Protein 6FOK (pdb70)

Foldseek 3Di:
DAADAQAAFDDPANQKGKDFLLGHHFLDRAFWQLSSCVRYFQWDWAAFFQHQTFIAGLLHGAPLEAEEEQLHDACAWDLQRSHGRRNQGPLSQFGMKMKGAAQADDARDANNGGIYIYTHHDFDDAAAWDKKKKKKWKAKPQGWIKIKIWIKTDHQFKIKIKIKMKIWGHFFAALVRHTFQHTKIKMKIKMKIWGRRDPFKIKMKMWMKMWMWTTTGQDQKTWRIWIKIKIKIKIWGACPDPFFGIKIKMKMKMKTKTKIWNPPSHHADCQFPGNATKMKIKMKIKIKMKIWIWTDDDQKIKIKIKMKMKMWMWMFIWDADPVPRDTGGRVVDDIQTFKMKMKIKIKMKMWGNPPDFKIKIKMKMKMKIKMFGCDQWDPVIGGQPRHGPMDIDIWMWMKMKMWGADDPFRKIKMKMKIKHKADDDCNQQPSAPAEPPPDSHRVVDQGIKMKIKMKIKMWGDDDFKTKIKIKMKIKIWQPWKWFWDESFIGIYIGGFIKIKIWMKIKMKGDPDPFKIKMKMKTAIFMAGVRVGAGGASRFFIKMKIKMKGDDDQKIKMKMKIWGAKAPRHDDRMDGSNAHAHDTFHIDMFMKMKMKGRDDPFKIKMKMKTRVVFDWGATRSHHARTPGDDDDGGDGRIDGGIMMMMMMMGID/DQKDKDFLLVPAPWQLSSCCPPFQWDWADFFQHQTFIAGLLHGDPLEAEDEQLDDADAWDLLRSHGRRNPGDLSQFGMKMKRAAQADDARDANNGGIYIYTHHDDDDAAAWDKWKWWKWKAKPQGWIKIWIWIKIDHQFKIKIKTKMKIWGHFFAALVGHTFQHTKIKMKIKMKIWGDRDPFKIKMKMKMKMWMWITTGQDQKTWPIWIKIKIKIKIKGACPDPFFGIKIKMKMKMKIKTKIWNPPSHHAPCQFPGRATKMKIKMKIKIKMKIWIWTHDDQKIKIWIKMKMKMWMWMFMWDADPVPRDIGGRVVDDIQTFKMKIKMKIKMKMWGCPDVFKIKIKMKMKMKMKMFGQDQWDWVTDTDGDPRHGPMDIDIWMWMKMKMKGADDVARKIKMKMKIKHKADDDCSLFPVFCAEPDDHRTNNPPQHIKIKIKMKIKMWHDDPFKTKIKIKMKIKIWQDWKWFWDDDPVDIGIYIGGFIKIKIWIKMKMKGDPDPFKIKMKMKTAIFMAGPRVGAGDALRFFIKMKIKMWGDDPQKIKMKMKIWGQKAPRHDDRMGHSNAHAHDIFHIDIFMKMKMKGCPDPFKIKMKMKTRVVSDWGAGRSHGFRDPGDDDDDGDGRIDGGIMMMMMMMGID

Radius of gyration: 35.95 Å; Cα contacts (8 Å, |Δi|>4): 3990; chains: 2; bounding box: 84×95×93 Å

Structure (mmCIF, N/CA/C/O backbone):
data_6FOK
#
_entry.id   6FOK
#
_cell.length_a   156.370
_cell.length_b   196.720
_cell.length_c   166.350
_cell.angle_alpha   90.00
_cell.angle_beta   90.00
_cell.angle_gamma   90.00
#
_symmetry.space_group_name_H-M   'C 2 2 21'
#
loop_
_entity.id
_entity.type
_entity.pdbx_description
1 polymer 'Putative copper transport outer membrane porin OprC'
2 non-polymer 'COPPER (II) ION'
3 non-polymer (HYDROXYETHYLOXY)TRI(ETHYLOXY)OCTANE
4 water water
#
loop_
_atom_site.group_PDB
_atom_site.id
_atom_site.type_symbol
_atom_site.label_atom_id
_atom_site.label_alt_id
_atom_site.label_comp_id
_atom_site.label_asym_id
_atom_site.label_entity_id
_atom_site.label_seq_id
_atom_site.pdbx_PDB_ins_code
_atom_site.Cartn_x
_atom_site.Cartn_y
_atom_site.Cartn_z
_atom_site.occupancy
_atom_site.B_iso_or_equiv
_atom_site.auth_seq_id
_atom_site.auth_comp_id
_atom_site.auth_asym_id
_atom_site.auth_atom_id
_atom_site.pdbx_PDB_model_num
ATOM 1 N N . LEU A 1 66 ? 17.926 99.859 64.085 1.00 110.82 12 LEU A N 1
ATOM 2 C CA . LEU A 1 66 ? 18.331 98.540 63.620 1.00 111.03 12 LEU A CA 1
ATOM 3 C C . LEU A 1 66 ? 19.460 97.989 64.497 1.00 107.02 12 LEU A C 1
ATOM 4 O O . LEU A 1 66 ? 19.906 98.666 65.430 1.00 104.92 12 LEU A O 1
ATOM 9 N N . ALA A 1 67 ? 19.911 96.775 64.195 1.00 103.03 13 ALA A N 1
ATOM 10 C CA . ALA A 1 67 ? 20.887 96.101 65.038 1.00 92.56 13 ALA A CA 1
ATOM 11 C C . ALA A 1 67 ? 22.191 96.895 65.101 1.00 93.21 13 ALA A C 1
ATOM 12 O O . ALA A 1 67 ? 22.631 97.457 64.092 1.00 88.57 13 ALA A O 1
ATOM 14 N N . PRO A 1 68 ? 22.844 96.945 66.259 1.00 88.14 14 PRO A N 1
ATOM 15 C CA . PRO A 1 68 ? 24.128 97.647 66.343 1.00 84.83 14 PRO A CA 1
ATOM 16 C C . PRO A 1 68 ? 25.204 96.866 65.610 1.00 78.73 14 PRO A C 1
ATOM 17 O O . PRO A 1 68 ? 25.180 95.634 65.564 1.00 73.91 14 PRO A O 1
ATOM 21 N N . SER A 1 69 ? 26.144 97.594 65.013 1.00 75.41 15 SER A N 1
ATOM 22 C CA . SER A 1 69 ? 27.220 96.972 64.259 1.00 72.10 15 SER A CA 1
ATOM 23 C C . SER A 1 69 ? 28.503 97.748 64.514 1.00 71.20 15 SER A C 1
ATOM 24 O O . SER A 1 69 ? 28.489 98.851 65.067 1.00 73.24 15 SER A O 1
ATOM 27 N N . VAL A 1 70 ? 29.628 97.161 64.103 1.00 67.65 16 VAL A N 1
ATOM 28 C CA . VAL A 1 70 ? 30.934 97.797 64.259 1.00 67.26 16 VAL A CA 1
ATOM 29 C C . VAL A 1 70 ? 31.397 98.327 62.905 1.00 63.66 16 VAL A C 1
ATOM 30 O O . VAL A 1 70 ? 31.174 97.699 61.860 1.00 58.22 16 VAL A O 1
ATOM 34 N N . VAL A 1 71 ? 32.012 99.505 62.918 1.00 64.00 17 VAL A N 1
ATOM 35 C CA . VAL A 1 71 ? 32.413 100.184 61.690 1.00 65.47 17 VAL A CA 1
ATOM 36 C C . VAL A 1 71 ? 33.786 99.679 61.266 1.00 58.94 17 VAL A C 1
ATOM 37 O O . VAL A 1 71 ? 34.767 99.813 62.005 1.00 58.81 17 VAL A O 1
ATOM 41 N N . THR A 1 72 ? 33.849 99.084 60.077 1.00 59.04 18 THR A N 1
ATOM 42 C CA . THR A 1 72 ? 35.102 98.642 59.487 1.00 60.16 18 THR A CA 1
ATOM 43 C C . THR A 1 72 ? 35.455 99.410 58.226 1.00 65.89 18 THR A C 1
ATOM 44 O O . THR A 1 72 ? 36.605 99.337 57.762 1.00 62.04 18 THR A O 1
ATOM 48 N N . GLY A 1 73 ? 34.503 100.145 57.672 1.00 61.10 19 GLY A N 1
ATOM 49 C CA . GLY A 1 73 ? 34.759 100.991 56.528 1.00 59.89 19 GLY A CA 1
ATOM 50 C C . GLY A 1 73 ? 33.694 102.053 56.464 1.00 64.11 19 GLY A C 1
ATOM 51 O O . GLY A 1 73 ? 32.584 101.870 56.969 1.00 61.71 19 GLY A O 1
ATOM 52 N N . VAL A 1 74 ? 34.035 103.177 55.855 1.00 62.26 20 VAL A N 1
ATOM 53 C CA . VAL A 1 74 ? 33.101 104.280 55.722 1.00 64.18 20 VAL A CA 1
ATOM 54 C C . VAL A 1 74 ? 32.853 104.550 54.248 1.00 68.11 20 VAL A C 1
ATOM 55 O O . VAL A 1 74 ? 33.803 104.699 53.470 1.00 64.59 20 VAL A O 1
ATOM 59 N N . ALA A 1 75 ? 31.581 104.627 53.873 1.00 70.05 21 ALA A N 1
ATOM 60 C CA . ALA A 1 75 ? 31.202 104.936 52.506 1.00 70.96 21 ALA A CA 1
ATOM 61 C C . ALA A 1 75 ? 31.087 106.447 52.323 1.00 75.21 21 ALA A C 1
ATOM 62 O O . ALA A 1 75 ? 30.991 107.222 53.282 1.00 73.62 21 ALA A O 1
ATOM 64 N N . GLN A 1 76 ? 31.098 106.851 51.063 1.00 75.42 22 GLN A N 1
ATOM 65 C CA . GLN A 1 76 ? 31.197 108.247 50.678 1.00 77.43 22 GLN A CA 1
ATOM 66 C C . GLN A 1 76 ? 29.792 108.793 50.417 1.00 80.21 22 GLN A C 1
ATOM 67 O O . GLN A 1 76 ? 29.056 108.242 49.590 1.00 79.48 22 GLN A O 1
ATOM 73 N N . SER A 1 77 ? 29.416 109.856 51.147 1.00 80.07 23 SER A N 1
ATOM 74 C CA . SER A 1 77 ? 28.057 110.396 51.083 1.00 83.99 23 SER A CA 1
ATOM 75 C C . SER A 1 77 ? 27.789 111.013 49.711 1.00 84.85 23 SER A C 1
ATOM 76 O O . SER A 1 77 ? 26.888 110.579 48.985 1.00 89.10 23 SER A O 1
ATOM 79 N N . SER A 1 78 ? 28.556 112.041 49.348 1.00 82.21 24 SER A N 1
ATOM 80 C CA . SER A 1 78 ? 28.942 112.283 47.956 1.00 84.40 24 SER A CA 1
ATOM 81 C C . SER A 1 78 ? 30.421 111.937 47.847 1.00 87.02 24 SER A C 1
ATOM 82 O O . SER A 1 78 ? 31.215 112.465 48.642 1.00 94.92 24 SER A O 1
ATOM 85 N N . PRO A 1 79 ? 30.866 111.109 46.840 1.00 81.39 25 PRO A N 1
ATOM 86 C CA . PRO A 1 79 ? 32.176 110.440 46.942 1.00 71.09 25 PRO A CA 1
ATOM 87 C C . PRO A 1 79 ? 33.305 111.419 47.203 1.00 71.40 25 PRO A C 1
ATOM 88 O O . PRO A 1 79 ? 34.370 111.047 47.713 1.00 66.08 25 PRO A O 1
ATOM 92 N N . LEU A 1 80 ? 33.034 112.695 46.909 1.00 59.67 26 LEU A N 1
ATOM 93 C CA . LEU A 1 80 ? 33.947 113.775 47.244 1.00 56.50 26 LEU A CA 1
ATOM 94 C C . LEU A 1 80 ? 33.887 114.155 48.723 1.00 58.32 26 LEU A C 1
ATOM 95 O O . LEU A 1 80 ? 34.900 114.579 49.291 1.00 48.53 26 LEU A O 1
ATOM 100 N N . THR A 1 81 ? 32.720 114.030 49.354 1.00 54.93 27 THR A N 1
ATOM 101 C CA . THR A 1 81 ? 32.507 114.421 50.742 1.00 57.12 27 THR A CA 1
ATOM 102 C C . THR A 1 81 ? 32.064 113.211 51.557 1.00 65.82 27 THR A C 1
ATOM 103 O O . THR A 1 81 ? 31.088 112.538 51.210 1.00 69.06 27 THR A O 1
ATOM 107 N N . ILE A 1 82 ? 32.767 112.942 52.648 1.00 49.53 28 ILE A N 1
ATOM 108 C CA . ILE A 1 82 ? 32.424 111.853 53.552 1.00 54.02 28 ILE A CA 1
ATOM 109 C C . ILE A 1 82 ? 31.969 112.474 54.861 1.00 53.85 28 ILE A C 1
ATOM 110 O O . ILE A 1 82 ? 32.585 113.429 55.347 1.00 47.15 28 ILE A O 1
ATOM 115 N N . VAL A 1 83 ? 30.867 111.966 55.407 1.00 53.57 29 VAL A N 1
ATOM 116 C CA . VAL A 1 83 ? 30.348 112.404 56.700 1.00 51.86 29 VAL A CA 1
ATOM 117 C C . VAL A 1 83 ? 30.119 111.166 57.547 1.00 55.21 29 VAL A C 1
ATOM 118 O O . VAL A 1 83 ? 29.389 110.260 57.130 1.00 54.95 29 VAL A O 1
ATOM 122 N N . THR A 1 84 ? 30.760 111.111 58.717 1.00 51.76 30 THR A N 1
ATOM 123 C CA . THR A 1 84 ? 30.640 109.973 59.619 1.00 52.23 30 THR A CA 1
ATOM 124 C C . THR A 1 84 ? 30.284 110.454 61.014 1.00 56.30 30 THR A C 1
ATOM 125 O O . THR A 1 84 ? 30.398 111.639 61.343 1.00 55.03 30 THR A O 1
ATOM 129 N N . ASN A 1 85 ? 29.851 109.493 61.830 1.00 54.31 31 ASN A N 1
ATOM 130 C CA . ASN A 1 85 ? 29.640 109.660 63.259 1.00 55.60 31 ASN A CA 1
ATOM 131 C C . ASN A 1 85 ? 30.816 109.025 63.981 1.00 58.49 31 ASN A C 1
ATOM 132 O O . ASN A 1 85 ? 30.872 107.788 64.088 1.00 59.27 31 ASN A O 1
ATOM 137 N N . PRO A 1 86 ? 31.745 109.808 64.529 1.00 55.19 32 PRO A N 1
ATOM 138 C CA . PRO A 1 86 ? 32.942 109.214 65.140 1.00 57.13 32 PRO A CA 1
ATOM 139 C C . PRO A 1 86 ? 32.676 108.490 66.448 1.00 57.78 32 PRO A C 1
ATOM 140 O O . PRO A 1 86 ? 33.595 107.856 66.976 1.00 57.78 32 PRO A O 1
ATOM 144 N N . LYS A 1 87 ? 31.463 108.554 66.991 1.00 59.48 33 LYS A N 1
ATOM 145 C CA . LYS A 1 87 ? 31.165 107.799 68.200 1.00 61.80 33 LYS A CA 1
ATOM 146 C C . LYS A 1 87 ? 30.929 106.310 67.943 1.00 66.03 33 LYS A C 1
ATOM 147 O O . LYS A 1 87 ? 30.711 105.558 68.900 1.00 70.23 33 LYS A O 1
ATOM 153 N N . GLU A 1 88 ? 31.000 105.864 66.692 1.00 70.24 34 GLU A N 1
ATOM 154 C CA . GLU A 1 88 ? 30.699 104.478 66.365 1.00 76.46 34 GLU A CA 1
ATOM 155 C C . GLU A 1 88 ? 31.871 103.557 66.712 1.00 74.64 34 GLU A C 1
ATOM 156 O O . GLU A 1 88 ? 33.036 103.937 66.559 1.00 69.00 34 GLU A O 1
ATOM 162 N N . PRO A 1 89 ? 31.594 102.326 67.155 1.00 81.17 35 PRO A N 1
ATOM 163 C CA . PRO A 1 89 ? 32.691 101.379 67.396 1.00 79.86 35 PRO A CA 1
ATOM 164 C C . PRO A 1 89 ? 33.364 101.064 66.071 1.00 72.58 35 PRO A C 1
ATOM 165 O O . PRO A 1 89 ? 32.694 100.916 65.046 1.00 71.69 35 PRO A O 1
ATOM 169 N N . ARG A 1 90 ? 34.693 101.010 66.080 1.00 67.59 36 ARG A N 1
ATOM 170 C CA . ARG A 1 90 ? 35.467 100.826 64.857 1.00 70.63 36 ARG A CA 1
ATOM 171 C C . ARG A 1 90 ? 36.285 99.539 64.939 1.00 69.59 36 ARG A C 1
ATOM 172 O O . ARG A 1 90 ? 36.836 99.210 65.995 1.00 55.56 36 ARG A O 1
ATOM 180 N N . GLN A 1 91 ? 36.311 98.770 63.830 1.00 72.92 37 GLN A N 1
ATOM 181 C CA . GLN A 1 91 ? 36.760 97.391 64.002 1.00 71.03 37 GLN A CA 1
ATOM 182 C C . GLN A 1 91 ? 38.024 97.016 63.238 1.00 82.51 37 GLN A C 1
ATOM 183 O O . GLN A 1 91 ? 38.662 96.018 63.594 1.00 73.76 37 GLN A O 1
ATOM 189 N N . PRO A 1 92 ? 38.499 97.784 62.250 1.00 67.03 38 PRO A N 1
ATOM 190 C CA . PRO A 1 92 ? 39.955 97.905 62.122 1.00 74.54 38 PRO A CA 1
ATOM 191 C C . PRO A 1 92 ? 40.439 98.660 63.377 1.00 85.79 38 PRO A C 1
ATOM 192 O O . PRO A 1 92 ? 40.849 99.814 63.304 1.00 92.68 38 PRO A O 1
ATOM 196 N N . VAL A 1 93 ? 40.346 98.012 64.552 1.00 78.01 39 VAL A N 1
ATOM 197 C CA . VAL A 1 93 ? 40.826 98.414 65.886 1.00 75.25 39 VAL A CA 1
ATOM 198 C C . VAL A 1 93 ? 40.065 99.620 66.484 1.00 77.09 39 VAL A C 1
ATOM 199 O O . VAL A 1 93 ? 39.526 100.490 65.776 1.00 77.01 39 VAL A O 1
ATOM 203 N N . PRO A 1 94 ? 39.805 99.610 67.828 1.00 67.17 40 PRO A N 1
ATOM 204 C CA . PRO A 1 94 ? 39.258 100.826 68.459 1.00 72.68 40 PRO A CA 1
ATOM 205 C C . PRO A 1 94 ? 40.239 101.993 68.438 1.00 73.89 40 PRO A C 1
ATOM 206 O O . PRO A 1 94 ? 40.986 102.179 69.408 1.00 70.22 40 PRO A O 1
ATOM 210 N N . ALA A 1 95 ? 40.238 102.773 67.356 1.00 69.53 41 ALA A N 1
ATOM 211 C CA . ALA A 1 95 ? 41.032 103.988 67.166 1.00 66.30 41 ALA A CA 1
ATOM 212 C C . ALA A 1 95 ? 42.056 104.314 68.255 1.00 73.23 41 ALA A C 1
ATOM 213 O O . ALA A 1 95 ? 42.994 103.534 68.461 1.00 75.75 41 ALA A O 1
ATOM 215 N N . SER A 1 96 ? 41.887 105.483 68.913 1.00 64.44 42 SER A N 1
ATOM 216 C CA . SER A 1 96 ? 42.680 106.077 70.006 1.00 54.99 42 SER A CA 1
ATOM 217 C C . SER A 1 96 ? 43.004 107.557 69.737 1.00 62.11 42 SER A C 1
ATOM 218 O O . SER A 1 96 ? 42.950 108.381 70.657 1.00 60.89 42 SER A O 1
ATOM 221 N N . ASP A 1 97 ? 43.341 107.918 68.493 1.00 50.84 43 ASP A N 1
ATOM 222 C CA . ASP A 1 97 ? 43.571 109.318 68.122 1.00 49.59 43 ASP A CA 1
ATOM 223 C C . ASP A 1 97 ? 42.902 109.604 66.782 1.00 39.06 43 ASP A C 1
ATOM 224 O O . ASP A 1 97 ? 42.322 108.718 66.156 1.00 42.38 43 ASP A O 1
ATOM 229 N N . GLY A 1 98 ? 43.041 110.841 66.307 1.00 42.71 44 GLY A N 1
ATOM 230 C CA . GLY A 1 98 ? 42.394 111.220 65.059 1.00 40.10 44 GLY A CA 1
ATOM 231 C C . GLY A 1 98 ? 42.830 110.395 63.861 1.00 40.86 44 GLY A C 1
ATOM 232 O O . GLY A 1 98 ? 41.998 109.994 63.042 1.00 38.08 44 GLY A O 1
ATOM 233 N N . ALA A 1 99 ? 44.140 110.139 63.728 1.00 34.79 45 ALA A N 1
ATOM 234 C CA . ALA A 1 99 ? 44.622 109.458 62.526 1.00 36.41 45 ALA A CA 1
ATOM 235 C C . ALA A 1 99 ? 44.056 108.037 62.421 1.00 38.18 45 ALA A C 1
ATOM 236 O O . ALA A 1 99 ? 43.737 107.565 61.321 1.00 39.20 45 ALA A O 1
ATOM 238 N N . ASP A 1 100 ? 43.954 107.331 63.549 1.00 39.03 46 ASP A N 1
ATOM 239 C CA . ASP A 1 100 ? 43.366 105.993 63.540 1.00 44.47 46 ASP A CA 1
ATOM 240 C C . ASP A 1 100 ? 41.913 105.987 63.073 1.00 41.47 46 ASP A C 1
ATOM 241 O O . ASP A 1 100 ? 41.485 105.012 62.451 1.00 41.35 46 ASP A O 1
ATOM 246 N N . TYR A 1 101 ? 41.119 107.027 63.389 1.00 39.63 47 TYR A N 1
ATOM 247 C CA . TYR A 1 101 ? 39.744 107.038 62.887 1.00 45.03 47 TYR A CA 1
ATOM 248 C C . TYR A 1 101 ? 39.728 107.267 61.386 1.00 39.28 47 TYR A C 1
ATOM 249 O O . TYR A 1 101 ? 38.861 106.742 60.691 1.00 44.02 47 TYR A O 1
ATOM 258 N N . LEU A 1 102 ? 40.687 108.034 60.860 1.00 34.30 48 LEU A N 1
ATOM 259 C CA . LEU A 1 102 ? 40.734 108.268 59.421 1.00 36.23 48 LEU A CA 1
ATOM 260 C C . LEU A 1 102 ? 41.059 106.993 58.653 1.00 40.77 48 LEU A C 1
ATOM 261 O O . LEU A 1 102 ? 40.785 106.909 57.449 1.00 35.97 48 LEU A O 1
ATOM 266 N N . LYS A 1 103 ? 41.615 105.986 59.324 1.00 43.89 49 LYS A N 1
ATOM 267 C CA . LYS A 1 103 ? 42.089 104.805 58.609 1.00 47.92 49 LYS A CA 1
ATOM 268 C C . LYS A 1 103 ? 40.947 103.978 58.039 1.00 49.88 49 LYS A C 1
ATOM 269 O O . LYS A 1 103 ? 41.172 103.176 57.123 1.00 48.95 49 LYS A O 1
ATOM 275 N N . THR A 1 104 ? 39.732 104.158 58.546 1.00 42.19 50 THR A N 1
ATOM 276 C CA . THR A 1 104 ? 38.574 103.451 58.018 1.00 50.31 50 THR A CA 1
ATOM 277 C C . THR A 1 104 ? 37.939 104.149 56.818 1.00 51.18 50 THR A C 1
ATOM 278 O O . THR A 1 104 ? 36.965 103.625 56.268 1.00 47.08 50 THR A O 1
ATOM 282 N N . ILE A 1 105 ? 38.461 105.290 56.380 1.00 41.12 51 ILE A N 1
ATOM 283 C CA . ILE A 1 105 ? 37.973 105.975 55.186 1.00 40.37 51 ILE A CA 1
ATOM 284 C C . ILE A 1 105 ? 38.925 105.672 54.036 1.00 39.68 51 ILE A C 1
ATOM 285 O O . ILE A 1 105 ? 40.122 105.974 54.142 1.00 39.67 51 ILE A O 1
ATOM 290 N N . PRO A 1 106 ? 38.452 105.078 52.935 1.00 43.07 52 PRO A N 1
ATOM 291 C CA . PRO A 1 106 ? 39.346 104.750 51.817 1.00 41.81 52 PRO A CA 1
ATOM 292 C C . PRO A 1 106 ? 40.044 105.993 51.286 1.00 42.14 52 PRO A C 1
ATOM 293 O O . PRO A 1 106 ? 39.425 107.055 51.122 1.00 38.85 52 PRO A O 1
ATOM 297 N N . GLY A 1 107 ? 41.351 105.855 51.011 1.00 34.58 53 GLY A N 1
ATOM 298 C CA . GLY A 1 107 ? 42.190 106.968 50.607 1.00 37.89 53 GLY A CA 1
ATOM 299 C C . GLY A 1 107 ? 43.163 107.416 51.684 1.00 36.02 53 GLY A C 1
ATOM 300 O O . GLY A 1 107 ? 44.172 108.044 51.356 1.00 36.93 53 GLY A O 1
ATOM 301 N N . PHE A 1 108 ? 42.890 107.099 52.954 1.00 35.52 54 PHE A N 1
ATOM 302 C CA . PHE A 1 108 ? 43.760 107.448 54.066 1.00 37.16 54 PHE A CA 1
ATOM 303 C C . PHE A 1 108 ? 44.698 106.297 54.393 1.00 41.80 54 PHE A C 1
ATOM 304 O O . PHE A 1 108 ? 44.304 105.127 54.362 1.00 34.39 54 PHE A O 1
ATOM 312 N N . ALA A 1 109 ? 45.940 106.646 54.710 1.00 34.77 55 ALA A N 1
ATOM 313 C CA . ALA A 1 109 ? 46.905 105.728 55.296 1.00 32.33 55 ALA A CA 1
ATOM 314 C C . ALA A 1 109 ? 47.550 106.467 56.463 1.00 40.09 55 ALA A C 1
ATOM 315 O O . ALA A 1 109 ? 47.405 107.688 56.593 1.00 36.84 55 ALA A O 1
ATOM 317 N N . VAL A 1 110 ? 48.264 105.744 57.324 1.00 34.77 56 VAL A N 1
ATOM 318 C CA . VAL A 1 110 ? 48.841 106.344 58.521 1.00 39.67 56 VAL A CA 1
ATOM 319 C C . VAL A 1 110 ? 50.296 105.936 58.636 1.00 44.81 56 VAL A C 1
ATOM 320 O O . VAL A 1 110 ? 50.613 104.749 58.536 1.00 34.34 56 VAL A O 1
ATOM 324 N N . ILE A 1 111 ? 51.176 106.915 58.843 1.00 33.49 57 ILE A N 1
ATOM 325 C CA . ILE A 1 111 ? 52.564 106.656 59.222 1.00 30.21 57 ILE A CA 1
ATOM 326 C C . ILE A 1 111 ? 52.573 106.237 60.684 1.00 34.97 57 ILE A C 1
ATOM 327 O O . ILE A 1 111 ? 52.304 107.054 61.573 1.00 32.94 57 ILE A O 1
ATOM 332 N N . ARG A 1 112 ?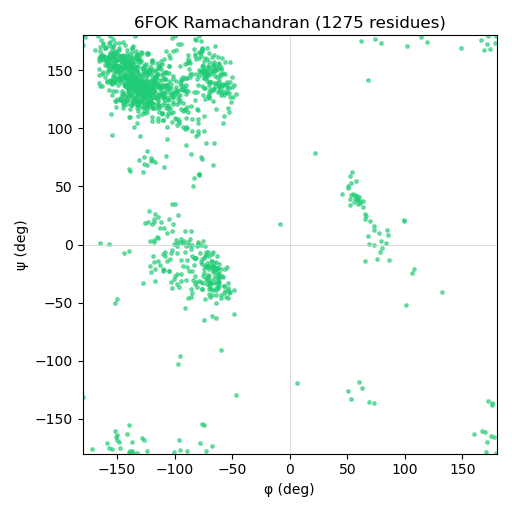 52.879 104.965 60.958 1.00 32.98 58 ARG A N 1
ATOM 333 C CA . ARG A 1 112 ? 52.892 104.553 62.348 1.00 30.56 58 ARG A CA 1
ATOM 334 C C . ARG A 1 112 ? 54.204 104.984 62.991 1.00 36.03 58 ARG A C 1
ATOM 335 O O . ARG A 1 112 ? 55.292 104.736 62.450 1.00 35.02 58 ARG A O 1
ATOM 343 N N . ASN A 1 113 ? 54.087 105.625 64.162 1.00 32.47 59 ASN A N 1
ATOM 344 C CA . ASN A 1 113 ? 55.209 106.102 64.957 1.00 34.58 59 ASN A CA 1
ATOM 345 C C . ASN A 1 113 ? 55.481 105.254 66.181 1.00 35.74 59 ASN A C 1
ATOM 346 O O . ASN A 1 113 ? 56.602 105.286 66.698 1.00 35.26 59 ASN A O 1
ATOM 351 N N . GLY A 1 114 ? 54.477 104.518 66.655 1.00 35.63 60 GLY A N 1
ATOM 352 C CA . GLY A 1 114 ? 54.487 103.855 67.939 1.00 32.52 60 GLY A CA 1
ATOM 353 C C . GLY A 1 114 ? 53.125 103.216 68.146 1.00 30.34 60 GLY A C 1
ATOM 354 O O . GLY A 1 114 ? 52.554 102.653 67.208 1.00 38.03 60 GLY A O 1
ATOM 355 N N . GLY A 1 115 ? 52.578 103.305 69.346 1.00 31.30 61 GLY A N 1
ATOM 356 C CA . GLY A 1 115 ? 51.238 102.792 69.556 1.00 31.74 61 GLY A CA 1
ATOM 357 C C . GLY A 1 115 ? 50.140 103.802 69.288 1.00 34.70 61 GLY A C 1
ATOM 358 O O . GLY A 1 115 ? 48.984 103.411 69.096 1.00 35.71 61 GLY A O 1
ATOM 359 N N . SER A 1 116 ? 50.467 105.095 69.286 1.00 31.21 62 SER A N 1
ATOM 360 C CA . SER A 1 116 ? 49.488 106.120 68.890 1.00 31.52 62 SER A CA 1
ATOM 361 C C . SER A 1 116 ? 50.231 107.292 68.223 1.00 37.74 62 SER A C 1
ATOM 362 O O . SER A 1 116 ? 51.414 107.189 67.876 1.00 32.36 62 SER A O 1
ATOM 365 N N . ASN A 1 117 ? 49.523 108.402 67.996 1.00 32.30 63 ASN A N 1
ATOM 366 C CA . ASN A 1 117 ? 50.123 109.597 67.371 1.00 31.25 63 ASN A CA 1
ATOM 367 C C . ASN A 1 117 ? 50.709 109.304 65.990 1.00 33.72 63 ASN A C 1
ATOM 368 O O . ASN A 1 117 ? 51.791 109.781 65.644 1.00 33.86 63 ASN A O 1
ATOM 373 N N . GLY A 1 118 ? 50.001 108.509 65.183 1.00 34.07 64 GLY A N 1
ATOM 374 C CA . GLY A 1 118 ? 50.426 108.307 63.813 1.00 33.13 64 GLY A CA 1
ATOM 375 C C . GLY A 1 118 ? 50.156 109.545 62.967 1.00 41.90 64 GLY A C 1
ATOM 376 O O . GLY A 1 118 ? 49.358 110.411 63.328 1.00 38.98 64 GLY A O 1
ATOM 377 N N . ASP A 1 119 ? 50.844 109.646 61.827 1.00 36.03 65 ASP A N 1
ATOM 378 C CA . ASP A 1 119 ? 50.720 110.839 60.972 1.00 39.53 65 ASP A CA 1
ATOM 379 C C . ASP A 1 119 ? 49.847 110.521 59.762 1.00 37.61 65 ASP A C 1
ATOM 380 O O . ASP A 1 119 ? 50.236 109.670 58.945 1.00 36.15 65 ASP A O 1
ATOM 385 N N . PRO A 1 120 ? 48.696 111.182 59.582 1.00 37.11 66 PRO A N 1
ATOM 386 C CA . PRO A 1 120 ? 47.766 110.791 58.504 1.00 37.13 66 PRO A CA 1
ATOM 387 C C . PRO A 1 120 ? 48.235 111.211 57.115 1.00 37.57 66 PRO A C 1
ATOM 388 O O . PRO A 1 120 ? 48.887 112.242 56.921 1.00 35.48 66 PRO A O 1
ATOM 392 N N . VAL A 1 121 ? 47.872 110.398 56.129 1.00 31.32 67 VAL A N 1
ATOM 393 C CA . VAL A 1 121 ? 48.268 110.603 54.743 1.00 31.26 67 VAL A CA 1
ATOM 394 C C . VAL A 1 121 ? 47.042 110.383 53.866 1.00 34.42 67 VAL A C 1
ATOM 395 O O . VAL A 1 121 ? 46.397 109.338 53.957 1.00 35.62 67 VAL A O 1
ATOM 399 N N . LEU A 1 122 ? 46.722 111.345 53.007 1.00 32.07 68 LEU A N 1
ATOM 400 C CA . LEU A 1 122 ? 45.539 111.247 52.151 1.00 32.86 68 LEU A CA 1
ATOM 401 C C . LEU A 1 122 ? 45.977 111.243 50.696 1.00 37.03 68 LEU A C 1
ATOM 402 O O . LEU A 1 122 ? 46.644 112.183 50.240 1.00 35.23 68 LEU A O 1
ATOM 407 N N . ARG A 1 123 ? 45.628 110.177 49.975 1.00 35.72 69 ARG A N 1
ATOM 408 C CA . ARG A 1 123 ? 45.984 110.065 48.560 1.00 33.20 69 ARG A CA 1
ATOM 409 C C . ARG A 1 123 ? 47.482 110.266 48.380 1.00 30.79 69 ARG A C 1
ATOM 410 O O . ARG A 1 123 ? 47.934 110.990 47.490 1.00 34.65 69 ARG A O 1
ATOM 418 N N . GLY A 1 124 ? 48.261 109.657 49.273 1.00 35.04 70 GLY A N 1
ATOM 419 C CA . GLY A 1 124 ? 49.697 109.826 49.222 1.00 36.10 70 GLY A CA 1
ATOM 420 C C . GLY A 1 124 ? 50.230 111.176 49.678 1.00 37.86 70 GLY A C 1
ATOM 421 O O . GLY A 1 124 ? 51.457 111.348 49.698 1.00 39.62 70 GLY A O 1
ATOM 422 N N . MET A 1 125 ? 49.373 112.124 50.093 1.00 34.46 71 MET A N 1
ATOM 423 C CA . MET A 1 125 ? 49.830 113.466 50.490 1.00 36.83 71 MET A CA 1
ATOM 424 C C . MET A 1 125 ? 49.943 113.601 52.009 1.00 36.73 71 MET A C 1
ATOM 425 O O . MET A 1 125 ? 49.064 113.156 52.752 1.00 34.90 71 MET A O 1
ATOM 430 N N . PHE A 1 126 ? 50.984 114.299 52.458 1.00 33.33 72 PHE A N 1
ATOM 431 C CA . PHE A 1 126 ? 51.376 114.364 53.861 1.00 35.52 72 PHE A CA 1
ATOM 432 C C . PHE A 1 126 ? 51.201 115.764 54.455 1.00 39.23 72 PHE A C 1
ATOM 433 O O . PHE A 1 126 ? 51.311 116.781 53.751 1.00 36.82 72 PHE A O 1
ATOM 441 N N . GLY A 1 127 ? 50.959 115.812 55.770 1.00 38.42 73 GLY A N 1
ATOM 442 C CA . GLY A 1 127 ? 51.192 117.051 56.540 1.00 38.58 73 GLY A CA 1
ATOM 443 C C . GLY A 1 127 ? 50.222 118.181 56.202 1.00 36.31 73 GLY A C 1
ATOM 444 O O . GLY A 1 127 ? 49.009 117.971 56.059 1.00 36.01 73 GLY A O 1
ATOM 445 N N . SER A 1 128 ? 50.764 119.400 56.044 1.00 33.99 74 SER A N 1
ATOM 446 C CA . SER A 1 128 ? 49.936 120.596 55.867 1.00 36.68 74 SER A CA 1
ATOM 447 C C . SER A 1 128 ? 49.154 120.599 54.559 1.00 38.23 74 SER A C 1
ATOM 448 O O . SER A 1 128 ? 48.330 121.499 54.342 1.00 38.15 74 SER A O 1
ATOM 451 N N . ARG A 1 129 ? 49.383 119.624 53.679 1.00 35.67 75 ARG A N 1
ATOM 452 C CA . ARG A 1 129 ? 48.504 119.461 52.535 1.00 33.70 75 ARG A CA 1
ATOM 453 C C . ARG A 1 129 ? 47.105 119.044 52.972 1.00 31.82 75 ARG A C 1
ATOM 454 O O . ARG A 1 129 ? 46.153 119.177 52.193 1.00 35.36 75 ARG A O 1
ATOM 462 N N . LEU A 1 130 ? 46.975 118.583 54.213 1.00 29.28 76 LEU A N 1
ATOM 463 C CA . LEU A 1 130 ? 45.707 118.250 54.849 1.00 35.78 76 LEU A CA 1
ATOM 464 C C . LEU A 1 130 ? 45.372 119.379 55.802 1.00 37.65 76 LEU A C 1
ATOM 465 O O . LEU A 1 130 ? 46.213 119.778 56.609 1.00 36.22 76 LEU A O 1
ATOM 470 N N . ASN A 1 131 ? 44.165 119.909 55.683 1.00 32.98 77 ASN A N 1
ATOM 471 C CA . ASN A 1 131 ? 43.655 120.940 56.577 1.00 35.84 77 ASN A CA 1
ATOM 472 C C . ASN A 1 131 ? 42.753 120.266 57.606 1.00 38.58 77 ASN A C 1
ATOM 473 O O . ASN A 1 131 ? 41.658 119.808 57.267 1.00 39.35 77 ASN A O 1
ATOM 478 N N . ILE A 1 132 ? 43.212 120.186 58.851 1.00 36.12 78 ILE A N 1
ATOM 479 C CA . ILE A 1 132 ? 42.544 119.407 59.885 1.00 32.73 78 ILE A CA 1
ATOM 480 C C . ILE A 1 132 ? 42.036 120.367 60.955 1.00 37.97 78 ILE A C 1
ATOM 481 O O . ILE A 1 132 ? 42.831 120.935 61.718 1.00 37.75 78 ILE A O 1
ATOM 486 N N . LEU A 1 133 ? 40.722 120.543 61.018 1.00 33.57 79 LEU A N 1
ATOM 487 C CA . LEU A 1 133 ? 40.089 121.495 61.924 1.00 32.93 79 LEU A CA 1
ATOM 488 C C . LEU A 1 133 ? 39.318 120.778 63.025 1.00 35.61 79 LEU A C 1
ATOM 489 O O . LEU A 1 133 ? 38.723 119.723 62.799 1.00 35.57 79 LEU A O 1
ATOM 494 N N . THR A 1 134 ? 39.301 121.382 64.213 1.00 36.76 80 THR A N 1
ATOM 495 C CA . THR A 1 134 ? 38.438 120.960 65.315 1.00 36.32 80 THR A CA 1
ATOM 496 C C . THR A 1 134 ? 37.543 122.130 65.699 1.00 42.33 80 THR A C 1
ATOM 497 O O . THR A 1 134 ? 38.042 123.196 66.083 1.00 39.32 80 THR A O 1
ATOM 501 N N . ASN A 1 135 ? 36.229 121.919 65.609 1.00 41.31 81 ASN A N 1
ATOM 502 C CA . ASN A 1 135 ? 35.234 122.979 65.800 1.00 45.24 81 ASN A CA 1
ATOM 503 C C . ASN A 1 135 ? 35.610 124.246 65.049 1.00 47.33 81 ASN A C 1
ATOM 504 O O . ASN A 1 135 ? 35.491 125.355 65.567 1.00 53.35 81 ASN A O 1
ATOM 509 N N . GLY A 1 136 ? 36.067 124.080 63.810 1.00 40.45 82 GLY A N 1
ATOM 510 C CA . GLY A 1 136 ? 36.436 125.200 62.987 1.00 43.82 82 GLY A CA 1
ATOM 511 C C . GLY A 1 136 ? 37.781 125.820 63.290 1.00 42.06 82 GLY A C 1
ATOM 512 O O . GLY A 1 136 ? 38.221 126.696 62.536 1.00 45.39 82 GLY A O 1
ATOM 513 N N . GLY A 1 137 ? 38.460 125.397 64.341 1.00 39.09 83 GLY A N 1
ATOM 514 C CA . GLY A 1 137 ? 39.749 125.957 64.678 1.00 44.62 83 GLY A CA 1
ATOM 515 C C . GLY A 1 137 ? 40.902 125.030 64.328 1.00 44.31 83 GLY A C 1
ATOM 516 O O . GLY A 1 137 ? 40.724 123.829 64.139 1.00 38.56 83 GLY A O 1
ATOM 517 N N . MET A 1 138 ? 42.097 125.615 64.280 1.00 40.49 84 MET A N 1
ATOM 518 C CA . MET A 1 138 ? 43.323 124.933 63.881 1.00 44.24 84 MET A CA 1
ATOM 519 C C . MET A 1 138 ? 44.194 124.687 65.107 1.00 40.66 84 MET A C 1
ATOM 520 O O . MET A 1 138 ? 44.611 125.634 65.771 1.00 44.62 84 MET A O 1
ATOM 525 N N . MET A 1 139 ? 44.475 123.426 65.395 1.00 43.10 85 MET A N 1
ATOM 526 C CA . MET A 1 139 ? 45.437 123.048 66.424 1.00 40.64 85 MET A CA 1
ATOM 527 C C . MET A 1 139 ? 46.731 122.661 65.717 1.00 42.33 85 MET A C 1
ATOM 528 O O . MET A 1 139 ? 46.758 121.681 64.967 1.00 45.36 85 MET A O 1
ATOM 533 N N . LEU A 1 140 ? 47.785 123.446 65.918 1.00 36.01 86 LEU A N 1
ATOM 534 C CA . LEU A 1 140 ? 49.087 123.184 65.317 1.00 37.80 86 LEU A CA 1
ATOM 535 C C . LEU A 1 140 ? 50.037 122.595 66.356 1.00 39.50 86 LEU A C 1
ATOM 536 O O . LEU A 1 140 ? 50.076 123.050 67.506 1.00 34.55 86 LEU A O 1
ATOM 541 N N . GLY A 1 141 ? 50.809 121.577 65.941 1.00 39.20 87 GLY A N 1
ATOM 542 C CA . GLY A 1 141 ? 51.733 120.919 66.849 1.00 32.28 87 GLY A CA 1
ATOM 543 C C . GLY A 1 141 ? 53.046 121.687 66.965 1.00 36.45 87 GLY A C 1
ATOM 544 O O . GLY A 1 141 ? 53.341 122.601 66.199 1.00 32.79 87 GLY A O 1
ATOM 545 N N . ALA A 1 142 ? 53.852 121.294 67.942 1.00 33.06 88 ALA A N 1
ATOM 546 C CA . ALA A 1 142 ? 55.102 121.980 68.215 1.00 32.11 88 ALA A CA 1
ATOM 547 C C . ALA A 1 142 ? 56.352 121.158 67.920 1.00 38.07 88 ALA A C 1
ATOM 548 O O . ALA A 1 142 ? 57.436 121.740 67.810 1.00 33.66 88 ALA A O 1
ATOM 550 N N . CYS A 1 143 ? 56.250 119.829 67.794 1.00 31.75 89 CYS A N 1
ATOM 551 C CA . CYS A 1 143 ? 57.481 119.033 67.667 1.00 29.57 89 CYS A CA 1
ATOM 552 C C . CYS A 1 143 ? 58.126 119.284 66.305 1.00 28.80 89 CYS A C 1
ATOM 553 O O . CYS A 1 143 ? 57.445 119.208 65.276 1.00 29.42 89 CYS A O 1
ATOM 556 N N . PRO A 1 144 ? 59.433 119.565 66.247 1.00 33.21 90 PRO A N 1
ATOM 557 C CA . PRO A 1 144 ? 60.085 119.772 64.939 1.00 33.58 90 PRO A CA 1
ATOM 558 C C . PRO A 1 144 ? 60.175 118.512 64.090 1.00 38.08 90 PRO A C 1
ATOM 559 O O . PRO A 1 144 ? 60.417 118.620 62.873 1.00 33.82 90 PRO A O 1
ATOM 563 N N . ASN A 1 145 ? 59.942 117.334 64.679 1.00 34.22 91 ASN A N 1
ATOM 564 C CA . ASN A 1 145 ? 59.886 116.072 63.952 1.00 37.06 91 ASN A CA 1
ATOM 565 C C . ASN A 1 145 ? 58.475 115.486 63.927 1.00 40.83 91 ASN A C 1
ATOM 566 O O . ASN A 1 145 ? 58.312 114.280 63.717 1.00 37.90 91 ASN A O 1
ATOM 571 N N . ARG A 1 146 ? 57.459 116.312 64.185 1.00 32.33 92 ARG A N 1
ATOM 572 C CA . ARG A 1 146 ? 56.055 115.919 64.064 1.00 31.15 92 ARG A CA 1
ATOM 573 C C . ARG A 1 146 ? 55.692 114.731 64.943 1.00 37.25 92 ARG A C 1
ATOM 574 O O . ARG A 1 146 ? 54.914 113.866 64.529 1.00 39.49 92 ARG A O 1
ATOM 582 N N . MET A 1 147 ? 56.238 114.673 66.163 1.00 30.64 93 MET A N 1
ATOM 583 C CA . MET A 1 147 ? 55.699 113.714 67.118 1.00 34.53 93 MET A CA 1
ATOM 584 C C . MET A 1 147 ? 54.229 113.996 67.416 1.00 38.89 93 MET A C 1
ATOM 585 O O . MET A 1 147 ? 53.487 113.073 67.769 1.00 37.07 93 MET A O 1
ATOM 590 N N . ASP A 1 148 ? 53.796 115.255 67.318 1.00 32.57 94 ASP A N 1
ATOM 591 C CA . ASP A 1 148 ? 52.425 115.649 67.665 1.00 33.72 94 ASP A CA 1
ATOM 592 C C . ASP A 1 148 ? 51.725 116.273 66.456 1.00 39.30 94 ASP A C 1
ATOM 593 O O . ASP A 1 148 ? 51.446 117.479 66.452 1.00 38.65 94 ASP A O 1
ATOM 598 N N . ALA A 1 149 ? 51.382 115.448 65.452 1.00 34.70 95 ALA A N 1
ATOM 599 C CA . ALA A 1 149 ? 50.561 115.952 64.354 1.00 38.14 95 ALA A CA 1
ATOM 600 C C . ALA A 1 149 ? 49.198 116.409 64.884 1.00 38.56 95 ALA A C 1
ATOM 601 O O . ALA A 1 149 ? 48.797 116.038 65.991 1.00 36.93 95 ALA A O 1
ATOM 603 N N . PRO A 1 150 ? 48.470 117.234 64.118 1.00 42.74 96 PRO A N 1
ATOM 604 C CA . PRO A 1 150 ? 47.173 117.744 64.631 1.00 38.94 96 PRO A CA 1
ATOM 605 C C . PRO A 1 150 ? 46.212 116.648 65.100 1.00 40.11 96 PRO A C 1
ATOM 606 O O . PRO A 1 150 ? 45.525 116.819 66.115 1.00 32.59 96 PRO A O 1
ATOM 610 N N . THR A 1 151 ? 46.161 115.509 64.414 1.00 38.76 97 THR A N 1
ATOM 611 C CA . THR A 1 151 ? 45.260 114.446 64.866 1.00 37.95 97 THR A CA 1
ATOM 612 C C . THR A 1 151 ? 45.663 113.866 66.218 1.00 32.28 97 THR A C 1
ATOM 613 O O . THR A 1 151 ? 44.818 113.265 66.895 1.00 36.83 97 THR A O 1
ATOM 617 N N . SER A 1 152 ? 46.925 114.021 66.631 1.00 35.17 98 SER A N 1
ATOM 618 C CA . SER A 1 152 ? 47.346 113.461 67.915 1.00 34.85 98 SER A CA 1
ATOM 619 C C . SER A 1 152 ? 46.653 114.135 69.090 1.00 43.02 98 SER A C 1
ATOM 620 O O . SER A 1 152 ? 46.560 113.528 70.161 1.00 37.88 98 SER A O 1
ATOM 623 N N . TYR A 1 153 ? 46.157 115.371 68.911 1.00 39.24 99 TYR A N 1
ATOM 624 C CA . TYR A 1 153 ? 45.421 116.091 69.946 1.00 39.95 99 TYR A CA 1
ATOM 625 C C . TYR A 1 153 ? 43.919 115.850 69.905 1.00 44.74 99 TYR A C 1
ATOM 626 O O . TYR A 1 153 ? 43.190 116.410 70.739 1.00 53.07 99 TYR A O 1
ATOM 635 N N . ILE A 1 154 ? 43.430 115.068 68.958 1.00 44.67 100 ILE A N 1
ATOM 636 C CA . ILE A 1 154 ? 42.003 114.841 68.805 1.00 43.59 100 ILE A CA 1
ATOM 637 C C . ILE A 1 154 ? 41.664 113.478 69.399 1.00 51.72 100 ILE A C 1
ATOM 638 O O . ILE A 1 154 ? 42.314 112.468 69.079 1.00 48.20 100 ILE A O 1
ATOM 643 N N . SER A 1 155 ? 40.673 113.460 70.310 1.00 49.73 101 SER A N 1
ATOM 644 C CA . SER A 1 155 ? 40.008 112.245 70.776 1.00 55.60 101 SER A CA 1
ATOM 645 C C . SER A 1 155 ? 38.624 112.233 70.131 1.00 55.45 101 SER A C 1
ATOM 646 O O . SER A 1 155 ? 37.677 112.811 70.686 1.00 57.30 101 SER A O 1
ATOM 649 N N . PRO A 1 156 ? 38.468 111.623 68.950 1.00 58.69 102 PRO A N 1
ATOM 650 C CA . PRO A 1 156 ? 37.245 111.835 68.149 1.00 56.88 102 PRO A CA 1
ATOM 651 C C . PRO A 1 156 ? 36.010 111.135 68.636 1.00 55.47 102 PRO A C 1
ATOM 652 O O . PRO A 1 156 ? 34.949 111.468 68.111 1.00 52.24 102 PRO A O 1
ATOM 656 N N . GLU A 1 157 ? 36.083 110.188 69.585 1.00 55.22 103 GLU A N 1
ATOM 657 C CA . GLU A 1 157 ? 34.866 109.779 70.296 1.00 60.88 103 GLU A CA 1
ATOM 658 C C . GLU A 1 157 ? 34.211 110.963 71.002 1.00 55.79 103 GLU A C 1
ATOM 659 O O . GLU A 1 157 ? 32.998 110.958 71.230 1.00 54.74 103 GLU A O 1
ATOM 665 N N . THR A 1 158 ? 34.993 111.972 71.370 1.00 51.75 104 THR A N 1
ATOM 666 C CA . THR A 1 158 ? 34.429 113.148 72.013 1.00 50.65 104 THR A CA 1
ATOM 667 C C . THR A 1 158 ? 33.801 114.127 71.028 1.00 49.70 104 THR A C 1
ATOM 668 O O . THR A 1 158 ? 33.273 115.152 71.470 1.00 55.28 104 THR A O 1
ATOM 672 N N . TYR A 1 159 ? 33.840 113.849 69.724 1.00 47.76 105 TYR A N 1
ATOM 673 C CA . TYR A 1 159 ? 33.232 114.702 68.710 1.00 47.48 105 TYR A CA 1
ATOM 674 C C . TYR A 1 159 ? 31.937 114.083 68.203 1.00 50.64 105 TYR A C 1
ATOM 675 O O . TYR A 1 159 ? 31.688 112.891 68.369 1.00 53.29 105 TYR A O 1
ATOM 684 N N . ASP A 1 160 ? 31.096 114.922 67.604 1.00 50.58 106 ASP A N 1
ATOM 685 C CA . ASP A 1 160 ? 29.790 114.486 67.123 1.00 51.38 106 ASP A CA 1
ATOM 686 C C . ASP A 1 160 ? 29.770 114.166 65.636 1.00 51.27 106 ASP A C 1
ATOM 687 O O . ASP A 1 160 ? 28.941 113.366 65.191 1.00 45.28 106 ASP A O 1
ATOM 692 N N . LYS A 1 161 ? 30.664 114.762 64.857 1.00 43.81 107 LYS A N 1
ATOM 693 C CA . LYS A 1 161 ? 30.589 114.639 63.413 1.00 46.50 107 LYS A CA 1
ATOM 694 C C . LYS A 1 161 ? 31.985 114.797 62.828 1.00 49.31 107 LYS A C 1
ATOM 695 O O . LYS A 1 161 ? 32.828 115.527 63.367 1.00 44.12 107 LYS A O 1
ATOM 701 N N . LEU A 1 162 ? 32.225 114.076 61.739 1.00 42.98 108 LEU A N 1
ATOM 702 C CA . LEU A 1 162 ? 33.487 114.112 61.015 1.00 44.26 108 LEU A CA 1
ATOM 703 C C . LEU A 1 162 ? 33.152 114.253 59.544 1.00 48.53 108 LEU A C 1
ATOM 704 O O . LEU A 1 162 ? 32.395 113.441 59.002 1.00 50.54 108 LEU A O 1
ATOM 709 N N . THR A 1 163 ? 33.692 115.291 58.910 1.00 40.20 109 THR A N 1
ATOM 710 C CA . THR A 1 163 ? 33.487 115.549 57.493 1.00 42.75 109 THR A CA 1
ATOM 711 C C . THR A 1 163 ? 34.839 115.624 56.809 1.00 46.39 109 THR A C 1
ATOM 712 O O . THR A 1 163 ? 35.753 116.298 57.303 1.00 40.85 109 THR A O 1
ATOM 716 N N . VAL A 1 164 ? 34.967 114.915 55.694 1.00 37.76 110 VAL A N 1
ATOM 717 C CA . VAL A 1 164 ? 36.167 114.928 54.871 1.00 39.40 110 VAL A CA 1
ATOM 718 C C . VAL A 1 164 ? 35.761 115.395 53.484 1.00 42.22 110 VAL A C 1
ATOM 719 O O . VAL A 1 164 ? 34.859 114.812 52.872 1.00 40.67 110 VAL A O 1
ATOM 723 N N . ILE A 1 165 ? 36.418 116.441 52.994 1.00 35.36 111 ILE A N 1
ATOM 724 C CA . ILE A 1 165 ? 36.295 116.892 51.613 1.00 33.55 111 ILE A CA 1
ATOM 725 C C . ILE A 1 165 ? 37.614 116.601 50.917 1.00 36.96 111 ILE A C 1
ATOM 726 O O . ILE A 1 165 ? 38.653 117.135 51.318 1.00 35.26 111 ILE A O 1
ATOM 731 N N . LYS A 1 166 ? 37.580 115.788 49.863 1.00 35.72 112 LYS A N 1
ATOM 732 C CA . LYS A 1 166 ? 38.800 115.378 49.178 1.00 34.43 112 LYS A CA 1
ATOM 733 C C . LYS A 1 166 ? 39.161 116.359 48.072 1.00 39.05 112 LYS A C 1
ATOM 734 O O . LYS A 1 166 ? 38.283 116.889 47.384 1.00 41.25 112 LYS A O 1
ATOM 740 N N . GLY A 1 167 ? 40.461 116.591 47.894 1.00 35.97 113 GLY A N 1
ATOM 741 C CA . GLY A 1 167 ? 40.935 117.428 46.816 1.00 34.16 113 GLY A CA 1
ATOM 742 C C . GLY A 1 167 ? 40.795 118.911 47.103 1.00 37.91 113 GLY A C 1
ATOM 743 O O . GLY A 1 167 ? 40.215 119.326 48.111 1.00 37.30 113 GLY A O 1
ATOM 744 N N . PRO A 1 168 ? 41.339 119.742 46.212 1.00 37.05 114 PRO A N 1
ATOM 745 C CA . PRO A 1 168 ? 41.298 121.204 46.400 1.00 38.86 114 PRO A CA 1
ATOM 746 C C . PRO A 1 168 ? 39.937 121.782 46.011 1.00 42.16 114 PRO A C 1
ATOM 747 O O . PRO A 1 168 ? 39.812 122.610 45.111 1.00 38.09 114 PRO A O 1
ATOM 751 N N . GLN A 1 169 ? 38.892 121.333 46.708 1.00 35.91 115 GLN A N 1
ATOM 752 C CA . GLN A 1 169 ? 37.518 121.505 46.246 1.00 35.90 115 GLN A CA 1
ATOM 753 C C . GLN A 1 169 ? 36.679 122.313 47.223 1.00 36.10 115 GLN A C 1
ATOM 754 O O . GLN A 1 169 ? 35.449 122.246 47.169 1.00 43.30 115 GLN A O 1
ATOM 760 N N . THR A 1 170 ? 37.315 123.040 48.139 1.00 37.82 116 THR A N 1
ATOM 761 C CA . THR A 1 170 ? 36.619 123.991 48.989 1.00 39.97 116 THR A CA 1
ATOM 762 C C . THR A 1 170 ? 37.568 125.135 49.326 1.00 39.97 116 THR A C 1
ATOM 763 O O . THR A 1 170 ? 38.790 124.959 49.397 1.00 40.45 116 THR A O 1
ATOM 767 N N . VAL A 1 171 ? 36.991 126.318 49.511 1.00 36.84 117 VAL A N 1
ATOM 768 C CA . VAL A 1 171 ? 37.738 127.499 49.916 1.00 37.03 117 VAL A CA 1
ATOM 769 C C . VAL A 1 171 ? 37.277 128.032 51.267 1.00 40.36 117 VAL A C 1
ATOM 770 O O . VAL A 1 171 ? 37.795 129.043 51.726 1.00 39.21 117 VAL A O 1
ATOM 774 N N . LEU A 1 172 ? 36.317 127.361 51.925 1.00 36.32 118 LEU A N 1
ATOM 775 C CA . LEU A 1 172 ? 35.646 127.928 53.100 1.00 40.32 118 LEU A CA 1
ATOM 776 C C . LEU A 1 172 ? 36.415 127.767 54.408 1.00 41.89 118 LEU A C 1
ATOM 777 O O . LEU A 1 172 ? 36.049 128.407 55.406 1.00 38.71 118 LEU A O 1
ATOM 782 N N . TRP A 1 173 ? 37.471 126.952 54.439 1.00 38.57 119 TRP A N 1
ATOM 783 C CA . TRP A 1 173 ? 38.052 126.517 55.704 1.00 46.58 119 TRP A CA 1
ATOM 784 C C . TRP A 1 173 ? 39.533 126.854 55.834 1.00 42.61 119 TRP A C 1
ATOM 785 O O . TRP A 1 173 ? 40.223 126.275 56.672 1.00 44.46 119 TRP A O 1
ATOM 796 N N . GLY A 1 174 ? 40.038 127.796 55.053 1.00 45.76 120 GLY A N 1
ATOM 797 C CA . GLY A 1 174 ? 41.403 128.239 55.224 1.00 43.34 120 GLY A CA 1
ATOM 798 C C . GLY A 1 174 ? 42.260 127.878 54.033 1.00 44.60 120 GLY A C 1
ATOM 799 O O . GLY A 1 174 ? 41.797 127.257 53.072 1.00 42.76 120 GLY A O 1
ATOM 800 N N . PRO A 1 175 ? 43.531 128.262 54.073 1.00 45.25 121 PRO A N 1
ATOM 801 C CA . PRO A 1 175 ? 44.371 128.185 52.875 1.00 44.44 121 PRO A CA 1
ATOM 802 C C . PRO A 1 175 ? 45.071 126.846 52.724 1.00 39.69 121 PRO A C 1
ATOM 803 O O . PRO A 1 175 ? 45.311 126.133 53.695 1.00 47.37 121 PRO A O 1
ATOM 807 N N . GLY A 1 176 ? 45.419 126.532 51.475 1.00 43.41 122 GLY A N 1
ATOM 808 C CA . GLY A 1 176 ? 46.437 125.534 51.165 1.00 46.08 122 GLY A CA 1
ATOM 809 C C . GLY A 1 176 ? 46.036 124.079 51.291 1.00 47.68 122 GLY A C 1
ATOM 810 O O . GLY A 1 176 ? 46.909 123.198 51.203 1.00 48.16 122 GLY A O 1
ATOM 811 N N . ALA A 1 177 ? 44.755 123.782 51.481 1.00 42.90 123 ALA A N 1
ATOM 812 C CA . ALA A 1 177 ? 44.313 122.393 51.643 1.00 42.43 123 ALA A CA 1
ATOM 813 C C . ALA A 1 177 ? 44.280 121.715 50.276 1.00 42.34 123 ALA A C 1
ATOM 814 O O . ALA A 1 177 ? 43.227 121.484 49.674 1.00 46.76 123 ALA A O 1
ATOM 816 N N . SER A 1 178 ? 45.475 121.395 49.779 1.00 35.27 124 SER A N 1
ATOM 817 C CA . SER A 1 178 ? 45.568 120.843 48.434 1.00 36.33 124 SER A CA 1
ATOM 818 C C . SER A 1 178 ? 45.130 119.387 48.387 1.00 42.41 124 SER A C 1
ATOM 819 O O . SER A 1 178 ? 44.592 118.938 47.364 1.00 43.03 124 SER A O 1
ATOM 822 N N . ALA A 1 179 ? 45.370 118.627 49.464 1.00 36.81 125 ALA A N 1
ATOM 823 C CA . ALA A 1 179 ? 44.991 117.215 49.474 1.00 33.91 125 ALA A CA 1
ATOM 824 C C . ALA A 1 179 ? 43.543 117.028 49.909 1.00 36.49 125 ALA A C 1
ATOM 825 O O . ALA A 1 179 ? 42.840 116.158 49.381 1.00 35.30 125 ALA A O 1
ATOM 827 N N . GLY A 1 180 ? 43.095 117.815 50.878 1.00 35.15 126 GLY A N 1
ATOM 828 C CA . GLY A 1 180 ? 41.746 117.679 51.379 1.00 37.54 126 GLY A CA 1
ATOM 829 C C . GLY A 1 180 ? 41.593 118.427 52.681 1.00 36.57 126 GLY A C 1
ATOM 830 O O . GLY A 1 180 ? 42.558 118.964 53.244 1.00 33.30 126 GLY A O 1
ATOM 831 N N . THR A 1 181 ? 40.355 118.425 53.167 1.00 29.75 127 THR A N 1
ATOM 832 C CA . THR A 1 181 ? 39.981 119.163 54.365 1.00 34.16 127 THR A CA 1
ATOM 833 C C . THR A 1 181 ? 39.242 118.213 55.294 1.00 32.45 127 THR A C 1
ATOM 834 O O . THR A 1 181 ? 38.389 117.447 54.840 1.00 37.07 127 THR A O 1
ATOM 838 N N . ILE A 1 182 ? 39.603 118.226 56.576 1.00 31.43 128 ILE A N 1
ATOM 839 C CA . ILE A 1 182 ? 39.063 117.295 57.574 1.00 33.84 128 ILE A CA 1
ATOM 840 C C . ILE A 1 182 ? 38.475 118.128 58.696 1.00 32.89 128 ILE A C 1
ATOM 841 O O . ILE A 1 182 ? 39.198 118.903 59.328 1.00 33.97 128 ILE A O 1
ATOM 846 N N . LEU A 1 183 ? 37.171 117.988 58.942 1.00 31.94 129 LEU A N 1
ATOM 847 C CA . LEU A 1 183 ? 36.484 118.800 59.949 1.00 36.37 129 LEU A CA 1
ATOM 848 C C . LEU A 1 183 ? 35.880 117.906 61.028 1.00 37.87 129 LEU A C 1
ATOM 849 O O . LEU A 1 183 ? 34.907 117.192 60.767 1.00 39.19 129 LEU A O 1
ATOM 854 N N . PHE A 1 184 ? 36.451 117.952 62.238 1.00 34.62 130 PHE A N 1
ATOM 855 C CA . PHE A 1 184 ? 35.856 117.334 63.423 1.00 36.37 130 PHE A CA 1
ATOM 856 C C . PHE A 1 184 ? 34.997 118.374 64.121 1.00 41.19 130 PHE A C 1
ATOM 857 O O . PHE A 1 184 ? 35.448 119.501 64.328 1.00 40.54 130 PHE A O 1
ATOM 865 N N . GLU A 1 185 ? 33.779 118.005 64.501 1.00 39.37 131 GLU A N 1
ATOM 866 C CA . GLU A 1 185 ? 32.817 119.006 64.952 1.00 45.63 131 GLU A CA 1
ATOM 867 C C . GLU A 1 185 ? 31.964 118.489 66.107 1.00 46.77 131 GLU A C 1
ATOM 868 O O . GLU A 1 185 ? 31.580 117.318 66.145 1.00 44.00 131 GLU A O 1
ATOM 874 N N . ARG A 1 186 ? 31.654 119.385 67.040 1.00 50.34 132 ARG A N 1
ATOM 875 C CA . ARG A 1 186 ? 30.659 119.135 68.077 1.00 56.47 132 ARG A CA 1
ATOM 876 C C . ARG A 1 186 ? 29.426 119.983 67.797 1.00 57.73 132 ARG A C 1
ATOM 877 O O . ARG A 1 186 ? 29.533 121.203 67.631 1.00 60.58 132 ARG A O 1
ATOM 885 N N . GLU A 1 187 ? 28.270 119.341 67.745 1.00 59.37 133 GLU A N 1
ATOM 886 C CA . GLU A 1 187 ? 27.020 120.033 67.477 1.00 64.79 133 GLU A CA 1
ATOM 887 C C . GLU A 1 187 ? 26.485 120.695 68.745 1.00 61.41 133 GLU A C 1
ATOM 888 O O . GLU A 1 187 ? 26.657 120.172 69.849 1.00 55.70 133 GLU A O 1
ATOM 894 N N . PRO A 1 188 ? 25.826 121.843 68.613 1.00 65.91 134 PRO A N 1
ATOM 895 C CA . PRO A 1 188 ? 25.210 122.474 69.785 1.00 61.86 134 PRO A CA 1
ATOM 896 C C . PRO A 1 188 ? 24.068 121.630 70.323 1.00 57.07 134 PRO A C 1
ATOM 897 O O . PRO A 1 188 ? 23.380 120.924 69.582 1.00 62.02 134 PRO A O 1
ATOM 901 N N . GLU A 1 189 ? 23.884 121.699 71.637 1.00 57.91 135 GLU A N 1
ATOM 902 C CA . GLU A 1 189 ? 22.821 120.961 72.299 1.00 57.42 135 GLU A CA 1
ATOM 903 C C . GLU A 1 189 ? 21.450 121.479 71.869 1.00 60.33 135 GLU A C 1
ATOM 904 O O . GLU A 1 189 ? 21.296 122.612 71.409 1.00 59.65 135 GLU A O 1
ATOM 910 N N . ARG A 1 190 ? 20.443 120.621 72.022 1.00 66.07 136 ARG A N 1
ATOM 911 C CA . ARG A 1 190 ? 19.077 120.915 71.598 1.00 69.90 136 ARG A CA 1
ATOM 912 C C . ARG A 1 190 ? 18.137 120.586 72.758 1.00 64.64 136 ARG A C 1
ATOM 913 O O . ARG A 1 190 ? 17.408 119.596 72.741 1.00 65.11 136 ARG A O 1
ATOM 921 N N . PHE A 1 191 ? 18.169 121.423 73.785 1.00 66.93 137 PHE A N 1
ATOM 922 C CA . PHE A 1 191 ? 17.312 121.236 74.944 1.00 69.75 137 PHE A CA 1
ATOM 923 C C . PHE A 1 191 ? 16.040 122.059 74.788 1.00 72.30 137 PHE A C 1
ATOM 924 O O . PHE A 1 191 ? 16.080 123.208 74.338 1.00 70.14 137 PHE A O 1
ATOM 932 N N . GLY A 1 192 ? 14.908 121.453 75.147 1.00 77.11 138 GLY A N 1
ATOM 933 C CA . GLY A 1 192 ? 13.644 122.162 75.216 1.00 78.65 138 GLY A CA 1
ATOM 934 C C . GLY A 1 192 ? 13.380 122.631 76.631 1.00 80.25 138 GLY A C 1
ATOM 935 O O . GLY A 1 192 ? 13.873 123.687 77.040 1.00 84.39 138 GLY A O 1
ATOM 936 N N . GLU A 1 193 ? 12.614 121.855 77.395 1.00 81.75 139 GLU A N 1
ATOM 937 C CA . GLU A 1 193 ? 12.518 122.112 78.821 1.00 81.58 139 GLU A CA 1
ATOM 938 C C . GLU A 1 193 ? 13.828 121.718 79.500 1.00 76.53 139 GLU A C 1
ATOM 939 O O . GLU A 1 193 ? 14.707 121.098 78.895 1.00 75.12 139 GLU A O 1
ATOM 945 N N . LEU A 1 194 ? 13.960 122.102 80.772 1.00 71.22 140 LEU A N 1
ATOM 946 C CA . LEU A 1 194 ? 15.153 121.785 81.548 1.00 64.58 140 LEU A CA 1
ATOM 947 C C . LEU A 1 194 ? 15.447 120.293 81.487 1.00 66.68 140 LEU A C 1
ATOM 948 O O . LEU A 1 194 ? 14.663 119.482 81.985 1.00 67.53 140 LEU A O 1
ATOM 953 N N . GLY A 1 195 ? 16.565 119.921 80.864 1.00 63.90 141 GLY A N 1
ATOM 954 C CA . GLY A 1 195 ? 16.912 118.521 80.714 1.00 62.13 141 GLY A CA 1
ATOM 955 C C . GLY A 1 195 ? 18.408 118.308 80.801 1.00 58.02 141 GLY A C 1
ATOM 956 O O . GLY A 1 195 ? 19.200 119.254 80.882 1.00 51.44 141 GLY A O 1
ATOM 957 N N . SER A 1 196 ? 18.786 117.035 80.799 1.00 57.04 142 SER A N 1
ATOM 958 C CA . SER A 1 196 ? 20.185 116.642 80.796 1.00 58.68 142 SER A CA 1
ATOM 959 C C . SER A 1 196 ? 20.336 115.395 79.939 1.00 58.12 142 SER A C 1
ATOM 960 O O . SER A 1 196 ? 19.373 114.663 79.700 1.00 54.71 142 SER A O 1
ATOM 963 N N . ARG A 1 197 ? 21.552 115.171 79.452 1.00 52.72 143 ARG A N 1
ATOM 964 C CA . ARG A 1 197 ? 21.861 113.937 78.746 1.00 55.59 143 ARG A CA 1
ATOM 965 C C . ARG A 1 197 ? 23.272 113.510 79.111 1.00 55.75 143 ARG A C 1
ATOM 966 O O . ARG A 1 197 ? 24.092 114.320 79.555 1.00 50.37 143 ARG A O 1
ATOM 974 N N . VAL A 1 198 ? 23.542 112.219 78.937 1.00 49.65 144 VAL A N 1
ATOM 975 C CA . VAL A 1 198 ? 24.847 111.638 79.234 1.00 53.46 144 VAL A CA 1
ATOM 976 C C . VAL A 1 198 ? 25.125 110.531 78.225 1.00 62.40 144 VAL A C 1
ATOM 977 O O . VAL A 1 198 ? 24.277 109.657 78.003 1.00 52.64 144 VAL A O 1
ATOM 981 N N . ASN A 1 199 ? 26.305 110.576 77.604 1.00 52.18 145 ASN A N 1
ATOM 982 C CA . ASN A 1 199 ? 26.881 109.436 76.901 1.00 53.34 145 ASN A CA 1
ATOM 983 C C . ASN A 1 199 ? 28.224 109.119 77.533 1.00 54.59 145 ASN A C 1
ATOM 984 O O . ASN A 1 199 ? 28.973 110.035 77.893 1.00 51.88 145 ASN A O 1
ATOM 989 N N . ALA A 1 200 ? 28.526 107.830 77.676 1.00 46.45 146 ALA A N 1
ATOM 990 C CA . ALA A 1 200 ? 29.805 107.411 78.238 1.00 42.19 146 ALA A CA 1
ATOM 991 C C . ALA A 1 200 ? 30.202 106.072 77.633 1.00 48.06 146 ALA A C 1
ATOM 992 O O . ALA A 1 200 ? 29.383 105.374 77.032 1.00 45.04 146 ALA A O 1
ATOM 994 N N . SER A 1 201 ? 31.475 105.718 77.800 1.00 41.02 147 SER A N 1
ATOM 995 C CA . SER A 1 201 ? 31.940 104.441 77.275 1.00 43.69 147 SER A CA 1
ATOM 996 C C . SER A 1 201 ? 33.163 104.005 78.060 1.00 43.60 147 SER A C 1
ATOM 997 O O . SER A 1 201 ? 33.901 104.833 78.611 1.00 41.10 147 SER A O 1
ATOM 1000 N N . LEU A 1 202 ? 33.333 102.691 78.131 1.00 38.43 148 LEU A N 1
ATOM 1001 C CA . LEU A 1 202 ? 34.489 102.033 78.719 1.00 38.76 148 LEU A CA 1
ATOM 1002 C C . LEU A 1 202 ? 34.962 100.986 77.729 1.00 42.08 148 LEU A C 1
ATOM 1003 O O . LEU A 1 202 ? 34.152 100.209 77.213 1.00 38.74 148 LEU A O 1
ATOM 1008 N N . LEU A 1 203 ? 36.263 100.963 77.470 1.00 40.20 149 LEU A N 1
ATOM 1009 C CA . LEU A 1 203 ? 36.876 99.978 76.594 1.00 35.05 149 LEU A CA 1
ATOM 1010 C C . LEU A 1 203 ? 38.045 99.331 77.319 1.00 39.90 149 LEU A C 1
ATOM 1011 O O . LEU A 1 203 ? 38.792 100.013 78.027 1.00 38.03 149 LEU A O 1
ATOM 1016 N N . ALA A 1 204 ? 38.210 98.019 77.132 1.00 36.64 150 ALA A N 1
ATOM 1017 C CA . ALA A 1 204 ? 39.363 97.293 77.646 1.00 38.51 150 ALA A CA 1
ATOM 1018 C C . ALA A 1 204 ? 39.848 96.319 76.585 1.00 38.77 150 ALA A C 1
ATOM 1019 O O . ALA A 1 204 ? 39.048 95.741 75.849 1.00 39.30 150 ALA A O 1
ATOM 1021 N N . GLY A 1 205 ? 41.160 96.126 76.513 1.00 41.67 151 GLY A N 1
ATOM 1022 C CA . GLY A 1 205 ? 41.685 95.247 75.491 1.00 38.27 151 GLY A CA 1
ATOM 1023 C C . GLY A 1 205 ? 43.066 94.733 75.827 1.00 36.80 151 GLY A C 1
ATOM 1024 O O . GLY A 1 205 ? 43.570 94.934 76.930 1.00 40.18 151 GLY A O 1
ATOM 1025 N N . SER A 1 206 ? 43.679 94.074 74.840 1.00 37.42 152 SER A N 1
ATOM 1026 C CA . SER A 1 206 ? 44.998 93.473 75.022 1.00 41.18 152 SER A CA 1
ATOM 1027 C C . SER A 1 206 ? 46.052 94.522 75.366 1.00 44.84 152 SER A C 1
ATOM 1028 O O . SER A 1 206 ? 45.911 95.710 75.060 1.00 40.82 152 SER A O 1
ATOM 1031 N N . ASN A 1 207 ? 47.122 94.055 76.028 1.00 41.07 153 ASN A N 1
ATOM 1032 C CA . ASN A 1 207 ? 48.298 94.874 76.334 1.00 39.71 153 ASN A CA 1
ATOM 1033 C C . ASN A 1 207 ? 47.945 96.082 77.200 1.00 45.43 153 ASN A C 1
ATOM 1034 O O . ASN A 1 207 ? 48.451 97.194 76.989 1.00 39.96 153 ASN A O 1
ATOM 1039 N N . GLY A 1 208 ? 47.067 95.871 78.174 1.00 36.29 154 GLY A N 1
ATOM 1040 C CA . GLY A 1 208 ? 46.722 96.929 79.104 1.00 37.21 154 GLY A CA 1
ATOM 1041 C C . GLY A 1 208 ? 46.015 98.107 78.474 1.00 38.34 154 GLY A C 1
ATOM 1042 O O . GLY A 1 208 ? 46.106 99.228 78.986 1.00 37.75 154 GLY A O 1
ATOM 1043 N N . ARG A 1 209 ? 45.322 97.889 77.369 1.00 36.35 155 ARG A N 1
ATOM 1044 C CA . ARG A 1 209 ? 44.522 98.948 76.772 1.00 31.84 155 ARG A CA 1
ATOM 1045 C C . ARG A 1 209 ? 43.307 99.227 77.647 1.00 36.94 155 ARG A C 1
ATOM 1046 O O . ARG A 1 209 ? 42.569 98.305 78.016 1.00 35.86 155 ARG A O 1
ATOM 1054 N N . PHE A 1 210 ? 43.103 100.496 78.000 1.00 31.84 156 PHE A N 1
ATOM 1055 C CA . PHE A 1 210 ? 41.940 100.889 78.788 1.00 34.69 156 PHE A CA 1
ATOM 1056 C C . PHE A 1 210 ? 41.577 102.322 78.423 1.00 43.73 156 PHE A C 1
ATOM 1057 O O . PHE A 1 210 ? 42.442 103.200 78.502 1.00 43.37 156 PHE A O 1
ATOM 1065 N N . ASP A 1 211 ? 40.324 102.554 77.983 1.00 39.06 157 ASP A N 1
ATOM 1066 C CA . ASP A 1 211 ? 39.813 103.880 77.636 1.00 39.18 157 ASP A CA 1
ATOM 1067 C C . ASP A 1 211 ? 38.490 104.136 78.352 1.00 46.71 157 ASP A C 1
ATOM 1068 O O . ASP A 1 211 ? 37.643 103.235 78.451 1.00 39.93 157 ASP A O 1
ATOM 1073 N N . LYS A 1 212 ? 38.306 105.365 78.840 1.00 39.21 158 LYS A N 1
ATOM 1074 C CA . LYS A 1 212 ? 37.010 105.818 79.343 1.00 37.18 158 LYS A CA 1
ATOM 1075 C C . LYS A 1 212 ? 36.680 107.174 78.739 1.00 44.40 158 LYS A C 1
ATOM 1076 O O . LYS A 1 212 ? 37.559 108.029 78.587 1.00 41.07 158 LYS A O 1
ATOM 1082 N N . VAL A 1 213 ? 35.412 107.357 78.389 1.00 34.43 159 VAL A N 1
ATOM 1083 C CA . VAL A 1 213 ? 34.922 108.556 77.729 1.00 42.17 159 VAL A CA 1
ATOM 1084 C C . VAL A 1 213 ? 33.657 108.971 78.450 1.00 47.97 159 VAL A C 1
ATOM 1085 O O . VAL A 1 213 ? 32.845 108.120 78.837 1.00 41.38 159 VAL A O 1
ATOM 1089 N N . LEU A 1 214 ? 33.517 110.276 78.673 1.00 44.79 160 LEU A N 1
ATOM 1090 C CA . LEU A 1 214 ? 32.316 110.851 79.261 1.00 44.66 160 LEU A CA 1
ATOM 1091 C C . LEU A 1 214 ? 31.942 112.094 78.462 1.00 47.80 160 LEU A C 1
ATOM 1092 O O . LEU A 1 214 ? 32.804 112.904 78.094 1.00 49.01 160 LEU A O 1
ATOM 1097 N N . ASP A 1 215 ? 30.656 112.201 78.138 1.00 47.67 161 ASP A N 1
ATOM 1098 C CA . ASP A 1 215 ? 30.096 113.359 77.440 1.00 49.20 161 ASP A CA 1
ATOM 1099 C C . ASP A 1 215 ? 28.748 113.638 78.091 1.00 52.70 161 ASP A C 1
ATOM 1100 O O . ASP A 1 215 ? 27.816 112.849 77.925 1.00 49.87 161 ASP A O 1
ATOM 1105 N N . ALA A 1 216 ? 28.647 114.741 78.837 1.00 46.25 162 ALA A N 1
ATOM 1106 C CA . ALA A 1 216 ? 27.445 115.079 79.589 1.00 48.36 162 ALA A CA 1
ATOM 1107 C C . ALA A 1 216 ? 27.077 116.533 79.333 1.00 48.56 162 ALA A C 1
ATOM 1108 O O . ALA A 1 216 ? 27.956 117.394 79.225 1.00 47.56 162 ALA A O 1
ATOM 1110 N N . ALA A 1 217 ? 25.776 116.799 79.234 1.00 45.53 163 ALA A N 1
ATOM 1111 C CA . ALA A 1 217 ? 25.281 118.144 78.992 1.00 45.59 163 ALA A CA 1
ATOM 1112 C C . ALA A 1 217 ? 23.977 118.341 79.755 1.00 47.66 163 ALA A C 1
ATOM 1113 O O . ALA A 1 217 ? 23.251 117.382 80.029 1.00 45.00 163 ALA A O 1
ATOM 1115 N N . ALA A 1 218 ? 23.697 119.594 80.105 1.00 46.30 164 ALA A N 1
ATOM 1116 C CA . ALA A 1 218 ? 22.430 119.954 80.728 1.00 46.35 164 ALA A CA 1
ATOM 1117 C C . ALA A 1 218 ? 22.072 121.362 80.291 1.00 48.05 164 ALA A C 1
ATOM 1118 O O . ALA A 1 218 ? 22.955 122.192 80.052 1.00 47.22 164 ALA A O 1
ATOM 1120 N N . GLY A 1 219 ? 20.777 121.624 80.158 1.00 50.29 165 GLY A N 1
ATOM 1121 C CA . GLY A 1 219 ? 20.347 122.955 79.786 1.00 51.91 165 GLY A CA 1
ATOM 1122 C C . GLY A 1 219 ? 18.864 122.994 79.484 1.00 52.30 165 GLY A C 1
ATOM 1123 O O . GLY A 1 219 ? 18.130 122.046 79.756 1.00 53.40 165 GLY A O 1
ATOM 1124 N N . ASN A 1 220 ? 18.447 124.126 78.928 1.00 54.43 166 ASN A N 1
ATOM 1125 C CA . ASN A 1 220 ? 17.058 124.362 78.542 1.00 59.38 166 ASN A CA 1
ATOM 1126 C C . ASN A 1 220 ? 17.073 125.132 77.221 1.00 62.35 166 ASN A C 1
ATOM 1127 O O . ASN A 1 220 ? 18.102 125.223 76.541 1.00 58.31 166 ASN A O 1
ATOM 1132 N N . ARG A 1 221 ? 15.935 125.742 76.870 1.00 62.87 167 ARG A N 1
ATOM 1133 C CA . ARG A 1 221 ? 15.848 126.489 75.617 1.00 61.40 167 ARG A CA 1
ATOM 1134 C C . ARG A 1 221 ? 16.817 127.661 75.568 1.00 57.14 167 ARG A C 1
ATOM 1135 O O . ARG A 1 221 ? 17.174 128.118 74.479 1.00 56.03 167 ARG A O 1
ATOM 1143 N N . LEU A 1 222 ? 17.223 128.190 76.717 1.00 52.73 168 LEU A N 1
ATOM 1144 C CA . LEU A 1 222 ? 17.995 129.424 76.724 1.00 53.97 168 LEU A CA 1
ATOM 1145 C C . LEU A 1 222 ? 19.507 129.217 76.764 1.00 52.52 168 LEU A C 1
ATOM 1146 O O . LEU A 1 222 ? 20.245 130.182 76.525 1.00 49.02 168 LEU A O 1
ATOM 1151 N N . GLY A 1 223 ? 19.988 128.017 77.063 1.00 46.83 169 GLY A N 1
ATOM 1152 C CA . GLY A 1 223 ? 21.420 127.782 77.073 1.00 49.58 169 GLY A CA 1
ATOM 1153 C C . GLY A 1 223 ? 21.754 126.410 77.622 1.00 51.42 169 GLY A C 1
ATOM 1154 O O . GLY A 1 223 ? 20.874 125.637 78.004 1.00 48.54 169 GLY A O 1
ATOM 1155 N N . TYR A 1 224 ? 23.055 126.116 77.661 1.00 47.61 170 TYR A N 1
ATOM 1156 C CA . TYR A 1 224 ? 23.456 124.785 78.102 1.00 45.23 170 TYR A CA 1
ATOM 1157 C C . TYR A 1 224 ? 24.905 124.792 78.559 1.00 45.68 170 TYR A C 1
ATOM 1158 O O . TYR A 1 224 ? 25.695 125.676 78.209 1.00 44.73 170 TYR A O 1
ATOM 1167 N N . LEU A 1 225 ? 25.230 123.789 79.365 1.00 44.63 171 LEU A N 1
ATOM 1168 C CA . LEU A 1 225 ? 26.590 123.493 79.772 1.00 42.08 171 LEU A CA 1
ATOM 1169 C C . LEU A 1 225 ? 26.898 122.084 79.296 1.00 45.46 171 LEU A C 1
ATOM 1170 O O . LEU A 1 225 ? 26.096 121.169 79.509 1.00 42.02 171 LEU A O 1
ATOM 1175 N N . ARG A 1 226 ? 28.037 121.913 78.634 1.00 38.02 172 ARG A N 1
ATOM 1176 C CA . ARG A 1 226 ? 28.475 120.603 78.167 1.00 38.29 172 ARG A CA 1
ATOM 1177 C C . ARG A 1 226 ? 29.885 120.333 78.671 1.00 43.56 172 ARG A C 1
ATOM 1178 O O . ARG A 1 226 ? 30.749 121.217 78.616 1.00 41.49 172 ARG A O 1
ATOM 1186 N N . PHE A 1 227 ? 30.107 119.130 79.183 1.00 40.47 173 PHE A N 1
ATOM 1187 C CA . PHE A 1 227 ? 31.435 118.675 79.553 1.00 43.11 173 PHE A CA 1
ATOM 1188 C C . PHE A 1 227 ? 31.763 117.397 78.793 1.00 45.75 173 PHE A C 1
ATOM 1189 O O . PHE A 1 227 ? 30.946 116.472 78.742 1.00 46.12 173 PHE A O 1
ATOM 1197 N N . THR A 1 228 ? 32.961 117.346 78.211 1.00 44.04 174 THR A N 1
ATOM 1198 C CA . THR A 1 228 ? 33.469 116.138 77.573 1.00 44.45 174 THR A CA 1
ATOM 1199 C C . THR A 1 228 ? 34.874 115.862 78.085 1.00 45.51 174 THR A C 1
ATOM 1200 O O . THR A 1 228 ? 35.694 116.781 78.207 1.00 42.81 174 THR A O 1
ATOM 1204 N N . GLY A 1 229 ? 35.141 114.595 78.383 1.00 47.44 175 GLY A N 1
ATOM 1205 C CA . GLY A 1 229 ? 36.465 114.175 78.805 1.00 44.74 175 GLY A CA 1
ATOM 1206 C C . GLY A 1 229 ? 36.736 112.741 78.394 1.00 48.27 175 GLY A C 1
ATOM 1207 O O . GLY A 1 229 ? 35.814 111.958 78.143 1.00 42.46 175 GLY A O 1
ATOM 1208 N N . ASN A 1 230 ? 38.020 112.405 78.319 1.00 41.60 176 ASN A N 1
ATOM 1209 C CA . ASN A 1 230 ? 38.413 111.017 78.135 1.00 43.05 176 ASN A CA 1
ATOM 1210 C C . ASN A 1 230 ? 39.757 110.770 78.805 1.00 39.85 176 ASN A C 1
ATOM 1211 O O . ASN A 1 230 ? 40.525 111.694 79.112 1.00 36.56 176 ASN A O 1
ATOM 1216 N N . HIS A 1 231 ? 40.006 109.501 79.070 1.00 36.02 177 HIS A N 1
ATOM 1217 C CA . HIS A 1 231 ? 41.306 109.052 79.518 1.00 35.40 177 HIS A CA 1
ATOM 1218 C C . HIS A 1 231 ? 41.521 107.691 78.877 1.00 42.63 177 HIS A C 1
ATOM 1219 O O . HIS A 1 231 ? 40.616 106.850 78.909 1.00 37.62 177 HIS A O 1
ATOM 1226 N N . ALA A 1 232 ? 42.688 107.505 78.256 1.00 35.72 178 ALA A N 1
ATOM 1227 C CA . ALA A 1 232 ? 43.009 106.307 77.487 1.00 36.98 178 ALA A CA 1
ATOM 1228 C C . ALA A 1 232 ? 44.484 105.987 77.658 1.00 38.98 178 ALA A C 1
ATOM 1229 O O . ALA A 1 232 ? 45.307 106.893 77.851 1.00 34.26 178 ALA A O 1
ATOM 1231 N N . GLN A 1 233 ? 44.823 104.700 77.555 1.00 35.54 179 GLN A N 1
ATOM 1232 C CA . GLN A 1 233 ? 46.216 104.284 77.679 1.00 33.94 179 GLN A CA 1
ATOM 1233 C C . GLN A 1 233 ? 46.393 102.852 77.189 1.00 39.43 179 GLN A C 1
ATOM 1234 O O . GLN A 1 233 ? 45.453 102.050 77.186 1.00 33.52 179 GLN A O 1
ATOM 1240 N N . SER A 1 234 ? 47.629 102.533 76.818 1.00 32.46 180 SER A N 1
ATOM 1241 C CA . SER A 1 234 ? 48.014 101.172 76.484 1.00 37.38 180 SER A CA 1
ATOM 1242 C C . SER A 1 234 ? 49.471 100.967 76.861 1.00 43.08 180 SER A C 1
ATOM 1243 O O . SER A 1 234 ? 50.267 101.914 76.833 1.00 33.17 180 SER A O 1
ATOM 1246 N N . ASP A 1 235 ? 49.815 99.725 77.227 1.00 34.66 181 ASP A N 1
ATOM 1247 C CA . ASP A 1 235 ? 51.215 99.331 77.303 1.00 35.27 181 ASP A CA 1
ATOM 1248 C C . ASP A 1 235 ? 51.754 99.082 75.899 1.00 33.94 181 ASP A C 1
ATOM 1249 O O . ASP A 1 235 ? 51.012 99.095 74.910 1.00 33.91 181 ASP A O 1
ATOM 1254 N N . ASP A 1 236 ? 53.061 98.820 75.821 1.00 32.72 182 ASP A N 1
ATOM 1255 C CA . ASP A 1 236 ? 53.680 98.317 74.597 1.00 38.35 182 ASP A CA 1
ATOM 1256 C C . ASP A 1 236 ? 52.881 97.148 74.034 1.00 35.57 182 ASP A C 1
ATOM 1257 O O . ASP A 1 236 ? 52.456 96.264 74.776 1.00 33.57 182 ASP A O 1
ATOM 1262 N N . TYR A 1 237 ? 52.690 97.130 72.722 1.00 36.66 183 TYR A N 1
ATOM 1263 C CA . TYR A 1 237 ? 52.082 95.976 72.072 1.00 40.49 183 TYR A CA 1
ATOM 1264 C C . TYR A 1 237 ? 53.175 95.034 71.569 1.00 40.18 183 TYR A C 1
ATOM 1265 O O . TYR A 1 237 ? 54.366 95.353 71.587 1.00 38.86 183 TYR A O 1
ATOM 1274 N N . GLU A 1 238 ? 52.753 93.864 71.100 1.00 39.07 184 GLU A N 1
ATOM 1275 C CA . GLU A 1 238 ? 53.654 92.906 70.482 1.00 40.21 184 GLU A CA 1
ATOM 1276 C C . GLU A 1 238 ? 53.320 92.763 69.005 1.00 36.60 184 GLU A C 1
ATOM 1277 O O . GLU A 1 238 ? 52.147 92.804 68.619 1.00 42.00 184 GLU A O 1
ATOM 1283 N N . ASP A 1 239 ? 54.350 92.626 68.172 1.00 32.46 185 ASP A N 1
ATOM 1284 C CA . ASP A 1 239 ? 54.106 92.325 66.774 1.00 37.38 185 ASP A CA 1
ATOM 1285 C C . ASP A 1 239 ? 53.793 90.829 66.622 1.00 36.94 185 ASP A C 1
ATOM 1286 O O . ASP A 1 239 ? 53.783 90.078 67.599 1.00 34.33 185 ASP A O 1
ATOM 1291 N N . GLY A 1 240 ? 53.529 90.404 65.387 1.00 39.69 186 GLY A N 1
ATOM 1292 C CA . GLY A 1 240 ? 53.150 89.023 65.065 1.00 37.22 186 GLY A CA 1
ATOM 1293 C C . GLY A 1 240 ? 54.260 88.000 65.217 1.00 43.47 186 GLY A C 1
ATOM 1294 O O . GLY A 1 240 ? 53.989 86.797 65.136 1.00 46.51 186 GLY A O 1
ATOM 1295 N N . ALA A 1 241 ? 55.496 88.437 65.420 1.00 41.67 187 ALA A N 1
ATOM 1296 C CA . ALA A 1 241 ? 56.578 87.524 65.759 1.00 45.29 187 ALA A CA 1
ATOM 1297 C C . ALA A 1 241 ? 56.797 87.413 67.262 1.00 47.84 187 ALA A C 1
ATOM 1298 O O . ALA A 1 241 ? 57.736 86.735 67.685 1.00 54.90 187 ALA A O 1
ATOM 1300 N N . GLY A 1 242 ? 55.960 88.056 68.079 1.00 44.49 188 GLY A N 1
ATOM 1301 C CA . GLY A 1 242 ? 56.129 88.015 69.521 1.00 44.79 188 GLY A CA 1
ATOM 1302 C C . GLY A 1 242 ? 57.088 89.036 70.112 1.00 49.55 188 GLY A C 1
ATOM 1303 O O . GLY A 1 242 ? 57.381 88.964 71.311 1.00 52.46 188 GLY A O 1
ATOM 1304 N N . ASN A 1 243 ? 57.582 89.989 69.322 1.00 44.23 189 ASN A N 1
ATOM 1305 C CA . ASN A 1 243 ? 58.534 90.980 69.814 1.00 46.93 189 ASN A CA 1
ATOM 1306 C C . ASN A 1 243 ? 57.806 92.210 70.333 1.00 46.03 189 ASN A C 1
ATOM 1307 O O . ASN A 1 243 ? 56.879 92.714 69.693 1.00 41.87 189 ASN A O 1
ATOM 1312 N N . THR A 1 244 ? 58.228 92.689 71.495 1.00 44.80 190 THR A N 1
ATOM 1313 C CA . THR A 1 244 ? 57.673 93.925 72.030 1.00 46.82 190 THR A CA 1
ATOM 1314 C C . THR A 1 244 ? 58.136 95.120 71.201 1.00 46.31 190 THR A C 1
ATOM 1315 O O . THR A 1 244 ? 59.301 95.200 70.801 1.00 44.53 190 THR A O 1
ATOM 1319 N N . VAL A 1 245 ? 57.215 96.033 70.922 1.00 39.50 191 VAL A N 1
ATOM 1320 C CA . VAL A 1 245 ? 57.495 97.264 70.181 1.00 42.37 191 VAL A CA 1
ATOM 1321 C C . VAL A 1 245 ? 57.403 98.433 71.159 1.00 40.40 191 VAL A C 1
ATOM 1322 O O . VAL A 1 245 ? 56.422 98.520 71.905 1.00 36.48 191 VAL A O 1
ATOM 1326 N N . PRO A 1 246 ? 58.403 99.353 71.204 1.00 42.56 192 PRO A N 1
ATOM 1327 C CA . PRO A 1 246 ? 58.246 100.578 72.021 1.00 41.72 192 PRO A CA 1
ATOM 1328 C C . PRO A 1 246 ? 57.016 101.373 71.603 1.00 34.75 192 PRO A C 1
ATOM 1329 O O . PRO A 1 246 ? 57.002 101.933 70.505 1.00 37.98 192 PRO A O 1
ATOM 1333 N N . SER A 1 247 ? 55.978 101.427 72.440 1.00 35.58 193 SER A N 1
ATOM 1334 C CA . SER A 1 247 ? 54.692 101.874 71.915 1.00 31.88 193 SER A CA 1
ATOM 1335 C C . SER A 1 247 ? 53.688 102.254 72.994 1.00 31.14 193 SER A C 1
ATOM 1336 O O . SER A 1 247 ? 52.545 102.602 72.675 1.00 35.56 193 SER A O 1
ATOM 1339 N N . ARG A 1 248 ? 54.086 102.173 74.261 1.00 30.05 194 ARG A N 1
ATOM 1340 C CA . ARG A 1 248 ? 53.218 102.600 75.349 1.00 36.53 194 ARG A CA 1
ATOM 1341 C C . ARG A 1 248 ? 52.790 104.062 75.152 1.00 35.79 194 ARG A C 1
ATOM 1342 O O . ARG A 1 248 ? 53.533 104.877 74.598 1.00 31.61 194 ARG A O 1
ATOM 1350 N N . TRP A 1 249 ? 51.573 104.384 75.589 1.00 30.73 195 TRP A N 1
ATOM 1351 C CA . TRP A 1 249 ? 51.068 105.748 75.460 1.00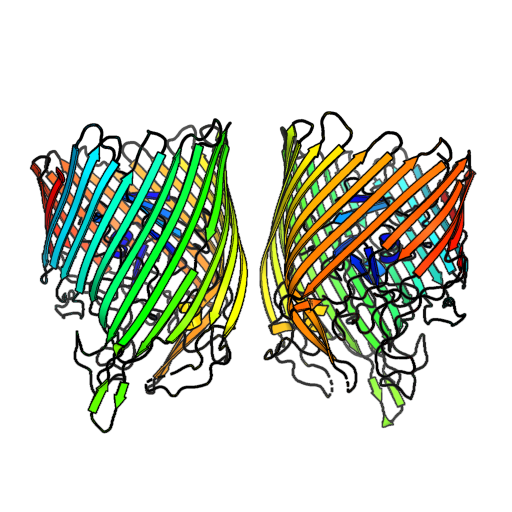 31.14 195 TRP A CA 1
ATOM 1352 C C . TRP A 1 249 ? 49.959 105.948 76.479 1.00 35.67 195 TRP A C 1
ATOM 1353 O O . TRP A 1 249 ? 49.382 104.985 76.995 1.00 31.99 195 TRP A O 1
ATOM 1364 N N . LYS A 1 250 ? 49.665 107.222 76.751 1.00 29.88 196 LYS A N 1
ATOM 1365 C CA . LYS A 1 250 ? 48.626 107.621 77.686 1.00 31.53 196 LYS A CA 1
ATOM 1366 C C . LYS A 1 250 ? 48.175 109.022 77.278 1.00 38.53 196 LYS A C 1
ATOM 1367 O O . LYS A 1 250 ? 49.007 109.837 76.878 1.00 36.41 196 LYS A O 1
ATOM 1373 N N . LYS A 1 251 ? 46.867 109.281 77.335 1.00 33.55 197 LYS A N 1
ATOM 1374 C CA . LYS A 1 251 ? 46.269 110.536 76.876 1.00 31.18 197 LYS A CA 1
ATOM 1375 C C . LYS A 1 251 ? 45.066 110.839 77.756 1.00 36.32 197 LYS A C 1
ATOM 1376 O O . LYS A 1 251 ? 44.339 109.916 78.144 1.00 32.99 197 LYS A O 1
ATOM 1382 N N . TRP A 1 252 ? 44.831 112.127 78.035 1.00 30.70 198 TRP A N 1
ATOM 1383 C CA . TRP A 1 252 ? 43.566 112.574 78.615 1.00 32.62 198 TRP A CA 1
ATOM 1384 C C . TRP A 1 252 ? 43.211 113.954 78.064 1.00 37.16 198 TRP A C 1
ATOM 1385 O O . TRP A 1 252 ? 44.083 114.706 77.604 1.00 28.01 198 TRP A O 1
ATOM 1396 N N . ASN A 1 253 ? 41.905 114.258 78.091 1.00 31.68 199 ASN A N 1
ATOM 1397 C CA . ASN A 1 253 ? 41.334 115.538 77.679 1.00 35.70 199 ASN A CA 1
ATOM 1398 C C . ASN A 1 253 ? 40.170 115.883 78.592 1.00 41.39 199 ASN A C 1
ATOM 1399 O O . ASN A 1 253 ? 39.441 114.992 79.037 1.00 37.14 199 ASN A O 1
ATOM 1404 N N . GLY A 1 254 ? 40.000 117.179 78.866 1.00 35.85 200 GLY A N 1
ATOM 1405 C CA . GLY A 1 254 ? 38.813 117.657 79.549 1.00 34.33 200 GLY A CA 1
ATOM 1406 C C . GLY A 1 254 ? 38.428 119.008 78.980 1.00 40.33 200 GLY A C 1
ATOM 1407 O O . GLY A 1 254 ? 39.234 119.941 79.038 1.00 36.67 200 GLY A O 1
ATOM 1408 N N . ASP A 1 255 ? 37.220 119.124 78.425 1.00 36.86 201 ASP A N 1
ATOM 1409 C CA . ASP A 1 255 ? 36.785 120.326 77.730 1.00 41.10 201 ASP A CA 1
ATOM 1410 C C . ASP A 1 255 ? 35.349 120.643 78.134 1.00 44.67 201 ASP A C 1
ATOM 1411 O O . ASP A 1 255 ? 34.540 119.733 78.345 1.00 42.15 201 ASP A O 1
ATOM 1416 N N . VAL A 1 256 ? 35.049 121.940 78.260 1.00 39.93 202 VAL A N 1
ATOM 1417 C CA A VAL A 1 256 ? 33.712 122.418 78.590 0.70 48.01 202 VAL A CA 1
ATOM 1418 C CA B VAL A 1 256 ? 33.725 122.436 78.606 0.30 50.40 202 VAL A CA 1
ATOM 1419 C C . VAL A 1 256 ? 33.259 123.373 77.500 1.00 45.11 202 VAL A C 1
ATOM 1420 O O . VAL A 1 256 ? 34.069 124.045 76.849 1.00 38.36 202 VAL A O 1
ATOM 1427 N N . ALA A 1 257 ? 31.946 123.413 77.287 1.00 42.35 203 ALA A N 1
ATOM 1428 C CA . ALA A 1 257 ? 31.321 124.369 76.388 1.00 41.70 203 ALA A CA 1
ATOM 1429 C C . ALA A 1 257 ? 30.103 124.951 77.092 1.00 42.99 203 ALA A C 1
ATOM 1430 O O . ALA A 1 257 ? 29.334 124.226 77.740 1.00 39.61 203 ALA A O 1
ATOM 1432 N N . VAL A 1 258 ? 29.952 126.262 76.989 1.00 43.29 204 VAL A N 1
ATOM 1433 C CA A VAL A 1 258 ? 28.799 126.975 77.527 0.70 43.85 204 VAL A CA 1
ATOM 1434 C CA B VAL A 1 258 ? 28.794 126.966 77.522 0.30 43.86 204 VAL A CA 1
ATOM 1435 C C . VAL A 1 258 ? 28.120 127.666 76.354 1.00 43.43 204 VAL A C 1
ATOM 1436 O O . VAL A 1 258 ? 28.736 128.499 75.679 1.00 42.45 204 VAL A O 1
ATOM 1443 N N . GLY A 1 259 ? 26.871 127.302 76.095 1.00 43.21 205 GLY A N 1
ATOM 1444 C CA . GLY A 1 259 ? 26.105 127.861 74.996 1.00 41.82 205 GLY A CA 1
ATOM 1445 C C . GLY A 1 259 ? 24.999 128.763 75.516 1.00 48.34 205 GLY A C 1
ATOM 1446 O O . GLY A 1 259 ? 24.336 128.438 76.501 1.00 44.28 205 GLY A O 1
ATOM 1447 N N . TRP A 1 260 ? 24.823 129.904 74.856 1.00 43.89 206 TRP A N 1
ATOM 1448 C CA . TRP A 1 260 ? 23.728 130.824 75.136 1.00 51.26 206 TRP A CA 1
ATOM 1449 C C . TRP A 1 260 ? 22.887 130.945 73.872 1.00 53.16 206 TRP A C 1
ATOM 1450 O O . TRP A 1 260 ? 23.382 131.391 72.829 1.00 49.30 206 TRP A O 1
ATOM 1461 N N . THR A 1 261 ? 21.625 130.527 73.959 1.00 53.16 207 THR A N 1
ATOM 1462 C CA . THR A 1 261 ? 20.696 130.544 72.832 1.00 54.94 207 THR A CA 1
ATOM 1463 C C . THR A 1 261 ? 19.496 131.418 73.199 1.00 59.81 207 THR A C 1
ATOM 1464 O O . THR A 1 261 ? 18.400 130.913 73.480 1.00 54.13 207 THR A O 1
ATOM 1468 N N . PRO A 1 262 ? 19.678 132.739 73.208 1.00 59.19 208 PRO A N 1
ATOM 1469 C CA . PRO A 1 262 ? 18.615 133.629 73.707 1.00 63.73 208 PRO A CA 1
ATOM 1470 C C . PRO A 1 262 ? 17.350 133.616 72.867 1.00 66.09 208 PRO A C 1
ATOM 1471 O O . PRO A 1 262 ? 16.292 134.016 73.366 1.00 71.56 208 PRO A O 1
ATOM 1475 N N . ASP A 1 263 ? 17.424 133.185 71.613 1.00 67.73 209 ASP A N 1
ATOM 1476 C CA . ASP A 1 263 ? 16.242 132.912 70.810 1.00 70.92 209 ASP A CA 1
ATOM 1477 C C . ASP A 1 263 ? 16.623 131.869 69.770 1.00 74.29 209 ASP A C 1
ATOM 1478 O O . ASP A 1 263 ? 17.784 131.463 69.672 1.00 70.25 209 ASP A O 1
ATOM 1483 N N . GLU A 1 264 ? 15.633 131.443 68.981 1.00 78.40 210 GLU A N 1
ATOM 1484 C CA . GLU A 1 264 ? 15.845 130.352 68.036 1.00 78.72 210 GLU A CA 1
ATOM 1485 C C . GLU A 1 264 ? 16.855 130.703 66.950 1.00 74.61 210 GLU A C 1
ATOM 1486 O O . GLU A 1 264 ? 17.427 129.795 66.337 1.00 74.16 210 GLU A O 1
ATOM 1492 N N . ASP A 1 265 ? 17.089 131.989 66.701 1.00 68.69 211 ASP A N 1
ATOM 1493 C CA . ASP A 1 265 ? 17.948 132.434 65.615 1.00 69.15 211 ASP A CA 1
ATOM 1494 C C . ASP A 1 265 ? 19.333 132.874 66.079 1.00 70.87 211 ASP A C 1
ATOM 1495 O O . ASP A 1 265 ? 20.069 133.480 65.292 1.00 68.67 211 ASP A O 1
ATOM 1500 N N . THR A 1 266 ? 19.708 132.602 67.329 1.00 66.60 212 THR A N 1
ATOM 1501 C CA . THR A 1 266 ? 20.985 133.070 67.844 1.00 61.52 212 THR A CA 1
ATOM 1502 C C . THR A 1 266 ? 21.659 131.969 68.650 1.00 62.68 212 THR A C 1
ATOM 1503 O O . THR A 1 266 ? 20.998 131.214 69.368 1.00 56.14 212 THR A O 1
ATOM 1507 N N . LEU A 1 267 ? 22.981 131.881 68.514 1.00 57.83 213 LEU A N 1
ATOM 1508 C CA . LEU A 1 267 ? 23.799 130.986 69.319 1.00 53.99 213 LEU A CA 1
ATOM 1509 C C . LEU A 1 267 ? 25.122 131.674 69.614 1.00 53.04 213 LEU A C 1
ATOM 1510 O O . LEU A 1 267 ? 25.775 132.198 68.705 1.00 51.26 213 LEU A O 1
ATOM 1515 N N . ILE A 1 268 ? 25.487 131.721 70.888 1.00 46.67 214 ILE A N 1
ATOM 1516 C CA . ILE A 1 268 ? 26.817 132.135 71.310 1.00 48.41 214 ILE A CA 1
ATOM 1517 C C . ILE A 1 268 ? 27.379 131.004 72.156 1.00 50.85 214 ILE A C 1
ATOM 1518 O O . ILE A 1 268 ? 26.667 130.455 73.007 1.00 48.06 214 ILE A O 1
ATOM 1523 N N . GLU A 1 269 ? 28.627 130.614 71.888 1.00 46.09 215 GLU A N 1
ATOM 1524 C CA . GLU A 1 269 ? 29.212 129.476 72.585 1.00 42.66 215 GLU A CA 1
ATOM 1525 C C . GLU A 1 269 ? 30.673 129.731 72.919 1.00 43.47 215 GLU A C 1
ATOM 1526 O O . GLU A 1 269 ? 31.467 130.075 72.041 1.00 44.00 215 GLU A O 1
ATOM 1532 N N . LEU A 1 270 ? 31.021 129.542 74.186 1.00 43.57 216 LEU A N 1
ATOM 1533 C CA . LEU A 1 270 ? 32.392 129.621 74.658 1.00 44.85 216 LEU A CA 1
ATOM 1534 C C . LEU A 1 270 ? 32.869 128.201 74.912 1.00 43.44 216 LEU A C 1
ATOM 1535 O O . LEU A 1 270 ? 32.135 127.405 75.499 1.00 40.05 216 LEU A O 1
ATOM 1540 N N . THR A 1 271 ? 34.077 127.879 74.457 1.00 40.06 217 THR A N 1
ATOM 1541 C CA . THR A 1 271 ? 34.672 126.569 74.708 1.00 40.54 217 THR A CA 1
ATOM 1542 C C . THR A 1 271 ? 36.026 126.742 75.381 1.00 35.39 217 THR A C 1
ATOM 1543 O O . THR A 1 271 ? 36.728 127.726 75.147 1.00 36.78 217 THR A O 1
ATOM 1547 N N . ALA A 1 272 ? 36.390 125.775 76.222 1.00 33.21 218 ALA A N 1
ATOM 1548 C CA . ALA A 1 272 ? 37.667 125.819 76.916 1.00 34.64 218 ALA A CA 1
ATOM 1549 C C . ALA A 1 272 ? 38.073 124.394 77.251 1.00 37.00 218 ALA A C 1
ATOM 1550 O O . ALA A 1 272 ? 37.224 123.596 77.656 1.00 32.47 218 ALA A O 1
ATOM 1552 N N . GLY A 1 273 ? 39.358 124.071 77.075 1.00 34.77 219 GLY A N 1
ATOM 1553 C CA . GLY A 1 273 ? 39.770 122.718 77.424 1.00 35.75 219 GLY A CA 1
ATOM 1554 C C . GLY A 1 273 ? 41.267 122.557 77.540 1.00 33.73 219 GLY A C 1
ATOM 1555 O O . GLY A 1 273 ? 42.037 123.413 77.108 1.00 32.14 219 GLY A O 1
ATOM 1556 N N . LYS A 1 274 ? 41.669 121.420 78.119 1.00 31.09 220 LYS A N 1
ATOM 1557 C CA . LYS A 1 274 ? 43.063 121.030 78.272 1.00 34.20 220 LYS A CA 1
ATOM 1558 C C . LYS A 1 274 ? 43.208 119.535 78.006 1.00 33.65 220 LYS A C 1
ATOM 1559 O O . LYS A 1 274 ? 42.262 118.761 78.146 1.00 32.95 220 LYS A O 1
ATOM 1565 N N . GLY A 1 275 ? 44.425 119.138 77.641 1.00 31.56 221 GLY A N 1
ATOM 1566 C CA . GLY A 1 275 ? 44.769 117.739 77.510 1.00 31.33 221 GLY A CA 1
ATOM 1567 C C . GLY A 1 275 ? 46.242 117.556 77.791 1.00 33.82 221 GLY A C 1
ATOM 1568 O O . GLY A 1 275 ? 47.012 118.517 77.832 1.00 32.26 221 GLY A O 1
ATOM 1569 N N . ASP A 1 276 ? 46.632 116.298 77.976 1.00 32.82 222 ASP A N 1
ATOM 1570 C CA . ASP A 1 276 ? 48.043 115.965 78.123 1.00 31.29 222 ASP A CA 1
ATOM 1571 C C . ASP A 1 276 ? 48.212 114.505 77.733 1.00 33.79 222 ASP A C 1
ATOM 1572 O O . ASP A 1 276 ? 47.236 113.769 77.548 1.00 33.51 222 ASP A O 1
ATOM 1577 N N . GLY A 1 277 ? 49.457 114.087 77.622 1.00 29.30 223 GLY A N 1
ATOM 1578 C CA . GLY A 1 277 ? 49.705 112.745 77.122 1.00 32.94 223 GLY A CA 1
ATOM 1579 C C . GLY A 1 277 ? 51.185 112.485 77.090 1.00 36.33 223 GLY A C 1
ATOM 1580 O O . GLY A 1 277 ? 52.007 113.381 77.325 1.00 31.46 223 GLY A O 1
ATOM 1581 N N . GLU A 1 278 ? 51.509 111.228 76.815 1.00 31.04 224 GLU A N 1
ATOM 1582 C CA . GLU A 1 278 ? 52.877 110.774 76.672 1.00 33.29 224 GLU A CA 1
ATOM 1583 C C . GLU A 1 278 ? 52.842 109.575 75.740 1.00 31.93 224 GLU A C 1
ATOM 1584 O O . GLU A 1 278 ? 51.806 108.917 75.596 1.00 30.90 224 GLU A O 1
ATOM 1590 N N . ALA A 1 279 ? 53.976 109.289 75.103 1.00 31.75 225 ALA A N 1
ATOM 1591 C CA . ALA A 1 279 ? 54.024 108.213 74.120 1.00 31.29 225 ALA A CA 1
ATOM 1592 C C . ALA A 1 279 ? 55.473 107.865 73.833 1.00 37.40 225 ALA A C 1
ATOM 1593 O O . ALA A 1 279 ? 56.301 108.766 73.640 1.00 31.40 225 ALA A O 1
ATOM 1595 N N . ARG A 1 280 ? 55.766 106.570 73.777 1.00 31.39 226 ARG A N 1
ATOM 1596 C CA . ARG A 1 280 ? 57.026 106.083 73.235 1.00 33.13 226 ARG A CA 1
ATOM 1597 C C . ARG A 1 280 ? 57.000 106.099 71.722 1.00 36.89 226 ARG A C 1
ATOM 1598 O O . ARG A 1 280 ? 55.961 105.876 71.091 1.00 38.50 226 ARG A O 1
ATOM 1606 N N . TYR A 1 281 ? 58.168 106.329 71.130 1.00 31.69 227 TYR A N 1
ATOM 1607 C CA . TYR A 1 281 ? 58.299 106.377 69.686 1.00 34.33 227 TYR A CA 1
ATOM 1608 C C . TYR A 1 281 ? 59.304 105.315 69.263 1.00 38.01 227 TYR A C 1
ATOM 1609 O O . TYR A 1 281 ? 60.469 105.365 69.663 1.00 38.13 227 TYR A O 1
ATOM 1618 N N . ALA A 1 282 ? 58.855 104.373 68.440 1.00 37.64 228 ALA A N 1
ATOM 1619 C CA . ALA A 1 282 ? 59.735 103.331 67.943 1.00 40.96 228 ALA A CA 1
ATOM 1620 C C . ALA A 1 282 ? 60.631 103.895 66.850 1.00 38.60 228 ALA A C 1
ATOM 1621 O O . ALA A 1 282 ? 60.186 104.653 65.980 1.00 43.40 228 ALA A O 1
ATOM 1623 N N . GLY A 1 283 ? 61.905 103.538 66.908 1.00 37.93 229 GLY A N 1
ATOM 1624 C CA . GLY A 1 283 ? 62.840 103.997 65.903 1.00 42.40 229 GLY A CA 1
ATOM 1625 C C . GLY A 1 283 ? 63.243 105.454 65.978 1.00 45.89 229 GLY A C 1
ATOM 1626 O O . GLY A 1 283 ? 63.837 105.956 65.016 1.00 43.01 229 GLY A O 1
ATOM 1627 N N . ARG A 1 284 ? 62.939 106.152 67.078 1.00 49.11 230 ARG A N 1
ATOM 1628 C CA . ARG A 1 284 ? 63.425 107.509 67.322 1.00 46.49 230 ARG A CA 1
ATOM 1629 C C . ARG A 1 284 ? 64.350 107.521 68.530 1.00 41.51 230 ARG A C 1
ATOM 1630 O O . ARG A 1 284 ? 64.272 106.659 69.407 1.00 41.82 230 ARG A O 1
ATOM 1638 N N . GLY A 1 285 ? 65.223 108.533 68.578 1.00 41.18 231 GLY A N 1
ATOM 1639 C CA . GLY A 1 285 ? 66.092 108.689 69.727 1.00 40.34 231 GLY A CA 1
ATOM 1640 C C . GLY A 1 285 ? 65.392 109.187 70.974 1.00 41.94 231 GLY A C 1
ATOM 1641 O O . GLY A 1 285 ? 65.921 109.026 72.081 1.00 40.02 231 GLY A O 1
ATOM 1642 N N . MET A 1 286 ? 64.208 109.773 70.834 1.00 37.28 232 MET A N 1
ATOM 1643 C CA . MET A 1 286 ? 63.507 110.333 71.979 1.00 37.51 232 MET A CA 1
ATOM 1644 C C . MET A 1 286 ? 62.052 109.890 71.969 1.00 35.59 232 MET A C 1
ATOM 1645 O O . MET A 1 286 ? 61.492 109.566 70.924 1.00 32.26 232 MET A O 1
ATOM 1650 N N . ASP A 1 287 ? 61.443 109.920 73.142 1.00 35.26 233 ASP A N 1
ATOM 1651 C CA . ASP A 1 287 ? 60.015 109.726 73.309 1.00 34.61 233 ASP A CA 1
ATOM 1652 C C . ASP A 1 287 ? 59.379 111.064 73.656 1.00 36.41 233 ASP A C 1
ATOM 1653 O O . ASP A 1 287 ? 60.069 112.019 74.024 1.00 31.95 233 ASP A O 1
ATOM 1658 N N . GLY A 1 288 ? 58.051 111.114 73.564 1.00 32.58 234 GLY A N 1
ATOM 1659 C CA . GLY A 1 288 ? 57.321 112.291 73.993 1.00 38.36 234 GLY A CA 1
ATOM 1660 C C . GLY A 1 288 ? 56.817 112.114 75.405 1.00 34.53 234 GLY A C 1
ATOM 1661 O O . GLY A 1 288 ? 55.871 111.354 75.636 1.00 34.32 234 GLY A O 1
ATOM 1662 N N . SER A 1 289 ? 57.455 112.770 76.372 1.00 30.00 235 SER A N 1
ATOM 1663 C CA . SER A 1 289 ? 57.001 112.678 77.748 1.00 31.02 235 SER A CA 1
ATOM 1664 C C . SER A 1 289 ? 55.895 113.674 78.079 1.00 32.97 235 SER A C 1
ATOM 1665 O O . SER A 1 289 ? 55.275 113.553 79.135 1.00 33.72 235 SER A O 1
ATOM 1668 N N . GLN A 1 290 ? 55.605 114.630 77.200 1.00 31.80 236 GLN A N 1
ATOM 1669 C CA . GLN A 1 290 ? 54.522 115.562 77.474 1.00 31.41 236 GLN A CA 1
ATOM 1670 C C . GLN A 1 290 ? 53.971 116.082 76.159 1.00 33.74 236 GLN A C 1
ATOM 1671 O O . GLN A 1 290 ? 54.729 116.378 75.221 1.00 32.53 236 GLN A O 1
ATOM 1677 N N . PHE A 1 291 ? 52.647 116.186 76.100 1.00 31.79 237 PHE A N 1
ATOM 1678 C CA . PHE A 1 291 ? 51.938 116.760 74.960 1.00 31.71 237 PHE A CA 1
ATOM 1679 C C . PHE A 1 291 ? 50.805 117.633 75.502 1.00 32.86 237 PHE A C 1
ATOM 1680 O O . PHE A 1 291 ? 49.633 117.330 75.328 1.00 32.28 237 PHE A O 1
ATOM 1688 N N . LYS A 1 292 ? 51.145 118.700 76.226 1.00 30.21 238 LYS A N 1
ATOM 1689 C CA . LYS A 1 292 ? 50.114 119.541 76.823 1.00 31.92 238 LYS A CA 1
ATOM 1690 C C . LYS A 1 292 ? 49.396 120.360 75.756 1.00 31.59 238 LYS A C 1
ATOM 1691 O O . LYS A 1 292 ? 50.012 120.890 74.831 1.00 31.20 238 LYS A O 1
ATOM 1697 N N . ARG A 1 293 ? 48.086 120.494 75.910 1.00 32.96 239 ARG A N 1
ATOM 1698 C CA . ARG A 1 293 ? 47.273 121.309 75.019 1.00 27.87 239 ARG A CA 1
ATOM 1699 C C . ARG A 1 293 ? 46.390 122.195 75.880 1.00 34.77 239 ARG A C 1
ATOM 1700 O O . ARG A 1 293 ? 45.873 121.751 76.909 1.00 31.04 239 ARG A O 1
ATOM 1708 N N . GLU A 1 294 ? 46.219 123.441 75.459 1.00 31.51 240 GLU A N 1
ATOM 1709 C CA . GLU A 1 294 ? 45.236 124.334 76.054 1.00 34.67 240 GLU A CA 1
ATOM 1710 C C . GLU A 1 294 ? 44.441 124.954 74.928 1.00 34.50 240 GLU A C 1
ATOM 1711 O O . GLU A 1 294 ? 45.016 125.356 73.912 1.00 35.79 240 GLU A O 1
ATOM 1717 N N . SER A 1 295 ? 43.127 125.047 75.104 1.00 30.46 241 SER A N 1
ATOM 1718 C CA . SER A 1 295 ? 42.277 125.531 74.027 1.00 32.67 241 SER A CA 1
ATOM 1719 C C . SER A 1 295 ? 41.238 126.498 74.574 1.00 33.32 241 SER A C 1
ATOM 1720 O O . SER A 1 295 ? 40.725 126.311 75.680 1.00 30.57 241 SER A O 1
ATOM 1723 N N . LEU A 1 296 ? 40.950 127.535 73.789 1.00 34.05 242 LEU A N 1
ATOM 1724 C CA A LEU A 1 296 ? 39.899 128.496 74.091 0.72 36.37 242 LEU A CA 1
ATOM 1725 C CA B LEU A 1 296 ? 39.904 128.502 74.089 0.28 36.87 242 LEU A CA 1
ATOM 1726 C C . LEU A 1 296 ? 39.218 128.868 72.783 1.00 41.67 242 LEU A C 1
ATOM 1727 O O . LEU A 1 296 ? 39.887 129.061 71.760 1.00 40.24 242 LEU A O 1
ATOM 1736 N N . GLY A 1 297 ? 37.889 128.961 72.813 1.00 39.95 243 GLY A N 1
ATOM 1737 C CA . GLY A 1 297 ? 37.153 129.313 71.610 1.00 35.04 243 GLY A CA 1
ATOM 1738 C C . GLY A 1 297 ? 35.889 130.085 71.930 1.00 39.93 243 GLY A C 1
ATOM 1739 O O . GLY A 1 297 ? 35.312 129.956 73.014 1.00 37.82 243 GLY A O 1
ATOM 1740 N N . LEU A 1 298 ? 35.476 130.913 70.974 1.00 43.28 244 LEU A N 1
ATOM 1741 C CA . LEU A 1 298 ? 34.223 131.649 71.102 1.00 41.56 244 LEU A CA 1
ATOM 1742 C C . LEU A 1 298 ? 33.565 131.676 69.731 1.00 41.23 244 LEU A C 1
ATOM 1743 O O . LEU A 1 298 ? 34.201 132.068 68.750 1.00 40.55 244 LEU A O 1
ATOM 1748 N N . ARG A 1 299 ? 32.321 131.208 69.657 1.00 42.76 245 ARG A N 1
ATOM 1749 C CA . ARG A 1 299 ? 31.576 131.067 68.409 1.00 49.55 245 ARG A CA 1
ATOM 1750 C C . ARG A 1 299 ? 30.246 131.814 68.490 1.00 52.30 245 ARG A C 1
ATOM 1751 O O . ARG A 1 299 ? 29.594 131.838 69.539 1.00 47.16 245 ARG A O 1
ATOM 1759 N N . PHE A 1 300 ? 29.847 132.408 67.367 1.00 50.86 246 PHE A N 1
ATOM 1760 C CA . PHE A 1 300 ? 28.608 133.166 67.231 1.00 51.77 246 PHE A CA 1
ATOM 1761 C C . PHE A 1 300 ? 27.920 132.709 65.952 1.00 58.65 246 PHE A C 1
ATOM 1762 O O . PHE A 1 300 ? 28.578 132.555 64.915 1.00 51.99 246 PHE A O 1
ATOM 1770 N N . VAL A 1 301 ? 26.617 132.433 66.029 1.00 51.58 247 VAL A N 1
ATOM 1771 C CA . VAL A 1 301 ? 25.837 132.082 64.842 1.00 55.84 247 VAL A CA 1
ATOM 1772 C C . VA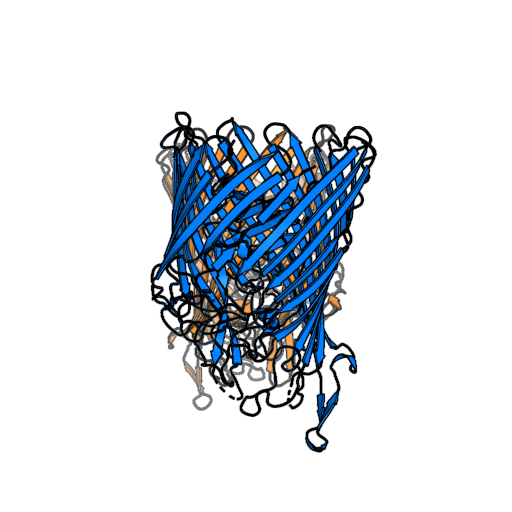L A 1 301 ? 24.506 132.821 64.909 1.00 61.64 247 VAL A C 1
ATOM 1773 O O . VAL A 1 301 ? 23.752 132.659 65.875 1.00 59.00 247 VAL A O 1
ATOM 1777 N N . LYS A 1 302 ? 24.215 133.625 63.891 1.00 61.65 248 LYS A N 1
ATOM 1778 C CA . LYS A 1 302 ? 22.944 134.332 63.767 1.00 59.49 248 LYS A CA 1
ATOM 1779 C C . LYS A 1 302 ? 22.272 133.873 62.481 1.00 60.29 248 LYS A C 1
ATOM 1780 O O . LYS A 1 302 ? 22.826 134.056 61.391 1.00 59.05 248 LYS A O 1
ATOM 1786 N N . SER A 1 303 ? 21.096 133.267 62.610 1.00 59.34 249 SER A N 1
ATOM 1787 C CA . SER A 1 303 ? 20.366 132.698 61.488 1.00 64.57 249 SER A CA 1
ATOM 1788 C C . SER A 1 303 ? 19.192 133.588 61.098 1.00 66.97 249 SER A C 1
ATOM 1789 O O . SER A 1 303 ? 18.659 134.341 61.921 1.00 66.99 249 SER A O 1
ATOM 1792 N N . ASN A 1 304 ? 18.800 133.490 59.827 1.00 67.64 250 ASN A N 1
ATOM 1793 C CA . ASN A 1 304 ? 17.632 134.188 59.286 1.00 69.49 250 ASN A CA 1
ATOM 1794 C C . ASN A 1 304 ? 17.666 135.676 59.619 1.00 66.84 250 ASN A C 1
ATOM 1795 O O . ASN A 1 304 ? 16.701 136.248 60.126 1.00 71.07 250 ASN A O 1
ATOM 1800 N N . VAL A 1 305 ? 18.807 136.305 59.332 1.00 62.57 251 VAL A N 1
ATOM 1801 C CA . VAL A 1 305 ? 18.959 137.730 59.611 1.00 65.52 251 VAL A CA 1
ATOM 1802 C C . VAL A 1 305 ? 18.030 138.546 58.722 1.00 71.35 251 VAL A C 1
ATOM 1803 O O . VAL A 1 305 ? 17.444 139.545 59.159 1.00 70.63 251 VAL A O 1
ATOM 1807 N N . SER A 1 306 ? 17.884 138.141 57.465 1.00 68.20 252 SER A N 1
ATOM 1808 C CA . SER A 1 306 ? 16.944 138.767 56.550 1.00 68.56 252 SER A CA 1
ATOM 1809 C C . SER A 1 306 ? 16.437 137.691 55.602 1.00 73.16 252 SER A C 1
ATOM 1810 O O . SER A 1 306 ? 16.759 136.506 55.753 1.00 70.40 252 SER A O 1
ATOM 1813 N N . ASP A 1 307 ? 15.636 138.108 54.618 1.00 75.81 253 ASP A N 1
ATOM 1814 C CA . ASP A 1 307 ? 15.063 137.159 53.669 1.00 77.34 253 ASP A CA 1
ATOM 1815 C C . ASP A 1 307 ? 16.138 136.473 52.837 1.00 74.02 253 ASP A C 1
ATOM 1816 O O . ASP A 1 307 ? 15.976 135.307 52.457 1.00 75.15 253 ASP A O 1
ATOM 1821 N N . VAL A 1 308 ? 17.227 137.175 52.536 1.00 72.26 254 VAL A N 1
ATOM 1822 C CA . VAL A 1 308 ? 18.317 136.620 51.745 1.00 71.48 254 VAL A CA 1
ATOM 1823 C C . VAL A 1 308 ? 19.501 136.214 52.618 1.00 63.20 254 VAL A C 1
ATOM 1824 O O . VAL A 1 308 ? 20.137 135.195 52.355 1.00 60.23 254 VAL A O 1
ATOM 1828 N N . LEU A 1 309 ? 19.805 136.991 53.660 1.00 59.71 255 LEU A N 1
ATOM 1829 C CA . LEU A 1 309 ? 20.923 136.704 54.560 1.00 59.09 255 LEU A CA 1
ATOM 1830 C C . LEU A 1 309 ? 20.491 135.629 55.550 1.00 59.24 255 LEU A C 1
ATOM 1831 O O . LEU A 1 309 ? 19.896 135.920 56.589 1.00 58.50 255 LEU A O 1
ATOM 1836 N N . GLU A 1 310 ? 20.812 134.379 55.225 1.00 53.86 256 GLU A N 1
ATOM 1837 C CA . GLU A 1 310 ? 20.362 133.206 55.957 1.00 53.81 256 GLU A CA 1
ATOM 1838 C C . GLU A 1 310 ? 21.234 132.864 57.162 1.00 58.37 256 GLU A C 1
ATOM 1839 O O . GLU A 1 310 ? 20.756 132.197 58.086 1.00 58.93 256 GLU A O 1
ATOM 1845 N N . LYS A 1 311 ? 22.490 133.301 57.188 1.00 49.99 257 LYS A N 1
ATOM 1846 C CA . LYS A 1 311 ? 23.366 132.949 58.296 1.00 51.67 257 LYS A CA 1
ATOM 1847 C C . LYS A 1 311 ? 24.564 133.879 58.307 1.00 51.31 257 LYS A C 1
ATOM 1848 O O . LYS A 1 311 ? 25.134 134.161 57.253 1.00 46.70 257 LYS A O 1
ATOM 1854 N N . VAL A 1 312 ? 24.929 134.360 59.495 1.00 50.89 258 VAL A N 1
ATOM 1855 C CA . VAL A 1 312 ? 26.204 135.021 59.745 1.00 46.52 258 VAL A CA 1
ATOM 1856 C C . VAL A 1 312 ? 26.911 134.238 60.848 1.00 51.10 258 VAL A C 1
ATOM 1857 O O . VAL A 1 312 ? 26.294 133.906 61.863 1.00 50.13 258 VAL A O 1
ATOM 1861 N N . GLU A 1 313 ? 28.187 133.909 60.632 1.00 48.34 259 GLU A N 1
ATOM 1862 C CA . GLU A 1 313 ? 28.981 133.161 61.601 1.00 47.23 259 GLU A CA 1
ATOM 1863 C C . GLU A 1 313 ? 30.260 133.917 61.900 1.00 45.25 259 GLU A C 1
ATOM 1864 O O . GLU A 1 313 ? 30.893 134.458 60.988 1.00 46.09 259 GLU A O 1
ATOM 1870 N N . ALA A 1 314 ? 30.643 133.961 63.175 1.00 45.93 260 ALA A N 1
ATOM 1871 C CA . ALA A 1 314 ? 31.936 134.499 63.576 1.00 40.83 260 ALA A CA 1
ATOM 1872 C C . ALA A 1 314 ? 32.537 133.562 64.609 1.00 44.06 260 ALA A C 1
ATOM 1873 O O . ALA A 1 314 ? 31.811 132.966 65.409 1.00 43.21 260 ALA A O 1
ATOM 1875 N N . GLN A 1 315 ? 33.861 133.417 64.584 1.00 37.15 261 GLN A N 1
ATOM 1876 C CA . GLN A 1 315 ? 34.502 132.645 65.644 1.00 39.53 261 GLN A CA 1
ATOM 1877 C C . GLN A 1 315 ? 35.963 133.047 65.764 1.00 36.84 261 GLN A C 1
ATOM 1878 O O . GLN A 1 315 ? 36.593 133.472 64.791 1.00 37.51 261 GLN A O 1
ATOM 1884 N N . VAL A 1 316 ? 36.476 132.938 66.984 1.00 36.04 262 VAL A N 1
ATOM 1885 C CA . VAL A 1 316 ? 37.887 133.116 67.290 1.00 35.99 262 VAL A CA 1
ATOM 1886 C C . VAL A 1 316 ? 38.331 131.885 68.076 1.00 39.45 262 VAL A C 1
ATOM 1887 O O . VAL A 1 316 ? 37.551 131.302 68.827 1.00 35.53 262 VAL A O 1
ATOM 1891 N N . TYR A 1 317 ? 39.580 131.473 67.897 1.00 36.32 263 TYR A N 1
ATOM 1892 C CA . TYR A 1 317 ? 40.064 130.329 68.658 1.00 33.71 263 TYR A CA 1
ATOM 1893 C C . TYR A 1 317 ? 41.500 130.600 69.052 1.00 39.06 263 TYR A C 1
ATOM 1894 O O . TYR A 1 317 ? 42.214 131.364 68.389 1.00 32.72 263 TYR A O 1
ATOM 1903 N N . TYR A 1 318 ? 41.909 129.968 70.150 1.00 35.04 264 TYR A N 1
ATOM 1904 C CA . TYR A 1 318 ? 43.275 130.052 70.633 1.00 35.00 264 TYR A CA 1
ATOM 1905 C C . TYR A 1 318 ? 43.672 128.650 71.074 1.00 37.74 264 TYR A C 1
ATOM 1906 O O . TYR A 1 318 ? 42.928 128.002 71.813 1.00 35.17 264 TYR A O 1
ATOM 1915 N N . ASN A 1 319 ? 44.805 128.164 70.575 1.00 35.84 265 ASN A N 1
ATOM 1916 C CA . ASN A 1 319 ? 45.272 126.810 70.850 1.00 36.11 265 ASN A CA 1
ATOM 1917 C C . ASN A 1 319 ? 46.750 126.881 71.202 1.00 36.44 265 ASN A C 1
ATOM 1918 O O . ASN A 1 319 ? 47.516 127.557 70.510 1.00 38.92 265 ASN A O 1
ATOM 1923 N N . TYR A 1 320 ? 47.142 126.204 72.282 1.00 27.23 266 TYR A N 1
ATOM 1924 C CA . TYR A 1 320 ? 48.510 126.218 72.770 1.00 31.63 266 TYR A CA 1
ATOM 1925 C C . TYR A 1 320 ? 48.981 124.779 72.957 1.00 35.66 266 TYR A C 1
ATOM 1926 O O . TYR A 1 320 ? 48.316 123.998 73.644 1.00 32.78 266 TYR A O 1
ATOM 1935 N N . ALA A 1 321 ? 50.104 124.424 72.331 1.00 29.39 267 ALA A N 1
ATOM 1936 C CA . ALA A 1 321 ? 50.736 123.124 72.531 1.00 33.74 267 ALA A CA 1
ATOM 1937 C C . ALA A 1 321 ? 52.072 123.315 73.229 1.00 34.79 267 ALA A C 1
ATOM 1938 O O . ALA A 1 321 ? 52.847 124.204 72.855 1.00 31.87 267 ALA A O 1
ATOM 1940 N N . ASP A 1 322 ? 52.354 122.465 74.221 1.00 30.13 268 ASP A N 1
ATOM 1941 C CA . ASP A 1 322 ? 53.592 122.563 75.010 1.00 31.23 268 ASP A CA 1
ATOM 1942 C C . ASP A 1 322 ? 54.129 121.136 75.115 1.00 34.68 268 ASP A C 1
ATOM 1943 O O . ASP A 1 322 ? 53.639 120.350 75.927 1.00 31.10 268 ASP A O 1
ATOM 1948 N N . HIS A 1 323 ? 55.127 120.818 74.290 1.00 30.52 269 HIS A N 1
ATOM 1949 C CA . HIS A 1 323 ? 55.593 119.460 74.068 1.00 29.84 269 HIS A CA 1
ATOM 1950 C C . HIS A 1 323 ? 56.984 119.278 74.666 1.00 32.24 269 HIS A C 1
ATOM 1951 O O . HIS A 1 323 ? 57.845 120.159 74.543 1.00 29.62 269 HIS A O 1
ATOM 1958 N N . ILE A 1 324 ? 57.196 118.158 75.365 1.00 30.18 270 ILE A N 1
ATOM 1959 C CA . ILE A 1 324 ? 58.525 117.794 75.841 1.00 30.74 270 ILE A CA 1
ATOM 1960 C C . ILE A 1 324 ? 58.880 116.428 75.291 1.00 32.58 270 ILE A C 1
ATOM 1961 O O . ILE A 1 324 ? 58.085 115.486 75.403 1.00 32.04 270 ILE A O 1
ATOM 1966 N N . MET A 1 325 ? 60.065 116.319 74.693 1.00 31.97 271 MET A N 1
ATOM 1967 C CA . MET A 1 325 ? 60.636 115.028 74.342 1.00 31.93 271 MET A CA 1
ATOM 1968 C C . MET A 1 325 ? 61.990 114.860 75.023 1.00 36.09 271 MET A C 1
ATOM 1969 O O . MET A 1 325 ? 62.707 115.841 75.259 1.00 34.03 271 MET A O 1
ATOM 1974 N N . ASP A 1 326 ? 62.338 113.607 75.328 1.00 31.21 272 ASP A N 1
ATOM 1975 C CA . ASP A 1 326 ? 63.587 113.310 76.025 1.00 34.31 272 ASP A CA 1
ATOM 1976 C C . ASP A 1 326 ? 63.925 111.833 75.841 1.00 38.04 272 ASP A C 1
ATOM 1977 O O . ASP A 1 326 ? 63.124 111.052 75.313 1.00 35.25 272 ASP A O 1
ATOM 1982 N N . ASN A 1 327 ? 65.118 111.445 76.306 1.00 36.29 273 ASN A N 1
ATOM 1983 C CA . ASN A 1 327 ? 65.577 110.055 76.179 1.00 36.51 273 ASN A CA 1
ATOM 1984 C C . ASN A 1 327 ? 65.792 109.384 77.536 1.00 39.41 273 ASN A C 1
ATOM 1985 O O . ASN A 1 327 ? 66.602 108.454 77.648 1.00 44.13 273 ASN A O 1
ATOM 1990 N N . PHE A 1 328 ? 65.087 109.831 78.579 1.00 37.62 274 PHE A N 1
ATOM 1991 C CA . PHE A 1 328 ? 65.328 109.288 79.908 1.00 41.59 274 PHE A CA 1
ATOM 1992 C C . PHE A 1 328 ? 64.086 109.155 80.773 1.00 44.60 274 PHE A C 1
ATOM 1993 O O . PHE A 1 328 ? 64.190 108.569 81.852 1.00 44.06 274 PHE A O 1
ATOM 2001 N N . ARG A 1 329 ? 62.917 109.648 80.355 1.00 43.61 275 ARG A N 1
ATOM 2002 C CA . ARG A 1 329 ? 61.696 109.469 81.140 1.00 41.08 275 ARG A CA 1
ATOM 2003 C C . ARG A 1 329 ? 60.867 108.260 80.718 1.00 41.43 275 ARG A C 1
ATOM 2004 O O . ARG A 1 329 ? 60.180 107.678 81.558 1.00 41.33 275 ARG A O 1
ATOM 2012 N N . LEU A 1 330 ? 60.880 107.879 79.440 1.00 43.36 276 LEU A N 1
ATOM 2013 C CA . LEU A 1 330 ? 60.199 106.661 79.001 1.00 41.98 276 LEU A CA 1
ATOM 2014 C C . LEU A 1 330 ? 61.176 105.620 78.474 1.00 40.29 276 LEU A C 1
ATOM 2015 O O . LEU A 1 330 ? 60.747 104.607 77.918 1.00 41.78 276 LEU A O 1
ATOM 2020 N N . ARG A 1 331 ? 62.475 105.867 78.599 1.00 38.55 277 ARG A N 1
ATOM 2021 C CA . ARG A 1 331 ? 63.512 104.929 78.186 1.00 44.54 277 ARG A CA 1
ATOM 2022 C C . ARG A 1 331 ? 64.760 105.264 78.993 1.00 46.65 277 ARG A C 1
ATOM 2023 O O . ARG A 1 331 ? 64.794 106.247 79.739 1.00 44.50 277 ARG A O 1
ATOM 2031 N N . THR A 1 332 ? 65.786 104.441 78.844 1.00 45.90 278 THR A N 1
ATOM 2032 C CA . THR A 1 332 ? 67.064 104.797 79.442 1.00 47.83 278 THR A CA 1
ATOM 2033 C C . THR A 1 332 ? 68.027 105.217 78.340 1.00 43.55 278 THR A C 1
ATOM 2034 O O . THR A 1 332 ? 68.041 104.591 77.274 1.00 48.38 278 THR A O 1
ATOM 2038 N N . PRO A 1 333 ? 68.803 106.289 78.525 1.00 48.66 279 PRO A N 1
ATOM 2039 C CA . PRO A 1 333 ? 69.765 106.672 77.486 1.00 50.00 279 PRO A CA 1
ATOM 2040 C C . PRO A 1 333 ? 70.693 105.511 77.140 1.00 59.13 279 PRO A C 1
ATOM 2041 O O . PRO A 1 333 ? 71.136 104.762 78.015 1.00 55.93 279 PRO A O 1
ATOM 2045 N N . ASP A 1 334 ? 70.948 105.346 75.839 1.00 61.00 280 ASP A N 1
ATOM 2046 C CA . ASP A 1 334 ? 71.824 104.292 75.340 1.00 69.28 280 ASP A CA 1
ATOM 2047 C C . ASP A 1 334 ? 73.247 104.826 75.247 1.00 69.50 280 ASP A C 1
ATOM 2048 O O . ASP A 1 334 ? 73.500 105.743 74.453 1.00 67.70 280 ASP A O 1
ATOM 2053 N N . PRO A 1 335 ? 74.201 104.281 76.008 1.00 72.52 281 PRO A N 1
ATOM 2054 C CA . PRO A 1 335 ? 75.572 104.822 75.963 1.00 74.16 281 PRO A CA 1
ATOM 2055 C C . PRO A 1 335 ? 76.246 104.688 74.600 1.00 73.75 281 PRO A C 1
ATOM 2056 O O . PRO A 1 335 ? 77.193 105.435 74.317 1.00 72.81 281 PRO A O 1
ATOM 2058 N N . SER A 1 336 ? 75.773 103.793 73.737 1.00 75.22 282 SER A N 1
ATOM 2059 C CA . SER A 1 336 ? 76.411 103.525 72.455 1.00 77.03 282 SER A CA 1
ATOM 2060 C C . SER A 1 336 ? 75.851 104.353 71.303 1.00 74.66 282 SER A C 1
ATOM 2061 O O . SER A 1 336 ? 76.310 104.189 70.169 1.00 74.95 282 SER A O 1
ATOM 2064 N N . SER A 1 337 ? 74.885 105.230 71.555 1.00 72.70 283 SER A N 1
ATOM 2065 C CA . SER A 1 337 ? 74.191 105.949 70.498 1.00 72.58 283 SER A CA 1
ATOM 2066 C C . SER A 1 337 ? 74.707 107.385 70.390 1.00 75.37 283 SER A C 1
ATOM 2067 O O . SER A 1 337 ? 75.556 107.832 71.164 1.00 75.40 283 SER A O 1
ATOM 2070 N N . MET A 1 338 ? 74.171 108.122 69.412 1.00 76.78 284 MET A N 1
ATOM 2071 C CA . MET A 1 338 ? 74.492 109.539 69.256 1.00 80.21 284 MET A CA 1
ATOM 2072 C C . MET A 1 338 ? 73.829 110.424 70.310 1.00 78.01 284 MET A C 1
ATOM 2073 O O . MET A 1 338 ? 74.046 111.640 70.286 1.00 82.08 284 MET A O 1
ATOM 2078 N N . MET A 1 339 ? 73.028 109.855 71.213 1.00 74.94 285 MET A N 1
ATOM 2079 C CA . MET A 1 339 ? 72.505 110.555 72.389 1.00 70.36 285 MET A CA 1
ATOM 2080 C C . MET A 1 339 ? 72.842 109.728 73.621 1.00 67.94 285 MET A C 1
ATOM 2081 O O . MET A 1 339 ? 71.952 109.142 74.251 1.00 62.15 285 MET A O 1
ATOM 2086 N N . PRO A 1 340 ? 74.127 109.647 73.991 1.00 68.58 286 PRO A N 1
ATOM 2087 C CA . PRO A 1 340 ? 74.507 108.771 75.110 1.00 64.80 286 PRO A CA 1
ATOM 2088 C C . PRO A 1 340 ? 74.163 109.332 76.478 1.00 58.63 286 PRO A C 1
ATOM 2089 O O . PRO A 1 340 ? 74.122 108.566 77.451 1.00 57.14 286 PRO A O 1
ATOM 2093 N N . MET A 1 341 ? 73.901 110.622 76.579 1.00 53.72 287 MET A N 1
ATOM 2094 C CA . MET A 1 341 ? 73.638 111.320 77.823 1.00 55.12 287 MET A CA 1
ATOM 2095 C C . MET A 1 341 ? 72.166 111.717 77.919 1.00 50.67 287 MET A C 1
ATOM 2096 O O . MET A 1 341 ? 71.464 111.769 76.904 1.00 49.21 287 MET A O 1
ATOM 2101 N N . PRO A 1 342 ? 71.655 111.984 79.122 1.00 48.88 288 PRO A N 1
ATOM 2102 C CA . PRO A 1 342 ? 70.273 112.468 79.230 1.00 46.90 288 PRO A CA 1
ATOM 2103 C C . PRO A 1 342 ? 70.109 113.753 78.432 1.00 47.44 288 PRO A C 1
ATOM 2104 O O . PRO A 1 342 ? 70.985 114.621 78.432 1.00 47.48 288 PRO A O 1
ATOM 2108 N N . MET A 1 343 ? 68.988 113.859 77.724 1.00 41.99 289 MET A N 1
ATOM 2109 C CA . MET A 1 343 ? 68.758 115.018 76.868 1.00 42.77 289 MET A CA 1
ATOM 2110 C C . MET A 1 343 ? 67.262 115.246 76.735 1.00 46.88 289 MET A C 1
ATOM 2111 O O . MET A 1 343 ? 66.490 114.288 76.615 1.00 40.84 289 MET A O 1
ATOM 2116 N N . ALA A 1 344 ? 66.862 116.513 76.754 1.00 40.27 290 ALA A N 1
ATOM 2117 C CA . ALA A 1 344 ? 65.462 116.872 76.612 1.00 40.71 290 ALA A CA 1
ATOM 2118 C C . ALA A 1 344 ? 65.354 118.122 75.756 1.00 41.76 290 ALA A C 1
ATOM 2119 O O . ALA A 1 344 ? 66.210 119.013 75.827 1.00 38.40 290 ALA A O 1
ATOM 2121 N N . SER A 1 345 ? 64.319 118.164 74.922 1.00 37.34 291 SER A N 1
ATOM 2122 C CA . SER A 1 345 ? 63.938 119.368 74.199 1.00 35.85 291 SER A CA 1
ATOM 2123 C C . SER A 1 345 ? 62.495 119.693 74.529 1.00 38.86 291 SER A C 1
ATOM 2124 O O . SER A 1 345 ? 61.643 118.798 74.548 1.00 37.91 291 SER A O 1
ATOM 2127 N N . GLN A 1 346 ? 62.223 120.968 74.791 1.00 34.25 292 GLN A N 1
ATOM 2128 C CA . GLN A 1 346 ? 60.865 121.448 74.987 1.00 29.89 292 GLN A CA 1
ATOM 2129 C C . GLN A 1 346 ? 60.545 122.474 73.904 1.00 38.27 292 GLN A C 1
ATOM 2130 O O . GLN A 1 346 ? 61.396 123.283 73.531 1.00 33.67 292 GLN A O 1
ATOM 2136 N N . VAL A 1 347 ? 59.329 122.403 73.366 1.00 32.81 293 VAL A N 1
ATOM 2137 C CA . VAL A 1 347 ? 58.911 123.222 72.240 1.00 25.79 293 VAL A CA 1
ATOM 2138 C C . VAL A 1 347 ? 57.455 123.582 72.470 1.00 31.02 293 VAL A C 1
ATOM 2139 O O . VAL A 1 347 ? 56.692 122.807 73.054 1.00 34.59 293 VAL A O 1
ATOM 2143 N N . ASP A 1 348 ? 57.070 124.781 72.050 1.00 31.66 294 ASP A N 1
ATOM 2144 C CA . ASP A 1 348 ? 55.670 125.123 72.178 1.00 28.77 294 ASP A CA 1
ATOM 2145 C C . ASP A 1 348 ? 55.220 125.845 70.920 1.00 31.12 294 ASP A C 1
ATOM 2146 O O . ASP A 1 348 ? 56.029 126.272 70.092 1.00 34.20 294 ASP A O 1
ATOM 2151 N N . ARG A 1 349 ? 53.901 125.914 70.765 1.00 31.77 295 ARG A N 1
ATOM 2152 C CA . ARG A 1 349 ? 53.270 126.442 69.569 1.00 29.33 295 ARG A CA 1
ATOM 2153 C C . ARG A 1 349 ? 51.981 127.106 70.016 1.00 35.17 295 ARG A C 1
ATOM 2154 O O . ARG A 1 349 ? 51.148 126.463 70.660 1.00 33.99 295 ARG A O 1
ATOM 2162 N N . ARG A 1 350 ? 51.819 128.377 69.669 1.00 31.08 296 ARG A N 1
ATOM 2163 C CA . ARG A 1 350 ? 50.708 129.190 70.139 1.00 35.97 296 ARG A CA 1
ATOM 2164 C C . ARG A 1 350 ? 50.008 129.732 68.903 1.00 37.09 296 ARG A C 1
ATOM 2165 O O . ARG A 1 350 ? 50.632 130.417 68.088 1.00 34.27 296 ARG A O 1
ATOM 2173 N N . THR A 1 351 ? 48.729 129.404 68.755 1.00 30.78 297 THR A N 1
ATOM 2174 C CA . THR A 1 351 ? 47.963 129.683 67.551 1.00 29.43 297 THR A CA 1
ATOM 2175 C C . THR A 1 351 ? 46.722 130.471 67.933 1.00 39.78 297 THR A C 1
ATOM 2176 O O . THR A 1 351 ? 45.973 130.050 68.815 1.00 35.40 297 THR A O 1
ATOM 2180 N N . LEU A 1 352 ? 46.500 131.589 67.238 1.00 34.80 298 LEU A N 1
ATOM 2181 C CA . LEU A 1 352 ? 45.345 132.466 67.399 1.00 37.57 298 LEU A CA 1
ATOM 2182 C C . LEU A 1 352 ? 44.725 132.682 66.026 1.00 32.66 298 LEU A C 1
ATOM 2183 O O . LEU A 1 352 ? 45.440 132.991 65.070 1.00 34.03 298 LEU A O 1
ATOM 2188 N N . GLY A 1 353 ? 43.419 132.472 65.905 1.00 34.34 299 GLY A N 1
ATOM 2189 C CA . GLY A 1 353 ? 42.822 132.618 64.590 1.00 31.64 299 GLY A CA 1
ATOM 2190 C C . GLY A 1 353 ? 41.342 132.903 64.675 1.00 35.26 299 GLY A C 1
ATOM 2191 O O . GLY A 1 353 ? 40.727 132.855 65.741 1.00 32.08 299 GLY A O 1
ATOM 2192 N N . GLY A 1 354 ? 40.765 133.185 63.518 1.00 39.07 300 GLY A N 1
ATOM 2193 C CA . GLY A 1 354 ? 39.363 133.548 63.515 1.00 42.15 300 GLY A CA 1
ATOM 2194 C C . GLY A 1 354 ? 38.813 133.574 62.111 1.00 39.61 300 GLY A C 1
ATOM 2195 O O . GLY A 1 354 ? 39.552 133.552 61.122 1.00 39.68 300 GLY A O 1
ATOM 2196 N N . ARG A 1 355 ? 37.490 133.637 62.045 1.00 36.03 301 ARG A N 1
ATOM 2197 C CA . ARG A 1 355 ? 36.791 133.496 60.783 1.00 34.38 301 ARG A CA 1
ATOM 2198 C C . ARG A 1 355 ? 35.441 134.198 60.881 1.00 43.22 301 ARG A C 1
ATOM 2199 O O . ARG A 1 355 ? 34.761 134.093 61.898 1.00 40.08 301 ARG A O 1
ATOM 2207 N N . LEU A 1 356 ? 35.060 134.900 59.817 1.00 40.97 302 LEU A N 1
ATOM 2208 C CA . LEU A 1 356 ? 33.765 135.560 59.721 1.00 43.08 302 LEU A CA 1
ATOM 2209 C C . LEU A 1 356 ? 33.181 135.216 58.359 1.00 42.30 302 LEU A C 1
ATOM 2210 O O . LEU A 1 356 ? 33.864 135.369 57.344 1.00 46.67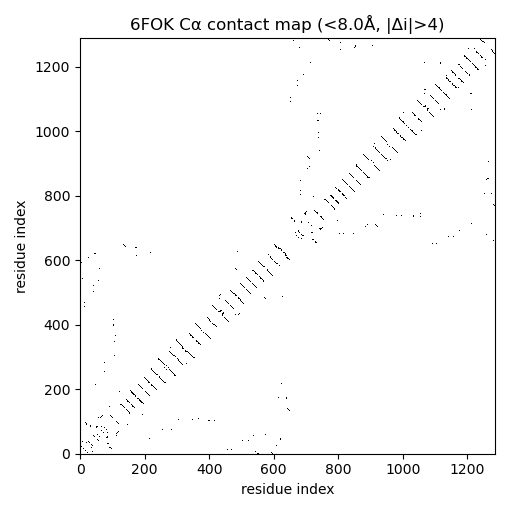 302 LEU A O 1
ATOM 2215 N N . ALA A 1 357 ? 31.945 134.712 58.332 1.00 42.69 303 ALA A N 1
ATOM 2216 C CA . ALA A 1 357 ? 31.339 134.239 57.092 1.00 44.86 303 ALA A CA 1
ATOM 2217 C C . ALA A 1 357 ? 29.852 134.560 57.051 1.00 46.85 303 ALA A C 1
ATOM 2218 O O . ALA A 1 357 ? 29.145 134.376 58.045 1.00 44.31 303 ALA A O 1
ATOM 2220 N N . ALA A 1 358 ? 29.376 135.004 55.888 1.00 44.14 304 ALA A N 1
ATOM 2221 C CA . ALA A 1 358 ? 27.956 135.245 55.661 1.00 49.06 304 ALA A CA 1
ATOM 2222 C C . ALA A 1 358 ? 27.455 134.336 54.549 1.00 46.21 304 ALA A C 1
ATOM 2223 O O . ALA A 1 358 ? 28.135 134.151 53.536 1.00 45.66 304 ALA A O 1
ATOM 2225 N N . THR A 1 359 ? 26.271 133.764 54.744 1.00 44.93 305 THR A N 1
ATOM 2226 C CA . THR A 1 359 ? 25.641 132.877 53.770 1.00 44.54 305 THR A CA 1
ATOM 2227 C C . THR A 1 359 ? 24.383 133.547 53.224 1.00 53.02 305 THR A C 1
ATOM 2228 O O . THR A 1 359 ? 23.454 133.832 53.984 1.00 50.85 305 THR A O 1
ATOM 2232 N N . TRP A 1 360 ? 24.357 133.790 51.915 1.00 52.80 306 TRP A N 1
ATOM 2233 C CA . TRP A 1 360 ? 23.224 134.396 51.230 1.00 52.27 306 TRP A CA 1
ATOM 2234 C C . TRP A 1 360 ? 22.508 133.337 50.409 1.00 54.63 306 TRP A C 1
ATOM 2235 O O . TRP A 1 360 ? 23.152 132.518 49.743 1.00 51.21 306 TRP A O 1
ATOM 2246 N N . ARG A 1 361 ? 21.178 133.354 50.456 1.00 53.49 307 ARG A N 1
ATOM 2247 C CA . ARG A 1 361 ? 20.357 132.393 49.732 1.00 56.72 307 ARG A CA 1
ATOM 2248 C C . ARG A 1 361 ? 19.243 133.144 49.014 1.00 62.67 307 ARG A C 1
ATOM 2249 O O . ARG A 1 361 ? 18.517 133.925 49.635 1.00 61.62 307 ARG A O 1
ATOM 2257 N N . TRP A 1 362 ? 19.128 132.938 47.706 1.00 60.07 308 TRP A N 1
ATOM 2258 C CA . TRP A 1 362 ? 18.096 133.613 46.932 1.00 62.19 308 TRP A CA 1
ATOM 2259 C C . TRP A 1 362 ? 17.939 132.890 45.607 1.00 66.14 308 TRP A C 1
ATOM 2260 O O . TRP A 1 362 ? 18.909 132.347 45.068 1.00 61.91 308 TRP A O 1
ATOM 2271 N N . ASP A 1 363 ? 16.706 132.881 45.097 1.00 65.75 309 ASP A N 1
ATOM 2272 C CA . ASP A 1 363 ? 16.388 132.329 43.773 1.00 65.96 309 ASP A CA 1
ATOM 2273 C C . ASP A 1 363 ? 16.990 130.925 43.695 1.00 62.01 309 ASP A C 1
ATOM 2274 O O . ASP A 1 363 ? 16.726 130.100 44.580 1.00 62.04 309 ASP A O 1
ATOM 2279 N N . ASP A 1 364 ? 17.802 130.619 42.685 1.00 61.38 310 ASP A N 1
ATOM 2280 C CA . ASP A 1 364 ? 18.475 129.333 42.559 1.00 62.26 310 ASP A CA 1
ATOM 2281 C C . ASP A 1 364 ? 19.944 129.409 42.967 1.00 54.79 310 ASP A C 1
ATOM 2282 O O . ASP A 1 364 ? 20.785 128.733 42.370 1.00 57.49 310 ASP A O 1
ATOM 2287 N N . PHE A 1 365 ? 20.274 130.223 43.967 1.00 53.02 311 PHE A N 1
ATOM 2288 C CA . PHE A 1 365 ? 21.667 130.532 44.253 1.00 55.91 311 PHE A CA 1
ATOM 2289 C C . PHE A 1 365 ? 21.938 130.519 45.747 1.00 55.48 311 PHE A C 1
ATOM 2290 O O . PHE A 1 365 ? 21.077 130.849 46.564 1.00 50.54 311 PHE A O 1
ATOM 2298 N N . LYS A 1 366 ? 23.165 130.134 46.086 1.00 51.69 312 LYS A N 1
ATOM 2299 C CA . LYS A 1 366 ? 23.684 130.188 47.444 1.00 45.26 312 LYS A CA 1
ATOM 2300 C C . LYS A 1 366 ? 25.083 130.775 47.366 1.00 52.83 312 LYS A C 1
ATOM 2301 O O . LYS A 1 366 ? 25.916 130.298 46.587 1.00 46.63 312 LYS A O 1
ATOM 2307 N N . LEU A 1 367 ? 25.335 131.818 48.144 1.00 43.97 313 LEU A N 1
ATOM 2308 C CA . LEU A 1 367 ? 26.635 132.466 48.166 1.00 46.49 313 LEU A CA 1
ATOM 2309 C C . LEU A 1 367 ? 27.154 132.444 49.594 1.00 49.49 313 LEU A C 1
ATOM 2310 O O . LEU A 1 367 ? 26.425 132.808 50.522 1.00 47.21 313 LEU A O 1
ATOM 2315 N N . VAL A 1 368 ? 28.395 131.990 49.771 1.00 48.45 314 VAL A N 1
ATOM 2316 C CA . VAL A 1 368 ? 29.106 132.096 51.040 1.00 45.61 314 VAL A CA 1
ATOM 2317 C C . VAL A 1 368 ? 30.320 132.990 50.822 1.00 46.35 314 VAL A C 1
ATOM 2318 O O . VAL A 1 368 ? 31.123 132.753 49.910 1.00 48.88 314 VAL A O 1
ATOM 2322 N N . THR A 1 369 ? 30.446 134.025 51.641 1.00 41.92 315 THR A N 1
ATOM 2323 C CA . THR A 1 369 ? 31.575 134.939 51.566 1.00 44.12 315 THR A CA 1
ATOM 2324 C C . THR A 1 369 ? 32.130 135.158 52.966 1.00 42.49 315 THR A C 1
ATOM 2325 O O . THR A 1 369 ? 31.385 135.176 53.951 1.00 43.91 315 THR A O 1
ATOM 2329 N N . GLY A 1 370 ? 33.433 135.382 53.055 1.00 41.05 316 GLY A N 1
ATOM 2330 C CA . GLY A 1 370 ? 34.002 135.626 54.361 1.00 40.41 316 GLY A CA 1
ATOM 2331 C C . GLY A 1 370 ? 35.483 135.924 54.305 1.00 38.45 316 GLY A C 1
ATOM 2332 O O . GLY A 1 370 ? 36.114 135.929 53.236 1.00 38.27 316 GLY A O 1
ATOM 2333 N N . VAL A 1 371 ? 36.022 136.190 55.499 1.00 36.08 317 VAL A N 1
ATOM 2334 C CA . VAL A 1 371 ? 37.442 136.440 55.704 1.00 38.42 317 VAL A CA 1
ATOM 2335 C C . VAL A 1 371 ? 37.897 135.544 56.854 1.00 35.80 317 VAL A C 1
ATOM 2336 O O . VAL A 1 371 ? 37.093 135.093 57.673 1.00 37.14 317 VAL A O 1
ATOM 2340 N N . ASP A 1 372 ? 39.198 135.256 56.890 1.00 38.46 318 ASP A N 1
ATOM 2341 C CA . ASP A 1 372 ? 39.766 134.533 58.021 1.00 33.93 318 ASP A CA 1
ATOM 2342 C C . ASP A 1 372 ? 41.183 135.027 58.253 1.00 39.12 318 ASP A C 1
ATOM 2343 O O . ASP A 1 372 ? 41.780 135.680 57.392 1.00 38.94 318 ASP A O 1
ATOM 2348 N N . ALA A 1 373 ? 41.704 134.755 59.450 1.00 39.98 319 ALA A N 1
ATOM 2349 C CA . ALA A 1 373 ? 43.049 135.197 59.801 1.00 38.94 319 ALA A CA 1
ATOM 2350 C C . ALA A 1 373 ? 43.653 134.230 60.814 1.00 39.22 319 ALA A C 1
ATOM 2351 O O . ALA A 1 373 ? 42.944 133.550 61.555 1.00 37.10 319 ALA A O 1
ATOM 2353 N N . MET A 1 374 ? 44.980 134.173 60.840 1.00 34.80 320 MET A N 1
ATOM 2354 C CA . MET A 1 374 ? 45.651 133.258 61.752 1.00 35.20 320 MET A CA 1
ATOM 2355 C C . MET A 1 374 ? 47.050 133.783 62.033 1.00 35.99 320 MET A C 1
ATOM 2356 O O . MET A 1 374 ? 47.714 134.297 61.132 1.00 35.47 320 MET A O 1
ATOM 2361 N N . ARG A 1 375 ? 47.489 133.655 63.282 1.00 32.87 321 ARG A N 1
ATOM 2362 C CA . ARG A 1 375 ? 48.872 133.904 63.653 1.00 35.04 321 ARG A CA 1
ATOM 2363 C C . ARG A 1 375 ? 49.360 132.716 64.475 1.00 35.08 321 ARG A C 1
ATOM 2364 O O . ARG A 1 375 ? 48.635 132.222 65.334 1.00 30.93 321 ARG A O 1
ATOM 2372 N N . ASN A 1 376 ? 50.564 132.231 64.212 1.00 31.56 322 ASN A N 1
ATOM 2373 C CA . ASN A 1 376 ? 51.095 131.224 65.123 1.00 33.68 322 ASN A CA 1
ATOM 2374 C C . ASN A 1 376 ? 52.578 131.463 65.354 1.00 32.65 322 ASN A C 1
ATOM 2375 O O . ASN A 1 376 ? 53.287 132.020 64.506 1.00 33.84 322 ASN A O 1
ATOM 2380 N N . GLU A 1 377 ? 53.023 131.077 66.547 1.00 30.04 323 GLU A N 1
ATOM 2381 C CA . GLU A 1 377 ? 54.376 131.336 67.012 1.00 33.17 323 GLU A CA 1
ATOM 2382 C C . GLU A 1 377 ? 54.959 130.053 67.589 1.00 27.36 323 GLU A C 1
ATOM 2383 O O . GLU A 1 377 ? 54.263 129.323 68.290 1.00 31.71 323 GLU A O 1
ATOM 2389 N N . HIS A 1 378 ? 56.235 129.792 67.310 1.00 28.19 324 HIS A N 1
ATOM 2390 C CA . HIS A 1 378 ? 56.933 128.594 67.783 1.00 31.43 324 HIS A CA 1
ATOM 2391 C C . HIS A 1 378 ? 58.137 129.014 68.621 1.00 34.32 324 HIS A C 1
ATOM 2392 O O . HIS A 1 378 ? 58.887 129.920 68.222 1.00 32.73 324 HIS A O 1
ATOM 2399 N N . ARG A 1 379 ? 58.325 128.362 69.776 1.00 30.87 325 ARG A N 1
ATOM 2400 C CA . ARG A 1 379 ? 59.478 128.587 70.644 1.00 30.72 325 ARG A CA 1
ATOM 2401 C C . ARG A 1 379 ? 60.089 127.245 71.031 1.00 32.44 325 ARG A C 1
ATOM 2402 O O . ARG A 1 379 ? 59.458 126.190 70.905 1.00 30.99 325 ARG A O 1
ATOM 2410 N N . ALA A 1 380 ? 61.328 127.292 71.528 1.00 28.96 326 ALA A N 1
ATOM 2411 C CA . ALA A 1 380 ? 62.028 126.077 71.938 1.00 30.27 326 ALA A CA 1
ATOM 2412 C C . ALA A 1 380 ? 63.022 126.396 73.046 1.00 38.69 326 ALA A C 1
ATOM 2413 O O . ALA A 1 380 ? 63.461 127.540 73.205 1.00 34.55 326 ALA A O 1
ATOM 2415 N N . ARG A 1 381 ? 63.385 125.357 73.804 1.00 34.78 327 ARG A N 1
ATOM 2416 C CA . ARG A 1 381 ? 64.504 125.416 74.739 1.00 33.96 327 ARG A CA 1
ATOM 2417 C C . ARG A 1 381 ? 64.981 123.991 75.009 1.00 40.39 327 ARG A C 1
ATOM 2418 O O . ARG A 1 381 ? 64.218 123.033 74.866 1.00 35.18 327 ARG A O 1
ATOM 2426 N N . GLY A 1 382 ? 66.260 123.850 75.362 1.00 37.36 328 GLY A N 1
ATOM 2427 C CA . GLY A 1 382 ? 66.864 122.541 75.490 1.00 37.73 328 GLY A CA 1
ATOM 2428 C C . GLY A 1 382 ? 67.607 122.373 76.801 1.00 46.33 328 GLY A C 1
ATOM 2429 O O . GLY A 1 382 ? 68.010 123.340 77.453 1.00 40.80 328 GLY A O 1
ATOM 2430 N N . SER A 1 383 ? 67.789 121.110 77.181 1.00 46.33 329 SER A N 1
ATOM 2431 C CA . SER A 1 383 ? 68.546 120.803 78.382 1.00 42.82 329 SER A CA 1
ATOM 2432 C C . SER A 1 383 ? 70.044 120.965 78.127 1.00 44.33 329 SER A C 1
ATOM 2433 O O . SER A 1 383 ? 70.504 121.072 76.988 1.00 44.88 329 SER A O 1
ATOM 2436 N N . LYS A 1 384 ? 70.817 120.931 79.209 1.00 49.71 330 LYS A N 1
ATOM 2437 C CA . LYS A 1 384 ? 72.267 120.881 79.098 1.00 53.01 330 LYS A CA 1
ATOM 2438 C C . LYS A 1 384 ? 72.818 119.820 80.032 1.00 51.52 330 LYS A C 1
ATOM 2439 O O . LYS A 1 384 ? 72.246 119.553 81.094 1.00 56.34 330 LYS A O 1
ATOM 2445 N N . TYR A 1 385 ? 73.946 119.238 79.645 1.00 53.10 331 TYR A N 1
ATOM 2446 C CA . TYR A 1 385 ? 74.582 118.187 80.426 1.00 62.42 331 TYR A CA 1
ATOM 2447 C C . TYR A 1 385 ? 76.063 118.508 80.564 1.00 68.61 331 TYR A C 1
ATOM 2448 O O . TYR A 1 385 ? 76.767 118.637 79.555 1.00 64.98 331 TYR A O 1
ATOM 2457 N N . ASP A 1 386 ? 76.528 118.657 81.807 1.00 72.60 332 ASP A N 1
ATOM 2458 C CA . ASP A 1 386 ? 77.929 118.986 82.054 1.00 79.16 332 ASP A CA 1
ATOM 2459 C C . ASP A 1 386 ? 78.750 117.705 81.928 1.00 82.41 332 ASP A C 1
ATOM 2460 O O . ASP A 1 386 ? 78.700 116.834 82.807 1.00 81.18 332 ASP A O 1
ATOM 2465 N N . MET A 1 387 ? 79.474 117.586 80.808 1.00 85.72 333 MET A N 1
ATOM 2466 C CA . MET A 1 387 ? 80.360 116.453 80.554 1.00 93.02 333 MET A CA 1
ATOM 2467 C C . MET A 1 387 ? 81.268 116.178 81.746 1.00 97.55 333 MET A C 1
ATOM 2468 O O . MET A 1 387 ? 81.245 115.087 82.329 1.00 98.01 333 MET A O 1
ATOM 2473 N N . MET A 1 388 ? 82.081 117.175 82.114 1.00 99.75 334 MET A N 1
ATOM 2474 C CA . MET A 1 388 ? 83.117 116.972 83.122 1.00 90.27 334 MET A CA 1
ATOM 2475 C C . MET A 1 388 ? 82.524 116.590 84.477 1.00 92.37 334 MET A C 1
ATOM 2476 O O . MET A 1 388 ? 83.133 115.823 85.233 1.00 93.75 334 MET A O 1
ATOM 2481 N N . THR A 1 389 ? 81.336 117.112 84.801 1.00 89.47 335 THR A N 1
ATOM 2482 C CA . THR A 1 389 ? 80.746 116.973 86.126 1.00 89.11 335 THR A CA 1
ATOM 2483 C C . THR A 1 389 ? 79.543 116.029 86.163 1.00 93.73 335 THR A C 1
ATOM 2484 O O . THR A 1 389 ? 79.106 115.650 87.257 1.00 99.44 335 THR A O 1
ATOM 2488 N N . ASP A 1 390 ? 79.025 115.603 85.008 1.00 90.84 336 ASP A N 1
ATOM 2489 C CA . ASP A 1 390 ? 77.831 114.756 84.932 1.00 87.20 336 ASP A CA 1
ATOM 2490 C C . ASP A 1 390 ? 76.631 115.433 85.579 1.00 81.73 336 ASP A C 1
ATOM 2491 O O . ASP A 1 390 ? 75.793 114.783 86.210 1.00 79.74 336 ASP A O 1
ATOM 2496 N N . TYR A 1 391 ? 76.562 116.752 85.437 1.00 79.51 337 TYR A N 1
ATOM 2497 C CA . TYR A 1 391 ? 75.439 117.528 85.933 1.00 76.66 337 TYR A CA 1
ATOM 2498 C C . TYR A 1 391 ? 74.452 117.786 84.798 1.00 68.18 337 TYR A C 1
ATOM 2499 O O . TYR A 1 391 ? 74.835 118.280 83.729 1.00 63.05 337 TYR A O 1
ATOM 2508 N N . TYR A 1 392 ? 73.184 117.458 85.042 1.00 63.75 338 TYR A N 1
ATOM 2509 C CA . TYR A 1 392 ? 72.110 117.610 84.065 1.00 60.26 338 TYR A CA 1
ATOM 2510 C C . TYR A 1 392 ? 71.261 118.817 84.446 1.00 54.07 338 TYR A C 1
ATOM 2511 O O . TYR A 1 392 ? 70.754 118.887 85.571 1.00 62.51 338 TYR A O 1
ATOM 2520 N N . THR A 1 393 ? 71.089 119.751 83.511 1.00 51.09 339 THR A N 1
ATOM 2521 C CA . THR A 1 393 ? 70.247 120.929 83.715 1.00 53.19 339 THR A CA 1
ATOM 2522 C C . THR A 1 393 ? 69.047 120.832 82.778 1.00 51.24 339 THR A C 1
ATOM 2523 O O . THR A 1 393 ? 69.213 120.836 81.551 1.00 48.37 339 THR A O 1
ATOM 2527 N N . ASP A 1 394 ? 67.850 120.753 83.355 1.00 49.00 340 ASP A N 1
ATOM 2528 C CA . ASP A 1 394 ? 66.652 120.495 82.571 1.00 51.03 340 ASP A CA 1
ATOM 2529 C C . ASP A 1 394 ? 66.300 121.705 81.708 1.00 51.35 340 ASP A C 1
ATOM 2530 O O . ASP A 1 394 ? 66.674 122.848 81.999 1.00 49.38 340 ASP A O 1
ATOM 2535 N N . ALA A 1 395 ? 65.548 121.435 80.639 1.00 46.27 341 ALA A N 1
ATOM 2536 C CA . ALA A 1 395 ? 65.271 122.468 79.648 1.00 44.39 341 ALA A CA 1
ATOM 2537 C C . ALA A 1 395 ? 64.515 123.645 80.254 1.00 47.24 341 ALA A C 1
ATOM 2538 O O . ALA A 1 395 ? 64.721 124.793 79.841 1.00 51.98 341 ALA A O 1
ATOM 2540 N N . ASP A 1 396 ? 63.668 123.396 81.251 1.00 43.39 342 ASP A N 1
ATOM 2541 C CA . ASP A 1 396 ? 62.871 124.459 81.854 1.00 52.40 342 ASP A CA 1
ATOM 2542 C C . ASP A 1 396 ? 63.676 125.372 82.775 1.00 51.73 342 ASP A C 1
ATOM 2543 O O . ASP A 1 396 ? 63.092 126.274 83.384 1.00 52.81 342 ASP A O 1
ATOM 2548 N N . GLN A 1 397 ? 64.985 125.163 82.897 1.00 52.38 343 GLN A N 1
ATOM 2549 C CA . GLN A 1 397 ? 65.867 126.095 83.593 1.00 55.85 343 GLN A CA 1
ATOM 2550 C C . GLN A 1 397 ? 66.392 127.196 82.681 1.00 52.39 343 GLN A C 1
ATOM 2551 O O . GLN A 1 397 ? 67.165 128.044 83.134 1.00 55.92 343 GLN A O 1
ATOM 2557 N N . PHE A 1 398 ? 66.015 127.186 81.413 1.00 48.94 344 PHE A N 1
ATOM 2558 C CA . PHE A 1 398 ? 66.482 128.129 80.414 1.00 46.14 344 PHE A CA 1
ATOM 2559 C C . PHE A 1 398 ? 65.299 128.898 79.850 1.00 46.07 344 PHE A C 1
ATOM 2560 O O . PHE A 1 398 ? 64.156 128.436 79.929 1.00 48.61 344 PHE A O 1
ATOM 2568 N N . PRO A 1 399 ? 65.526 130.080 79.284 1.00 42.49 345 PRO A N 1
ATOM 2569 C CA . PRO A 1 399 ? 64.406 130.829 78.707 1.00 46.91 345 PRO A CA 1
ATOM 2570 C C . PRO A 1 399 ? 63.976 130.228 77.377 1.00 41.94 345 PRO A C 1
ATOM 2571 O O . PRO A 1 399 ? 64.761 129.581 76.679 1.00 38.72 345 PRO A O 1
ATOM 2575 N N . TRP A 1 400 ? 62.708 130.450 77.037 1.00 39.81 346 TRP A N 1
ATOM 2576 C CA . TRP A 1 400 ? 62.221 130.140 75.698 1.00 42.82 346 TRP A CA 1
ATOM 2577 C C . TRP A 1 400 ? 62.954 130.972 74.646 1.00 44.24 346 TRP A C 1
ATOM 2578 O O . TRP A 1 400 ? 63.145 132.175 74.823 1.00 41.63 346 TRP A O 1
ATOM 2589 N N . SER A 1 401 ? 63.344 130.331 73.531 1.00 41.11 347 SER A N 1
ATOM 2590 C CA . SER A 1 401 ? 63.860 131.029 72.349 1.00 42.00 347 SER A CA 1
ATOM 2591 C C . SER A 1 401 ? 62.834 130.897 71.226 1.00 41.92 347 SER A C 1
ATOM 2592 O O . SER A 1 401 ? 62.621 129.798 70.699 1.00 36.57 347 SER A O 1
ATOM 2595 N N . LYS A 1 402 ? 62.237 132.019 70.842 1.00 37.92 348 LYS A N 1
ATOM 2596 C CA . LYS A 1 402 ? 61.321 132.044 69.711 1.00 39.07 348 LYS A CA 1
ATOM 2597 C C . LYS A 1 402 ? 62.076 131.728 68.420 1.00 42.10 348 LYS A C 1
ATOM 2598 O O . LYS A 1 402 ? 63.173 132.246 68.193 1.00 38.38 348 LYS A O 1
ATOM 2604 N N . ASP A 1 403 ? 61.521 130.863 67.566 1.00 31.15 349 ASP A N 1
ATOM 2605 C CA . ASP A 1 403 ? 62.198 130.664 66.289 1.00 36.82 349 ASP A CA 1
ATOM 2606 C C . ASP A 1 403 ? 61.361 130.984 65.058 1.00 30.64 349 ASP A C 1
ATOM 2607 O O . ASP A 1 403 ? 61.953 131.272 64.014 1.00 33.46 349 ASP A O 1
ATOM 2612 N N . ALA A 1 404 ? 60.035 131.054 65.160 1.00 32.13 350 ALA A N 1
ATOM 2613 C CA . ALA A 1 404 ? 59.237 131.274 63.963 1.00 30.10 350 ALA A CA 1
ATOM 2614 C C . ALA A 1 404 ? 57.895 131.895 64.319 1.00 31.27 350 ALA A C 1
ATOM 2615 O O . ALA A 1 404 ? 57.282 131.522 65.319 1.00 31.32 350 ALA A O 1
ATOM 2617 N N . VAL A 1 405 ? 57.433 132.822 63.479 1.00 30.89 351 VAL A N 1
ATOM 2618 C CA . VAL A 1 405 ? 56.089 133.388 63.571 1.00 33.93 351 VAL A CA 1
ATOM 2619 C C . VAL A 1 405 ? 55.501 133.414 62.167 1.00 32.10 351 VAL A C 1
ATOM 2620 O O . VAL A 1 405 ? 56.107 133.988 61.256 1.00 35.06 351 VAL A O 1
ATOM 2624 N N . PHE A 1 406 ? 54.333 132.795 61.993 1.00 29.19 352 PHE A N 1
ATOM 2625 C CA . PHE A 1 406 ? 53.606 132.759 60.732 1.00 27.95 352 PHE A CA 1
ATOM 2626 C C . PHE A 1 406 ? 52.346 133.615 60.839 1.00 30.85 352 PHE A C 1
ATOM 2627 O O . PHE A 1 406 ? 51.714 133.672 61.889 1.00 32.64 352 PHE A O 1
ATOM 2635 N N . HIS A 1 407 ? 51.945 134.233 59.727 1.00 30.32 353 HIS A N 1
ATOM 2636 C CA . HIS A 1 407 ? 50.660 134.926 59.640 1.00 36.86 353 HIS A CA 1
ATOM 2637 C C . HIS A 1 407 ? 49.948 134.530 58.355 1.00 34.68 353 HIS A C 1
ATOM 2638 O O . HIS A 1 407 ? 50.586 134.282 57.327 1.00 36.10 353 HIS A O 1
ATOM 2645 N N . ASN A 1 408 ? 48.618 134.523 58.401 1.00 32.39 354 ASN A N 1
ATOM 2646 C CA . ASN A 1 408 ? 47.817 134.430 57.188 1.00 31.31 354 ASN A CA 1
ATOM 2647 C C . ASN A 1 408 ? 46.559 135.282 57.324 1.00 37.11 354 ASN A C 1
ATOM 2648 O O . ASN A 1 408 ? 45.972 135.361 58.404 1.00 38.80 354 ASN A O 1
ATOM 2653 N N . TYR A 1 409 ? 46.156 135.927 56.227 1.00 37.81 355 TYR A N 1
ATOM 2654 C CA . TYR A 1 409 ? 44.865 136.603 56.125 1.00 38.30 355 TYR A CA 1
ATOM 2655 C C . TYR A 1 409 ? 44.245 136.219 54.793 1.00 35.37 355 TYR A C 1
ATOM 2656 O O . TYR A 1 409 ? 44.907 136.306 53.759 1.00 35.11 355 TYR A O 1
ATOM 2665 N N . GLY A 1 410 ? 42.985 135.810 54.797 1.00 37.81 356 GLY A N 1
ATOM 2666 C CA . GLY A 1 410 ? 42.346 135.361 53.577 1.00 37.33 356 GLY A CA 1
ATOM 2667 C C . GLY A 1 410 ? 40.973 135.970 53.400 1.00 35.75 356 GLY A C 1
ATOM 2668 O O . GLY A 1 410 ? 40.304 136.327 54.362 1.00 35.57 356 GLY A O 1
ATOM 2669 N N . ALA A 1 411 ? 40.563 136.092 52.142 1.00 36.60 357 ALA A N 1
ATOM 2670 C CA . ALA A 1 411 ? 39.166 136.334 51.800 1.00 40.98 357 ALA A CA 1
ATOM 2671 C C . ALA A 1 411 ? 38.712 135.239 50.848 1.00 38.06 357 ALA A C 1
ATOM 2672 O O . ALA A 1 411 ? 39.478 134.810 49.980 1.00 34.82 357 ALA A O 1
ATOM 2674 N N . PHE A 1 412 ? 37.477 134.769 51.025 1.00 33.78 358 PHE A N 1
ATOM 2675 C CA . PHE A 1 412 ? 36.987 133.642 50.255 1.00 35.05 358 PHE A CA 1
ATOM 2676 C C . PHE A 1 412 ? 35.524 133.838 49.884 1.00 38.68 358 PHE A C 1
ATOM 2677 O O . PHE A 1 412 ? 34.760 134.511 50.579 1.00 38.45 358 PHE A O 1
ATOM 2685 N N . GLY A 1 413 ? 35.138 133.188 48.794 1.00 40.03 359 GLY A N 1
ATOM 2686 C CA . GLY A 1 413 ? 33.751 133.162 48.390 1.00 42.47 359 GLY A CA 1
ATOM 2687 C C . GLY A 1 413 ? 33.404 131.908 47.631 1.00 41.48 359 GLY A C 1
ATOM 2688 O O . GLY A 1 413 ? 34.211 131.407 46.838 1.00 40.27 359 GLY A O 1
ATOM 2689 N N . GLU A 1 414 ? 32.200 131.390 47.852 1.00 41.47 360 GLU A N 1
ATOM 2690 C CA . GLU A 1 414 ? 31.746 130.172 47.200 1.00 38.99 360 GLU A CA 1
ATOM 2691 C C . GLU A 1 414 ? 30.322 130.395 46.717 1.00 44.13 360 GLU A C 1
ATOM 2692 O O . GLU A 1 414 ? 29.448 130.760 47.510 1.00 46.40 360 GLU A O 1
ATOM 2698 N N . LEU A 1 415 ? 30.097 130.183 45.425 1.00 40.98 361 LEU A N 1
ATOM 2699 C CA . LEU A 1 415 ? 28.809 130.410 44.785 1.00 44.23 361 LEU A CA 1
ATOM 2700 C C . LEU A 1 415 ? 28.288 129.087 44.249 1.00 43.20 361 LEU A C 1
ATOM 2701 O O . LEU A 1 415 ? 29.004 128.375 43.532 1.00 44.01 361 LEU A O 1
ATOM 2706 N N . THR A 1 416 ? 27.066 128.738 44.626 1.00 41.22 362 THR A N 1
ATOM 2707 C CA . THR A 1 416 ? 26.419 127.522 44.147 1.00 38.43 362 THR A CA 1
ATOM 2708 C C . THR A 1 416 ? 25.189 127.894 43.327 1.00 49.19 362 THR A C 1
ATOM 2709 O O . THR A 1 416 ? 24.366 128.707 43.762 1.00 47.22 362 THR A O 1
ATOM 2713 N N . TRP A 1 417 ? 25.080 127.310 42.145 1.00 52.23 363 TRP A N 1
ATOM 2714 C CA . TRP A 1 417 ? 23.946 127.510 41.257 1.00 53.42 363 TRP A CA 1
ATOM 2715 C C . TRP A 1 417 ? 23.169 126.203 41.199 1.00 52.81 363 TRP A C 1
ATOM 2716 O O . TRP A 1 417 ? 23.674 125.198 40.691 1.00 47.97 363 TRP A O 1
ATOM 2727 N N . PHE A 1 418 ? 21.948 126.214 41.730 1.00 53.81 364 PHE A N 1
ATOM 2728 C CA . PHE A 1 418 ? 21.058 125.060 41.604 1.00 58.25 364 PHE A CA 1
ATOM 2729 C C . PHE A 1 418 ? 20.323 125.191 40.274 1.00 62.15 364 PHE A C 1
ATOM 2730 O O . PHE A 1 418 ? 19.171 125.622 40.197 1.00 59.22 364 PHE A O 1
ATOM 2738 N N . ALA A 1 419 ? 21.038 124.854 39.202 1.00 63.11 365 ALA A N 1
ATOM 2739 C CA . ALA A 1 419 ? 20.496 124.922 37.853 1.00 64.64 365 ALA A CA 1
ATOM 2740 C C . ALA A 1 419 ? 19.499 123.793 37.660 1.00 70.83 365 ALA A C 1
ATOM 2741 O O . ALA A 1 419 ? 19.875 122.703 37.221 1.00 74.71 365 ALA A O 1
ATOM 2743 N N . ALA A 1 420 ? 18.241 124.031 38.015 1.00 80.52 366 ALA A N 1
ATOM 2744 C CA . ALA A 1 420 ? 17.225 122.988 37.988 1.00 76.34 366 ALA A CA 1
ATOM 2745 C C . ALA A 1 420 ? 17.555 121.848 38.948 1.00 79.08 366 ALA A C 1
ATOM 2746 O O . ALA A 1 420 ? 18.633 121.807 39.550 1.00 85.71 366 ALA A O 1
ATOM 2748 N N . GLU A 1 421 ? 16.628 120.896 39.054 1.00 76.00 367 GLU A N 1
ATOM 2749 C CA . GLU A 1 421 ? 16.620 119.925 40.145 1.00 75.76 367 GLU A CA 1
ATOM 2750 C C . GLU A 1 421 ? 17.758 118.907 40.057 1.00 71.79 367 GLU A C 1
ATOM 2751 O O . GLU A 1 421 ? 18.183 118.377 41.089 1.00 76.11 367 GLU A O 1
ATOM 2757 N N . ARG A 1 422 ? 18.265 118.613 38.862 1.00 69.36 368 ARG A N 1
ATOM 2758 C CA . ARG A 1 422 ? 19.253 117.553 38.697 1.00 69.39 368 ARG A CA 1
ATOM 2759 C C . ARG A 1 422 ? 20.638 118.059 38.295 1.00 67.62 368 ARG A C 1
ATOM 2760 O O . ARG A 1 422 ? 21.486 117.256 37.891 1.00 71.64 368 ARG A O 1
ATOM 2768 N N . ASP A 1 423 ? 20.897 119.359 38.408 1.00 68.21 369 ASP A N 1
ATOM 2769 C CA . ASP A 1 423 ? 22.176 119.926 37.996 1.00 60.48 369 ASP A CA 1
ATOM 2770 C C . ASP A 1 423 ? 22.599 120.991 38.989 1.00 61.00 369 ASP A C 1
ATOM 2771 O O . ASP A 1 423 ? 21.800 121.852 39.371 1.00 56.64 369 ASP A O 1
ATOM 2776 N N . ARG A 1 424 ? 23.867 120.927 39.394 1.00 50.48 370 ARG A N 1
ATOM 2777 C CA . ARG A 1 424 ? 24.448 121.877 40.330 1.00 49.52 370 ARG A CA 1
ATOM 2778 C C . ARG A 1 424 ? 25.808 122.322 39.817 1.00 50.29 370 ARG A C 1
ATOM 2779 O O . ARG A 1 424 ? 26.596 121.505 39.330 1.00 47.51 370 ARG A O 1
ATOM 2787 N N . LEU A 1 425 ? 26.076 123.618 39.931 1.00 45.50 371 LEU A N 1
ATOM 2788 C CA . LEU A 1 425 ? 27.370 124.181 39.580 1.00 44.71 371 LEU A CA 1
ATOM 2789 C C . LEU A 1 425 ? 27.883 124.976 40.771 1.00 44.72 371 LEU A C 1
ATOM 2790 O O . LEU A 1 425 ? 27.160 125.814 41.320 1.00 44.81 371 LEU A O 1
ATOM 2795 N N . ILE A 1 426 ? 29.117 124.694 41.183 1.00 42.36 372 ILE A N 1
ATOM 2796 C CA . ILE A 1 426 ? 29.718 125.309 42.363 1.00 43.73 372 ILE A CA 1
ATOM 2797 C C . ILE A 1 426 ? 31.073 125.866 41.960 1.00 41.55 372 ILE A C 1
ATOM 2798 O O . ILE A 1 426 ? 31.849 125.189 41.272 1.00 44.03 372 ILE A O 1
ATOM 2803 N N . GLY A 1 427 ? 31.359 127.085 42.389 1.00 41.73 373 GLY A N 1
ATOM 2804 C CA . GLY A 1 427 ? 32.646 127.686 42.125 1.00 42.03 373 GLY A CA 1
ATOM 2805 C C . GLY A 1 427 ? 33.126 128.448 43.334 1.00 45.71 373 GLY A C 1
ATOM 2806 O O . GLY A 1 427 ? 32.330 129.127 43.993 1.00 47.19 373 GLY A O 1
ATOM 2807 N N . GLY A 1 428 ? 34.410 128.348 43.646 1.00 43.49 374 GLY A N 1
ATOM 2808 C CA . GLY A 1 428 ? 34.953 129.021 44.812 1.00 37.80 374 GLY A CA 1
ATOM 2809 C C . GLY A 1 428 ? 36.279 129.666 44.489 1.00 32.87 374 GLY A C 1
ATOM 2810 O O . GLY A 1 428 ? 37.000 129.230 43.595 1.00 35.10 374 GLY A O 1
ATOM 2811 N N . LEU A 1 429 ? 36.589 130.723 45.236 1.00 32.75 375 LEU A N 1
ATOM 2812 C CA . LEU A 1 429 ? 37.791 131.518 45.055 1.00 37.95 375 LEU A CA 1
ATOM 2813 C C . LEU A 1 429 ? 38.280 131.982 46.412 1.00 35.67 375 LEU A C 1
ATOM 2814 O O . LEU A 1 429 ? 37.480 132.288 47.295 1.00 38.68 375 LEU A O 1
ATOM 2819 N N . ARG A 1 430 ? 39.591 132.056 46.578 1.00 35.55 376 ARG A N 1
ATOM 2820 C CA . ARG A 1 430 ? 40.094 132.679 47.784 1.00 37.06 376 ARG A CA 1
ATOM 2821 C C . ARG A 1 430 ? 41.440 133.304 47.463 1.00 37.24 376 ARG A C 1
ATOM 2822 O O . ARG A 1 430 ? 42.146 132.859 46.560 1.00 38.54 376 ARG A O 1
ATOM 2830 N N . LEU A 1 431 ? 41.754 134.377 48.170 1.00 35.72 377 LEU A N 1
ATOM 2831 C CA . LEU A 1 431 ? 43.037 135.049 48.020 1.00 39.30 377 LEU A CA 1
ATOM 2832 C C . LEU A 1 431 ? 43.650 135.148 49.406 1.00 39.12 377 LEU A C 1
ATOM 2833 O O . LEU A 1 431 ? 43.008 135.649 50.335 1.00 41.19 377 LEU A O 1
ATOM 2838 N N . ASP A 1 432 ? 44.873 134.649 49.555 1.00 35.60 378 ASP A N 1
ATOM 2839 C CA . ASP A 1 432 ? 45.548 134.617 50.843 1.00 32.97 378 ASP A CA 1
ATOM 2840 C C . ASP A 1 432 ? 46.808 135.450 50.794 1.00 33.71 378 ASP A C 1
ATOM 2841 O O . ASP A 1 432 ? 47.544 135.410 49.808 1.00 35.96 378 ASP A O 1
ATOM 2846 N N . ARG A 1 433 ? 47.064 136.171 51.874 1.00 34.98 379 ARG A N 1
ATOM 2847 C CA . ARG A 1 433 ? 48.338 136.832 52.099 1.00 40.15 379 ARG A CA 1
ATOM 2848 C C . ARG A 1 433 ? 48.995 136.097 53.262 1.00 35.18 379 ARG A C 1
ATOM 2849 O O . ARG A 1 433 ? 48.499 136.147 54.389 1.00 34.49 379 ARG A O 1
ATOM 2857 N N . ALA A 1 434 ? 50.091 135.396 52.983 1.00 33.11 380 ALA A N 1
ATOM 2858 C CA . ALA A 1 434 ? 50.788 134.618 53.993 1.00 33.59 380 ALA A CA 1
ATOM 2859 C C . ALA A 1 434 ? 52.162 135.210 54.239 1.00 35.13 380 ALA A C 1
ATOM 2860 O O . ALA A 1 434 ? 52.816 135.693 53.310 1.00 33.48 380 ALA A O 1
ATOM 2862 N N . SER A 1 435 ? 52.632 135.124 55.480 1.00 32.94 381 SER A N 1
ATOM 2863 C CA . SER A 1 435 ? 53.977 135.619 55.741 1.00 38.08 381 SER A CA 1
ATOM 2864 C C . SER A 1 435 ? 54.592 134.856 56.900 1.00 35.35 381 SER A C 1
ATOM 2865 O O . SER A 1 435 ? 53.891 134.228 57.699 1.00 34.95 381 SER A O 1
ATOM 2868 N N . VAL A 1 436 ? 55.917 134.936 56.992 1.00 31.08 382 VAL A N 1
ATOM 2869 C CA . VAL A 1 436 ? 56.648 134.270 58.061 1.00 31.54 382 VAL A CA 1
ATOM 2870 C C . VAL A 1 436 ? 57.887 135.098 58.387 1.00 33.55 382 VAL A C 1
ATOM 2871 O O . VAL A 1 436 ? 58.449 135.780 57.522 1.00 33.40 382 VAL A O 1
ATOM 2875 N N . LYS A 1 437 ? 58.296 135.062 59.650 1.00 29.92 383 LYS A N 1
ATOM 2876 C CA . LYS A 1 437 ? 59.527 135.708 60.081 1.00 35.58 383 LYS A CA 1
ATOM 2877 C C . LYS A 1 437 ? 60.407 134.699 60.811 1.00 32.86 383 LYS A C 1
ATOM 2878 O O . LYS A 1 437 ? 59.926 133.980 61.693 1.00 30.67 383 LYS A O 1
ATOM 2884 N N . ASP A 1 438 ? 61.690 134.650 60.435 1.00 30.09 384 ASP A N 1
ATOM 2885 C CA . ASP A 1 438 ? 62.685 133.774 61.059 1.00 29.10 384 ASP A CA 1
ATOM 2886 C C . ASP A 1 438 ? 63.257 134.468 62.291 1.00 36.68 384 ASP A C 1
ATOM 2887 O O . ASP A 1 438 ? 64.045 135.414 62.168 1.00 35.51 384 ASP A O 1
ATOM 2892 N N . TYR A 1 439 ? 62.903 133.993 63.480 1.00 32.27 385 TYR A N 1
ATOM 2893 C CA . TYR A 1 439 ? 63.408 134.594 64.710 1.00 31.04 385 TYR A CA 1
ATOM 2894 C C . TYR A 1 439 ? 64.641 133.902 65.271 1.00 34.86 385 TYR A C 1
ATOM 2895 O O . TYR A 1 439 ? 65.098 134.284 66.348 1.00 32.07 385 TYR A O 1
ATOM 2904 N N . ARG A 1 440 ? 65.172 132.878 64.604 1.00 32.36 386 ARG A N 1
ATOM 2905 C CA . ARG A 1 440 ? 66.371 132.203 65.098 1.00 33.74 386 ARG A CA 1
ATOM 2906 C C . ARG A 1 440 ? 67.550 133.176 65.091 1.00 39.77 386 ARG A C 1
ATOM 2907 O O . ARG A 1 440 ? 67.974 133.635 64.026 1.00 36.75 386 ARG A O 1
ATOM 2915 N N . GLN A 1 441 ? 68.090 133.478 66.270 1.00 39.73 387 GLN A N 1
ATOM 2916 C CA . GLN A 1 441 ? 69.223 134.404 66.337 1.00 44.24 387 GLN A CA 1
ATOM 2917 C C . GLN A 1 441 ? 70.530 133.693 66.008 1.00 43.93 387 GLN A C 1
ATOM 2918 O O . GLN A 1 441 ? 71.418 134.268 65.371 1.00 43.71 387 GLN A O 1
ATOM 2924 N N . THR A 1 442 ? 70.657 132.444 66.435 1.00 39.62 388 THR A N 1
ATOM 2925 C CA . THR A 1 442 ? 71.810 131.603 66.146 1.00 38.91 388 THR A CA 1
ATOM 2926 C C . THR A 1 442 ? 71.275 130.231 65.763 1.00 47.22 388 THR A C 1
ATOM 2927 O O . THR A 1 442 ? 70.081 129.961 65.894 1.00 41.09 388 THR A O 1
ATOM 2931 N N . LEU A 1 443 ? 72.161 129.365 65.285 1.00 44.47 389 LEU A N 1
ATOM 2932 C CA . LEU A 1 443 ? 71.835 127.979 64.995 1.00 54.51 389 LEU A CA 1
ATOM 2933 C C . LEU A 1 443 ? 72.770 127.071 65.781 1.00 61.10 389 LEU A C 1
ATOM 2934 O O . LEU A 1 443 ? 73.824 127.495 66.263 1.00 56.79 389 LEU A O 1
ATOM 2939 N N . LYS A 1 444 ? 72.384 125.806 65.886 1.00 69.07 390 LYS A N 1
ATOM 2940 C CA . LYS A 1 444 ? 73.212 124.831 66.582 1.00 80.55 390 LYS A CA 1
ATOM 2941 C C . LYS A 1 444 ? 73.821 123.844 65.599 1.00 81.26 390 LYS A C 1
ATOM 2942 O O . LYS A 1 444 ? 74.853 124.127 64.993 1.00 80.70 390 LYS A O 1
ATOM 2948 N N . HIS A 1 450 ? 79.997 124.346 67.027 1.00 121.22 396 HIS A N 1
ATOM 2949 C CA . HIS A 1 450 ? 79.041 124.602 68.098 1.00 116.88 396 HIS A CA 1
ATOM 2950 C C . HIS A 1 450 ? 77.928 125.536 67.607 1.00 102.76 396 HIS A C 1
ATOM 2951 O O . HIS A 1 450 ? 77.319 125.287 66.564 1.00 98.28 396 HIS A O 1
ATOM 2958 N N . ALA A 1 451 ? 77.666 126.604 68.360 1.00 97.42 397 ALA A N 1
ATOM 2959 C CA . ALA A 1 451 ? 76.662 127.580 67.961 1.00 78.37 397 ALA A CA 1
ATOM 2960 C C . ALA A 1 451 ? 77.193 128.443 66.827 1.00 65.01 397 ALA A C 1
ATOM 2961 O O . ALA A 1 451 ? 78.375 128.793 66.784 1.00 60.79 397 ALA A O 1
ATOM 2963 N N . MET A 1 452 ? 76.308 128.784 65.901 1.00 55.06 398 MET A N 1
ATOM 2964 C CA . MET A 1 452 ? 76.695 129.441 64.666 1.00 56.11 398 MET A CA 1
ATOM 2965 C C . MET A 1 452 ? 75.718 130.573 64.378 1.00 48.94 398 MET A C 1
ATOM 2966 O O . MET A 1 452 ? 74.580 130.566 64.843 1.00 40.75 398 MET A O 1
ATOM 2971 N N . ALA A 1 453 ? 76.177 131.563 63.624 1.00 51.79 399 ALA A N 1
ATOM 2972 C CA . ALA A 1 453 ? 75.297 132.653 63.222 1.00 51.06 399 ALA A CA 1
ATOM 2973 C C . ALA A 1 453 ? 74.200 132.128 62.305 1.00 45.70 399 ALA A C 1
ATOM 2974 O O . ALA A 1 453 ? 74.451 131.271 61.448 1.00 47.91 399 ALA A O 1
ATOM 2976 N N . ASN A 1 454 ? 72.967 132.617 62.494 1.00 38.42 400 ASN A N 1
ATOM 2977 C CA . ASN A 1 454 ? 71.912 132.312 61.523 1.00 39.74 400 ASN A CA 1
ATOM 2978 C C . ASN A 1 454 ? 71.903 133.358 60.417 1.00 42.25 400 ASN A C 1
ATOM 2979 O O . ASN A 1 454 ? 71.631 134.533 60.698 1.00 39.07 400 ASN A O 1
ATOM 2984 N N . PRO A 1 455 ? 72.134 132.972 59.158 1.00 40.88 401 PRO A N 1
ATOM 2985 C CA . PRO A 1 455 ? 72.197 133.969 58.070 1.00 41.50 401 PRO A CA 1
ATOM 2986 C C . PRO A 1 455 ? 70.906 134.739 57.844 1.00 44.84 401 PRO A C 1
ATOM 2987 O O . PRO A 1 455 ? 70.957 135.878 57.351 1.00 40.15 401 PRO A O 1
ATOM 2991 N N . THR A 1 456 ? 69.745 134.147 58.138 1.00 36.51 402 THR A N 1
ATOM 2992 C CA . THR A 1 456 ? 68.466 134.803 57.892 1.00 34.02 402 THR A CA 1
ATOM 2993 C C . THR A 1 456 ? 67.814 135.315 59.169 1.00 36.41 402 THR A C 1
ATOM 2994 O O . THR A 1 456 ? 66.596 135.523 59.187 1.00 35.95 402 THR A O 1
ATOM 2998 N N . ALA A 1 457 ? 68.594 135.542 60.233 1.00 34.75 403 ALA A N 1
ATOM 2999 C CA . ALA A 1 457 ? 68.034 136.062 61.481 1.00 35.47 403 ALA A CA 1
ATOM 3000 C C . ALA A 1 457 ? 67.199 137.316 61.238 1.00 40.08 403 ALA A C 1
ATOM 3001 O O . ALA A 1 457 ? 67.655 138.274 60.609 1.00 36.95 403 ALA A O 1
ATOM 3003 N N . ASN A 1 458 ? 65.962 137.294 61.732 1.00 33.99 404 ASN A N 1
ATOM 3004 C CA . ASN A 1 458 ? 64.975 138.369 61.661 1.00 37.47 404 ASN A CA 1
ATOM 3005 C C . ASN A 1 458 ? 64.435 138.631 60.264 1.00 38.66 404 ASN A C 1
ATOM 3006 O O . ASN A 1 458 ? 63.588 139.510 60.116 1.00 39.39 404 ASN A O 1
ATOM 3011 N N . ASP A 1 459 ? 64.869 137.895 59.243 1.00 38.06 405 ASP A N 1
ATOM 3012 C CA . ASP A 1 459 ? 64.316 138.079 57.904 1.00 38.06 405 ASP A CA 1
ATOM 3013 C C . ASP A 1 459 ? 62.840 137.702 57.855 1.00 41.86 405 ASP A C 1
ATOM 3014 O O . ASP A 1 459 ? 62.388 136.787 58.548 1.00 34.78 405 ASP A O 1
ATOM 3019 N N . THR A 1 460 ? 62.106 138.373 56.967 1.00 38.86 406 THR A N 1
ATOM 3020 C CA . THR A 1 460 ? 60.696 138.103 56.703 1.00 36.53 406 THR A CA 1
ATOM 3021 C C . THR A 1 460 ? 60.516 137.743 55.233 1.00 38.07 406 THR A C 1
ATOM 3022 O O . THR A 1 460 ? 61.271 138.194 54.366 1.00 40.04 406 THR A O 1
ATOM 3026 N N . ARG A 1 461 ? 59.521 136.916 54.943 1.00 32.98 407 ARG A N 1
ATOM 3027 C CA . ARG A 1 461 ? 59.094 136.762 53.567 1.00 34.26 407 ARG A CA 1
ATOM 3028 C C . ARG A 1 461 ? 57.584 136.613 53.548 1.00 35.00 407 ARG A C 1
ATOM 3029 O O . ARG A 1 461 ? 56.960 136.299 54.564 1.00 32.85 407 ARG A O 1
ATOM 3037 N N . ALA A 1 462 ? 56.995 136.871 52.383 1.00 35.04 408 ALA A N 1
ATOM 3038 C CA . ALA A 1 462 ? 55.543 136.931 52.277 1.00 35.73 408 ALA A CA 1
ATOM 3039 C C . ALA A 1 462 ? 55.154 136.555 50.863 1.00 36.22 408 ALA A C 1
ATOM 3040 O O . ALA A 1 462 ? 55.976 136.596 49.948 1.00 41.18 408 ALA A O 1
ATOM 3042 N N . ASP A 1 463 ? 53.894 136.164 50.685 1.00 35.15 409 ASP A N 1
ATOM 3043 C CA . ASP A 1 463 ? 53.393 135.957 49.338 1.00 36.02 409 ASP A CA 1
ATOM 3044 C C . ASP A 1 463 ? 51.887 136.157 49.324 1.00 36.97 409 ASP A C 1
ATOM 3045 O O . ASP A 1 463 ? 51.218 136.171 50.359 1.00 36.93 409 ASP A O 1
ATOM 3050 N N . THR A 1 464 ? 51.370 136.306 48.113 1.00 35.86 410 THR A N 1
ATOM 3051 C CA . THR A 1 464 ? 49.947 136.431 47.847 1.00 37.45 410 THR A CA 1
ATOM 3052 C C . THR A 1 464 ? 49.563 135.301 46.911 1.00 38.13 410 THR A C 1
ATOM 3053 O O . THR A 1 464 ? 50.141 135.172 45.824 1.00 36.58 410 THR A O 1
ATOM 3057 N N . LEU A 1 465 ? 48.612 134.480 47.340 1.00 36.45 411 LEU A N 1
ATOM 3058 C CA . LEU A 1 465 ? 48.342 133.190 46.713 1.00 37.76 411 LEU A CA 1
ATOM 3059 C C . LEU A 1 465 ? 46.851 133.033 46.456 1.00 35.28 411 LEU A C 1
ATOM 3060 O O . LEU A 1 465 ? 46.069 132.966 47.426 1.00 32.82 411 LEU A O 1
ATOM 3065 N N . PRO A 1 466 ? 46.414 132.968 45.199 1.00 38.07 412 PRO A N 1
ATOM 3066 C CA . PRO A 1 466 ? 44.997 132.729 44.906 1.00 35.98 412 PRO A CA 1
ATOM 3067 C C . PRO A 1 466 ? 44.762 131.244 44.717 1.00 39.50 412 PRO A C 1
ATOM 3068 O O . PRO A 1 466 ? 45.612 130.528 44.189 1.00 36.92 412 PRO A O 1
ATOM 3072 N N . SER A 1 467 ? 43.600 130.780 45.175 1.00 37.40 413 SER A N 1
ATOM 3073 C CA . SER A 1 467 ? 43.168 129.402 44.971 1.00 36.87 413 SER A CA 1
ATOM 3074 C C . SER A 1 467 ? 41.703 129.413 44.562 1.00 35.58 413 SER A C 1
ATOM 3075 O O . SER A 1 467 ? 40.982 130.379 44.814 1.00 35.97 413 SER A O 1
ATOM 3078 N N . GLY A 1 468 ? 41.254 128.315 43.968 1.00 37.54 414 GLY A N 1
ATOM 3079 C CA . GLY A 1 468 ? 39.845 128.205 43.652 1.00 36.98 414 GLY A CA 1
ATOM 3080 C C . GLY A 1 468 ? 39.541 126.894 42.968 1.00 39.24 414 GLY A C 1
ATOM 3081 O O . GLY A 1 468 ? 40.425 126.054 42.737 1.00 36.80 414 GLY A O 1
ATOM 3082 N N . PHE A 1 469 ? 38.266 126.737 42.631 1.00 33.62 415 PHE A N 1
ATOM 3083 C CA . PHE A 1 469 ? 37.788 125.503 42.034 1.00 34.17 415 PHE A CA 1
ATOM 3084 C C . PHE A 1 469 ? 36.436 125.764 41.371 1.00 36.50 415 PHE A C 1
ATOM 3085 O O . PHE A 1 469 ? 35.720 126.705 41.720 1.00 36.29 415 PHE A O 1
ATOM 3093 N N . VAL A 1 470 ? 36.089 124.892 40.429 1.00 41.89 416 VAL A N 1
ATOM 3094 C CA . VAL A 1 470 ? 34.740 124.772 39.885 1.00 38.57 416 VAL A CA 1
ATOM 3095 C C . VAL A 1 470 ? 34.372 123.295 39.947 1.00 42.28 416 VAL A C 1
ATOM 3096 O O . VAL A 1 470 ? 35.231 122.426 39.758 1.00 39.53 416 VAL A O 1
ATOM 3100 N N . ARG A 1 471 ? 33.111 123.003 40.261 1.00 38.60 417 ARG A N 1
ATOM 3101 C CA . ARG A 1 471 ? 32.642 121.625 40.304 1.00 40.21 417 ARG A CA 1
ATOM 3102 C C . ARG A 1 471 ? 31.242 121.547 39.707 1.00 45.91 417 ARG A C 1
ATOM 3103 O O . ARG A 1 471 ? 30.378 122.365 40.037 1.00 44.15 417 ARG A O 1
ATOM 3111 N N . TYR A 1 472 ? 31.029 120.577 38.824 1.00 39.62 418 TYR A N 1
ATOM 3112 C CA . TYR A 1 472 ? 29.733 120.333 38.207 1.00 44.44 418 TYR A CA 1
ATOM 3113 C C . TYR A 1 472 ? 29.206 118.997 38.711 1.00 44.79 418 TYR A C 1
ATOM 3114 O O . TYR A 1 472 ? 29.931 117.998 38.699 1.00 41.95 418 TYR A O 1
ATOM 3123 N N . GLU A 1 473 ? 27.963 118.990 39.179 1.00 43.00 419 GLU A N 1
ATOM 3124 C CA . GLU A 1 473 ? 27.306 117.784 39.675 1.00 43.97 419 GLU A CA 1
ATOM 3125 C C . GLU A 1 473 ? 26.011 117.561 38.899 1.00 49.60 419 GLU A C 1
ATOM 3126 O O . GLU A 1 473 ? 25.257 118.511 38.654 1.00 49.16 419 GLU A O 1
ATOM 3132 N N . HIS A 1 474 ? 25.749 116.308 38.524 1.00 49.76 420 HIS A N 1
ATOM 3133 C CA . HIS A 1 474 ? 24.630 115.978 37.639 1.00 54.62 420 HIS A CA 1
ATOM 3134 C C . HIS A 1 474 ? 23.975 114.673 38.084 1.00 56.85 420 HIS A C 1
ATOM 3135 O O . HIS A 1 474 ? 24.633 113.629 38.118 1.00 51.51 420 HIS A O 1
ATOM 3142 N N . ASP A 1 475 ? 22.679 114.728 38.403 1.00 58.73 421 ASP A N 1
ATOM 3143 C CA . ASP A 1 475 ? 21.898 113.540 38.748 1.00 60.33 421 ASP A CA 1
ATOM 3144 C C . ASP A 1 475 ? 21.223 112.990 37.498 1.00 59.69 421 ASP A C 1
ATOM 3145 O O . ASP A 1 475 ? 20.610 113.746 36.740 1.00 63.42 421 ASP A O 1
ATOM 3150 N N . LEU A 1 476 ? 21.316 111.680 37.294 1.00 60.19 422 LEU A N 1
ATOM 3151 C CA . LEU A 1 476 ? 20.666 111.057 36.148 1.00 63.09 422 LEU A CA 1
ATOM 3152 C C . LEU A 1 476 ? 19.154 110.967 36.361 1.00 65.97 422 LEU A C 1
ATOM 3153 O O . LEU A 1 476 ? 18.664 110.865 37.489 1.00 65.40 422 LEU A O 1
ATOM 3158 N N . ALA A 1 477 ? 18.410 111.009 35.254 1.00 72.31 423 ALA A N 1
ATOM 3159 C CA . ALA A 1 477 ? 16.953 111.036 35.348 1.00 74.72 423 ALA A CA 1
ATOM 3160 C C . ALA A 1 477 ? 16.374 109.665 35.684 1.00 74.50 423 ALA A C 1
ATOM 3161 O O . ALA A 1 477 ? 15.422 109.570 36.469 1.00 73.64 423 ALA A O 1
ATOM 3163 N N . ASP A 1 478 ? 16.940 108.598 35.122 1.00 73.97 424 ASP A N 1
ATOM 3164 C CA . ASP A 1 478 ? 16.340 107.269 35.185 1.00 80.90 424 ASP A CA 1
ATOM 3165 C C . ASP A 1 478 ? 16.914 106.365 36.270 1.00 79.26 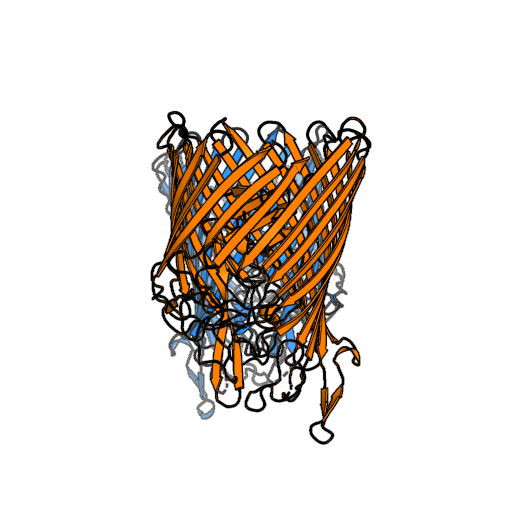424 ASP A C 1
ATOM 3166 O O . ASP A 1 478 ? 16.491 105.210 36.368 1.00 77.38 424 ASP A O 1
ATOM 3171 N N . SER A 1 479 ? 17.858 106.837 37.075 1.00 75.72 425 SER A N 1
ATOM 3172 C CA . SER A 1 479 ? 18.483 105.990 38.081 1.00 68.01 425 SER A CA 1
ATOM 3173 C C . SER A 1 479 ? 18.983 106.874 39.209 1.00 64.08 425 SER A C 1
ATOM 3174 O O . SER A 1 479 ? 19.210 108.073 39.009 1.00 66.08 425 SER A O 1
ATOM 3177 N N . PRO A 1 480 ? 19.142 106.324 40.414 1.00 64.58 426 PRO A N 1
ATOM 3178 C CA . PRO A 1 480 ? 19.654 107.126 41.542 1.00 66.02 426 PRO A CA 1
ATOM 3179 C C . PRO A 1 480 ? 21.171 107.309 41.478 1.00 62.66 426 PRO A C 1
ATOM 3180 O O . PRO A 1 480 ? 21.920 106.898 42.370 1.00 60.93 426 PRO A O 1
ATOM 3184 N N . THR A 1 481 ? 21.634 107.935 40.399 1.00 60.25 427 THR A N 1
ATOM 3185 C CA . THR A 1 481 ? 23.053 108.097 40.111 1.00 59.92 427 THR A CA 1
ATOM 3186 C C . THR A 1 481 ? 23.395 109.579 40.049 1.00 58.12 427 THR A C 1
ATOM 3187 O O . THR A 1 481 ? 22.661 110.361 39.438 1.00 58.69 427 THR A O 1
ATOM 3191 N N . THR A 1 482 ? 24.499 109.962 40.693 1.00 54.88 428 THR A N 1
ATOM 3192 C CA . THR A 1 482 ? 25.049 111.311 40.611 1.00 50.76 428 THR A CA 1
ATOM 3193 C C . THR A 1 482 ? 26.458 111.222 40.049 1.00 53.81 428 THR A C 1
ATOM 3194 O O . THR A 1 482 ? 27.246 110.370 40.473 1.00 52.51 428 THR A O 1
ATOM 3198 N N . LEU A 1 483 ? 26.763 112.077 39.081 1.00 44.35 429 LEU A N 1
ATOM 3199 C CA . LEU A 1 483 ? 28.095 112.174 38.516 1.00 47.02 429 LEU A CA 1
ATOM 3200 C C . LEU A 1 483 ? 28.643 113.557 38.835 1.00 50.25 429 LEU A C 1
ATOM 3201 O O . LEU A 1 483 ? 27.885 114.528 38.960 1.00 46.19 429 LEU A O 1
ATOM 3206 N N . TYR A 1 484 ? 29.963 113.654 38.973 1.00 43.47 430 TYR A N 1
ATOM 3207 C CA . TYR A 1 484 ? 30.553 114.958 39.242 1.00 40.41 430 TYR A CA 1
ATOM 3208 C C . TYR A 1 484 ? 31.926 115.031 38.590 1.00 40.92 430 TYR A C 1
ATOM 3209 O O . TYR A 1 484 ? 32.592 114.013 38.386 1.00 37.62 430 TYR A O 1
ATOM 3218 N N . ALA A 1 485 ? 32.331 116.252 38.253 1.00 43.77 431 ALA A N 1
ATOM 3219 C CA . ALA A 1 485 ? 33.678 116.520 37.776 1.00 38.52 431 ALA A CA 1
ATOM 3220 C C . ALA A 1 485 ? 34.055 117.929 38.205 1.00 43.17 431 ALA A C 1
ATOM 3221 O O . ALA A 1 485 ? 33.242 118.858 38.120 1.00 39.53 431 ALA A O 1
ATOM 3223 N N . GLY A 1 486 ? 35.280 118.078 38.682 1.00 39.02 432 GLY A N 1
ATOM 3224 C CA . GLY A 1 486 ? 35.713 119.342 39.249 1.00 38.52 432 GLY A CA 1
ATOM 3225 C C . GLY A 1 486 ? 37.166 119.593 38.926 1.00 41.85 432 GLY A C 1
ATOM 3226 O O . GLY A 1 486 ? 37.941 118.662 38.691 1.00 39.21 432 GLY A O 1
ATOM 3227 N N . LEU A 1 487 ? 37.523 120.864 38.872 1.00 38.21 433 LEU A N 1
ATOM 3228 C CA . LEU A 1 487 ? 38.888 121.287 38.626 1.00 37.53 433 LEU A CA 1
ATOM 3229 C C . LEU A 1 487 ? 39.223 122.283 39.714 1.00 38.69 433 LEU A C 1
ATOM 3230 O O . LEU A 1 487 ? 38.431 123.186 39.996 1.00 38.03 433 LEU A O 1
ATOM 3235 N N . GLY A 1 488 ? 40.366 122.101 40.343 1.00 36.39 434 GLY A N 1
ATOM 3236 C CA . GLY A 1 488 ? 40.740 122.924 41.471 1.00 35.91 434 GLY A CA 1
ATOM 3237 C C . GLY A 1 488 ? 42.199 123.292 41.360 1.00 36.23 434 GLY A C 1
ATOM 3238 O O . GLY A 1 488 ? 42.995 122.584 40.741 1.00 35.97 434 GLY A O 1
ATOM 3239 N N . HIS A 1 489 ? 42.528 124.446 41.931 1.00 33.70 435 HIS A N 1
ATOM 3240 C CA . HIS A 1 489 ? 43.888 124.965 41.960 1.00 41.57 435 HIS A CA 1
ATOM 3241 C C . HIS A 1 489 ? 44.107 125.487 43.366 1.00 38.77 435 HIS A C 1
ATOM 3242 O O . HIS A 1 489 ? 43.304 126.274 43.867 1.00 35.81 435 HIS A O 1
ATOM 3249 N N . ALA A 1 490 ? 45.124 124.967 44.035 1.00 36.63 436 ALA A N 1
ATOM 3250 C CA . ALA A 1 490 ? 45.425 125.343 45.401 1.00 37.60 436 ALA A CA 1
ATOM 3251 C C . ALA A 1 490 ? 46.880 125.781 45.473 1.00 32.07 436 ALA A C 1
ATOM 3252 O O . ALA A 1 490 ? 47.759 125.127 44.905 1.00 39.11 436 ALA A O 1
ATOM 3254 N N . GLU A 1 491 ? 47.142 126.871 46.180 1.00 34.44 437 GLU A N 1
ATOM 3255 C CA . GLU A 1 491 ? 48.507 127.328 46.388 1.00 34.13 437 GLU A CA 1
ATOM 3256 C C . GLU A 1 491 ? 48.758 127.360 47.884 1.00 36.38 437 GLU A C 1
ATOM 3257 O O . GLU A 1 491 ? 47.938 127.887 48.640 1.00 37.69 437 GLU A O 1
ATOM 3263 N N . ARG A 1 492 ? 49.866 126.760 48.314 1.00 29.59 438 ARG A N 1
ATOM 3264 C CA . ARG A 1 492 ? 50.141 126.577 49.732 1.00 32.52 438 ARG A CA 1
ATOM 3265 C C . ARG A 1 492 ? 51.488 127.191 50.068 1.00 31.81 438 ARG A C 1
ATOM 3266 O O . ARG A 1 492 ? 52.510 126.782 49.502 1.00 30.40 438 ARG A O 1
ATOM 3274 N N . PHE A 1 493 ? 51.485 128.146 51.004 1.00 34.54 439 PHE A N 1
ATOM 3275 C CA . PHE A 1 493 ? 52.725 128.681 51.554 1.00 32.15 439 PHE A CA 1
ATOM 3276 C C . PHE A 1 493 ? 53.417 127.609 52.396 1.00 34.09 439 PHE A C 1
ATOM 3277 O O . PHE A 1 493 ? 52.745 126.875 53.123 1.00 31.32 439 PHE A O 1
ATOM 3285 N N . PRO A 1 494 ? 54.744 127.492 52.321 1.00 32.26 440 PRO A N 1
ATOM 3286 C CA . PRO A 1 494 ? 55.432 126.431 53.087 1.00 33.50 440 PRO A CA 1
ATOM 3287 C C . PRO A 1 494 ? 55.195 126.563 54.585 1.00 35.60 440 PRO A C 1
ATOM 3288 O O . PRO A 1 494 ? 55.006 127.664 55.115 1.00 35.67 440 PRO A O 1
ATOM 3292 N N . ASP A 1 495 ? 55.233 125.417 55.276 1.00 33.82 441 ASP A N 1
ATOM 3293 C CA . ASP A 1 495 ? 54.894 125.356 56.685 1.00 32.00 441 ASP A CA 1
ATOM 3294 C C . ASP A 1 495 ? 56.156 125.343 57.563 1.00 30.55 441 ASP A C 1
ATOM 3295 O O . ASP A 1 495 ? 57.291 125.365 57.079 1.00 33.02 441 ASP A O 1
ATOM 3300 N N . TYR A 1 496 ? 55.943 125.295 58.880 1.00 30.81 442 TYR A N 1
ATOM 3301 C CA . TYR A 1 496 ? 57.064 125.341 59.822 1.00 31.74 442 TYR A CA 1
ATOM 3302 C C . TYR A 1 496 ? 58.102 124.261 59.502 1.00 34.82 442 TYR A C 1
ATOM 3303 O O . TYR A 1 496 ? 59.308 124.539 59.435 1.00 31.60 442 TYR A O 1
ATOM 3312 N N . TRP A 1 497 ? 57.645 123.022 59.258 1.00 30.27 443 TRP A N 1
ATOM 3313 C CA . TRP A 1 497 ? 58.583 121.924 59.043 1.00 33.56 443 TRP A CA 1
ATOM 3314 C C . TRP A 1 497 ? 59.344 122.086 57.737 1.00 32.20 443 TRP A C 1
ATOM 3315 O O . TRP A 1 497 ? 60.513 121.700 57.658 1.00 33.33 443 TRP A O 1
ATOM 3326 N N . GLU A 1 498 ? 58.721 122.663 56.707 1.00 28.63 444 GLU A N 1
ATOM 3327 C CA . GLU A 1 498 ? 59.410 122.791 55.433 1.00 30.32 444 GLU A CA 1
ATOM 3328 C C . GLU A 1 498 ? 60.470 123.900 55.458 1.00 36.11 444 GLU A C 1
ATOM 3329 O O . GLU A 1 498 ? 61.460 123.832 54.716 1.00 33.47 444 GLU A O 1
ATOM 3335 N N . LEU A 1 499 ? 60.297 124.908 56.307 1.00 30.81 445 LEU A N 1
ATOM 3336 C CA . LEU A 1 499 ? 61.219 126.042 56.342 1.00 29.88 445 LEU A CA 1
ATOM 3337 C C . LEU A 1 499 ? 62.264 125.928 57.433 1.00 31.26 445 LEU A C 1
ATOM 3338 O O . LEU A 1 499 ? 63.392 126.382 57.236 1.00 36.60 445 LEU A O 1
ATOM 3343 N N . PHE A 1 500 ? 61.908 125.338 58.581 1.00 29.45 446 PHE A N 1
ATOM 3344 C CA . PHE A 1 500 ? 62.759 125.357 59.756 1.00 32.39 446 PHE A CA 1
ATOM 3345 C C . PHE A 1 500 ? 63.361 124.001 60.116 1.00 37.30 446 PHE A C 1
ATOM 3346 O O . PHE A 1 500 ? 64.404 123.977 60.773 1.00 35.16 446 PHE A O 1
ATOM 3354 N N . SER A 1 501 ? 62.760 122.870 59.688 1.00 33.55 447 SER A N 1
ATOM 3355 C CA . SER A 1 501 ? 63.345 121.585 60.094 1.00 32.10 447 SER A CA 1
ATOM 3356 C C . SER A 1 501 ? 64.518 121.103 59.249 1.00 36.04 447 SER A C 1
ATOM 3357 O O . SER A 1 501 ? 65.387 120.417 59.786 1.00 37.82 447 SER A O 1
ATOM 3360 N N . PRO A 1 502 ? 64.580 121.359 57.942 1.00 34.55 448 PRO A N 1
ATOM 3361 C CA . PRO A 1 502 ? 65.671 120.765 57.165 1.00 36.34 448 PRO A CA 1
ATOM 3362 C C . PRO A 1 502 ? 66.992 121.442 57.470 1.00 42.74 448 PRO A C 1
ATOM 3363 O O . PRO A 1 502 ? 67.053 122.649 57.709 1.00 40.17 448 PRO A O 1
ATOM 3367 N N . LYS A 1 503 ? 68.059 120.648 57.467 1.00 40.50 449 LYS A N 1
ATOM 3368 C CA . LYS A 1 503 ? 69.370 121.217 57.736 1.00 40.28 449 LYS A CA 1
ATOM 3369 C C . LYS A 1 503 ? 69.860 122.065 56.566 1.00 41.95 449 LYS A C 1
ATOM 3370 O O . LYS A 1 503 ? 70.621 123.016 56.775 1.00 43.93 449 LYS A O 1
ATOM 3376 N N . ARG A 1 504 ? 69.430 121.756 55.341 1.00 32.48 450 ARG A N 1
ATOM 3377 C CA . ARG A 1 504 ? 69.866 122.455 54.143 1.00 37.15 450 ARG A CA 1
ATOM 3378 C C . ARG A 1 504 ? 68.672 122.794 53.261 1.00 43.10 450 ARG A C 1
ATOM 3379 O O . ARG A 1 504 ? 67.649 122.093 53.260 1.00 35.92 450 ARG A O 1
ATOM 3387 N N . GLY A 1 505 ? 68.827 123.868 52.488 1.00 36.82 451 GLY A N 1
ATOM 3388 C CA . GLY A 1 505 ? 67.882 124.222 51.458 1.00 36.16 451 GLY A CA 1
ATOM 3389 C C . GLY A 1 505 ? 68.339 123.699 50.114 1.00 40.19 451 GLY A C 1
ATOM 3390 O O . GLY A 1 505 ? 69.260 122.886 50.021 1.00 41.62 451 GLY A O 1
ATOM 3391 N N . PRO A 1 506 ? 67.695 124.149 49.045 1.00 42.81 452 PRO A N 1
ATOM 3392 C CA . PRO A 1 506 ? 68.120 123.743 47.700 1.00 42.59 452 PRO A CA 1
ATOM 3393 C C . PRO A 1 506 ? 69.568 124.143 47.445 1.00 49.26 452 PRO A C 1
ATOM 3394 O O . PRO A 1 506 ? 70.125 125.010 48.125 1.00 40.46 452 PRO A O 1
ATOM 3398 N N . ASN A 1 507 ? 70.177 123.495 46.447 1.00 48.01 453 ASN A N 1
ATOM 3399 C CA . ASN A 1 507 ? 71.579 123.746 46.123 1.00 50.17 453 ASN A CA 1
ATOM 3400 C C . ASN A 1 507 ? 71.820 125.227 45.844 1.00 47.90 453 ASN A C 1
ATOM 3401 O O . ASN A 1 507 ? 71.088 125.856 45.074 1.00 48.43 453 ASN A O 1
ATOM 3406 N N . GLY A 1 508 ? 72.840 125.787 46.495 1.00 45.34 454 GLY A N 1
ATOM 3407 C CA . GLY A 1 508 ? 73.182 127.184 46.322 1.00 39.18 454 GLY A CA 1
ATOM 3408 C C . GLY A 1 508 ? 72.392 128.152 47.171 1.00 48.00 454 GLY A C 1
ATOM 3409 O O . GLY A 1 508 ? 72.610 129.359 47.057 1.00 40.96 454 GLY A O 1
ATOM 3410 N N . SER A 1 509 ? 71.483 127.672 48.016 1.00 42.16 455 SER A N 1
ATOM 3411 C CA . SER A 1 509 ? 70.712 128.519 48.909 1.00 38.31 455 SER A CA 1
ATOM 3412 C C . SER A 1 509 ? 71.458 128.730 50.228 1.00 41.05 455 SER A C 1
ATOM 3413 O O . SER A 1 509 ? 72.326 127.938 50.606 1.00 37.86 455 SER A O 1
ATOM 3416 N N . VAL A 1 510 ? 71.085 129.793 50.950 1.00 38.28 456 VAL A N 1
ATOM 3417 C CA . VAL A 1 510 ? 71.638 129.971 52.294 1.00 41.65 456 VAL A CA 1
ATOM 3418 C C . VAL A 1 510 ? 70.973 129.022 53.292 1.00 44.97 456 VAL A C 1
ATOM 3419 O O . VAL A 1 510 ? 71.637 128.506 54.202 1.00 39.43 456 VAL A O 1
ATOM 3423 N N . ASN A 1 511 ? 69.663 128.787 53.163 1.00 37.79 457 ASN A N 1
ATOM 3424 C CA . ASN A 1 511 ? 68.968 127.792 53.990 1.00 35.90 457 ASN A CA 1
ATOM 3425 C C . ASN A 1 511 ? 67.605 127.563 53.353 1.00 36.87 457 ASN A C 1
ATOM 3426 O O . ASN A 1 511 ? 67.276 128.181 52.336 1.00 33.03 457 ASN A O 1
ATOM 3431 N N . ALA A 1 512 ? 66.804 126.677 53.955 1.00 35.28 458 ALA A N 1
ATOM 3432 C CA . ALA A 1 512 ? 65.478 126.416 53.402 1.00 32.35 458 ALA A CA 1
ATOM 3433 C C . ALA A 1 512 ? 64.573 127.625 53.565 1.00 31.98 458 ALA A C 1
ATOM 3434 O O . ALA A 1 512 ? 63.770 127.933 52.672 1.00 35.27 458 ALA A O 1
ATOM 3436 N N . PHE A 1 513 ? 64.686 128.322 54.701 1.00 34.58 459 PHE A N 1
ATOM 3437 C CA . PHE A 1 513 ? 63.824 129.466 54.974 1.00 32.00 459 PHE A CA 1
ATOM 3438 C C . PHE A 1 513 ? 63.862 130.463 53.826 1.00 33.00 459 PHE A C 1
ATOM 3439 O O . PHE A 1 513 ? 62.825 130.975 53.396 1.00 33.28 459 PHE A O 1
ATOM 3447 N N . ASP A 1 514 ? 65.051 130.705 53.284 1.00 32.43 460 ASP A N 1
ATOM 3448 C CA . ASP A 1 514 ? 65.237 131.773 52.313 1.00 41.86 460 ASP A CA 1
ATOM 3449 C C . ASP A 1 514 ? 64.669 131.425 50.951 1.00 43.28 460 ASP A C 1
ATOM 3450 O O . ASP A 1 514 ? 64.327 132.333 50.201 1.00 39.36 460 ASP A O 1
ATOM 3455 N N . LYS A 1 515 ? 64.539 130.138 50.622 1.00 37.58 461 LYS A N 1
ATOM 3456 C CA . LYS A 1 515 ? 64.456 129.761 49.219 1.00 34.38 461 LYS A CA 1
ATOM 3457 C C . LYS A 1 515 ? 63.248 128.882 48.868 1.00 40.51 461 LYS A C 1
ATOM 3458 O O . LYS A 1 515 ? 62.718 128.996 47.762 1.00 39.29 461 LYS A O 1
ATOM 3464 N N . ILE A 1 516 ? 62.787 128.010 49.772 1.00 35.63 462 ILE A N 1
ATOM 3465 C CA . ILE A 1 516 ? 61.720 127.074 49.399 1.00 29.12 462 ILE A CA 1
ATOM 3466 C C . ILE A 1 516 ? 60.480 127.836 48.948 1.00 30.44 462 ILE A C 1
ATOM 3467 O O . ILE A 1 516 ? 59.987 128.728 49.650 1.00 32.61 462 ILE A O 1
ATOM 3472 N N . LYS A 1 517 ? 59.949 127.458 47.802 1.00 30.73 463 LYS A N 1
ATOM 3473 C CA . LYS A 1 517 ? 58.830 128.125 47.149 1.00 31.24 463 LYS A CA 1
ATOM 3474 C C . LYS A 1 517 ? 57.494 127.527 47.568 1.00 37.06 463 LYS A C 1
ATOM 3475 O O . LYS A 1 517 ? 57.422 126.351 47.938 1.00 34.72 463 LYS A O 1
ATOM 3481 N N . PRO A 1 518 ? 56.410 128.307 47.466 1.00 36.44 464 PRO A N 1
ATOM 3482 C CA . PRO A 1 518 ? 55.071 127.750 47.670 1.00 33.28 464 PRO A CA 1
ATOM 3483 C C . PRO A 1 518 ? 54.770 126.649 46.662 1.00 35.70 464 PRO A C 1
ATOM 3484 O O . PRO A 1 518 ? 55.284 126.630 45.546 1.00 32.98 464 PRO A O 1
ATOM 3488 N N . GLU A 1 519 ? 53.887 125.754 47.068 1.00 35.16 465 GLU A N 1
ATOM 3489 C CA . GLU A 1 519 ? 53.537 124.561 46.324 1.00 34.47 465 GLU A CA 1
ATOM 3490 C C . GLU A 1 519 ? 52.196 124.811 45.640 1.00 30.90 465 GLU A C 1
ATOM 3491 O O . GLU A 1 519 ? 51.256 125.281 46.283 1.00 32.66 465 GLU A O 1
ATOM 3497 N N . LYS A 1 520 ? 52.107 124.533 44.340 1.00 31.43 466 LYS A N 1
ATOM 3498 C CA . LYS A 1 520 ? 50.920 124.898 43.567 1.00 31.72 466 LYS A CA 1
ATOM 3499 C C . LYS A 1 520 ? 50.363 123.660 42.879 1.00 27.40 466 LYS A C 1
ATOM 3500 O O . LYS A 1 520 ? 51.025 123.069 42.027 1.00 35.52 466 LYS A O 1
ATOM 3506 N N . THR A 1 521 ? 49.141 123.290 43.242 1.00 29.88 467 THR A N 1
ATOM 3507 C CA . THR A 1 521 ? 48.515 122.042 42.831 1.00 31.01 467 THR A CA 1
ATOM 3508 C C . THR A 1 521 ? 47.328 122.375 41.943 1.00 33.71 467 THR A C 1
ATOM 3509 O O . THR A 1 521 ? 46.507 123.222 42.302 1.00 34.56 467 THR A O 1
ATOM 3513 N N . THR A 1 522 ? 47.272 121.745 40.776 1.00 31.51 468 THR A N 1
ATOM 3514 C CA . THR A 1 522 ? 46.151 121.856 39.859 1.00 34.71 468 THR A CA 1
ATOM 3515 C C . THR A 1 522 ? 45.654 120.436 39.647 1.00 35.59 468 THR A C 1
ATOM 3516 O O . THR A 1 522 ? 46.427 119.573 39.223 1.00 33.49 468 THR A O 1
ATOM 3520 N N . GLN A 1 523 ? 44.381 120.189 39.948 1.00 34.02 469 GLN A N 1
ATOM 3521 C CA . GLN A 1 523 ? 43.900 118.818 40.022 1.00 36.47 469 GLN A CA 1
ATOM 3522 C C . GLN A 1 523 ? 42.482 118.692 39.480 1.00 36.52 469 GLN A C 1
ATOM 3523 O O . GLN A 1 523 ? 41.611 119.512 39.790 1.00 38.90 469 GLN A O 1
ATOM 3529 N N . LEU A 1 524 ? 42.263 117.645 38.686 1.00 34.16 470 LEU A N 1
ATOM 3530 C CA . LEU A 1 524 ? 40.944 117.250 38.207 1.00 37.06 470 LEU A CA 1
ATOM 3531 C C . LEU A 1 524 ? 40.398 116.126 39.084 1.00 37.51 470 LEU A C 1
ATOM 3532 O O . LEU A 1 524 ? 41.030 115.077 39.195 1.00 36.05 470 LEU A O 1
ATOM 3537 N N . ASP A 1 525 ? 39.242 116.347 39.713 1.00 36.29 471 ASP A N 1
ATOM 3538 C CA . ASP A 1 525 ? 38.554 115.333 40.509 1.00 34.02 471 ASP A CA 1
ATOM 3539 C C . ASP A 1 525 ? 37.269 114.925 39.793 1.00 43.48 471 ASP A C 1
ATOM 3540 O O . ASP A 1 525 ? 36.565 115.775 39.234 1.00 39.95 471 ASP A O 1
ATOM 3545 N N . PHE A 1 526 ? 36.939 113.636 39.843 1.00 37.92 472 PHE A N 1
ATOM 3546 C CA . PHE A 1 526 ? 35.740 113.169 39.163 1.00 38.12 472 PHE A CA 1
ATOM 3547 C C . PHE A 1 526 ? 35.272 111.888 39.828 1.00 41.98 472 PHE A C 1
ATOM 3548 O O . PHE A 1 526 ? 36.060 111.163 40.445 1.00 38.21 472 PHE A O 1
ATOM 3556 N N . GLY A 1 527 ? 33.986 111.602 39.686 1.00 40.38 473 GLY A N 1
ATOM 3557 C CA . GLY A 1 527 ? 33.495 110.348 40.206 1.00 42.29 473 GLY A CA 1
ATOM 3558 C C . GLY A 1 527 ? 31.992 110.241 40.078 1.00 48.77 473 GLY A C 1
ATOM 3559 O O . GLY A 1 527 ? 31.340 111.003 39.355 1.00 41.57 473 GLY A O 1
ATOM 3560 N N . LEU A 1 528 ? 31.453 109.281 40.810 1.00 42.06 474 LEU A N 1
ATOM 3561 C CA . LEU A 1 528 ? 30.021 109.055 40.737 1.00 52.32 474 LEU A CA 1
ATOM 3562 C C . LEU A 1 528 ? 29.590 108.261 41.956 1.00 49.67 474 LEU A C 1
ATOM 3563 O O . LEU A 1 528 ? 30.407 107.652 42.655 1.00 46.89 474 LEU A O 1
ATOM 3568 N N . GLN A 1 529 ? 28.292 108.318 42.233 1.00 47.21 475 GLN A N 1
ATOM 3569 C CA . GLN A 1 529 ? 27.724 107.448 43.246 1.00 53.85 475 GLN A CA 1
ATOM 3570 C C . GLN A 1 529 ? 26.367 106.934 42.803 1.00 58.04 475 GLN A C 1
ATOM 3571 O O . GLN A 1 529 ? 25.615 107.626 42.110 1.00 49.44 475 GLN A O 1
ATOM 3577 N N . TYR A 1 530 ? 26.045 105.739 43.267 1.00 46.29 476 TYR A N 1
ATOM 3578 C CA . TYR A 1 530 ? 24.826 105.034 42.912 1.00 53.97 476 TYR A CA 1
ATOM 3579 C C . TYR A 1 530 ? 24.126 104.655 44.208 1.00 57.04 476 TYR A C 1
ATOM 3580 O O . TYR A 1 530 ? 24.672 103.886 45.006 1.00 53.99 476 TYR A O 1
ATOM 3589 N N . ASN A 1 531 ? 22.946 105.222 44.441 1.00 59.71 477 ASN A N 1
ATOM 3590 C CA . ASN A 1 531 ? 22.226 105.024 45.696 1.00 63.56 477 ASN A CA 1
ATOM 3591 C C . ASN A 1 531 ? 20.998 104.154 45.446 1.00 63.64 477 ASN A C 1
ATOM 3592 O O . ASN A 1 531 ? 19.855 104.596 45.555 1.00 66.49 477 ASN A O 1
ATOM 3597 N N . GLY A 1 532 ? 21.255 102.898 45.096 1.00 63.62 478 GLY A N 1
ATOM 3598 C CA . GLY A 1 532 ? 20.205 101.961 44.766 1.00 65.20 478 GLY A CA 1
ATOM 3599 C C . GLY A 1 532 ? 19.497 101.402 45.987 1.00 69.65 478 GLY A C 1
ATOM 3600 O O . GLY A 1 532 ? 19.675 101.850 47.122 1.00 66.51 478 GLY A O 1
ATOM 3601 N N . ASP A 1 533 ? 18.661 100.395 45.730 1.00 75.20 479 ASP A N 1
ATOM 3602 C CA . ASP A 1 533 ? 17.866 99.762 46.776 1.00 78.35 479 ASP A CA 1
ATOM 3603 C C . ASP A 1 533 ? 18.749 98.863 47.635 1.00 72.70 479 ASP A C 1
ATOM 3604 O O . ASP A 1 533 ? 18.950 99.120 48.827 1.00 70.27 479 ASP A O 1
ATOM 3609 N N . LYS A 1 534 ? 19.284 97.811 47.026 1.00 67.96 480 LYS A N 1
ATOM 3610 C CA . LYS A 1 534 ? 20.175 96.884 47.704 1.00 69.74 480 LYS A CA 1
ATOM 3611 C C . LYS A 1 534 ? 21.647 97.238 47.542 1.00 68.21 480 LYS A C 1
ATOM 3612 O O . LYS A 1 534 ? 22.475 96.755 48.322 1.00 66.03 480 LYS A O 1
ATOM 3618 N N . LEU A 1 535 ? 21.994 98.056 46.553 1.00 62.85 481 LEU A N 1
ATOM 3619 C CA . LEU A 1 535 ? 23.381 98.322 46.196 1.00 60.15 481 LEU A CA 1
ATOM 3620 C C . LEU A 1 535 ? 23.638 99.816 46.282 1.00 63.23 481 LEU A C 1
ATOM 3621 O O . LEU A 1 535 ? 22.971 100.596 45.595 1.00 64.72 481 LEU A O 1
ATOM 3626 N N . GLN A 1 536 ? 24.578 100.215 47.141 1.00 57.71 482 GLN A N 1
ATOM 3627 C CA . GLN A 1 536 ? 25.161 101.552 47.117 1.00 57.55 482 GLN A CA 1
ATOM 3628 C C . GLN A 1 536 ? 26.617 101.429 46.694 1.00 56.70 482 GLN A C 1
ATOM 3629 O O . GLN A 1 536 ? 27.358 100.607 47.247 1.00 54.38 482 GLN A O 1
ATOM 3635 N N . ALA A 1 537 ? 27.016 102.222 45.701 1.00 48.49 483 ALA A N 1
ATOM 3636 C CA . ALA A 1 537 ? 28.363 102.164 45.150 1.00 47.96 483 ALA A CA 1
ATOM 3637 C C . ALA A 1 537 ? 28.822 103.572 44.807 1.00 51.64 483 ALA A C 1
ATOM 3638 O O . ALA A 1 537 ? 28.007 104.444 44.503 1.00 46.89 483 ALA A O 1
ATOM 3640 N N . TRP A 1 538 ? 30.138 103.778 44.832 1.00 46.88 484 TRP A N 1
ATOM 3641 C CA . TRP A 1 538 ? 30.720 105.098 44.624 1.00 42.72 484 TRP A CA 1
ATOM 3642 C C . TRP A 1 538 ? 32.130 104.927 44.083 1.00 47.30 484 TRP A C 1
ATOM 3643 O O . TRP A 1 538 ? 32.777 103.899 44.311 1.00 39.13 484 TRP A O 1
ATOM 3654 N N . ALA A 1 539 ? 32.591 105.930 43.340 1.00 41.10 485 ALA A N 1
ATOM 3655 C CA . ALA A 1 539 ? 33.970 105.964 42.880 1.00 41.82 485 ALA A CA 1
ATOM 3656 C C . ALA A 1 539 ? 34.388 107.422 42.798 1.00 46.46 485 ALA A C 1
ATOM 3657 O O . ALA A 1 539 ? 33.562 108.281 42.493 1.00 42.21 485 ALA A O 1
ATOM 3659 N N . SER A 1 540 ? 35.654 107.699 43.113 1.00 44.47 486 SER A N 1
ATOM 3660 C CA . SER A 1 540 ? 36.201 109.053 43.041 1.00 43.69 486 SER A CA 1
ATOM 3661 C C . SER A 1 540 ? 37.645 108.954 42.583 1.00 46.07 486 SER A C 1
ATOM 3662 O O . SER A 1 540 ? 38.432 108.218 43.183 1.00 43.16 486 SER A O 1
ATOM 3665 N N . GLY A 1 541 ? 37.976 109.654 41.498 1.00 37.85 487 GLY A N 1
ATOM 3666 C CA . GLY A 1 541 ? 39.301 109.583 40.926 1.00 37.27 487 GLY A CA 1
ATOM 3667 C C . GLY A 1 541 ? 39.877 110.981 40.840 1.00 36.38 487 GLY A C 1
ATOM 3668 O O . GLY A 1 541 ? 39.163 111.969 40.973 1.00 33.27 487 GLY A O 1
ATOM 3669 N N . TYR A 1 542 ? 41.191 111.052 40.630 1.00 33.77 488 TYR A N 1
ATOM 3670 C CA . TYR A 1 542 ? 41.857 112.346 40.543 1.00 32.71 488 TYR A CA 1
ATOM 3671 C C . TYR A 1 542 ? 43.110 112.198 39.699 1.00 33.47 488 TYR A C 1
ATOM 3672 O O . TYR A 1 542 ? 43.759 111.151 39.699 1.00 32.16 488 TYR A O 1
ATOM 3681 N N . VAL A 1 543 ? 43.411 113.243 38.940 1.00 36.83 489 VAL A N 1
ATOM 3682 C CA . VAL A 1 543 ? 44.679 113.388 38.239 1.00 36.98 489 VAL A CA 1
ATOM 3683 C C . VAL A 1 543 ? 45.136 114.823 38.480 1.00 37.13 489 VAL A C 1
ATOM 3684 O O . VAL A 1 543 ? 44.321 115.752 38.463 1.00 36.62 489 VAL A O 1
ATOM 3688 N N . GLY A 1 544 ? 46.425 115.005 38.730 1.00 35.33 490 GLY A N 1
ATOM 3689 C CA . GLY A 1 544 ? 46.889 116.324 39.106 1.00 38.20 490 GLY A CA 1
ATOM 3690 C C . GLY A 1 544 ? 48.357 116.511 38.807 1.00 35.88 490 GLY A C 1
ATOM 3691 O O . GLY A 1 544 ? 49.089 115.550 38.550 1.00 32.74 490 GLY A O 1
ATOM 3692 N N . VAL A 1 545 ? 48.769 117.780 38.837 1.00 31.80 491 VAL A N 1
ATOM 3693 C CA . VAL A 1 545 ? 50.162 118.183 38.710 1.00 32.27 491 VAL A CA 1
ATOM 3694 C C . VAL A 1 545 ? 50.471 119.079 39.895 1.00 35.14 491 VAL A C 1
ATOM 3695 O O . VAL A 1 545 ? 49.603 119.823 40.367 1.00 38.34 491 VAL A O 1
ATOM 3699 N N . VAL A 1 546 ? 51.688 118.991 40.404 1.00 35.08 492 VAL A N 1
ATOM 3700 C CA . VAL A 1 546 ? 52.101 119.850 41.499 1.00 36.08 492 VAL A CA 1
ATOM 3701 C C . VAL A 1 546 ? 53.348 120.577 41.042 1.00 39.65 492 VAL A C 1
ATOM 3702 O O . VAL A 1 546 ? 54.360 119.947 40.713 1.00 39.07 492 VAL A O 1
ATOM 3706 N N . GLN A 1 547 ? 53.279 121.892 41.023 1.00 33.71 493 GLN A N 1
ATOM 3707 C CA . GLN A 1 547 ? 54.453 122.694 40.754 1.00 33.43 493 GLN A CA 1
ATOM 3708 C C . GLN A 1 547 ? 55.129 122.989 42.082 1.00 32.93 493 GLN A C 1
ATOM 3709 O O . GLN A 1 547 ? 54.463 123.386 43.044 1.00 34.07 493 GLN A O 1
ATOM 3715 N N . ASP A 1 548 ? 56.444 122.782 42.138 1.00 33.28 494 ASP A N 1
ATOM 3716 C CA . ASP A 1 548 ? 57.216 123.126 43.326 1.00 31.02 494 ASP A CA 1
ATOM 3717 C C . ASP A 1 548 ? 56.779 122.305 44.549 1.00 33.15 494 ASP A C 1
ATOM 3718 O O . ASP A 1 548 ? 56.824 122.781 45.681 1.00 32.29 494 ASP A O 1
ATOM 3723 N N . PHE A 1 549 ? 56.351 121.059 44.327 1.00 31.19 495 PHE A N 1
ATOM 3724 C CA . PHE A 1 549 ? 56.189 120.090 45.413 1.00 33.78 495 PHE A CA 1
ATOM 3725 C C . PHE A 1 549 ? 57.410 120.096 46.326 1.00 30.70 495 PHE A C 1
ATOM 3726 O O . PHE A 1 549 ? 58.543 119.994 45.858 1.00 35.02 495 PHE A O 1
ATOM 3734 N N . ILE A 1 550 ? 57.188 120.206 47.628 1.00 29.96 496 ILE A N 1
ATOM 3735 C CA . ILE A 1 550 ? 58.289 120.300 48.577 1.00 31.70 496 ILE A CA 1
ATOM 3736 C C . ILE A 1 550 ? 58.666 118.892 49.036 1.00 38.06 496 ILE A C 1
ATOM 3737 O O . ILE A 1 550 ? 57.864 118.191 49.661 1.00 33.31 496 ILE A O 1
ATOM 3742 N N . LEU A 1 551 ? 59.886 118.484 48.699 1.00 31.79 497 LEU A N 1
ATOM 3743 C CA . LEU A 1 551 ? 60.440 117.151 48.883 1.00 38.30 497 LEU A CA 1
ATOM 3744 C C . LEU A 1 551 ? 61.627 117.222 49.843 1.00 43.36 497 LEU A C 1
ATOM 3745 O O . LEU A 1 551 ? 62.377 118.211 49.845 1.00 37.58 497 LEU A O 1
ATOM 3750 N N . PHE A 1 552 ? 61.791 116.194 50.683 1.00 35.93 498 PHE A N 1
ATOM 3751 C CA . PHE A 1 552 ? 62.954 116.075 51.562 1.00 34.70 498 PHE A CA 1
ATOM 3752 C C . PHE A 1 552 ? 63.875 114.987 51.024 1.00 40.22 498 PHE A C 1
ATOM 3753 O O . PHE A 1 552 ? 63.408 113.915 50.610 1.00 34.25 498 PHE A O 1
ATOM 3761 N N . SER A 1 553 ? 65.180 115.264 51.027 1.00 33.97 499 SER A N 1
ATOM 3762 C CA . SER A 1 553 ? 66.209 114.296 50.649 1.00 38.78 499 SER A CA 1
ATOM 3763 C C . SER A 1 553 ? 67.126 114.067 51.846 1.00 41.88 499 SER A C 1
ATOM 3764 O O . SER A 1 553 ? 67.474 115.012 52.560 1.00 37.39 499 SER A O 1
ATOM 3767 N N . TYR A 1 554 ? 67.528 112.819 52.048 1.00 37.65 500 TYR A N 1
ATOM 3768 C CA . TYR A 1 554 ? 68.223 112.376 53.248 1.00 38.98 500 TYR A CA 1
ATOM 3769 C C . TYR A 1 554 ? 69.650 111.976 52.903 1.00 42.64 500 TYR A C 1
ATOM 3770 O O . TYR A 1 554 ? 69.886 111.282 51.912 1.00 38.40 500 TYR A O 1
ATOM 3779 N N . ARG A 1 555 ? 70.585 112.369 53.754 1.00 45.81 501 ARG A N 1
ATOM 3780 C CA . ARG A 1 555 ? 71.987 112.032 53.581 1.00 53.08 501 ARG A CA 1
ATOM 3781 C C . ARG A 1 555 ? 72.528 111.583 54.929 1.00 61.40 501 ARG A C 1
ATOM 3782 O O . ARG A 1 555 ? 72.121 112.099 55.975 1.00 56.67 501 ARG A O 1
ATOM 3790 N N . GLU A 1 556 ? 73.421 110.605 54.906 1.00 72.38 502 GLU A N 1
ATOM 3791 C CA . GLU A 1 556 ? 74.019 110.112 56.141 1.00 83.22 502 GLU A CA 1
ATOM 3792 C C . GLU A 1 556 ? 75.359 110.789 56.408 1.00 85.72 502 GLU A C 1
ATOM 3793 O O . GLU A 1 556 ? 76.277 110.713 55.595 1.00 88.60 502 GLU A O 1
ATOM 3799 N N . MET A 1 559 ? 77.819 111.532 61.934 1.00 112.63 505 MET A N 1
ATOM 3800 C CA . MET A 1 559 ? 77.279 112.833 62.319 1.00 115.42 505 MET A CA 1
ATOM 3801 C C . MET A 1 559 ? 75.762 112.779 62.492 1.00 110.09 505 MET A C 1
ATOM 3802 O O . MET A 1 559 ? 75.160 113.691 63.060 1.00 108.37 505 MET A O 1
ATOM 3807 N N . GLY A 1 560 ? 75.158 111.707 62.000 1.00 104.65 506 GLY A N 1
ATOM 3808 C CA . GLY A 1 560 ? 73.719 111.545 61.982 1.00 93.88 506 GLY A CA 1
ATOM 3809 C C . GLY A 1 560 ? 73.143 111.821 60.603 1.00 85.60 506 GLY A C 1
ATOM 3810 O O . GLY A 1 560 ? 73.821 112.285 59.687 1.00 85.81 506 GLY A O 1
ATOM 3811 N N . SER A 1 561 ? 71.860 111.505 60.461 1.00 75.69 507 SER A N 1
ATOM 3812 C CA . SER A 1 561 ? 71.175 111.808 59.214 1.00 74.67 507 SER A CA 1
ATOM 3813 C C . SER A 1 561 ? 70.911 113.307 59.118 1.00 66.75 507 SER A C 1
ATOM 3814 O O . SER A 1 561 ? 70.745 113.999 60.125 1.00 67.74 507 SER A O 1
ATOM 3817 N N . SER A 1 562 ? 70.907 113.817 57.893 1.00 55.79 508 SER A N 1
ATOM 3818 C CA . SER A 1 562 ? 70.553 115.210 57.677 1.00 57.16 508 SER A CA 1
ATOM 3819 C C . SER A 1 562 ? 69.720 115.310 56.410 1.00 53.79 508 SER A C 1
ATOM 3820 O O . SER A 1 562 ? 69.820 114.473 55.502 1.00 45.13 508 SER A O 1
ATOM 3823 N N . THR A 1 563 ? 68.896 116.354 56.366 1.00 41.48 509 THR A N 1
ATOM 3824 C CA . THR A 1 563 ? 67.869 116.511 55.355 1.00 39.32 509 THR A CA 1
ATOM 3825 C C . THR A 1 563 ? 68.097 117.786 54.558 1.00 43.55 509 THR A C 1
ATOM 3826 O O . THR A 1 563 ? 68.646 118.784 55.055 1.00 38.86 509 THR A O 1
ATOM 3830 N N . GLN A 1 564 ? 67.659 117.732 53.314 1.00 39.42 510 GLN A N 1
ATOM 3831 C CA . GLN A 1 564 ? 67.625 118.872 52.421 1.00 36.42 510 GLN A CA 1
ATOM 3832 C C . GLN A 1 564 ? 66.223 118.973 51.853 1.00 41.00 510 GLN A C 1
ATOM 3833 O O . GLN A 1 564 ? 65.674 117.970 51.375 1.00 39.95 510 GLN A O 1
ATOM 3839 N N . ALA A 1 565 ? 65.640 120.168 51.925 1.00 33.90 511 ALA A N 1
ATOM 3840 C CA . ALA A 1 565 ? 64.357 120.460 51.294 1.00 31.20 511 ALA A CA 1
ATOM 3841 C C . ALA A 1 565 ? 64.609 121.028 49.907 1.00 33.66 511 ALA A C 1
ATOM 3842 O O . ALA A 1 565 ? 65.492 121.878 49.735 1.00 37.83 511 ALA A O 1
ATOM 3844 N N . THR A 1 566 ? 63.842 120.556 48.918 1.00 34.48 512 THR A N 1
ATOM 3845 C CA . THR A 1 566 ? 63.891 121.066 47.549 1.00 36.56 512 THR A CA 1
ATOM 3846 C C . THR A 1 566 ? 62.468 121.175 47.010 1.00 36.23 512 THR A C 1
ATOM 3847 O O . THR A 1 566 ? 61.525 120.585 47.551 1.00 35.72 512 THR A O 1
ATOM 3851 N N . ASN A 1 567 ? 62.318 121.962 45.953 1.00 37.72 513 ASN A N 1
ATOM 3852 C CA . ASN A 1 567 ? 61.075 122.055 45.193 1.00 33.42 513 ASN A CA 1
ATOM 3853 C C . ASN A 1 567 ? 61.241 121.214 43.938 1.00 37.31 513 ASN A C 1
ATOM 3854 O O . ASN A 1 567 ? 62.263 121.333 43.247 1.00 34.69 513 ASN A O 1
ATOM 3859 N N . VAL A 1 568 ? 60.255 120.356 43.644 1.00 31.98 514 VAL A N 1
ATOM 3860 C CA . VAL A 1 568 ? 60.250 119.604 42.393 1.00 33.33 514 VAL A CA 1
ATOM 3861 C C . VAL A 1 568 ? 58.867 119.695 41.762 1.00 33.22 514 VAL A C 1
ATOM 3862 O O . VAL A 1 568 ? 57.882 120.074 42.403 1.00 29.84 514 VAL A O 1
ATOM 3866 N N . ASP A 1 569 ? 58.801 119.349 40.486 1.00 33.23 515 ASP A N 1
ATOM 3867 C CA . ASP A 1 569 ? 57.505 119.217 39.835 1.00 39.29 515 ASP A CA 1
ATOM 3868 C C . ASP A 1 569 ? 57.079 117.753 39.904 1.00 36.36 515 ASP A C 1
ATOM 3869 O O . ASP A 1 569 ? 57.914 116.850 39.809 1.00 37.12 515 ASP A O 1
ATOM 3874 N N . ALA A 1 570 ? 55.786 117.522 40.107 1.00 34.61 516 ALA A N 1
ATOM 3875 C CA . ALA A 1 570 ? 55.277 116.175 40.324 1.00 34.06 516 ALA A CA 1
ATOM 3876 C C . ALA A 1 570 ? 53.960 115.983 39.582 1.00 36.49 516 ALA A C 1
ATOM 3877 O O . ALA A 1 570 ? 53.262 116.945 39.251 1.00 37.37 516 ALA A O 1
ATOM 3879 N N . ARG A 1 571 ? 53.661 114.719 39.287 1.00 33.77 517 ARG A N 1
ATOM 3880 C CA . ARG A 1 571 ? 52.399 114.282 38.700 1.00 40.30 517 ARG A CA 1
ATOM 3881 C C . ARG A 1 571 ? 51.789 113.245 39.627 1.00 35.64 517 ARG A C 1
ATOM 3882 O O . ARG A 1 571 ? 52.500 112.367 40.129 1.00 35.72 517 ARG A O 1
ATOM 3890 N N . ILE A 1 572 ? 50.483 113.360 39.882 1.00 32.90 518 ILE A N 1
ATOM 3891 C CA . ILE A 1 572 ? 49.792 112.463 40.800 1.00 32.25 518 ILE A CA 1
ATOM 3892 C C . ILE A 1 572 ? 48.505 111.959 40.146 1.00 35.54 518 ILE A C 1
ATOM 3893 O O . ILE A 1 572 ? 47.919 112.602 39.270 1.00 33.83 518 ILE A O 1
ATOM 3898 N N . MET A 1 573 ? 48.067 110.785 40.583 1.00 35.91 519 MET A N 1
ATOM 3899 C CA . MET A 1 573 ? 46.764 110.287 40.158 1.00 35.57 519 MET A CA 1
ATOM 3900 C C . MET A 1 573 ? 46.379 109.137 41.070 1.00 33.88 519 MET A C 1
ATOM 3901 O O . MET A 1 573 ? 47.223 108.548 41.754 1.00 33.02 519 MET A O 1
ATOM 3906 N N . GLY A 1 574 ? 45.087 108.835 41.084 1.00 33.22 520 GLY A N 1
ATOM 3907 C CA . GLY A 1 574 ? 44.617 107.715 41.868 1.00 32.02 520 GLY A CA 1
ATOM 3908 C C . GLY A 1 574 ? 43.111 107.745 41.986 1.00 35.59 520 GLY A C 1
ATOM 3909 O O . GLY A 1 574 ? 42.421 108.398 41.206 1.00 33.89 520 GLY A O 1
ATOM 3910 N N . GLY A 1 575 ? 42.620 107.033 42.982 1.00 38.47 521 GLY A N 1
ATOM 3911 C CA . GLY A 1 575 ? 41.192 106.989 43.172 1.00 40.01 521 GLY A CA 1
ATOM 3912 C C . GLY A 1 575 ? 40.838 106.014 44.259 1.00 39.40 521 GLY A C 1
ATOM 3913 O O . GLY A 1 575 ? 41.667 105.223 44.731 1.00 37.80 521 GLY A O 1
ATOM 3914 N N . GLU A 1 576 ? 39.582 106.103 44.663 1.00 32.87 522 GLU A N 1
ATOM 3915 C CA . GLU A 1 576 ? 39.004 105.200 45.635 1.00 35.32 522 GLU A CA 1
ATOM 3916 C C . GLU A 1 576 ? 37.682 104.715 45.060 1.00 41.60 522 GLU A C 1
ATOM 3917 O O . GLU A 1 576 ? 36.999 105.446 44.343 1.00 38.17 522 GLU A O 1
ATOM 3923 N N . LEU A 1 577 ? 37.328 103.473 45.349 1.00 39.61 523 LEU A N 1
ATOM 3924 C CA . LEU A 1 577 ? 36.006 103.006 44.960 1.00 40.70 523 LEU A CA 1
ATOM 3925 C C . LEU A 1 577 ? 35.491 102.072 46.034 1.00 43.76 523 LEU A C 1
ATOM 3926 O O . LEU A 1 577 ? 36.260 101.492 46.807 1.00 41.39 523 LEU A O 1
ATOM 3931 N N . GLY A 1 578 ? 34.173 101.953 46.090 1.00 45.40 524 GLY A N 1
ATOM 3932 C CA . GLY A 1 578 ? 33.567 101.074 47.071 1.00 43.98 524 GLY A CA 1
ATOM 3933 C C . GLY A 1 578 ? 32.131 100.763 46.725 1.00 46.16 524 GLY A C 1
ATOM 3934 O O . GLY A 1 578 ? 31.494 101.448 45.919 1.00 48.24 524 GLY A O 1
ATOM 3935 N N . ALA A 1 579 ? 31.625 99.715 47.356 1.00 42.70 525 ALA A N 1
ATOM 3936 C CA . ALA A 1 579 ? 30.253 99.299 47.153 1.00 45.70 525 ALA A CA 1
ATOM 3937 C C . ALA A 1 579 ? 29.797 98.548 48.392 1.00 52.08 525 ALA A C 1
ATOM 3938 O O . ALA A 1 579 ? 30.607 97.967 49.124 1.00 44.60 525 ALA A O 1
ATOM 3940 N N . SER A 1 580 ? 28.496 98.595 48.634 1.00 48.91 526 SER A N 1
ATOM 3941 C CA . SER A 1 580 ? 27.877 97.874 49.731 1.00 49.26 526 SER A CA 1
ATOM 3942 C C . SER A 1 580 ? 26.601 97.228 49.213 1.00 56.95 526 SER A C 1
ATOM 3943 O O . SER A 1 580 ? 25.848 97.851 48.456 1.00 52.93 526 SER A O 1
ATOM 3946 N N . TYR A 1 581 ? 26.364 95.975 49.591 1.00 53.37 527 TYR A N 1
ATOM 3947 C CA . TYR A 1 581 ? 25.236 95.226 49.050 1.00 55.61 527 TYR A CA 1
ATOM 3948 C C . TYR A 1 581 ? 24.488 94.532 50.177 1.00 57.91 527 TYR A C 1
ATOM 3949 O O . TYR A 1 581 ? 25.080 93.758 50.936 1.00 54.81 527 TYR A O 1
ATOM 3958 N N . GLN A 1 582 ? 23.195 94.821 50.287 1.00 59.29 528 GLN A N 1
ATOM 3959 C CA . GLN A 1 582 ? 22.300 94.147 51.222 1.00 61.79 528 GLN A CA 1
ATOM 3960 C C . GLN A 1 582 ? 21.807 92.869 50.551 1.00 63.99 528 GLN A C 1
ATOM 3961 O O . GLN A 1 582 ? 20.875 92.904 49.744 1.00 63.51 528 GLN A O 1
ATOM 3967 N N . LEU A 1 583 ? 22.441 91.736 50.875 1.00 60.32 529 LEU A N 1
ATOM 3968 C CA . LEU A 1 583 ? 22.072 90.465 50.254 1.00 61.93 529 LEU A CA 1
ATOM 3969 C C . LEU A 1 583 ? 20.699 89.990 50.718 1.00 66.31 529 LEU A C 1
ATOM 3970 O O . LEU A 1 583 ? 19.882 89.537 49.908 1.00 70.45 529 LEU A O 1
ATOM 3975 N N . THR A 1 584 ? 20.434 90.058 52.021 1.00 65.07 530 THR A N 1
ATOM 3976 C CA . THR A 1 584 ? 19.129 89.715 52.578 1.00 64.78 530 THR A CA 1
ATOM 3977 C C . THR A 1 584 ? 18.786 90.774 53.610 1.00 63.37 530 THR A C 1
ATOM 3978 O O . THR A 1 584 ? 19.467 91.792 53.723 1.00 63.90 530 THR A O 1
ATOM 3982 N N . GLY A 1 585 ? 17.731 90.527 54.388 1.00 65.08 531 GLY A N 1
ATOM 3983 C CA . GLY A 1 585 ? 17.446 91.406 55.507 1.00 60.61 531 GLY A CA 1
ATOM 3984 C C . GLY A 1 585 ? 18.522 91.358 56.575 1.00 61.70 531 GLY A C 1
ATOM 3985 O O . GLY A 1 585 ? 18.768 92.353 57.264 1.00 56.74 531 GLY A O 1
ATOM 3986 N N . ASN A 1 586 ? 19.188 90.214 56.720 1.00 58.36 532 ASN A N 1
ATOM 3987 C CA . ASN A 1 586 ? 20.207 90.062 57.749 1.00 61.80 532 ASN A CA 1
ATOM 3988 C C . ASN A 1 586 ? 21.633 90.200 57.230 1.00 58.49 532 ASN A C 1
ATOM 3989 O O . ASN A 1 586 ? 22.508 90.619 57.992 1.00 55.60 532 ASN A O 1
ATOM 3994 N N . TRP A 1 587 ? 21.896 89.844 55.972 1.00 54.30 533 TRP A N 1
ATOM 3995 C CA . TRP A 1 587 ? 23.253 89.775 55.450 1.00 51.74 533 TRP A CA 1
ATOM 3996 C C . TRP A 1 587 ? 23.609 91.028 54.663 1.00 57.72 533 TRP A C 1
ATOM 3997 O O . TRP A 1 587 ? 22.826 91.506 53.835 1.00 56.19 533 TRP A O 1
ATOM 4008 N N . LYS A 1 588 ? 24.809 91.540 54.907 1.00 50.43 534 LYS A N 1
ATOM 4009 C CA . LYS A 1 588 ? 25.311 92.684 54.168 1.00 54.40 534 LYS A CA 1
ATOM 4010 C C . LYS A 1 588 ? 26.801 92.495 53.916 1.00 55.15 534 LYS A C 1
ATOM 4011 O O . LYS A 1 588 ? 27.518 91.920 54.739 1.00 49.83 534 LYS A O 1
ATOM 4017 N N . THR A 1 589 ? 27.253 92.958 52.755 1.00 50.86 535 THR A N 1
ATOM 4018 C CA . THR A 1 589 ? 28.646 92.841 52.358 1.00 53.51 535 THR A CA 1
ATOM 4019 C C . THR A 1 589 ? 29.112 94.175 51.794 1.00 52.86 535 THR A C 1
ATOM 4020 O O . THR A 1 589 ? 28.318 94.948 51.251 1.00 52.30 535 THR A O 1
ATOM 4024 N N . ASP A 1 590 ? 30.403 94.457 51.940 1.00 49.11 536 ASP A N 1
ATOM 4025 C CA . ASP A 1 590 ? 30.926 95.684 51.365 1.00 52.82 536 ASP A CA 1
ATOM 4026 C C . ASP A 1 590 ? 32.392 95.508 51.015 1.00 50.52 536 ASP A C 1
ATOM 4027 O O . ASP A 1 590 ? 33.065 94.573 51.468 1.00 45.53 536 ASP A O 1
ATOM 4032 N N . ALA A 1 591 ? 32.866 96.416 50.175 1.00 41.38 537 ALA A N 1
ATOM 4033 C CA . ALA A 1 591 ? 34.230 96.356 49.699 1.00 38.28 537 ALA A CA 1
ATOM 4034 C C . ALA A 1 591 ? 34.680 97.764 49.356 1.00 45.77 537 ALA A C 1
ATOM 4035 O O . ALA A 1 591 ? 33.863 98.636 49.039 1.00 46.30 537 ALA A O 1
ATOM 4037 N N . SER A 1 592 ? 35.985 97.987 49.445 1.00 38.27 538 SER A N 1
ATOM 4038 C CA . SER A 1 592 ? 36.540 99.250 48.983 1.00 40.31 538 SER A CA 1
ATOM 4039 C C . SER A 1 592 ? 37.924 98.991 48.418 1.00 41.17 538 SER A C 1
ATOM 4040 O O . SER A 1 592 ? 38.566 97.988 48.738 1.00 36.06 538 SER A O 1
ATOM 4043 N N . LEU A 1 593 ? 38.372 99.913 47.565 1.00 37.20 539 LEU A N 1
ATOM 4044 C CA . LEU A 1 593 ? 39.702 99.868 46.972 1.00 35.72 539 LEU A CA 1
ATOM 4045 C C . LEU A 1 593 ? 40.280 101.275 47.008 1.00 39.34 539 LEU A C 1
ATOM 4046 O O . LEU A 1 593 ? 39.540 102.249 46.836 1.00 35.42 539 LEU A O 1
ATOM 4051 N N . ALA A 1 594 ? 41.586 101.392 47.262 1.00 34.75 540 ALA A N 1
ATOM 4052 C CA . ALA A 1 594 ? 42.221 102.710 47.272 1.00 35.86 540 ALA A CA 1
ATOM 4053 C C . ALA A 1 594 ? 43.590 102.607 46.630 1.00 37.94 540 ALA A C 1
ATOM 4054 O O . ALA A 1 594 ? 44.373 101.705 46.965 1.00 34.24 540 ALA A O 1
ATOM 4056 N N . TYR A 1 595 ? 43.873 103.546 45.731 1.00 35.47 541 TYR A N 1
ATOM 4057 C CA . TYR A 1 595 ? 45.097 103.562 44.952 1.00 37.13 541 TYR A CA 1
ATOM 4058 C C . TYR A 1 595 ? 45.646 104.982 44.885 1.00 35.85 541 TYR A C 1
ATOM 4059 O O . TYR A 1 595 ? 44.888 105.936 44.708 1.00 35.79 541 TYR A O 1
ATOM 4068 N N . ALA A 1 596 ? 46.963 105.113 45.015 1.00 33.28 542 ALA A N 1
ATOM 4069 C CA . ALA A 1 596 ? 47.646 106.390 44.826 1.00 34.20 542 ALA A CA 1
ATOM 4070 C C . ALA A 1 596 ? 48.914 106.158 44.020 1.00 35.29 542 ALA A C 1
ATOM 4071 O O . ALA A 1 596 ? 49.564 105.116 44.143 1.00 33.41 542 ALA A O 1
ATOM 4073 N N . TRP A 1 597 ? 49.261 107.139 43.201 1.00 34.24 543 TRP A N 1
ATOM 4074 C CA . TRP A 1 597 ? 50.412 107.045 42.320 1.00 37.80 543 TRP A CA 1
ATOM 4075 C C . TRP A 1 597 ? 51.056 108.420 42.261 1.00 37.67 543 TRP A C 1
ATOM 4076 O O . TRP A 1 597 ? 50.354 109.438 42.219 1.00 34.53 543 TRP A O 1
ATOM 4087 N N . GLY A 1 598 ? 52.384 108.448 42.284 1.00 32.36 544 GLY A N 1
ATOM 4088 C CA . GLY A 1 598 ? 53.083 109.713 42.187 1.00 37.00 544 GLY A CA 1
ATOM 4089 C C . GLY A 1 598 ? 54.411 109.595 41.471 1.00 37.31 544 GLY A C 1
ATOM 4090 O O . GLY A 1 598 ? 55.148 108.613 41.657 1.00 33.88 544 GLY A O 1
ATOM 4091 N N . LYS A 1 599 ? 54.728 110.606 40.669 1.00 34.16 545 LYS A N 1
ATOM 4092 C CA . LYS A 1 599 ? 55.990 110.689 39.952 1.00 35.21 545 LYS A CA 1
ATOM 4093 C C . LYS A 1 599 ? 56.646 112.044 40.204 1.00 37.80 545 LYS A C 1
ATOM 4094 O O . LYS A 1 599 ? 55.970 113.082 40.211 1.00 32.61 545 LYS A O 1
ATOM 4100 N N . ASN A 1 600 ? 57.961 112.008 40.432 1.00 34.45 546 ASN A N 1
ATOM 4101 C CA . ASN A 1 600 ? 58.837 113.184 40.526 1.00 39.99 546 ASN A CA 1
ATOM 4102 C C . ASN A 1 600 ? 59.331 113.459 39.111 1.00 38.39 546 ASN A C 1
ATOM 4103 O O . ASN A 1 600 ? 60.229 112.773 38.609 1.00 39.79 546 ASN A O 1
ATOM 4108 N N . SER A 1 601 ? 58.708 114.432 38.453 1.00 35.83 547 SER A N 1
ATOM 4109 C CA . SER A 1 601 ? 59.039 114.751 37.067 1.00 44.13 547 SER A CA 1
ATOM 4110 C C . SER A 1 601 ? 60.387 115.446 36.943 1.00 46.17 547 SER A C 1
ATOM 4111 O O . SER A 1 601 ? 61.044 115.329 35.908 1.00 53.56 547 SER A O 1
ATOM 4114 N N . SER A 1 602 ? 60.807 116.195 37.960 1.00 45.59 548 SER A N 1
ATOM 4115 C CA . SER A 1 602 ? 62.094 116.875 37.860 1.00 49.36 548 SER A CA 1
ATOM 4116 C C . SER A 1 602 ? 63.232 115.871 37.728 1.00 49.17 548 SER A C 1
ATOM 4117 O O . SER A 1 602 ? 64.185 116.100 36.982 1.00 46.16 548 SER A O 1
ATOM 4120 N N . ASP A 1 603 ? 63.139 114.741 38.423 1.00 49.53 549 ASP A N 1
ATOM 4121 C CA . ASP A 1 603 ? 64.206 113.754 38.393 1.00 53.26 549 ASP A CA 1
ATOM 4122 C C . ASP A 1 603 ? 63.795 112.445 37.738 1.00 51.57 549 ASP A C 1
ATOM 4123 O O . ASP A 1 603 ? 64.595 111.506 37.716 1.00 54.47 549 ASP A O 1
ATOM 4128 N N . ASP A 1 604 ? 62.590 112.369 37.182 1.00 48.65 550 ASP A N 1
ATOM 4129 C CA . ASP A 1 604 ? 62.099 111.171 36.504 1.00 53.19 550 ASP A CA 1
ATOM 4130 C C . ASP A 1 604 ? 62.234 109.940 37.403 1.00 52.44 550 ASP A C 1
ATOM 4131 O O . ASP A 1 604 ? 62.913 108.962 37.078 1.00 51.87 550 ASP A O 1
ATOM 4136 N N . ARG A 1 605 ? 61.580 110.010 38.562 1.00 41.53 551 ARG A N 1
ATOM 4137 C CA . ARG A 1 605 ? 61.520 108.874 39.471 1.00 44.33 551 ARG A CA 1
ATOM 4138 C C . ARG A 1 605 ? 60.194 108.911 40.213 1.00 38.74 551 ARG A C 1
ATOM 4139 O O . ARG A 1 605 ? 59.417 109.864 40.092 1.00 35.93 551 ARG A O 1
ATOM 4147 N N . ALA A 1 606 ? 59.938 107.855 40.985 1.00 39.48 552 ALA A N 1
ATOM 4148 C CA . ALA A 1 606 ? 58.727 107.809 41.794 1.00 36.37 552 ALA A CA 1
ATOM 4149 C C . ALA A 1 606 ? 58.779 108.867 42.889 1.00 36.64 552 ALA A C 1
ATOM 4150 O O . ALA A 1 606 ? 59.854 109.231 43.372 1.00 36.92 552 ALA A O 1
ATOM 4152 N N . LEU A 1 607 ? 57.606 109.371 43.280 1.00 34.96 553 LEU A N 1
ATOM 4153 C CA . LEU A 1 607 ? 57.542 110.156 44.509 1.00 36.94 553 LEU A CA 1
ATOM 4154 C C . LEU A 1 607 ? 57.695 109.217 45.703 1.00 41.44 553 LEU A C 1
ATOM 4155 O O . LEU A 1 607 ? 57.238 108.072 45.661 1.00 37.74 553 LEU A O 1
ATOM 4160 N N . PRO A 1 608 ? 58.324 109.671 46.784 1.00 38.38 554 PRO A N 1
ATOM 4161 C CA . PRO A 1 608 ? 58.453 108.814 47.961 1.00 40.00 554 PRO A CA 1
ATOM 4162 C C . PRO A 1 608 ? 57.158 108.765 48.759 1.00 41.37 554 PRO A C 1
ATOM 4163 O O . PRO A 1 608 ? 56.253 109.586 48.584 1.00 32.48 554 PRO A O 1
ATOM 4167 N N . GLN A 1 609 ? 57.091 107.767 49.645 1.00 36.19 555 GLN A N 1
ATOM 4168 C CA . GLN A 1 609 ? 56.069 107.695 50.698 1.00 36.74 555 GLN A CA 1
ATOM 4169 C C . GLN A 1 609 ? 54.648 107.630 50.140 1.00 34.66 555 GLN A C 1
ATOM 4170 O O . GLN A 1 609 ? 53.720 108.196 50.723 1.00 35.77 555 GLN A O 1
ATOM 4176 N N . ILE A 1 610 ? 54.468 106.948 49.012 1.00 31.43 556 ILE A N 1
ATOM 4177 C CA . ILE A 1 610 ? 53.152 106.703 48.417 1.00 35.15 556 ILE A CA 1
ATOM 4178 C C . ILE A 1 610 ? 52.640 105.336 48.875 1.00 39.25 556 ILE A C 1
ATOM 4179 O O . ILE A 1 610 ? 53.335 104.331 48.674 1.00 34.08 556 ILE A O 1
ATOM 4184 N N . PRO A 1 611 ? 51.451 105.232 49.474 1.00 37.61 557 PRO A N 1
ATOM 4185 C CA . PRO A 1 611 ? 50.994 103.935 50.005 1.00 34.41 557 PRO A CA 1
ATOM 4186 C C . PRO A 1 611 ? 50.526 103.014 48.894 1.00 35.50 557 PRO A C 1
ATOM 4187 O O . PRO A 1 611 ? 50.040 103.466 47.844 1.00 33.64 557 PRO A O 1
ATOM 4191 N N . PRO A 1 612 ? 50.684 101.709 49.073 1.00 31.59 558 PRO A N 1
ATOM 4192 C CA . PRO A 1 612 ? 50.360 100.769 48.000 1.00 30.84 558 PRO A CA 1
ATOM 4193 C C . PRO A 1 612 ? 48.854 100.568 47.863 1.00 35.76 558 PRO A C 1
ATOM 4194 O O . PRO A 1 612 ? 48.065 100.986 48.711 1.00 34.86 558 PRO A O 1
ATOM 4198 N N . LEU A 1 613 ? 48.473 99.914 46.759 1.00 35.03 559 LEU A N 1
ATOM 4199 C CA . LEU A 1 613 ? 47.082 99.532 46.528 1.00 37.91 559 LEU A CA 1
ATOM 4200 C C . LEU A 1 613 ? 46.550 98.723 47.706 1.00 36.86 559 LEU A C 1
ATOM 4201 O O . LEU A 1 613 ? 47.224 97.829 48.227 1.00 35.43 559 LEU A O 1
ATOM 4206 N N . GLU A 1 614 ? 45.324 99.029 48.122 1.00 33.46 560 GLU A N 1
ATOM 4207 C CA . GLU A 1 614 ? 44.750 98.427 49.321 1.00 32.66 560 GLU A CA 1
ATOM 4208 C C . GLU A 1 614 ? 43.275 98.139 49.085 1.00 37.89 560 GLU A C 1
ATOM 4209 O O . GLU A 1 614 ? 42.562 98.988 48.539 1.00 37.36 560 GLU A O 1
ATOM 4215 N N . ALA A 1 615 ? 42.814 96.951 49.494 1.00 34.09 561 ALA A N 1
ATOM 4216 C CA . ALA A 1 615 ? 41.408 96.578 49.390 1.00 34.09 561 ALA A CA 1
ATOM 4217 C C . ALA A 1 615 ? 40.892 96.097 50.743 1.00 37.48 561 ALA A C 1
ATOM 4218 O O . ALA A 1 615 ? 41.642 95.571 51.573 1.00 36.35 561 ALA A O 1
ATOM 4220 N N . ARG A 1 616 ? 39.599 96.282 50.966 1.00 34.43 562 ARG A N 1
ATOM 4221 C CA . ARG A 1 616 ? 38.951 95.807 52.180 1.00 33.76 562 ARG A CA 1
ATOM 4222 C C . ARG A 1 616 ? 37.656 95.117 51.792 1.00 40.55 562 ARG A C 1
ATOM 4223 O O . ARG A 1 616 ? 36.943 95.593 50.903 1.00 40.18 562 ARG A O 1
ATOM 4231 N N . PHE A 1 617 ? 37.352 94.010 52.467 1.00 35.78 563 PHE A N 1
ATOM 4232 C CA . PHE A 1 617 ? 36.147 93.231 52.206 1.00 36.24 563 PHE A CA 1
ATOM 4233 C C . PHE A 1 617 ? 35.511 92.920 53.545 1.00 38.41 563 PHE A C 1
ATOM 4234 O O . PHE A 1 617 ? 36.149 92.307 54.405 1.00 42.41 563 PHE A O 1
ATOM 4242 N N . GLY A 1 618 ? 34.271 93.358 53.726 1.00 40.59 564 GLY A N 1
ATOM 4243 C CA . GLY A 1 618 ? 33.562 93.181 54.978 1.00 42.84 564 GLY A CA 1
ATOM 4244 C C . GLY A 1 618 ? 32.290 92.385 54.768 1.00 48.44 564 GLY A C 1
ATOM 4245 O O . GLY A 1 618 ? 31.672 92.444 53.705 1.00 42.03 564 GLY A O 1
ATOM 4246 N N . LEU A 1 619 ? 31.913 91.626 55.797 1.00 47.88 565 LEU A N 1
ATOM 4247 C CA . LEU A 1 619 ? 30.693 90.829 55.792 1.00 49.24 565 LEU A CA 1
ATOM 4248 C C . LEU A 1 619 ? 30.050 90.955 57.165 1.00 54.20 565 LEU A C 1
ATOM 4249 O O . LEU A 1 619 ? 30.736 90.792 58.179 1.00 51.85 565 LEU A O 1
ATOM 4254 N N . THR A 1 620 ? 28.752 91.295 57.202 1.00 43.11 566 THR A N 1
ATOM 4255 C CA . THR A 1 620 ? 28.033 91.515 58.451 1.00 45.63 566 THR A CA 1
ATOM 4256 C C . THR A 1 620 ? 26.720 90.738 58.445 1.00 45.22 566 THR A C 1
ATOM 4257 O O . THR A 1 620 ? 26.033 90.675 57.425 1.00 45.00 566 THR A O 1
ATOM 4261 N N . TYR A 1 621 ? 26.406 90.109 59.574 1.00 50.71 567 TYR A N 1
ATOM 4262 C CA . TYR A 1 621 ? 25.111 89.482 59.819 1.00 49.34 567 TYR A CA 1
ATOM 4263 C C . TYR A 1 621 ? 24.493 90.159 61.031 1.00 46.19 567 TYR A C 1
ATOM 4264 O O . TYR A 1 621 ? 25.153 90.297 62.064 1.00 48.43 567 TYR A O 1
ATOM 4273 N N . GLU A 1 622 ? 23.246 90.585 60.915 1.00 42.11 568 GLU A N 1
ATOM 4274 C CA . GLU A 1 622 ? 22.558 91.181 62.048 1.00 48.81 568 GLU A CA 1
ATOM 4275 C C . GLU A 1 622 ? 21.171 90.574 62.207 1.00 52.33 568 GLU A C 1
ATOM 4276 O O . GLU A 1 622 ? 20.482 90.290 61.228 1.00 52.59 568 GLU A O 1
ATOM 4282 N N . GLU A 1 623 ? 20.773 90.359 63.451 1.00 50.73 569 GLU A N 1
ATOM 4283 C CA . GLU A 1 623 ? 19.472 89.773 63.730 1.00 55.45 569 GLU A CA 1
ATOM 4284 C C . GLU A 1 623 ? 19.004 90.294 65.076 1.00 52.45 569 GLU A C 1
ATOM 4285 O O . GLU A 1 623 ? 19.669 90.057 66.087 1.00 52.27 569 GLU A O 1
ATOM 4291 N N . GLY A 1 624 ? 17.887 91.008 65.083 1.00 58.74 570 GLY A N 1
ATOM 4292 C CA . GLY A 1 624 ? 17.345 91.514 66.333 1.00 55.68 570 GLY A CA 1
ATOM 4293 C C . GLY A 1 624 ? 18.335 92.439 67.018 1.00 54.22 570 GLY A C 1
ATOM 4294 O O . GLY A 1 624 ? 18.731 93.477 66.477 1.00 59.91 570 GLY A O 1
ATOM 4295 N N . ASP A 1 625 ? 18.757 92.047 68.216 1.00 50.91 571 ASP A N 1
ATOM 4296 C CA . ASP A 1 625 ? 19.625 92.848 69.066 1.00 55.39 571 ASP A CA 1
ATOM 4297 C C . ASP A 1 625 ? 21.113 92.597 68.844 1.00 51.76 571 ASP A C 1
ATOM 4298 O O . ASP A 1 625 ? 21.929 93.207 69.536 1.00 47.15 571 ASP A O 1
ATOM 4303 N N A TRP A 1 626 ? 21.501 91.724 67.931 0.57 51.35 572 TRP A N 1
ATOM 4304 N N B TRP A 1 626 ? 21.472 91.717 67.902 0.43 51.37 572 TRP A N 1
ATOM 4305 C CA A TRP A 1 626 ? 22.907 91.386 67.848 0.57 48.83 572 TRP A CA 1
ATOM 4306 C CA B TRP A 1 626 ? 22.807 91.146 67.758 0.43 48.86 572 TRP A CA 1
ATOM 4307 C C A TRP A 1 626 ? 23.385 91.403 66.408 0.57 46.89 572 TRP A C 1
ATOM 4308 C C B TRP A 1 626 ? 23.371 91.443 66.372 0.43 46.92 572 TRP A C 1
ATOM 4309 O O A TRP A 1 626 ? 22.604 91.338 65.456 0.57 46.70 572 TRP A O 1
ATOM 4310 O O B TRP A 1 626 ? 22.621 91.589 65.402 0.43 46.91 572 TRP A O 1
ATOM 4331 N N . SER A 1 627 ? 24.702 91.511 66.274 1.00 44.16 573 SER A N 1
ATOM 4332 C CA . SER A 1 627 ? 25.354 91.506 64.974 1.00 45.07 573 SER A CA 1
ATOM 4333 C C . SER A 1 627 ? 26.754 90.935 65.126 1.00 44.88 573 SER A C 1
ATOM 4334 O O . SER A 1 627 ? 27.346 90.966 66.208 1.00 42.10 573 SER A O 1
ATOM 4337 N N . ALA A 1 628 ? 27.254 90.373 64.031 1.00 42.83 574 ALA A N 1
ATOM 4338 C CA . ALA A 1 628 ? 28.616 89.866 63.970 1.00 47.65 574 ALA A CA 1
ATOM 4339 C C . ALA A 1 628 ? 29.177 90.225 62.603 1.00 48.84 574 ALA A C 1
ATOM 4340 O O . ALA A 1 628 ? 28.456 90.179 61.599 1.00 50.78 574 ALA A O 1
ATOM 4342 N N . GLY A 1 629 ? 30.459 90.593 62.569 1.00 47.04 575 GLY A N 1
ATOM 4343 C CA . GLY A 1 629 ? 31.085 91.026 61.334 1.00 49.78 575 GLY A CA 1
ATOM 4344 C C . GLY A 1 629 ? 32.482 90.457 61.196 1.00 44.04 575 GLY A C 1
ATOM 4345 O O . GLY A 1 629 ? 33.127 90.085 62.172 1.00 42.11 575 GLY A O 1
ATOM 4346 N N . SER A 1 630 ? 32.938 90.381 59.954 1.00 44.89 576 SER A N 1
ATOM 4347 C CA . SER A 1 630 ? 34.306 89.964 59.695 1.00 43.01 576 SER A CA 1
ATOM 4348 C C . SER A 1 630 ? 34.874 90.856 58.598 1.00 45.68 576 SER A C 1
ATOM 4349 O O . SER A 1 630 ? 34.137 91.494 57.831 1.00 42.13 576 SER A O 1
ATOM 4352 N N . LEU A 1 631 ? 36.202 90.894 58.517 1.00 43.53 577 LEU A N 1
ATOM 4353 C CA . LEU A 1 631 ? 36.835 91.855 57.625 1.00 38.03 577 LEU A CA 1
ATOM 4354 C C . LEU A 1 631 ? 38.201 91.352 57.190 1.00 37.73 577 LEU A C 1
ATOM 4355 O O . LEU A 1 631 ? 39.033 90.994 58.032 1.00 37.91 577 LEU A O 1
ATOM 4360 N N . TRP A 1 632 ? 38.427 91.354 55.879 1.00 32.34 578 TRP A N 1
ATOM 4361 C CA . TRP A 1 632 ? 39.737 91.129 55.286 1.00 30.71 578 TRP A CA 1
ATOM 4362 C C . TRP A 1 632 ? 40.277 92.464 54.790 1.00 35.43 578 TRP A C 1
ATOM 4363 O O . TRP A 1 632 ? 39.574 93.203 54.095 1.00 33.29 578 TRP A O 1
ATOM 4374 N N . ARG A 1 633 ? 41.516 92.758 55.141 1.00 36.19 579 ARG A N 1
ATOM 4375 C CA . ARG A 1 633 ? 42.255 93.866 54.557 1.00 32.83 579 ARG A CA 1
ATOM 4376 C C . ARG A 1 633 ? 43.416 93.272 53.780 1.00 31.04 579 ARG A C 1
ATOM 4377 O O . ARG A 1 633 ? 44.182 92.474 54.329 1.00 33.74 579 ARG A O 1
ATOM 4385 N N . VAL A 1 634 ? 43.523 93.620 52.495 1.00 30.40 580 VAL A N 1
ATOM 4386 C CA . VAL A 1 634 ? 44.528 93.036 51.616 1.00 31.58 580 VAL A CA 1
ATOM 4387 C C . VAL A 1 634 ? 45.321 94.175 50.984 1.00 34.72 580 VAL A C 1
ATOM 4388 O O . VAL A 1 634 ? 44.739 95.096 50.390 1.00 34.38 580 VAL A O 1
ATOM 4392 N N . VAL A 1 635 ? 46.643 94.117 51.107 1.00 32.99 581 VAL A N 1
ATOM 4393 C CA . VAL A 1 635 ? 47.498 95.231 50.703 1.00 33.27 581 VAL A CA 1
ATOM 4394 C C . VAL A 1 635 ? 48.578 94.726 49.760 1.00 35.81 581 VAL A C 1
ATOM 4395 O O . VAL A 1 635 ? 49.257 93.742 50.062 1.00 35.56 581 VAL A O 1
ATOM 4399 N N . ALA A 1 636 ? 48.758 95.423 48.645 1.00 33.83 582 ALA A N 1
ATOM 4400 C CA . ALA A 1 636 ? 49.739 95.042 47.658 1.00 37.26 582 ALA A CA 1
ATOM 4401 C C . ALA A 1 636 ? 51.138 95.470 48.090 1.00 38.42 582 ALA A C 1
ATOM 4402 O O . ALA A 1 636 ? 51.301 96.345 48.956 1.00 36.82 582 ALA A O 1
ATOM 4404 N N . PRO A 1 637 ? 52.170 94.866 47.510 1.00 36.99 583 PRO A N 1
ATOM 4405 C CA . PRO A 1 637 ? 53.515 95.421 47.685 1.00 34.73 583 PRO A CA 1
ATOM 4406 C C . PRO A 1 637 ? 53.590 96.790 47.028 1.00 33.03 583 PRO A C 1
ATOM 4407 O O . PRO A 1 637 ? 52.853 97.094 46.088 1.00 34.60 583 PRO A O 1
ATOM 4411 N N . GLN A 1 638 ? 54.447 97.651 47.574 1.00 36.69 584 GLN A N 1
ATOM 4412 C CA . GLN A 1 638 ? 54.786 98.913 46.921 1.00 35.56 584 GLN A CA 1
ATOM 4413 C C . GLN A 1 638 ? 56.199 98.781 46.371 1.00 36.23 584 GLN A C 1
ATOM 4414 O O . GLN A 1 638 ? 57.173 98.755 47.137 1.00 39.32 584 GLN A O 1
ATOM 4420 N N . ASN A 1 639 ? 56.319 98.728 45.051 1.00 39.79 585 ASN A N 1
ATOM 4421 C CA . ASN A 1 639 ? 57.634 98.711 44.426 1.00 38.36 585 ASN A CA 1
ATOM 4422 C C . ASN A 1 639 ? 58.040 100.058 43.840 1.00 39.75 585 ASN A C 1
ATOM 4423 O O . ASN A 1 639 ? 59.174 100.182 43.373 1.00 37.66 585 ASN A O 1
ATOM 4428 N N . ARG A 1 640 ? 57.161 101.063 43.864 1.00 33.70 586 ARG A N 1
ATOM 4429 C CA . ARG A 1 640 ? 57.521 102.420 43.427 1.00 38.17 586 ARG A CA 1
ATOM 4430 C C . ARG A 1 640 ? 57.985 103.179 44.653 1.00 39.35 586 ARG A C 1
ATOM 4431 O O . ARG A 1 640 ? 57.165 103.616 45.468 1.00 35.05 586 ARG A O 1
ATOM 4439 N N . ILE A 1 641 ? 59.304 103.309 44.812 1.00 37.36 587 ILE A N 1
ATOM 4440 C CA . ILE A 1 641 ? 59.882 104.011 45.950 1.00 35.62 587 ILE A CA 1
ATOM 4441 C C . ILE A 1 641 ? 60.963 104.961 45.443 1.00 38.67 587 ILE A C 1
ATOM 4442 O O . ILE A 1 641 ? 61.451 104.838 44.319 1.00 39.01 587 ILE A O 1
ATOM 4447 N N . ALA A 1 642 ? 61.340 105.918 46.294 1.00 36.74 588 ALA A N 1
ATOM 4448 C CA . ALA A 1 642 ? 62.447 106.838 46.003 1.00 38.58 588 ALA A CA 1
ATOM 4449 C C . ALA A 1 642 ? 63.363 106.825 47.223 1.00 39.10 588 ALA A C 1
ATOM 4450 O O . ALA A 1 642 ? 63.143 107.559 48.192 1.00 35.91 588 ALA A O 1
ATOM 4452 N N . ARG A 1 643 ? 64.376 105.964 47.185 1.00 34.85 589 ARG A N 1
ATOM 4453 C CA . ARG A 1 643 ? 65.188 105.708 48.366 1.00 36.40 589 ARG A CA 1
ATOM 4454 C C . ARG A 1 643 ? 65.861 106.991 48.844 1.00 33.31 589 ARG A C 1
ATOM 4455 O O . ARG A 1 643 ? 66.351 107.785 48.043 1.00 35.92 589 ARG A O 1
ATOM 4463 N N . ASP A 1 644 ? 65.874 107.181 50.159 1.00 37.70 590 ASP A N 1
ATOM 4464 C CA . ASP A 1 644 ? 66.474 108.337 50.826 1.00 39.69 590 ASP A CA 1
ATOM 4465 C C . ASP A 1 644 ? 65.772 109.644 50.504 1.00 37.45 590 ASP A C 1
ATOM 4466 O O . ASP A 1 644 ? 66.384 110.701 50.630 1.00 37.71 590 ASP A O 1
ATOM 4471 N N . GLN A 1 645 ? 64.513 109.595 50.073 1.00 36.89 591 GLN A N 1
ATOM 4472 C CA . GLN A 1 645 ? 63.674 110.783 49.948 1.00 32.80 591 GLN A CA 1
ATOM 4473 C C . GLN A 1 645 ? 62.376 110.554 50.709 1.00 36.01 591 GLN A C 1
ATOM 4474 O O . GLN A 1 645 ? 61.941 109.412 50.901 1.00 33.96 591 GLN A O 1
ATOM 4480 N N . GLY A 1 646 ? 61.752 111.649 51.141 1.00 34.24 592 GLY A N 1
ATOM 4481 C CA . GLY A 1 646 ? 60.527 111.542 51.902 1.00 35.23 592 GLY A CA 1
ATOM 4482 C C . GLY A 1 646 ? 60.038 112.896 52.379 1.00 38.76 592 GLY A C 1
ATOM 4483 O O . GLY A 1 646 ? 60.049 113.883 51.641 1.00 35.68 592 GLY A O 1
ATOM 4484 N N . ASN A 1 647 ? 59.610 112.946 53.627 1.00 39.29 593 ASN A N 1
ATOM 4485 C CA . ASN A 1 647 ? 59.097 114.168 54.218 1.00 40.23 593 ASN A CA 1
ATOM 4486 C C . ASN A 1 647 ? 59.874 114.410 55.499 1.00 41.18 593 ASN A C 1
ATOM 4487 O O . ASN A 1 647 ? 60.866 113.716 55.760 1.00 38.39 593 ASN A O 1
ATOM 4492 N N . VAL A 1 648 ? 59.412 115.345 56.333 1.00 36.71 594 VAL A N 1
ATOM 4493 C CA . VAL A 1 648 ? 60.155 115.649 57.551 1.00 40.45 594 VAL A CA 1
ATOM 4494 C C . VAL A 1 648 ? 60.079 114.498 58.557 1.00 42.28 594 VAL A C 1
ATOM 4495 O O . VAL A 1 648 ? 60.895 114.426 59.487 1.00 43.39 594 VAL A O 1
ATOM 4499 N N . VAL A 1 649 ? 59.123 113.592 58.407 1.00 37.65 595 VAL A N 1
ATOM 4500 C CA . VAL A 1 649 ? 59.011 112.471 59.343 1.00 40.98 595 VAL A CA 1
ATOM 4501 C C . VAL A 1 649 ? 59.866 111.296 58.898 1.00 42.50 595 VAL A C 1
ATOM 4502 O O . VAL A 1 649 ? 60.577 110.684 59.699 1.00 48.16 595 VAL A O 1
ATOM 4506 N N . GLY A 1 650 ? 59.803 110.953 57.623 1.00 43.24 596 GLY A N 1
ATOM 4507 C CA . GLY A 1 650 ? 60.305 109.662 57.199 1.00 48.88 596 GLY A CA 1
ATOM 4508 C C . GLY A 1 650 ? 60.767 109.670 55.761 1.00 43.66 596 GLY A C 1
ATOM 4509 O O . GLY A 1 650 ? 60.464 110.579 54.983 1.00 39.01 596 GLY A O 1
ATOM 4510 N N . LYS A 1 651 ? 61.521 108.629 55.427 1.00 40.75 597 LYS A N 1
ATOM 4511 C CA . LYS A 1 651 ? 62.090 108.448 54.106 1.00 37.62 597 LYS A CA 1
ATOM 4512 C C . LYS A 1 651 ? 61.750 107.048 53.592 1.00 40.99 597 LYS A C 1
ATOM 4513 O O . LYS A 1 651 ? 61.521 106.124 54.375 1.00 37.27 597 LYS A O 1
ATOM 4519 N N . ASP A 1 652 ? 61.678 106.920 52.268 1.00 37.11 598 ASP A N 1
ATOM 4520 C CA . ASP A 1 652 ? 61.675 105.617 51.620 1.00 37.36 598 ASP A CA 1
ATOM 4521 C C . ASP A 1 652 ? 63.056 104.976 51.715 1.00 41.82 598 ASP A C 1
ATOM 4522 O O . ASP A 1 652 ? 64.087 105.657 51.704 1.00 36.17 598 ASP A O 1
ATOM 4527 N N . PHE A 1 653 ? 63.079 103.646 51.759 1.00 37.35 599 PHE A N 1
ATOM 4528 C CA . PHE A 1 653 ? 64.357 102.958 51.639 1.00 33.77 599 PHE A CA 1
ATOM 4529 C C . PHE A 1 653 ? 64.193 101.585 50.994 1.00 43.33 599 PHE A C 1
ATOM 4530 O O . PHE A 1 653 ? 64.947 101.250 50.082 1.00 40.44 599 PHE A O 1
ATOM 4538 N N . ASP A 1 654 ? 63.219 100.788 51.445 1.00 38.38 600 ASP A N 1
ATOM 4539 C CA . ASP A 1 654 ? 62.983 99.454 50.894 1.00 46.03 600 ASP A CA 1
ATOM 4540 C C . ASP A 1 654 ? 61.586 99.323 50.299 1.00 42.58 600 ASP A C 1
ATOM 4541 O O . ASP A 1 654 ? 60.630 99.933 50.785 1.00 37.68 600 ASP A O 1
ATOM 4546 N N . LYS A 1 655 ? 61.483 98.543 49.227 1.00 39.20 601 LYS A N 1
ATOM 4547 C CA . LYS A 1 655 ? 60.182 98.088 48.755 1.00 42.37 601 LYS A CA 1
ATOM 4548 C C . LYS A 1 655 ? 59.480 97.316 49.867 1.00 43.40 601 LYS A C 1
ATOM 4549 O O . LYS A 1 655 ? 60.124 96.666 50.695 1.00 45.52 601 LYS A O 1
ATOM 4555 N N . SER A 1 656 ? 58.150 97.406 49.915 1.00 40.04 602 SER A N 1
ATOM 4556 C CA . SER A 1 656 ? 57.406 96.749 50.986 1.00 40.03 602 SER A CA 1
ATOM 4557 C C . SER A 1 656 ? 56.699 95.485 50.492 1.00 36.51 602 SER A C 1
ATOM 4558 O O . SER A 1 656 ? 56.342 95.361 49.321 1.00 38.90 602 SER A O 1
ATOM 4561 N N . ALA A 1 657 ? 56.482 94.557 51.411 1.00 44.22 603 ALA A N 1
ATOM 4562 C CA . ALA A 1 657 ? 55.814 93.300 51.099 1.00 43.68 603 ALA A CA 1
ATOM 4563 C C . ALA A 1 657 ? 54.299 93.455 51.200 1.00 44.27 603 ALA A C 1
ATOM 4564 O O . ALA A 1 657 ? 53.791 94.232 52.018 1.00 43.64 603 ALA A O 1
ATOM 4566 N N . GLY A 1 658 ? 53.584 92.717 50.351 1.00 37.96 604 GLY A N 1
ATOM 4567 C CA . GLY A 1 658 ? 52.143 92.593 50.490 1.00 40.03 604 GLY A CA 1
ATOM 4568 C C . GLY A 1 658 ? 51.757 91.777 51.711 1.00 40.91 604 GLY A C 1
ATOM 4569 O O . GLY A 1 658 ? 52.574 91.088 52.313 1.00 42.06 604 GLY A O 1
ATOM 4570 N N . PHE A 1 659 ? 50.485 91.877 52.100 1.00 37.49 605 PHE A N 1
ATOM 4571 C CA . PHE A 1 659 ? 50.005 91.156 53.273 1.00 38.99 605 PHE A CA 1
ATOM 4572 C C . PHE A 1 659 ? 48.483 91.145 53.260 1.00 36.13 605 PHE A C 1
ATOM 4573 O O . PHE A 1 659 ? 47.843 91.966 52.597 1.00 35.73 605 PHE A O 1
ATOM 4581 N N . GLY A 1 660 ? 47.922 90.201 53.994 1.00 35.92 606 GLY A N 1
ATOM 4582 C CA . GLY A 1 660 ? 46.495 90.205 54.285 1.00 34.32 606 GLY A CA 1
ATOM 4583 C C . GLY A 1 660 ? 46.249 89.932 55.753 1.00 38.69 606 GLY A C 1
ATOM 4584 O O . GLY A 1 660 ? 46.919 89.096 56.361 1.00 41.13 606 GLY A O 1
ATOM 4585 N N . VAL A 1 661 ? 45.271 90.641 56.316 1.00 33.56 607 VAL A N 1
ATOM 4586 C CA . VAL A 1 661 ? 44.974 90.622 57.745 1.00 30.68 607 VAL A CA 1
ATOM 4587 C C . VAL A 1 661 ? 43.467 90.465 57.928 1.00 32.25 607 VAL A C 1
ATOM 4588 O O . VAL A 1 661 ? 42.679 91.085 57.204 1.00 33.31 607 VAL A O 1
ATOM 4592 N N . PHE A 1 662 ? 43.069 89.667 58.924 1.00 38.04 608 PHE A N 1
ATOM 4593 C CA . PHE A 1 662 ? 41.678 89.267 59.135 1.00 34.75 608 PHE A CA 1
ATOM 4594 C C . PHE A 1 662 ? 41.200 89.659 60.532 1.00 33.46 608 PHE A C 1
ATOM 4595 O O . PHE A 1 662 ? 41.907 89.453 61.529 1.00 33.97 608 PHE A O 1
ATOM 4603 N N . SER A 1 663 ? 39.986 90.205 60.610 1.00 34.10 609 SER A N 1
ATOM 4604 C CA . SER A 1 663 ? 39.445 90.671 61.878 1.00 37.74 609 SER A CA 1
ATOM 4605 C C . SER A 1 663 ? 37.979 90.262 62.008 1.00 38.99 609 SER A C 1
ATOM 4606 O O . SER A 1 663 ? 37.281 90.045 61.012 1.00 38.58 609 SER A O 1
ATOM 4609 N N . LEU A 1 664 ? 37.523 90.183 63.264 1.00 36.20 610 LEU A N 1
ATOM 4610 C CA . LEU A 1 664 ? 36.182 89.742 63.637 1.00 42.85 610 LEU A CA 1
ATOM 4611 C C . LEU A 1 664 ? 35.617 90.732 64.641 1.00 41.33 610 LEU A C 1
ATOM 4612 O O . LEU A 1 664 ? 36.363 91.301 65.443 1.00 38.27 610 LEU A O 1
ATOM 4617 N N . ASN A 1 665 ? 34.291 90.885 64.643 1.00 40.79 611 ASN A N 1
ATOM 4618 C CA . ASN A 1 665 ? 33.659 91.705 65.673 1.00 38.80 611 ASN A CA 1
ATOM 4619 C C . ASN A 1 665 ? 32.226 91.264 65.895 1.00 41.16 611 ASN A C 1
ATOM 4620 O O . ASN A 1 665 ? 31.647 90.521 65.101 1.00 39.45 611 ASN A O 1
ATOM 4625 N N . GLY A 1 666 ? 31.652 91.770 66.978 1.00 46.03 612 GLY A N 1
ATOM 4626 C CA . GLY A 1 666 ? 30.251 91.533 67.260 1.00 47.52 612 GLY A CA 1
ATOM 4627 C C . GLY A 1 666 ? 29.734 92.625 68.165 1.00 46.46 612 GLY A C 1
ATOM 4628 O O . GLY A 1 666 ? 30.505 93.325 68.833 1.00 41.14 612 GLY A O 1
ATOM 4629 N N . ALA A 1 667 ? 28.412 92.767 68.178 1.00 42.33 613 ALA A N 1
ATOM 4630 C CA . ALA A 1 667 ? 27.749 93.781 68.980 1.00 46.42 613 ALA A CA 1
ATOM 4631 C C . ALA A 1 667 ? 26.434 93.208 69.495 1.00 48.82 613 ALA A C 1
ATOM 4632 O O . ALA A 1 667 ? 25.782 92.417 68.812 1.00 43.75 613 ALA A O 1
ATOM 4634 N N . TYR A 1 668 ? 26.037 93.630 70.695 1.00 46.05 614 TYR A N 1
ATOM 4635 C CA . TYR A 1 668 ? 24.783 93.191 71.293 1.00 49.23 614 TYR A CA 1
ATOM 4636 C C . TYR A 1 668 ? 24.127 94.384 71.963 1.00 51.72 614 TYR A C 1
ATOM 4637 O O . TYR A 1 668 ? 24.699 94.948 72.899 1.00 47.86 614 TYR A O 1
ATOM 4646 N N . ARG A 1 669 ? 22.952 94.784 71.474 1.00 50.40 615 ARG A N 1
ATOM 4647 C CA . ARG A 1 669 ? 22.183 95.844 72.138 1.00 52.33 615 ARG A CA 1
ATOM 4648 C C . ARG A 1 669 ? 21.444 95.258 73.349 1.00 54.82 615 ARG A C 1
ATOM 4649 O O . ARG A 1 669 ? 20.533 94.429 73.196 1.00 56.16 615 ARG A O 1
ATOM 4657 N N . VAL A 1 670 ? 21.802 95.726 74.540 1.00 57.25 616 VAL A N 1
ATOM 4658 C CA . VAL A 1 670 ? 21.358 95.131 75.787 1.00 59.40 616 VAL A CA 1
ATOM 4659 C C . VAL A 1 670 ? 20.064 95.806 76.245 1.00 61.01 616 VAL A C 1
ATOM 4660 O O . VAL A 1 670 ? 19.072 95.132 76.523 1.00 55.19 616 VAL A O 1
ATOM 4664 N N . THR A 1 671 ? 20.063 97.131 76.373 1.00 57.03 617 THR A N 1
ATOM 4665 C CA . THR A 1 671 ? 18.863 97.953 76.512 1.00 59.62 617 THR A CA 1
ATOM 4666 C C . THR A 1 671 ? 18.950 99.145 75.558 1.00 61.77 617 THR A C 1
ATOM 4667 O O . THR A 1 671 ? 19.901 99.285 74.779 1.00 58.19 617 THR A O 1
ATOM 4671 N N . ARG A 1 672 ? 17.922 100.003 75.587 1.00 63.21 618 ARG A N 1
ATOM 4672 C CA . ARG A 1 672 ? 17.992 101.237 74.806 1.00 65.28 618 ARG A CA 1
ATOM 4673 C C . ARG A 1 672 ? 19.172 102.102 75.235 1.00 58.88 618 ARG A C 1
ATOM 4674 O O . ARG A 1 672 ? 19.646 102.921 74.445 1.00 60.31 618 ARG A O 1
ATOM 4682 N N . ASN A 1 673 ? 19.687 101.899 76.447 1.00 57.41 619 ASN A N 1
ATOM 4683 C CA . ASN A 1 673 ? 20.742 102.735 76.995 1.00 62.65 619 ASN A CA 1
ATOM 4684 C C . ASN A 1 673 ? 22.108 102.067 77.038 1.00 62.02 619 ASN A C 1
ATOM 4685 O O . ASN A 1 673 ? 23.100 102.762 77.276 1.00 53.87 619 ASN A O 1
ATOM 4690 N N . VAL A 1 674 ? 22.193 100.748 76.861 1.00 57.17 620 VAL A N 1
ATOM 4691 C CA . VAL A 1 674 ? 23.440 100.017 77.072 1.00 48.15 620 VAL A CA 1
ATOM 4692 C C . VAL A 1 674 ? 23.686 99.108 75.878 1.00 56.44 620 VAL A C 1
ATOM 4693 O O . VAL A 1 674 ? 22.846 98.261 75.551 1.00 52.19 620 VAL A O 1
ATOM 4697 N N . LYS A 1 675 ? 24.845 99.268 75.246 1.00 47.78 621 LYS A N 1
ATOM 4698 C CA . LYS A 1 675 ? 25.248 98.470 74.102 1.00 46.08 621 LYS A CA 1
ATOM 4699 C C . LYS A 1 675 ? 26.635 97.895 74.362 1.00 50.66 621 LYS A C 1
ATOM 4700 O O . LYS A 1 675 ? 27.506 98.583 74.896 1.00 47.03 621 LYS A O 1
ATOM 4706 N N . LEU A 1 676 ? 26.842 96.638 73.978 1.00 48.02 622 LEU A N 1
ATOM 4707 C CA . LEU A 1 676 ? 28.126 95.969 74.141 1.00 47.70 622 LEU A CA 1
ATOM 4708 C C . LEU A 1 676 ? 28.711 95.648 72.775 1.00 47.50 622 LEU A C 1
ATOM 4709 O O . LEU A 1 676 ? 27.979 95.364 71.824 1.00 47.39 622 LEU A O 1
ATOM 4714 N N . SER A 1 677 ? 30.038 95.703 72.674 1.00 45.64 623 SER A N 1
ATOM 4715 C CA . SER A 1 677 ? 30.704 95.267 71.455 1.00 39.55 623 SER A CA 1
ATOM 4716 C C . SER A 1 677 ? 32.048 94.650 71.818 1.00 42.87 623 SER A C 1
ATOM 4717 O O . SER A 1 677 ? 32.555 94.823 72.932 1.00 44.88 623 SER A O 1
ATOM 4720 N N 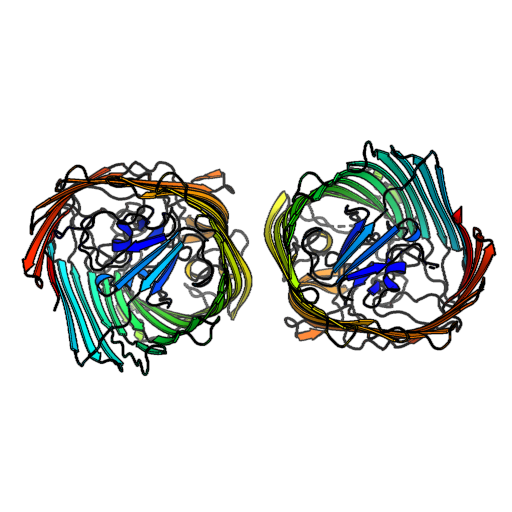. ALA A 1 678 ? 32.602 93.890 70.873 1.00 41.24 624 ALA A N 1
ATOM 4721 C CA . ALA A 1 678 ? 33.875 93.221 71.086 1.00 37.94 624 ALA A CA 1
ATOM 4722 C C . ALA A 1 678 ? 34.478 92.876 69.732 1.00 39.50 624 ALA A C 1
ATOM 4723 O O . ALA A 1 678 ? 33.779 92.792 68.717 1.00 42.00 624 ALA A O 1
ATOM 4725 N N . GLY A 1 679 ? 35.790 92.683 69.723 1.00 39.33 625 GLY A N 1
ATOM 4726 C CA . GLY A 1 679 ? 36.463 92.420 68.470 1.00 36.92 625 GLY A CA 1
ATOM 4727 C C . GLY A 1 679 ? 37.772 91.700 68.678 1.00 40.58 625 GLY A C 1
ATOM 4728 O O . GLY A 1 679 ? 38.349 91.714 69.767 1.00 39.14 625 GLY A O 1
ATOM 4729 N N . VAL A 1 680 ? 38.229 91.050 67.613 1.00 38.64 626 VAL A N 1
ATOM 4730 C CA . VAL A 1 680 ? 39.580 90.514 67.537 1.00 38.87 626 VAL A CA 1
ATOM 4731 C C . VAL A 1 680 ? 40.207 91.070 66.275 1.00 35.42 626 VAL A C 1
ATOM 4732 O O . VAL A 1 680 ? 39.697 90.831 65.178 1.00 38.71 626 VAL A O 1
ATOM 4736 N N . ASP A 1 681 ? 41.312 91.795 66.413 1.00 36.25 627 ASP A N 1
ATOM 4737 C CA . ASP A 1 681 ? 42.021 92.293 65.246 1.00 37.79 627 ASP A CA 1
ATOM 4738 C C . ASP A 1 681 ? 43.232 91.410 64.971 1.00 32.72 627 ASP A C 1
ATOM 4739 O O . ASP A 1 681 ? 43.902 90.950 65.901 1.00 36.73 627 ASP A O 1
ATOM 4744 N N . ASN A 1 682 ? 43.533 91.237 63.693 1.00 31.41 628 ASN A N 1
ATOM 4745 C CA . ASN A 1 682 ? 44.635 90.405 63.213 1.00 34.93 628 ASN A CA 1
ATOM 4746 C C . ASN A 1 682 ? 44.531 88.989 63.790 1.00 35.31 628 ASN A C 1
ATOM 4747 O O . ASN A 1 682 ? 45.388 88.523 64.528 1.00 33.18 628 ASN A O 1
ATOM 4752 N N . LEU A 1 683 ? 43.431 88.312 63.445 1.00 35.27 629 LEU A N 1
ATOM 4753 C CA . LEU A 1 683 ? 43.125 87.030 64.080 1.00 31.08 629 LEU A CA 1
ATOM 4754 C C . LEU A 1 683 ? 44.272 86.032 63.918 1.00 30.04 629 LEU A C 1
ATOM 4755 O O . LEU A 1 683 ? 44.596 85.294 64.855 1.00 34.71 629 LEU A O 1
ATOM 4760 N N . PHE A 1 684 ? 44.899 85.990 62.757 1.00 32.02 630 PHE A N 1
ATOM 4761 C CA . PHE A 1 684 ? 45.951 85.011 62.528 1.00 35.41 630 PHE A CA 1
ATOM 4762 C C . PHE A 1 684 ? 47.324 85.483 63.002 1.00 42.22 630 PHE A C 1
ATOM 4763 O O . PHE A 1 684 ? 48.325 84.807 62.731 1.00 39.88 630 PHE A O 1
ATOM 4771 N N . ASP A 1 685 ? 47.387 86.591 63.760 1.00 35.14 631 ASP A N 1
ATOM 4772 C CA . ASP A 1 685 ? 48.650 87.061 64.353 1.00 36.47 631 ASP A CA 1
ATOM 4773 C C . ASP A 1 685 ? 49.727 87.239 63.280 1.00 35.88 631 ASP A C 1
ATOM 4774 O O . ASP A 1 685 ? 50.887 86.865 63.448 1.00 35.45 631 ASP A O 1
ATOM 4779 N N . LYS A 1 686 ? 49.332 87.833 62.161 1.00 34.58 632 LYS A N 1
ATOM 4780 C CA . LYS A 1 686 ? 50.257 88.099 61.070 1.00 35.86 632 LYS A CA 1
ATOM 4781 C C . LYS A 1 686 ? 51.374 89.047 61.522 1.00 39.40 632 LYS A C 1
ATOM 4782 O O . LYS A 1 686 ? 51.133 90.032 62.235 1.00 33.25 632 LYS A O 1
ATOM 4788 N N . ASP A 1 687 ? 52.607 88.703 61.147 1.00 35.59 633 ASP A N 1
ATOM 4789 C CA . ASP A 1 687 ? 53.778 89.550 61.351 1.00 37.26 633 ASP A CA 1
ATOM 4790 C C . ASP A 1 687 ? 53.931 90.438 60.123 1.00 41.49 633 ASP A C 1
ATOM 4791 O O . ASP A 1 687 ? 54.275 89.948 59.044 1.00 39.33 633 ASP A O 1
ATOM 4796 N N . TYR A 1 688 ? 53.649 91.739 60.262 1.00 36.18 634 TYR A N 1
ATOM 4797 C CA . TYR A 1 688 ? 53.769 92.604 59.097 1.00 31.45 634 TYR A CA 1
ATOM 4798 C C . TYR A 1 688 ? 54.063 94.039 59.523 1.00 33.10 634 TYR A C 1
ATOM 4799 O O . TYR A 1 688 ? 54.006 94.396 60.700 1.00 31.85 634 TYR A O 1
ATOM 4808 N N . THR A 1 689 ? 54.377 94.849 58.517 1.00 37.77 635 THR A N 1
ATOM 4809 C CA . THR A 1 689 ? 54.592 96.278 58.642 1.00 39.13 635 THR A CA 1
ATOM 4810 C C . THR A 1 689 ? 53.979 96.922 57.408 1.00 38.75 635 THR A C 1
ATOM 4811 O O . THR A 1 689 ? 53.711 96.250 56.407 1.00 39.54 635 THR A O 1
ATOM 4815 N N . GLU A 1 690 ? 53.722 98.221 57.492 1.00 32.05 636 GLU A N 1
ATOM 4816 C CA . GLU A 1 690 ? 53.153 98.962 56.381 1.00 34.28 636 GLU A CA 1
ATOM 4817 C C . GLU A 1 690 ? 54.230 99.816 55.738 1.00 33.51 636 GLU A C 1
ATOM 4818 O O . GLU A 1 690 ? 55.154 100.280 56.409 1.00 33.07 636 GLU A O 1
ATOM 4824 N N . HIS A 1 691 ? 54.105 100.011 54.426 1.00 31.83 637 HIS A N 1
ATOM 4825 C CA . HIS A 1 691 ? 55.132 100.744 53.693 1.00 37.34 637 HIS A CA 1
ATOM 4826 C C . HIS A 1 691 ? 55.450 102.105 54.327 1.00 39.19 637 HIS A C 1
ATOM 4827 O O . HIS A 1 691 ? 56.623 102.490 54.416 1.00 34.95 637 HIS A O 1
ATOM 4834 N N . LEU A 1 692 ? 54.423 102.834 54.797 1.00 31.81 638 LEU A N 1
ATOM 4835 C CA . LEU A 1 692 ? 54.598 104.201 55.313 1.00 36.84 638 LEU A CA 1
ATOM 4836 C C . LEU A 1 692 ? 55.093 104.266 56.753 1.00 37.89 638 LEU A C 1
ATOM 4837 O O . LEU A 1 692 ? 55.433 105.364 57.214 1.00 37.37 638 LEU A O 1
ATOM 4842 N N . ASN A 1 693 ? 55.108 103.154 57.489 1.00 30.51 639 ASN A N 1
ATOM 4843 C CA . ASN A 1 693 ? 55.520 103.199 58.886 1.00 30.09 639 ASN A CA 1
ATOM 4844 C C . ASN A 1 693 ? 56.941 103.744 59.005 1.00 37.15 639 ASN A C 1
ATOM 4845 O O . ASN A 1 693 ? 57.786 103.529 58.136 1.00 38.33 639 ASN A O 1
ATOM 4850 N N . LYS A 1 694 ? 57.192 104.455 60.100 1.00 33.26 640 LYS A N 1
ATOM 4851 C CA . LYS A 1 694 ? 58.442 105.186 60.242 1.00 39.25 640 LYS A CA 1
ATOM 4852 C C . LYS A 1 694 ? 59.635 104.247 60.172 1.00 40.63 640 LYS A C 1
ATOM 4853 O O . LYS A 1 694 ? 59.694 103.235 60.878 1.00 39.22 640 LYS A O 1
ATOM 4859 N N . ALA A 1 695 ? 60.582 104.597 59.315 1.00 42.45 641 ALA A N 1
ATOM 4860 C CA . ALA A 1 695 ? 61.850 103.889 59.251 1.00 48.39 641 ALA A CA 1
ATOM 4861 C C . ALA A 1 695 ? 62.769 104.371 60.370 1.00 52.23 641 ALA A C 1
ATOM 4862 O O . ALA A 1 695 ? 62.865 105.577 60.641 1.00 45.67 641 ALA A O 1
ATOM 4864 N N . GLY A 1 696 ? 63.446 103.423 61.016 1.00 45.45 642 GLY A N 1
ATOM 4865 C CA . GLY A 1 696 ? 64.233 103.757 62.189 1.00 46.99 642 GLY A CA 1
ATOM 4866 C C . GLY A 1 696 ? 65.359 104.727 61.863 1.00 53.11 642 GLY A C 1
ATOM 4867 O O . GLY A 1 696 ? 66.015 104.624 60.825 1.00 47.40 642 GLY A O 1
ATOM 4868 N N . ASP A 1 697 ? 65.572 105.686 62.765 1.00 56.81 643 ASP A N 1
ATOM 4869 C CA . ASP A 1 697 ? 66.659 106.647 62.617 1.00 55.90 643 ASP A CA 1
ATOM 4870 C C . ASP A 1 697 ? 68.009 105.952 62.795 1.00 58.58 643 ASP A C 1
ATOM 4871 O O . ASP A 1 697 ? 68.149 105.006 63.575 1.00 56.70 643 ASP A O 1
ATOM 4876 N N . ALA A 1 698 ? 69.010 106.434 62.065 1.00 62.23 644 ALA A N 1
ATOM 4877 C CA . ALA A 1 698 ? 70.357 105.900 62.210 1.00 66.30 644 ALA A CA 1
ATOM 4878 C C . ALA A 1 698 ? 71.000 106.406 63.499 1.00 67.07 644 ALA A C 1
ATOM 4879 O O . ALA A 1 698 ? 70.665 107.480 64.010 1.00 63.81 644 ALA A O 1
ATOM 4881 N N . GLY A 1 699 ? 71.923 105.611 64.029 1.00 67.88 645 GLY A N 1
ATOM 4882 C CA . GLY A 1 699 ? 72.729 106.016 65.160 1.00 71.75 645 GLY A CA 1
ATOM 4883 C C . GLY A 1 699 ? 72.297 105.505 66.518 1.00 69.92 645 GLY A C 1
ATOM 4884 O O . GLY A 1 699 ? 72.701 106.091 67.528 1.00 70.93 645 GLY A O 1
ATOM 4885 N N . PHE A 1 700 ? 71.504 104.435 66.578 1.00 69.14 646 PHE A N 1
ATOM 4886 C CA . PHE A 1 700 ? 70.966 103.924 67.832 1.00 67.84 646 PHE A CA 1
ATOM 4887 C C . PHE A 1 700 ? 71.036 102.403 67.822 1.00 72.48 646 PHE A C 1
ATOM 4888 O O . PHE A 1 700 ? 71.521 101.787 66.866 1.00 72.78 646 PHE A O 1
ATOM 4896 N N . GLY A 1 701 ? 70.534 101.795 68.903 1.00 74.96 647 GLY A N 1
ATOM 4897 C CA . GLY A 1 701 ? 70.594 100.353 69.066 1.00 76.34 647 GLY A CA 1
ATOM 4898 C C . GLY A 1 701 ? 69.622 99.570 68.210 1.00 79.56 647 GLY A C 1
ATOM 4899 O O . GLY A 1 701 ? 69.841 98.376 67.982 1.00 84.22 647 GLY A O 1
ATOM 4900 N N . PHE A 1 702 ? 68.550 100.200 67.738 1.00 72.08 648 PHE A N 1
ATOM 4901 C CA . PHE A 1 702 ? 67.635 99.507 66.844 1.00 71.87 648 PHE A CA 1
ATOM 4902 C C . PHE A 1 702 ? 68.164 99.547 65.412 1.00 72.43 648 PHE A C 1
ATOM 4903 O O . PHE A 1 702 ? 69.062 100.325 65.076 1.00 73.27 648 PHE A O 1
ATOM 4911 N N . SER A 1 703 ? 67.601 98.685 64.565 1.00 72.68 649 SER A N 1
ATOM 4912 C CA . SER A 1 703 ? 68.009 98.636 63.165 1.00 74.84 649 SER A CA 1
ATOM 4913 C C . SER A 1 703 ? 67.547 99.885 62.425 1.00 71.62 649 SER A C 1
ATOM 4914 O O . SER A 1 703 ? 66.367 100.250 62.474 1.00 68.77 649 SER A O 1
ATOM 4917 N N . ALA A 1 704 ? 68.477 100.537 61.732 1.00 69.82 650 ALA A N 1
ATOM 4918 C CA . ALA A 1 704 ? 68.118 101.658 60.876 1.00 66.03 650 ALA A CA 1
ATOM 4919 C C . ALA A 1 704 ? 67.358 101.165 59.647 1.00 61.16 650 ALA A C 1
ATOM 4920 O O . ALA A 1 704 ? 67.595 100.065 59.139 1.00 52.12 650 ALA A O 1
ATOM 4922 N N . ASN A 1 705 ? 66.423 101.991 59.183 1.00 58.32 651 ASN A N 1
ATOM 4923 C CA . ASN A 1 705 ? 65.644 101.834 57.959 1.00 57.84 651 ASN A CA 1
ATOM 4924 C C . ASN A 1 705 ? 64.533 100.789 58.090 1.00 57.25 651 ASN A C 1
ATOM 4925 O O . ASN A 1 705 ? 63.666 100.725 57.214 1.00 55.53 651 ASN A O 1
ATOM 4930 N N . GLU A 1 706 ? 64.525 99.977 59.143 1.00 58.01 652 GLU A N 1
ATOM 4931 C CA . GLU A 1 706 ? 63.415 99.070 59.403 1.00 58.30 652 GLU A CA 1
ATOM 4932 C C . GLU A 1 706 ? 62.174 99.860 59.801 1.00 52.84 652 GLU A C 1
ATOM 4933 O O . GLU A 1 706 ? 62.248 100.766 60.637 1.00 52.04 652 GLU A O 1
ATOM 4939 N N . THR A 1 707 ? 61.030 99.524 59.213 1.00 46.73 653 THR A N 1
ATOM 4940 C CA . THR A 1 707 ? 59.805 100.234 59.554 1.00 46.50 653 THR A CA 1
ATOM 4941 C C . THR A 1 707 ? 59.131 99.588 60.765 1.00 46.31 653 THR A C 1
ATOM 4942 O O . THR A 1 707 ? 59.288 98.390 61.020 1.00 48.07 653 THR A O 1
ATOM 4946 N N . VAL A 1 708 ? 58.409 100.408 61.530 1.00 39.00 654 VAL A N 1
ATOM 4947 C CA . VAL A 1 708 ? 57.732 99.944 62.753 1.00 36.96 654 VAL A CA 1
ATOM 4948 C C . VAL A 1 708 ? 56.790 98.800 62.406 1.00 33.13 654 VAL A C 1
ATOM 4949 O O . VAL A 1 708 ? 55.946 98.960 61.508 1.00 33.59 654 VAL A O 1
ATOM 4953 N N . PRO A 1 709 ? 56.852 97.659 63.097 1.00 36.88 655 PRO A N 1
ATOM 4954 C CA . PRO A 1 709 ? 55.889 96.578 62.827 1.00 37.83 655 PRO A CA 1
ATOM 4955 C C . PRO A 1 709 ? 54.497 96.930 63.321 1.00 38.75 655 PRO A C 1
ATOM 4956 O O . PRO A 1 709 ? 54.325 97.679 64.286 1.00 37.85 655 PRO A O 1
ATOM 4960 N N . GLU A 1 710 ? 53.498 96.326 62.681 1.00 38.33 656 GLU A N 1
ATOM 4961 C CA . GLU A 1 710 ? 52.119 96.464 63.122 1.00 37.89 656 GLU A CA 1
ATOM 4962 C C . GLU A 1 710 ? 51.828 95.503 64.273 1.00 35.19 656 GLU A C 1
ATOM 4963 O O . GLU A 1 710 ? 52.562 94.537 64.487 1.00 35.12 656 GLU A O 1
ATOM 4969 N N . PRO A 1 711 ? 50.784 95.770 65.061 1.00 35.18 657 PRO A N 1
ATOM 4970 C CA . PRO A 1 711 ? 50.462 94.876 66.172 1.00 32.46 657 PRO A CA 1
ATOM 4971 C C . PRO A 1 711 ? 50.060 93.485 65.685 1.00 34.18 657 PRO A C 1
ATOM 4972 O O . PRO A 1 711 ? 49.545 93.307 64.576 1.00 33.16 657 PRO A O 1
ATOM 4976 N N . GLY A 1 712 ? 50.331 92.496 66.524 1.00 34.69 658 GLY A N 1
ATOM 4977 C CA . GLY A 1 712 ? 49.837 91.146 66.316 1.00 35.38 658 GLY A CA 1
ATOM 4978 C C . GLY A 1 712 ? 48.373 91.076 66.682 1.00 38.90 658 GLY A C 1
ATOM 4979 O O . GLY A 1 712 ? 47.644 92.084 66.649 1.00 31.66 658 GLY A O 1
ATOM 4980 N N . ARG A 1 713 ? 47.933 89.875 67.052 1.00 35.87 659 ARG A N 1
ATOM 4981 C CA . ARG A 1 713 ? 46.538 89.656 67.406 1.00 36.46 659 ARG A CA 1
ATOM 4982 C C . ARG A 1 713 ? 46.199 90.419 68.670 1.00 33.75 659 ARG A C 1
ATOM 4983 O O . ARG A 1 713 ? 46.936 90.347 69.657 1.00 33.29 659 ARG A O 1
ATOM 4991 N N . THR A 1 714 ? 45.064 91.125 68.663 1.00 34.65 660 THR A N 1
ATOM 4992 C CA . THR A 1 714 ? 44.605 91.810 69.860 1.00 35.65 660 THR A CA 1
ATOM 4993 C C . THR A 1 714 ? 43.100 91.651 70.014 1.00 37.60 660 THR A C 1
ATOM 4994 O O . THR A 1 714 ? 42.359 91.560 69.034 1.00 41.17 660 THR A O 1
ATOM 4998 N N . PHE A 1 715 ? 42.656 91.648 71.261 1.00 37.35 661 PHE A N 1
ATOM 4999 C CA . PHE A 1 715 ? 41.245 91.572 71.604 1.00 42.86 661 PHE A CA 1
ATOM 5000 C C . PHE A 1 715 ? 40.842 92.887 72.250 1.00 43.04 661 PHE A C 1
ATOM 5001 O O . PHE A 1 715 ? 41.676 93.551 72.879 1.00 33.72 661 PHE A O 1
ATOM 5009 N N . TRP A 1 716 ? 39.554 93.223 72.141 1.00 32.91 662 TRP A N 1
ATOM 5010 C CA . TRP A 1 716 ? 39.008 94.389 72.825 1.00 37.14 662 TRP A CA 1
ATOM 5011 C C . TRP A 1 716 ? 37.514 94.193 73.064 1.00 39.60 662 TRP A C 1
ATOM 5012 O O . TRP A 1 716 ? 36.831 93.525 72.275 1.00 34.13 662 TRP A O 1
ATOM 5023 N N . THR A 1 717 ? 37.019 94.799 74.160 1.00 36.44 663 THR A N 1
ATOM 5024 C CA A THR A 1 717 ? 35.608 94.805 74.513 0.30 40.55 663 THR A CA 1
ATOM 5025 C CA B THR A 1 717 ? 35.605 94.804 74.519 0.70 42.73 663 THR A CA 1
ATOM 5026 C C . THR A 1 717 ? 35.214 96.197 74.989 1.00 42.96 663 THR A C 1
ATOM 5027 O O . THR A 1 717 ? 35.976 96.856 75.702 1.00 41.49 663 THR A O 1
ATOM 5034 N N . LYS A 1 718 ? 34.018 96.639 74.596 1.00 38.54 664 LYS A N 1
ATOM 5035 C CA . LYS A 1 718 ? 33.551 97.999 74.821 1.00 40.69 664 LYS A CA 1
ATOM 5036 C C . LYS A 1 718 ? 32.090 97.989 75.261 1.00 50.22 664 LYS A C 1
ATOM 5037 O O . LYS A 1 718 ? 31.307 97.167 74.783 1.00 44.79 664 LYS A O 1
ATOM 5043 N N . VAL A 1 719 ? 31.729 98.889 76.182 1.00 43.50 665 VAL A N 1
ATOM 5044 C CA . VAL A 1 719 ? 30.338 99.128 76.570 1.00 42.54 665 VAL A CA 1
ATOM 5045 C C . VAL A 1 719 ? 30.035 100.606 76.362 1.00 43.50 665 VAL A C 1
ATOM 5046 O O . VAL A 1 719 ? 30.811 101.469 76.783 1.00 46.73 665 VAL A O 1
ATOM 5050 N N . ASP A 1 720 ? 28.932 100.893 75.687 1.00 43.78 666 ASP A N 1
ATOM 5051 C CA . ASP A 1 720 ? 28.486 102.257 75.424 1.00 47.88 666 ASP A CA 1
ATOM 5052 C C . ASP A 1 720 ? 27.207 102.522 76.206 1.00 52.92 666 ASP A C 1
ATOM 5053 O O . ASP A 1 720 ? 26.300 101.678 76.223 1.00 47.75 666 ASP A O 1
ATOM 5058 N N . PHE A 1 721 ? 27.144 103.689 76.851 1.00 49.53 667 PHE A N 1
ATOM 5059 C CA . PHE A 1 721 ? 25.994 104.129 77.633 1.00 53.65 667 PHE A CA 1
ATOM 5060 C C . PHE A 1 721 ? 25.401 105.385 77.018 1.00 59.39 667 PHE A C 1
ATOM 5061 O O . PHE A 1 721 ? 26.134 106.276 76.570 1.00 53.43 667 PHE A O 1
ATOM 5069 N N . SER A 1 722 ? 24.072 105.472 77.028 1.00 60.75 668 SER A N 1
ATOM 5070 C CA . SER A 1 722 ? 23.380 106.641 76.495 1.00 58.75 668 SER A CA 1
ATOM 5071 C C . SER A 1 722 ? 22.132 106.906 77.326 1.00 68.05 668 SER A C 1
ATOM 5072 O O . SER A 1 722 ? 21.230 106.062 77.381 1.00 62.30 668 SER A O 1
ATOM 5075 N N . PHE A 1 723 ? 22.091 108.074 77.968 1.00 62.45 669 PHE A N 1
ATOM 5076 C CA . PHE A 1 723 ? 20.959 108.497 78.793 1.00 67.65 669 PHE A CA 1
ATOM 5077 C C . PHE A 1 723 ? 20.565 109.953 78.487 1.00 70.92 669 PHE A C 1
ATOM 5078 O O . PHE A 1 723 ? 19.484 110.413 78.868 1.00 74.28 669 PHE A O 1
ATOM 5087 N N . PRO B 1 79 ? 35.058 155.466 30.681 1.00 47.47 25 PRO B N 1
ATOM 5088 C CA . PRO B 1 79 ? 36.340 156.003 31.165 1.00 48.89 25 PRO B CA 1
ATOM 5089 C C . PRO B 1 79 ? 37.319 154.893 31.523 1.00 46.66 25 PRO B C 1
ATOM 5090 O O . PRO B 1 79 ? 38.527 155.088 31.407 1.00 46.21 25 PRO B O 1
ATOM 5094 N N . LEU B 1 80 ? 36.797 153.754 31.969 1.00 41.68 26 LEU B N 1
ATOM 5095 C CA . LEU B 1 80 ? 37.664 152.598 32.178 1.00 45.87 26 LEU B CA 1
ATOM 5096 C C . LEU B 1 80 ? 38.144 152.036 30.850 1.00 47.28 26 LEU B C 1
ATOM 5097 O O . LEU B 1 80 ? 39.303 151.618 30.730 1.00 47.03 26 LEU B O 1
ATOM 5102 N N . THR B 1 81 ? 37.262 152.022 29.843 1.00 46.83 27 THR B N 1
ATOM 5103 C CA . THR B 1 81 ? 37.520 151.467 28.514 1.00 46.93 27 THR B CA 1
ATOM 5104 C C . THR B 1 81 ? 37.363 152.576 27.476 1.00 52.21 27 THR B C 1
ATOM 5105 O O . THR B 1 81 ? 36.239 152.990 27.171 1.00 54.25 27 THR B O 1
ATOM 5109 N N . ILE B 1 82 ? 38.482 153.047 26.931 1.00 45.12 28 ILE B N 1
ATOM 5110 C CA . ILE B 1 82 ? 38.506 154.137 25.959 1.00 48.71 28 ILE B CA 1
ATOM 5111 C C . ILE B 1 82 ? 38.562 153.542 24.563 1.00 51.92 28 ILE B C 1
ATOM 5112 O O . ILE B 1 82 ? 39.361 152.631 24.303 1.00 49.24 28 ILE B O 1
ATOM 5117 N N . VAL B 1 83 ? 37.704 154.033 23.669 1.00 47.78 29 VAL B N 1
ATOM 5118 C CA . VAL B 1 83 ? 37.665 153.595 22.278 1.00 50.15 29 VAL B CA 1
ATOM 5119 C C . VAL B 1 83 ? 37.757 154.829 21.398 1.00 50.41 29 VAL B C 1
ATOM 5120 O O . VAL B 1 83 ? 36.921 155.734 21.508 1.00 47.03 29 VAL B O 1
ATOM 5124 N N . THR B 1 84 ? 38.771 154.877 20.542 1.00 46.75 30 THR B N 1
ATOM 5125 C CA . THR B 1 84 ? 38.949 155.983 19.612 1.00 50.59 30 THR B CA 1
ATOM 5126 C C . THR B 1 84 ? 39.142 155.462 18.193 1.00 55.20 30 THR B C 1
ATOM 5127 O O . THR B 1 84 ? 39.411 154.276 17.955 1.00 47.66 30 THR B O 1
ATOM 5131 N N . ASN B 1 85 ? 39.004 156.394 17.248 1.00 52.51 31 ASN B N 1
ATOM 5132 C CA . ASN B 1 85 ? 39.340 156.192 15.849 1.00 54.99 31 ASN B CA 1
ATOM 5133 C C . ASN B 1 85 ? 40.713 156.794 15.622 1.00 59.75 31 ASN B C 1
ATOM 5134 O O . ASN B 1 85 ? 40.846 158.029 15.640 1.00 68.19 31 ASN B O 1
ATOM 5139 N N . PRO B 1 86 ? 41.759 155.985 15.423 1.00 59.01 32 PRO B N 1
ATOM 5140 C CA . PRO B 1 86 ? 43.111 156.545 15.263 1.00 61.06 32 PRO B CA 1
ATOM 5141 C C . PRO B 1 86 ? 43.301 157.339 13.980 1.00 65.33 32 PRO B C 1
ATOM 5142 O O . PRO B 1 86 ? 44.291 158.071 13.873 1.00 71.22 32 PRO B O 1
ATOM 5146 N N . LYS B 1 87 ? 42.391 157.227 13.013 1.00 66.82 33 LYS B N 1
ATOM 5147 C CA . LYS B 1 87 ? 42.480 158.032 11.800 1.00 71.88 33 LYS B CA 1
ATOM 5148 C C . LYS B 1 87 ? 42.119 159.496 12.036 1.00 75.82 33 LYS B C 1
ATOM 5149 O O . LYS B 1 87 ? 42.334 160.318 11.141 1.00 88.39 33 LYS B O 1
ATOM 5155 N N . GLU B 1 88 ? 41.599 159.842 13.212 1.00 75.82 34 GLU B N 1
ATOM 5156 C CA . GLU B 1 88 ? 41.248 161.220 13.537 1.00 77.46 34 GLU B CA 1
ATOM 5157 C C . GLU B 1 88 ? 42.227 161.821 14.536 1.00 79.23 34 GLU B C 1
ATOM 5158 O O . GLU B 1 88 ? 43.176 162.503 14.156 1.00 86.53 34 GLU B O 1
ATOM 5164 N N . PRO B 1 94 ? 50.384 164.997 14.485 1.00 65.26 40 PRO B N 1
ATOM 5165 C CA . PRO B 1 94 ? 51.595 164.628 13.742 1.00 63.06 40 PRO B CA 1
ATOM 5166 C C . PRO B 1 94 ? 52.358 163.476 14.415 1.00 54.54 40 PRO B C 1
ATOM 5167 O O . PRO B 1 94 ? 53.568 163.556 14.635 1.00 57.03 40 PRO B O 1
ATOM 5171 N N . ALA B 1 95 ? 51.642 162.405 14.735 1.00 55.57 41 ALA B N 1
ATOM 5172 C CA . ALA B 1 95 ? 52.245 161.299 15.472 1.00 57.32 41 ALA B CA 1
ATOM 5173 C C . ALA B 1 95 ? 53.245 160.550 14.594 1.00 54.14 41 ALA B C 1
ATOM 5174 O O . ALA B 1 95 ? 52.911 160.127 13.483 1.00 53.97 41 ALA B O 1
ATOM 5176 N N . SER B 1 96 ? 54.478 160.399 15.095 1.00 46.00 42 SER B N 1
ATOM 5177 C CA . SER B 1 96 ? 55.466 159.547 14.428 1.00 53.36 42 SER B CA 1
ATOM 5178 C C . SER B 1 96 ? 55.099 158.069 14.550 1.00 55.55 42 SER B C 1
ATOM 5179 O O . SER B 1 96 ? 55.237 157.304 13.587 1.00 59.65 42 SER B O 1
ATOM 5182 N N . ASP B 1 97 ? 54.655 157.643 15.725 1.00 52.44 43 ASP B N 1
ATOM 5183 C CA . ASP B 1 97 ? 54.405 156.225 15.959 1.00 53.98 43 ASP B CA 1
ATOM 5184 C C . ASP B 1 97 ? 53.305 156.096 17.003 1.00 49.22 43 ASP B C 1
ATOM 5185 O O . ASP B 1 97 ? 52.613 157.070 17.316 1.00 47.47 43 ASP B O 1
ATOM 5190 N N . GLY B 1 98 ? 53.153 154.890 17.552 1.00 45.48 44 GLY B N 1
ATOM 5191 C CA . GLY B 1 98 ? 52.057 154.640 18.472 1.00 45.96 44 GLY B CA 1
ATOM 5192 C C . GLY B 1 98 ? 52.159 155.412 19.775 1.00 42.61 44 GLY B C 1
ATOM 5193 O O . GLY B 1 98 ? 51.135 155.787 20.354 1.00 44.19 44 GLY B O 1
ATOM 5194 N N . ALA B 1 99 ? 53.381 155.648 20.263 1.00 40.84 45 ALA B N 1
ATOM 5195 C CA . ALA B 1 99 ? 53.525 156.307 21.556 1.00 44.72 45 ALA B CA 1
ATOM 5196 C C . ALA B 1 99 ? 53.088 157.771 21.487 1.00 44.69 45 ALA B C 1
ATOM 5197 O O . ALA B 1 99 ? 52.506 158.293 22.445 1.00 42.71 45 ALA B O 1
ATOM 5199 N N . ASP B 1 100 ? 53.364 158.452 20.370 1.00 46.84 46 ASP B N 1
ATOM 5200 C CA . ASP B 1 100 ? 52.920 159.840 20.230 1.00 48.85 46 ASP B CA 1
ATOM 5201 C C . ASP B 1 100 ? 51.403 159.934 20.231 1.00 44.52 46 ASP B C 1
ATOM 5202 O O . ASP B 1 100 ? 50.831 160.861 20.809 1.00 41.11 46 ASP B O 1
ATOM 5207 N N . TYR B 1 101 ? 50.736 158.965 19.612 1.00 40.45 47 TYR B N 1
ATOM 5208 C CA . TYR B 1 101 ? 49.281 158.965 19.614 1.00 41.63 47 TYR B CA 1
ATOM 5209 C C . TYR B 1 101 ? 48.717 158.707 21.012 1.00 46.86 47 TYR B C 1
ATOM 5210 O O . TYR B 1 101 ? 47.774 159.386 21.441 1.00 42.59 47 TYR B O 1
ATOM 5219 N N . LEU B 1 102 ? 49.286 157.742 21.746 1.00 37.10 48 LEU B N 1
ATOM 5220 C CA . LEU B 1 102 ? 48.776 157.438 23.079 1.00 38.26 48 LEU B CA 1
ATOM 5221 C C . LEU B 1 102 ? 48.913 158.634 24.013 1.00 40.63 48 LEU B C 1
ATOM 5222 O O . LEU B 1 102 ? 48.095 158.812 24.926 1.00 37.96 48 LEU B O 1
ATOM 5227 N N . LYS B 1 103 ? 49.946 159.450 23.810 1.00 40.30 49 LYS B N 1
ATOM 5228 C CA . LYS B 1 103 ? 50.164 160.620 24.650 1.00 43.57 49 LYS B CA 1
ATOM 5229 C C . LYS B 1 103 ? 48.952 161.560 24.674 1.00 45.90 49 LYS B C 1
ATOM 5230 O O . LYS B 1 103 ? 48.800 162.325 25.632 1.00 46.92 49 LYS B O 1
ATOM 5236 N N . THR B 1 104 ? 48.068 161.497 23.677 1.00 42.21 50 THR B N 1
ATOM 5237 C CA . THR B 1 104 ? 46.899 162.366 23.645 1.00 48.98 50 THR B CA 1
ATOM 5238 C C . THR B 1 104 ? 45.725 161.791 24.422 1.00 49.51 50 THR B C 1
ATOM 5239 O O . THR B 1 104 ? 44.642 162.377 24.410 1.00 48.61 50 THR B O 1
ATOM 5243 N N . ILE B 1 105 ? 45.910 160.666 25.098 1.00 46.59 51 ILE B N 1
ATOM 5244 C CA . ILE B 1 105 ? 44.883 160.081 25.953 1.00 44.99 51 ILE B CA 1
ATOM 5245 C C . ILE B 1 105 ? 45.290 160.328 27.401 1.00 46.91 51 ILE B C 1
ATOM 5246 O O . ILE B 1 105 ? 46.415 159.974 27.788 1.00 42.96 51 ILE B O 1
ATOM 5251 N N . PRO B 1 106 ? 44.438 160.950 28.222 1.00 46.94 52 PRO B N 1
ATOM 5252 C CA . PRO B 1 106 ? 44.841 161.262 29.602 1.00 45.94 52 PRO B CA 1
ATOM 5253 C C . PRO B 1 106 ? 45.168 160.000 30.393 1.00 40.98 52 PRO B C 1
ATOM 5254 O O . PRO B 1 106 ? 44.460 158.991 30.323 1.00 43.12 52 PRO B O 1
ATOM 5258 N N . GLY B 1 107 ? 46.252 160.070 31.160 1.00 36.88 53 GLY B N 1
ATOM 5259 C CA . GLY B 1 107 ? 46.824 158.905 31.802 1.00 43.45 53 GLY B CA 1
ATOM 5260 C C . GLY B 1 107 ? 48.109 158.414 31.164 1.00 41.21 53 GLY B C 1
ATOM 5261 O O . GLY B 1 107 ? 48.922 157.770 31.855 1.00 42.59 53 GLY B O 1
ATOM 5262 N N . PHE B 1 108 ? 48.328 158.705 29.876 1.00 38.74 54 PHE B N 1
ATOM 5263 C CA . PHE B 1 108 ? 49.552 158.308 29.187 1.00 37.95 54 PHE B CA 1
ATOM 5264 C C . PHE B 1 108 ? 50.608 159.397 29.238 1.00 44.39 54 PHE B C 1
ATOM 5265 O O . PHE B 1 108 ? 50.305 160.593 29.137 1.00 40.06 54 PHE B O 1
ATOM 5273 N N . ALA B 1 109 ? 51.855 158.968 29.382 1.00 34.40 55 ALA B N 1
ATOM 5274 C CA . ALA B 1 109 ? 53.018 159.829 29.229 1.00 41.84 55 ALA B CA 1
ATOM 5275 C C . ALA B 1 109 ? 54.046 159.041 28.433 1.00 41.36 55 ALA B C 1
ATOM 5276 O O . ALA B 1 109 ? 53.891 157.837 28.213 1.00 37.71 55 ALA B O 1
ATOM 5278 N N . VAL B 1 110 ? 55.101 159.714 27.985 1.00 40.98 56 VAL B N 1
ATOM 5279 C CA . VAL B 1 110 ? 56.036 159.091 27.050 1.00 43.47 56 VAL B CA 1
ATOM 5280 C C . VAL B 1 110 ? 57.455 159.368 27.514 1.00 42.55 56 VAL B C 1
ATOM 5281 O O . VAL B 1 110 ? 57.808 160.518 27.790 1.00 41.46 56 VAL B O 1
ATOM 5285 N N . ILE B 1 111 ? 58.278 158.326 27.575 1.00 32.84 57 ILE B N 1
ATOM 5286 C CA . ILE B 1 111 ? 59.717 158.517 27.730 1.00 33.90 57 ILE B CA 1
ATOM 5287 C C . ILE B 1 111 ? 60.282 158.864 26.357 1.00 39.82 57 ILE B C 1
ATOM 5288 O O . ILE B 1 111 ? 60.370 157.999 25.475 1.00 40.92 57 ILE B O 1
ATOM 5293 N N . ARG B 1 112 ? 60.669 160.122 26.169 1.00 37.10 58 ARG B N 1
ATOM 5294 C CA . ARG B 1 112 ? 61.285 160.531 24.917 1.00 36.43 58 ARG B CA 1
ATOM 5295 C C . ARG B 1 112 ? 62.726 160.036 24.870 1.00 40.88 58 ARG B C 1
ATOM 5296 O O . ARG B 1 112 ? 63.498 160.247 25.815 1.00 38.71 58 ARG B O 1
ATOM 5304 N N . ASN B 1 113 ? 63.066 159.355 23.770 1.00 41.68 59 ASN B N 1
ATOM 5305 C CA . ASN B 1 113 ? 64.402 158.852 23.483 1.00 42.52 59 ASN B CA 1
ATOM 5306 C C . ASN B 1 113 ? 65.137 159.668 22.420 1.00 47.81 59 ASN B C 1
ATOM 5307 O O . ASN B 1 113 ? 66.372 159.626 22.366 1.00 46.70 59 ASN B O 1
ATOM 5312 N N . GLY B 1 114 ? 64.411 160.383 21.569 1.00 43.41 60 GLY B N 1
ATOM 5313 C CA . GLY B 1 114 ? 64.980 161.117 20.451 1.00 45.74 60 GLY B CA 1
ATOM 5314 C C . GLY B 1 114 ? 63.847 161.812 19.727 1.00 43.86 60 GLY B C 1
ATOM 5315 O O . GLY B 1 114 ? 62.992 162.422 20.374 1.00 44.83 60 GLY B O 1
ATOM 5316 N N . GLY B 1 115 ? 63.784 161.677 18.406 1.00 42.85 61 GLY B N 1
ATOM 5317 C CA . GLY B 1 115 ? 62.691 162.239 17.644 1.00 42.95 61 GLY B CA 1
ATOM 5318 C C . GLY B 1 115 ? 61.493 161.319 17.538 1.00 45.65 61 GLY B C 1
ATOM 5319 O O . GLY B 1 115 ? 60.372 161.784 17.298 1.00 43.63 61 GLY B O 1
ATOM 5320 N N . SER B 1 116 ? 61.713 160.016 17.706 1.00 40.57 62 SER B N 1
ATOM 5321 C CA . SER B 1 116 ? 60.635 159.036 17.634 1.00 45.38 62 SER B CA 1
ATOM 5322 C C . SER B 1 116 ? 60.976 157.858 18.555 1.00 40.95 62 SER B C 1
ATOM 5323 O O . SER B 1 116 ? 61.894 157.933 19.377 1.00 36.08 62 SER B O 1
ATOM 5326 N N . ASN B 1 117 ? 60.219 156.767 18.437 1.00 36.13 63 ASN B N 1
ATOM 5327 C CA . ASN B 1 117 ? 60.468 155.573 19.257 1.00 43.16 63 ASN B CA 1
ATOM 5328 C C . ASN B 1 117 ? 60.439 155.892 20.751 1.00 41.19 63 ASN B C 1
ATOM 5329 O O . ASN B 1 117 ? 61.312 155.459 21.503 1.00 43.35 63 ASN B O 1
ATOM 5334 N N . GLY B 1 118 ? 59.471 156.705 21.181 1.00 42.74 64 GLY B N 1
ATOM 5335 C CA . GLY B 1 118 ? 59.284 156.930 22.600 1.00 44.51 64 GLY B CA 1
ATOM 5336 C C . GLY B 1 118 ? 58.690 155.708 23.286 1.00 38.76 64 GLY B C 1
ATOM 5337 O O . GLY B 1 118 ? 58.091 154.842 22.654 1.00 41.32 64 GLY B O 1
ATOM 5338 N N . ASP B 1 119 ? 58.865 155.633 24.605 1.00 36.23 65 ASP B N 1
ATOM 5339 C CA . ASP B 1 119 ? 58.365 154.485 25.380 1.00 47.31 65 ASP B CA 1
ATOM 5340 C C . ASP B 1 119 ? 57.119 154.898 26.153 1.00 41.92 65 ASP B C 1
ATOM 5341 O O . ASP B 1 119 ? 57.206 155.796 27.006 1.00 38.70 65 ASP B O 1
ATOM 5346 N N . PRO B 1 120 ? 55.955 154.314 25.886 1.00 41.57 66 PRO B N 1
ATOM 5347 C CA . PRO B 1 120 ? 54.727 154.789 26.541 1.00 39.08 66 PRO B CA 1
ATOM 5348 C C . PRO B 1 120 ? 54.637 154.358 27.998 1.00 45.02 66 PRO B C 1
ATOM 5349 O O . PRO B 1 120 ? 55.114 153.294 28.405 1.00 39.18 66 PRO B O 1
ATOM 5353 N N . VAL B 1 121 ? 54.000 155.207 28.789 1.00 34.86 67 VAL B N 1
ATOM 5354 C CA . VAL B 1 121 ? 53.826 154.986 30.214 1.00 38.01 67 VAL B CA 1
ATOM 5355 C C . VAL B 1 121 ? 52.362 155.240 30.534 1.00 40.98 67 VAL B C 1
ATOM 5356 O O . VAL B 1 121 ? 51.812 156.273 30.138 1.00 42.32 67 VAL B O 1
ATOM 5360 N N . LEU B 1 122 ? 51.722 154.308 31.228 1.00 37.49 68 LEU B N 1
ATOM 5361 C CA . LEU B 1 122 ? 50.316 154.460 31.595 1.00 36.39 68 LEU B CA 1
ATOM 5362 C C . LEU B 1 122 ? 50.200 154.434 33.114 1.00 39.78 68 LEU B C 1
ATOM 5363 O O . LEU B 1 122 ? 50.630 153.469 33.761 1.00 34.38 68 LEU B O 1
ATOM 5368 N N . ARG B 1 123 ? 49.647 155.509 33.682 1.00 34.74 69 ARG B N 1
ATOM 5369 C CA . ARG B 1 123 ? 49.479 155.636 35.128 1.00 35.45 69 ARG B CA 1
ATOM 5370 C C . ARG B 1 123 ? 50.796 155.386 35.855 1.00 42.09 69 ARG B C 1
ATOM 5371 O O . ARG B 1 123 ? 50.845 154.737 36.902 1.00 38.66 69 ARG B O 1
ATOM 5379 N N . GLY B 1 124 ? 51.884 155.886 35.281 1.00 38.83 70 GLY B N 1
ATOM 5380 C CA . GLY B 1 124 ? 53.182 155.709 35.894 1.00 39.02 70 GLY B CA 1
ATOM 5381 C C . GLY B 1 124 ? 53.817 154.356 35.647 1.00 41.52 70 GLY B C 1
ATOM 5382 O O . GLY B 1 124 ? 54.969 154.151 36.059 1.00 37.20 70 GLY B O 1
ATOM 5383 N N . MET B 1 125 ? 53.122 153.444 34.964 1.00 34.24 71 MET B N 1
ATOM 5384 C CA . MET B 1 125 ? 53.593 152.078 34.768 1.00 43.64 71 MET B CA 1
ATOM 5385 C C . MET B 1 125 ? 54.177 151.900 33.374 1.00 44.32 71 MET B C 1
ATOM 5386 O O . MET B 1 125 ? 53.620 152.387 32.382 1.00 42.93 71 MET B O 1
ATOM 5391 N N . PHE B 1 126 ? 55.240 151.108 33.307 1.00 42.88 72 PHE B N 1
ATOM 5392 C CA . PHE B 1 126 ? 56.149 151.037 32.178 1.00 43.39 72 PHE B CA 1
ATOM 5393 C C . PHE B 1 126 ? 56.272 149.600 31.676 1.00 44.39 72 PHE B C 1
ATOM 5394 O O . PHE B 1 126 ? 56.116 148.643 32.446 1.00 39.60 72 PHE B O 1
ATOM 5402 N N . GLY B 1 127 ? 56.523 149.453 30.369 1.00 40.95 73 GLY B N 1
ATOM 5403 C CA . GLY B 1 127 ? 56.962 148.167 29.824 1.00 40.38 73 GLY B CA 1
ATOM 5404 C C . GLY B 1 127 ? 55.865 147.117 29.769 1.00 41.87 73 GLY B C 1
ATOM 5405 O O . GLY B 1 127 ? 54.723 147.389 29.380 1.00 40.67 73 GLY B O 1
ATOM 5406 N N . SER B 1 128 ? 56.216 145.884 30.166 1.00 40.19 74 SER B N 1
ATOM 5407 C CA . SER B 1 128 ? 55.306 144.745 30.072 1.00 41.01 74 SER B CA 1
ATOM 5408 C C . SER B 1 128 ? 54.108 144.843 31.009 1.00 37.51 74 SER B C 1
ATOM 5409 O O . SER B 1 128 ? 53.203 144.009 30.924 1.00 39.89 74 SER B O 1
ATOM 5412 N N . ARG B 1 129 ? 54.085 145.819 31.907 1.00 38.44 75 ARG B N 1
ATOM 5413 C CA . ARG B 1 129 ? 52.855 146.116 32.625 1.00 37.16 75 ARG B CA 1
ATOM 5414 C C . ARG B 1 129 ? 51.748 146.576 31.677 1.00 35.44 75 ARG B C 1
ATOM 5415 O O . ARG B 1 129 ? 50.560 146.493 32.031 1.00 37.39 75 ARG B O 1
ATOM 5423 N N . LEU B 1 130 ? 52.117 147.032 30.479 1.00 34.02 76 LEU B N 1
ATOM 5424 C CA . LEU B 1 130 ? 51.187 147.343 29.394 1.00 43.15 76 LEU B CA 1
ATOM 5425 C C . LEU B 1 130 ? 51.167 146.208 28.371 1.00 39.85 76 LEU B C 1
ATOM 5426 O O . LEU B 1 130 ? 52.217 145.815 27.856 1.00 40.34 76 LEU B O 1
ATOM 5431 N N . ASN B 1 131 ? 49.980 145.694 28.069 1.00 36.97 77 ASN B N 1
ATOM 5432 C CA . ASN B 1 131 ? 49.799 144.698 27.019 1.00 43.12 77 ASN B CA 1
ATOM 5433 C C . ASN B 1 131 ? 49.364 145.410 25.739 1.00 39.61 77 ASN B C 1
ATOM 5434 O O . ASN B 1 131 ? 48.213 145.845 25.624 1.00 43.22 77 ASN B O 1
ATOM 5439 N N . ILE B 1 132 ? 50.273 145.522 24.777 1.00 37.56 78 ILE B N 1
ATOM 5440 C CA . ILE B 1 132 ? 50.053 146.307 23.564 1.00 40.72 78 ILE B CA 1
ATOM 5441 C C . ILE B 1 132 ? 49.912 145.350 22.383 1.00 43.28 78 ILE B C 1
ATOM 5442 O O . ILE B 1 132 ? 50.904 144.766 21.932 1.00 43.86 78 ILE B O 1
ATOM 5447 N N . LEU B 1 133 ? 48.688 145.194 21.869 1.00 36.15 79 LEU B N 1
ATOM 5448 C CA . LEU B 1 133 ? 48.387 144.275 20.775 1.00 37.87 79 LEU B CA 1
ATOM 5449 C C . LEU B 1 133 ? 48.090 145.017 19.473 1.00 43.62 79 LEU B C 1
ATOM 5450 O O . LEU B 1 133 ? 47.429 146.064 19.476 1.00 42.30 79 LEU B O 1
ATOM 5455 N N . THR B 1 134 ? 48.549 144.449 18.355 1.00 43.92 80 THR B N 1
ATOM 5456 C CA . THR B 1 134 ? 48.205 144.918 17.011 1.00 44.47 80 THR B CA 1
ATOM 5457 C C . THR B 1 134 ? 47.482 143.800 16.285 1.00 47.30 80 THR B C 1
ATOM 5458 O O . THR B 1 134 ? 48.059 142.729 16.068 1.00 49.60 80 THR B O 1
ATOM 5462 N N . ASN B 1 135 ? 46.224 144.042 15.920 1.00 48.16 81 ASN B N 1
ATOM 5463 C CA . ASN B 1 135 ? 45.391 143.028 15.267 1.00 54.13 81 ASN B CA 1
ATOM 5464 C C . ASN B 1 135 ? 45.357 141.725 16.057 1.00 56.24 81 ASN B C 1
ATOM 5465 O O . ASN B 1 135 ? 45.290 140.635 15.485 1.00 55.16 81 ASN B O 1
ATOM 5470 N N . GLY B 1 136 ? 45.402 141.827 17.383 1.00 49.93 82 GLY B N 1
ATOM 5471 C CA . GLY B 1 136 ? 45.342 140.667 18.238 1.00 49.98 82 GLY B CA 1
ATOM 5472 C C . GLY B 1 136 ? 46.669 139.994 18.523 1.00 46.75 82 GLY B C 1
ATOM 5473 O O . GLY B 1 136 ? 46.733 139.165 19.434 1.00 47.91 82 GLY B O 1
ATOM 5474 N N . GLY B 1 137 ? 47.736 140.326 17.787 1.00 43.29 83 GLY B N 1
ATOM 5475 C CA . GLY B 1 137 ? 49.039 139.746 18.020 1.00 45.44 83 GLY B CA 1
ATOM 5476 C C . GLY B 1 137 ? 49.974 140.671 18.787 1.00 51.46 83 GLY B C 1
ATOM 5477 O O . GLY B 1 137 ? 49.740 141.861 18.926 1.00 43.88 83 GLY B O 1
ATOM 5478 N N . MET B 1 138 ? 51.069 140.081 19.273 1.00 45.86 84 MET B N 1
ATOM 5479 C CA . MET B 1 138 ? 52.090 140.793 20.025 1.00 50.98 84 MET B CA 1
ATOM 5480 C C . MET B 1 138 ? 53.374 140.934 19.222 1.00 53.19 84 MET B C 1
ATOM 5481 O O . MET B 1 138 ? 53.986 139.937 18.822 1.00 49.14 84 MET B O 1
ATOM 5486 N N . MET B 1 139 ? 53.787 142.178 19.022 1.00 45.03 85 MET B N 1
ATOM 5487 C CA . MET B 1 139 ? 55.038 142.566 18.370 1.00 51.64 85 MET B CA 1
ATOM 5488 C C . MET B 1 139 ? 56.047 142.869 19.476 1.00 53.42 85 MET B C 1
ATOM 5489 O O . MET B 1 139 ? 55.994 143.931 20.103 1.00 55.34 85 MET B O 1
ATOM 5494 N N . LEU B 1 140 ? 56.967 141.945 19.714 1.00 44.93 86 LEU B N 1
ATOM 5495 C CA . LEU B 1 140 ? 57.919 142.064 20.809 1.00 51.50 86 LEU B CA 1
ATOM 5496 C C . LEU B 1 140 ? 59.234 142.613 20.273 1.00 47.71 86 LEU B C 1
ATOM 5497 O O . LEU B 1 140 ? 59.747 142.126 19.260 1.00 46.89 86 LEU B O 1
ATOM 5502 N N . GLY B 1 141 ? 59.779 143.617 20.964 1.00 44.63 87 GLY B N 1
ATOM 5503 C CA . GLY B 1 141 ? 61.011 144.224 20.523 1.00 43.42 87 GLY B CA 1
ATOM 5504 C C . GLY B 1 141 ? 62.232 143.392 20.877 1.00 43.07 87 GLY B C 1
ATOM 5505 O O . GLY B 1 141 ? 62.197 142.475 21.699 1.00 43.65 87 GLY B O 1
ATOM 5506 N N . ALA B 1 142 ? 63.349 143.731 20.246 1.00 39.29 88 ALA B N 1
ATOM 5507 C CA . ALA B 1 142 ? 64.568 142.962 20.439 1.00 38.66 88 ALA B CA 1
ATOM 5508 C C . ALA B 1 142 ? 65.643 143.708 21.209 1.00 43.26 88 ALA B C 1
ATOM 5509 O O . ALA B 1 142 ? 66.511 143.062 21.803 1.00 38.08 88 ALA B O 1
ATOM 5511 N N . CYS B 1 143 ? 65.599 145.040 21.257 1.00 36.03 89 CYS B N 1
ATOM 5512 C CA . CYS B 1 143 ? 66.702 145.758 21.880 1.00 34.49 89 CYS B CA 1
ATOM 5513 C C . CYS B 1 143 ? 66.725 145.503 23.385 1.00 35.79 89 CYS B C 1
ATOM 5514 O O . CYS B 1 143 ? 65.684 145.622 24.045 1.00 36.45 89 CYS B O 1
ATOM 5517 N N . PRO B 1 144 ? 67.882 145.164 23.966 1.00 37.77 90 PRO B N 1
ATOM 5518 C CA . PRO B 1 144 ? 67.940 144.940 25.419 1.00 36.40 90 PRO B CA 1
ATOM 5519 C C . PRO B 1 144 ? 67.869 146.228 26.227 1.00 40.90 90 PRO B C 1
ATOM 5520 O O . PRO B 1 144 ? 67.725 146.173 27.459 1.00 36.39 90 PRO B O 1
ATOM 5524 N N . ASN B 1 145 ? 67.967 147.382 25.571 1.00 44.11 91 ASN B N 1
ATOM 5525 C CA . ASN B 1 145 ? 67.725 148.674 26.201 1.00 43.31 91 ASN B CA 1
ATOM 5526 C C . ASN B 1 145 ? 66.426 149.311 25.716 1.00 44.24 91 ASN B C 1
ATOM 5527 O O . ASN B 1 145 ? 66.220 150.511 25.925 1.00 42.92 91 ASN B O 1
ATOM 5532 N N . ARG B 1 146 ? 65.561 148.536 25.049 1.00 38.21 92 ARG B N 1
ATOM 5533 C CA . ARG B 1 146 ? 64.235 148.990 24.613 1.00 37.10 92 ARG B CA 1
ATOM 5534 C C . ARG B 1 146 ? 64.295 150.207 23.682 1.00 44.24 92 ARG B C 1
ATOM 5535 O O . ARG B 1 146 ? 63.454 151.110 23.759 1.00 40.04 92 ARG B O 1
ATOM 5543 N N . MET B 1 147 ? 65.273 150.231 22.771 1.00 38.68 93 MET B N 1
ATOM 5544 C CA . MET B 1 147 ? 65.187 151.186 21.672 1.00 38.41 93 MET B CA 1
ATOM 5545 C C . MET B 1 147 ? 63.902 151.003 20.867 1.00 43.38 93 MET B C 1
ATOM 5546 O O . MET B 1 147 ? 63.396 151.971 20.279 1.00 43.86 93 MET B O 1
ATOM 5551 N N . ASP B 1 148 ? 63.354 149.788 20.832 1.00 36.16 94 ASP B N 1
ATOM 5552 C CA . ASP B 1 148 ? 62.232 149.456 19.953 1.00 34.91 94 ASP B CA 1
ATOM 5553 C C . ASP B 1 148 ? 61.060 148.913 20.774 1.00 43.97 94 ASP B C 1
ATOM 5554 O O . ASP B 1 148 ? 60.690 147.733 20.641 1.00 41.00 94 ASP B O 1
ATOM 5559 N N . ALA B 1 149 ? 60.430 149.794 21.585 1.00 37.56 95 ALA B N 1
ATOM 5560 C CA . ALA B 1 149 ? 59.159 149.494 22.251 1.00 43.36 95 ALA B CA 1
ATOM 5561 C C . ALA B 1 149 ? 58.119 148.992 21.249 1.00 41.97 95 ALA B C 1
ATOM 5562 O O . ALA B 1 149 ? 58.229 149.289 20.054 1.00 43.39 95 ALA B O 1
ATOM 5564 N N . PRO B 1 150 ? 57.085 148.254 21.679 1.00 43.88 96 PRO B N 1
ATOM 5565 C CA . PRO B 1 150 ? 56.100 147.758 20.696 1.00 41.90 96 PRO B CA 1
ATOM 5566 C C . PRO B 1 150 ? 55.444 148.862 19.874 1.00 43.82 96 PRO B C 1
ATOM 5567 O O . PRO B 1 150 ? 55.171 148.664 18.681 1.00 39.24 96 PRO B O 1
ATOM 5571 N N . THR B 1 151 ? 55.187 150.027 20.474 1.00 37.82 97 THR B N 1
ATOM 5572 C CA . THR B 1 151 ? 54.570 151.115 19.722 1.00 41.16 97 THR B CA 1
ATOM 5573 C C . THR B 1 151 ? 55.476 151.662 18.624 1.00 40.72 97 THR B C 1
ATOM 5574 O O . THR B 1 151 ? 54.969 152.292 17.692 1.00 39.84 97 THR B O 1
ATOM 5578 N N . SER B 1 152 ? 56.797 151.452 18.720 1.00 37.72 98 SER B N 1
ATOM 5579 C CA A SER B 1 152 ? 57.696 151.939 17.680 0.31 39.95 98 SER B CA 1
ATOM 5580 C CA B SER B 1 152 ? 57.722 151.912 17.686 0.69 39.40 98 SER B CA 1
ATOM 5581 C C . SER B 1 152 ? 57.445 151.268 16.335 1.00 44.07 98 SER B C 1
ATOM 5582 O O . SER B 1 152 ? 57.851 151.814 15.302 1.00 46.74 98 SER B O 1
ATOM 5587 N N . TYR B 1 153 ? 56.790 150.105 16.323 1.00 38.85 99 TYR B N 1
ATOM 5588 C CA . TYR B 1 153 ? 56.444 149.383 15.106 1.00 42.77 99 TYR B CA 1
ATOM 5589 C C . TYR B 1 153 ? 55.061 149.743 14.578 1.00 48.62 99 TYR B C 1
ATOM 5590 O O . TYR B 1 153 ? 54.627 149.159 13.575 1.00 46.48 99 TYR B O 1
ATOM 5599 N N . ILE B 1 154 ? 54.368 150.684 15.222 1.00 40.86 100 ILE B N 1
ATOM 5600 C CA . ILE B 1 154 ? 52.971 151.002 14.929 1.00 47.44 100 ILE B CA 1
ATOM 5601 C C . ILE B 1 154 ? 52.909 152.379 14.281 1.00 52.93 100 ILE B C 1
ATOM 5602 O O . ILE B 1 154 ? 53.456 153.347 14.820 1.00 48.11 100 ILE B O 1
ATOM 5607 N N . SER B 1 155 ? 52.226 152.470 13.141 1.00 57.50 101 SER B N 1
ATOM 5608 C CA . SER B 1 155 ? 51.858 153.755 12.552 1.00 57.80 101 SER B CA 1
ATOM 5609 C C . SER B 1 155 ? 50.361 153.959 12.763 1.00 55.43 101 SER B C 1
ATOM 5610 O O . SER B 1 155 ? 49.549 153.376 12.029 1.00 59.41 101 SER B O 1
ATOM 5613 N N . PRO B 1 156 ? 49.940 154.766 13.741 1.00 50.35 102 PRO B N 1
ATOM 5614 C CA . PRO B 1 156 ? 48.546 154.664 14.216 1.00 55.38 102 PRO B CA 1
ATOM 5615 C C . PRO B 1 156 ? 47.506 155.039 13.176 1.00 55.55 102 PRO B C 1
ATOM 5616 O O . PRO B 1 156 ? 46.383 154.525 13.235 1.00 54.00 102 PRO B O 1
ATOM 5620 N N . GLU B 1 157 ? 47.856 155.896 12.211 1.00 53.59 103 GLU B N 1
ATOM 5621 C CA . GLU B 1 157 ? 46.928 156.275 11.151 1.00 59.99 103 GLU B CA 1
ATOM 5622 C C . GLU B 1 157 ? 46.525 155.088 10.282 1.00 58.64 103 GLU B C 1
ATOM 5623 O O . GLU B 1 157 ? 45.442 155.104 9.681 1.00 57.40 103 GLU B O 1
ATOM 5629 N N . THR B 1 158 ? 47.356 154.053 10.220 1.00 48.20 104 THR B N 1
ATOM 5630 C CA . THR B 1 158 ? 47.027 152.863 9.446 1.00 57.21 104 THR B CA 1
ATOM 5631 C C . THR B 1 158 ? 46.061 151.915 10.152 1.00 55.67 104 THR B C 1
ATOM 5632 O O . THR B 1 158 ? 45.754 150.857 9.598 1.00 54.83 104 THR B O 1
ATOM 5636 N N . TYR B 1 159 ? 45.578 152.246 11.348 1.00 51.75 105 TYR B N 1
ATOM 5637 C CA . TYR B 1 159 ? 44.656 151.379 12.063 1.00 49.59 105 TYR B CA 1
ATOM 5638 C C . TYR B 1 159 ? 43.266 152.005 12.136 1.00 53.19 105 TYR B C 1
ATOM 5639 O O . TYR B 1 159 ? 43.107 153.225 12.046 1.00 57.38 105 TYR B O 1
ATOM 5648 N N . ASP B 1 160 ? 42.255 151.151 12.287 1.00 51.23 106 ASP B N 1
ATOM 5649 C CA . ASP B 1 160 ? 40.865 151.589 12.273 1.00 51.55 106 ASP B CA 1
ATOM 5650 C C . ASP B 1 160 ? 40.310 151.856 13.658 1.00 54.47 106 ASP B C 1
ATOM 5651 O O . ASP B 1 160 ? 39.371 152.651 13.803 1.00 52.49 106 ASP B O 1
ATOM 5656 N N . LYS B 1 161 ? 40.863 151.219 14.684 1.00 49.64 107 LYS B N 1
ATOM 5657 C CA . LYS B 1 161 ? 40.289 151.341 16.011 1.00 50.26 107 LYS B CA 1
ATOM 5658 C C . LYS B 1 161 ? 41.380 151.153 17.054 1.00 51.46 107 LYS B C 1
ATOM 5659 O O . LYS B 1 161 ? 42.307 150.356 16.862 1.00 48.49 107 LYS B O 1
ATOM 5665 N N . LEU B 1 162 ? 41.269 151.912 18.141 1.00 44.38 108 LEU B N 1
ATOM 5666 C CA . LEU B 1 162 ? 42.119 151.770 19.315 1.00 42.86 108 LEU B CA 1
ATOM 5667 C C . LEU B 1 162 ? 41.234 151.617 20.542 1.00 48.13 108 LEU B C 1
ATOM 5668 O O . LEU B 1 162 ? 40.312 152.415 20.752 1.00 45.75 108 LEU B O 1
ATOM 5673 N N . THR B 1 163 ? 41.509 150.594 21.348 1.00 39.23 109 THR B N 1
ATOM 5674 C CA . THR B 1 163 ? 40.817 150.379 22.609 1.00 39.95 109 THR B CA 1
ATOM 5675 C C . THR B 1 163 ? 41.849 150.334 23.715 1.00 43.18 109 THR B C 1
ATOM 5676 O O . THR B 1 163 ? 42.860 149.630 23.593 1.00 41.56 109 THR B O 1
ATOM 5680 N N . VAL B 1 164 ? 41.601 151.082 24.782 1.00 32.04 110 VAL B N 1
ATOM 5681 C CA . VAL B 1 164 ? 42.428 151.039 25.981 1.00 40.39 110 VAL B CA 1
ATOM 5682 C C . VAL B 1 164 ? 41.548 150.599 27.140 1.00 42.66 110 VAL B C 1
ATOM 5683 O O . VAL B 1 164 ? 40.534 151.245 27.436 1.00 41.59 110 VAL B O 1
ATOM 5687 N N . ILE B 1 165 ? 41.925 149.492 27.782 1.00 38.02 111 ILE B N 1
ATOM 5688 C CA . ILE B 1 165 ? 41.299 149.025 29.017 1.00 36.67 111 ILE B CA 1
ATOM 5689 C C . ILE B 1 165 ? 42.273 149.328 30.145 1.00 40.82 111 ILE B C 1
ATOM 5690 O O . ILE B 1 165 ? 43.364 148.740 30.208 1.00 39.51 111 ILE B O 1
ATOM 5695 N N . LYS B 1 166 ? 41.890 150.247 31.031 1.00 35.58 112 LYS B N 1
ATOM 5696 C CA . LYS B 1 166 ? 42.754 150.659 32.127 1.00 38.18 112 LYS B CA 1
ATOM 5697 C C . LYS B 1 166 ? 42.694 149.659 33.282 1.00 43.69 112 LYS B C 1
ATOM 5698 O O . LYS B 1 166 ? 41.630 149.129 33.613 1.00 40.54 112 LYS B O 1
ATOM 5704 N N . GLY B 1 167 ? 43.838 149.428 33.915 1.00 37.44 113 GLY B N 1
ATOM 5705 C CA . GLY B 1 167 ? 43.896 148.548 35.055 1.00 40.99 113 GLY B CA 1
ATOM 5706 C C . GLY B 1 167 ? 43.784 147.070 34.707 1.00 40.41 113 GLY B C 1
ATOM 5707 O O . GLY B 1 167 ? 43.603 146.673 33.549 1.00 38.82 113 GLY B O 1
ATOM 5708 N N . PRO B 1 168 ? 43.908 146.220 35.733 1.00 39.81 114 PRO B N 1
ATOM 5709 C CA . PRO B 1 168 ? 43.810 144.758 35.555 1.00 38.45 114 PRO B CA 1
ATOM 5710 C C . PRO B 1 168 ? 42.361 144.302 35.431 1.00 42.98 114 PRO B C 1
ATOM 5711 O O . PRO B 1 168 ? 41.860 143.514 36.239 1.00 43.64 114 PRO B O 1
ATOM 5715 N N . GLN B 1 169 ? 41.664 144.821 34.418 1.00 38.35 115 GLN B N 1
ATOM 5716 C CA . GLN B 1 169 ? 40.215 144.700 34.340 1.00 37.83 115 GLN B CA 1
ATOM 5717 C C . GLN B 1 169 ? 39.772 143.921 33.112 1.00 44.40 115 GLN B C 1
ATOM 5718 O O . GLN B 1 169 ? 38.633 144.089 32.650 1.00 39.69 115 GLN B O 1
ATOM 5724 N N . THR B 1 170 ? 40.656 143.098 32.556 1.00 38.04 116 THR B N 1
ATOM 5725 C CA . THR B 1 170 ? 40.281 142.154 31.521 1.00 40.37 116 THR B CA 1
ATOM 5726 C C . THR B 1 170 ? 41.208 140.951 31.635 1.00 42.49 116 THR B C 1
ATOM 5727 O O . THR B 1 170 ? 42.331 141.070 32.131 1.00 41.73 116 THR B O 1
ATOM 5731 N N . VAL B 1 171 ? 40.727 139.795 31.168 1.00 36.74 117 VAL B N 1
ATOM 5732 C CA . VAL B 1 171 ? 41.518 138.571 31.084 1.00 39.23 117 VAL B CA 1
ATOM 5733 C C . VAL B 1 171 ? 41.604 138.029 29.660 1.00 44.17 117 VAL B C 1
ATOM 5734 O O . VAL B 1 171 ? 42.195 136.969 29.440 1.00 38.53 117 VAL B O 1
ATOM 5738 N N . LEU B 1 172 ? 41.028 138.731 28.686 1.00 36.84 118 LEU B N 1
ATOM 5739 C CA . LEU B 1 172 ? 40.835 138.168 27.358 1.00 41.47 118 LEU B CA 1
ATOM 5740 C C . LEU B 1 172 ? 42.054 138.250 26.444 1.00 40.26 118 LEU B C 1
ATOM 5741 O O . LEU B 1 172 ? 42.046 137.612 25.386 1.00 41.69 118 LEU B O 1
ATOM 5746 N N . TRP B 1 173 ? 43.098 139.005 26.798 1.00 38.40 119 TRP B N 1
ATOM 5747 C CA . TRP B 1 173 ? 44.111 139.425 25.825 1.00 45.69 119 TRP B CA 1
ATOM 5748 C C . TRP B 1 173 ? 45.535 139.058 26.234 1.00 47.42 119 TRP B C 1
ATOM 5749 O O . TRP B 1 173 ? 46.489 139.623 25.701 1.00 46.41 119 TRP B O 1
ATOM 5760 N N . GLY B 1 174 ? 45.707 138.123 27.160 1.00 46.93 120 GLY B N 1
ATOM 5761 C CA . GLY B 1 174 ? 47.035 137.680 27.509 1.00 48.24 120 GLY B CA 1
ATOM 5762 C C . GLY B 1 174 ? 47.359 137.943 28.963 1.00 51.30 120 GLY B C 1
ATOM 5763 O O . GLY B 1 174 ? 46.592 138.585 29.692 1.00 50.10 120 GLY B O 1
ATOM 5764 N N . PRO B 1 175 ? 48.519 137.466 29.406 1.00 49.92 121 PRO B N 1
ATOM 5765 C CA . PRO B 1 175 ? 48.875 137.540 30.822 1.00 45.10 121 PRO B CA 1
ATOM 5766 C C . PRO B 1 175 ? 49.542 138.852 31.211 1.00 43.96 121 PRO B C 1
ATOM 5767 O O . PRO B 1 175 ? 50.146 139.543 30.390 1.00 47.86 121 PRO B O 1
ATOM 5771 N N . GLY B 1 176 ? 49.436 139.163 32.503 1.00 42.43 122 GLY B N 1
ATOM 5772 C CA . GLY B 1 176 ? 50.300 140.113 33.179 1.00 48.01 122 GLY B CA 1
ATOM 5773 C C . GLY B 1 176 ? 49.994 141.587 32.980 1.00 45.40 122 GLY B C 1
ATOM 5774 O O . GLY B 1 176 ? 50.744 142.428 33.499 1.00 44.22 122 GLY B O 1
ATOM 5775 N N . ALA B 1 177 ? 48.928 141.938 32.260 1.00 44.80 123 ALA B N 1
ATOM 5776 C CA . ALA B 1 177 ? 48.662 143.344 31.918 1.00 47.19 123 ALA B CA 1
ATOM 5777 C C . ALA B 1 177 ? 48.107 144.076 33.138 1.00 44.40 123 ALA B C 1
ATOM 5778 O O . ALA B 1 177 ? 46.924 144.409 33.230 1.00 51.37 123 ALA B O 1
ATOM 5780 N N . SER B 1 178 ? 49.000 144.334 34.094 1.00 35.98 124 SER B N 1
ATOM 5781 C CA . SER B 1 178 ? 48.575 144.949 35.344 1.00 40.37 124 SER B CA 1
ATOM 5782 C C . SER B 1 178 ? 48.201 146.423 35.171 1.00 41.04 124 SER B C 1
ATOM 5783 O O . SER B 1 178 ? 47.307 146.910 35.875 1.00 45.47 124 SER B O 1
ATOM 5786 N N . ALA B 1 179 ? 48.880 147.156 34.279 1.00 35.46 125 ALA B N 1
ATOM 5787 C CA . ALA B 1 179 ? 48.603 148.585 34.096 1.00 36.53 125 ALA B CA 1
ATOM 5788 C C . ALA B 1 179 ? 47.450 148.849 33.132 1.00 40.00 125 ALA B C 1
ATOM 5789 O O . ALA B 1 179 ? 46.631 149.746 33.368 1.00 40.25 125 ALA B O 1
ATOM 5791 N N . GLY B 1 180 ? 47.395 148.112 32.034 1.00 40.93 126 GLY B N 1
ATOM 5792 C CA . GLY B 1 180 ? 46.293 148.217 31.101 1.00 38.78 126 GLY B CA 1
ATOM 5793 C C . GLY B 1 180 ? 46.589 147.424 29.850 1.00 36.35 126 GLY B C 1
ATOM 5794 O O . GLY B 1 180 ? 47.695 146.916 29.640 1.00 36.76 126 GLY B O 1
ATOM 5795 N N . THR B 1 181 ? 45.570 147.335 29.008 1.00 31.91 127 THR B N 1
ATOM 5796 C CA . THR B 1 181 ? 45.643 146.652 27.729 1.00 35.25 127 THR B CA 1
ATOM 5797 C C . THR B 1 181 ? 45.311 147.637 26.609 1.00 37.96 127 THR B C 1
ATOM 5798 O O . THR B 1 181 ? 44.375 148.438 26.728 1.00 38.60 127 THR B O 1
ATOM 5802 N N . ILE B 1 182 ? 46.092 147.584 25.534 1.00 35.42 128 ILE B N 1
ATOM 5803 C CA . ILE B 1 182 ? 46.024 148.532 24.419 1.00 37.41 128 ILE B CA 1
ATOM 5804 C C . ILE B 1 182 ? 45.854 147.734 23.137 1.00 37.96 128 ILE B C 1
ATOM 5805 O O . ILE B 1 182 ? 46.772 147.006 22.726 1.00 38.27 128 ILE B O 1
ATOM 5810 N N . LEU B 1 183 ? 44.692 147.862 22.498 1.00 34.40 129 LEU B N 1
ATOM 5811 C CA . LEU B 1 183 ? 44.353 147.068 21.316 1.00 38.51 129 LEU B CA 1
ATOM 5812 C C . LEU B 1 183 ? 44.219 147.974 20.085 1.00 41.80 129 LEU B C 1
ATOM 5813 O O . LEU B 1 183 ? 43.226 148.705 19.958 1.00 40.77 129 LEU B O 1
ATOM 5818 N N . PHE B 1 184 ? 45.207 147.920 19.185 1.00 36.30 130 PHE B N 1
ATOM 5819 C CA . PHE B 1 184 ? 45.110 148.510 17.848 1.00 41.12 130 PHE B CA 1
ATOM 5820 C C . PHE B 1 184 ? 44.555 147.469 16.881 1.00 48.32 130 PHE B C 1
ATOM 5821 O O . PHE B 1 184 ? 45.072 146.347 16.805 1.00 48.80 130 PHE B O 1
ATOM 5829 N N . GLU B 1 185 ? 43.525 147.841 16.125 1.00 47.43 131 GLU B N 1
ATOM 5830 C CA . GLU B 1 185 ? 42.817 146.882 15.284 1.00 53.22 131 GLU B CA 1
ATOM 5831 C C . GLU B 1 185 ? 42.499 147.484 13.916 1.00 55.22 131 GLU B C 1
ATOM 5832 O O . GLU B 1 185 ? 42.246 148.688 13.785 1.00 45.70 131 GLU B O 1
ATOM 5838 N N . ARG B 1 186 ? 42.536 146.625 12.897 1.00 54.23 132 ARG B N 1
ATOM 5839 C CA . ARG B 1 186 ? 42.001 146.912 11.571 1.00 58.48 132 ARG B CA 1
ATOM 5840 C C . ARG B 1 186 ? 40.712 146.127 11.375 1.00 64.18 132 ARG B C 1
ATOM 5841 O O . ARG B 1 186 ? 40.693 144.903 11.554 1.00 61.88 132 ARG B O 1
ATOM 5849 N N . GLU B 1 187 ? 39.648 146.830 11.004 1.00 61.72 133 GLU B N 1
ATOM 5850 C CA . GLU B 1 187 ? 38.345 146.252 10.699 1.00 71.04 133 GLU B CA 1
ATOM 5851 C C . GLU B 1 187 ? 38.374 145.553 9.339 1.00 68.98 133 GLU B C 1
ATOM 5852 O O . GLU B 1 187 ? 39.031 146.029 8.408 1.00 67.21 133 GLU B O 1
ATOM 5858 N N . PRO B 1 188 ? 37.671 144.432 9.192 1.00 68.76 134 PRO B N 1
ATOM 5859 C CA . PRO B 1 188 ? 37.489 143.859 7.852 1.00 71.96 134 PRO B CA 1
ATOM 5860 C C . PRO B 1 188 ? 36.679 144.792 6.961 1.00 67.26 134 PRO B C 1
ATOM 5861 O O . PRO B 1 188 ? 35.777 145.497 7.419 1.00 67.76 134 PRO B O 1
ATOM 5865 N N . GLU B 1 189 ? 37.030 144.802 5.679 1.00 70.36 135 GLU B N 1
ATOM 5866 C CA . GLU B 1 189 ? 36.335 145.626 4.703 1.00 65.98 135 GLU B CA 1
ATOM 5867 C C . GLU B 1 189 ? 34.900 145.144 4.526 1.00 68.49 135 GLU B C 1
ATOM 5868 O O . GLU B 1 189 ? 34.584 143.973 4.751 1.00 66.65 135 GLU B O 1
ATOM 5874 N N . ARG B 1 190 ? 34.027 146.065 4.116 1.00 71.41 136 ARG B N 1
ATOM 5875 C CA . ARG B 1 190 ? 32.592 145.807 4.008 1.00 74.82 136 ARG B CA 1
ATOM 5876 C C . ARG B 1 190 ? 32.099 146.183 2.608 1.00 75.91 136 ARG B C 1
ATOM 5877 O O . ARG B 1 190 ? 31.263 147.068 2.435 1.00 79.65 136 ARG B O 1
ATOM 5885 N N . PHE B 1 191 ? 32.623 145.502 1.597 1.00 71.79 137 PHE B N 1
ATOM 5886 C CA . PHE B 1 191 ? 32.217 145.773 0.228 1.00 72.90 137 PHE B CA 1
ATOM 5887 C C . PHE B 1 191 ? 30.952 144.997 -0.125 1.00 76.33 137 PHE B C 1
ATOM 5888 O O . PHE B 1 191 ? 30.724 143.885 0.359 1.00 69.69 137 PHE B O 1
ATOM 5896 N N . GLY B 1 192 ? 30.120 145.603 -0.974 1.00 79.56 138 GLY B N 1
ATOM 5897 C CA . GLY B 1 192 ? 28.986 144.911 -1.565 1.00 80.95 138 GLY B CA 1
ATOM 5898 C C . GLY B 1 192 ? 29.330 144.405 -2.952 1.00 83.21 138 GLY B C 1
ATOM 5899 O O . GLY B 1 192 ? 30.043 143.408 -3.094 1.00 80.31 138 GLY B O 1
ATOM 5900 N N . GLU B 1 193 ? 28.853 145.087 -3.990 1.00 84.77 139 GLU B N 1
ATOM 5901 C CA . GLU B 1 193 ? 29.375 144.825 -5.319 1.00 85.80 139 GLU B CA 1
ATOM 5902 C C . GLU B 1 193 ? 30.851 145.219 -5.367 1.00 79.39 139 GLU B C 1
ATOM 5903 O O . GLU B 1 193 ? 31.386 145.825 -4.436 1.00 78.71 139 GLU B O 1
ATOM 5909 N N . LEU B 1 194 ? 31.513 144.860 -6.466 1.00 79.61 140 LEU B N 1
ATOM 5910 C CA . LEU B 1 194 ? 32.936 145.147 -6.615 1.00 73.33 140 LEU B CA 1
ATOM 5911 C C . LEU B 1 194 ? 33.209 146.624 -6.383 1.00 77.56 140 LEU B C 1
ATOM 5912 O O . LEU B 1 194 ? 32.704 147.481 -7.113 1.00 75.38 140 LEU B O 1
ATOM 5917 N N . GLY B 1 195 ? 33.998 146.919 -5.347 1.00 70.56 141 GLY B N 1
ATOM 5918 C CA . GLY B 1 195 ? 34.230 148.287 -4.943 1.00 68.73 141 GLY B CA 1
ATOM 5919 C C . GLY B 1 195 ? 35.658 148.490 -4.483 1.00 63.99 141 GLY B C 1
ATOM 5920 O O . GLY B 1 195 ? 36.429 147.542 -4.337 1.00 57.60 141 GLY B O 1
ATOM 5921 N N . SER B 1 196 ? 35.997 149.754 -4.257 1.00 61.00 142 SER B N 1
ATOM 5922 C CA . SER B 1 196 ? 37.325 150.079 -3.770 1.00 60.75 142 SER B CA 1
ATOM 5923 C C . SER B 1 196 ? 37.261 151.311 -2.879 1.00 63.71 142 SER B C 1
ATOM 5924 O O . SER B 1 196 ? 36.257 152.022 -2.820 1.00 62.77 142 SER B O 1
ATOM 5927 N N . ARG B 1 197 ? 38.376 151.556 -2.200 1.00 57.93 143 ARG B N 1
ATOM 5928 C CA . ARG B 1 197 ? 38.509 152.552 -1.153 1.00 59.81 143 ARG B CA 1
ATOM 5929 C C . ARG B 1 197 ? 39.981 152.939 -1.099 1.00 60.25 143 ARG B C 1
ATOM 5930 O O . ARG B 1 197 ? 40.858 152.088 -1.303 1.00 55.22 143 ARG B O 1
ATOM 5938 N N . VAL B 1 198 ? 40.254 154.231 -0.897 1.00 58.79 144 VAL B N 1
ATOM 5939 C CA . VAL B 1 198 ? 41.618 154.693 -0.628 1.00 54.59 144 VAL B CA 1
ATOM 5940 C C . VAL B 1 198 ? 41.578 155.829 0.386 1.00 65.65 144 VAL B C 1
ATOM 5941 O O . VAL B 1 198 ? 40.742 156.737 0.309 1.00 61.00 144 VAL B O 1
ATOM 5945 N N . ASN B 1 199 ? 42.504 155.761 1.335 1.00 55.23 145 ASN B N 1
ATOM 5946 C CA . ASN B 1 199 ? 42.826 156.839 2.254 1.00 55.08 145 ASN B CA 1
ATOM 5947 C C . ASN B 1 199 ? 44.327 157.048 2.204 1.00 57.85 145 ASN B C 1
ATOM 5948 O O . ASN B 1 199 ? 45.096 156.103 2.422 1.00 56.91 145 ASN B O 1
ATOM 5953 N N . ALA B 1 200 ? 44.744 158.271 1.906 1.00 48.58 146 ALA B N 1
ATOM 5954 C CA . ALA B 1 200 ? 46.154 158.607 1.849 1.00 45.41 146 ALA B CA 1
ATOM 5955 C C . ALA B 1 200 ? 46.368 159.954 2.522 1.00 55.10 146 ALA B C 1
ATOM 5956 O O . ALA B 1 200 ? 45.422 160.701 2.789 1.00 55.23 146 ALA B O 1
ATOM 5958 N N . SER B 1 201 ? 47.628 160.259 2.804 1.00 43.61 147 SER B N 1
ATOM 5959 C CA . SER B 1 201 ? 47.961 161.532 3.421 1.00 47.70 147 SER B CA 1
ATOM 5960 C C . SER B 1 201 ? 49.417 161.836 3.133 1.00 47.37 147 SER B C 1
ATOM 5961 O O . SER B 1 201 ? 50.230 160.932 2.900 1.00 47.03 147 SER B O 1
ATOM 5964 N N . LEU B 1 202 ? 49.731 163.124 3.162 1.00 41.62 148 LEU B N 1
ATOM 5965 C CA . LEU B 1 202 ? 51.079 163.645 3.025 1.00 42.13 148 LEU B CA 1
ATOM 5966 C C . LEU B 1 202 ? 51.267 164.749 4.046 1.00 46.68 148 LEU B C 1
ATOM 5967 O O . LEU B 1 202 ? 50.394 165.605 4.215 1.00 46.74 148 LEU B O 1
ATOM 5972 N N . LEU B 1 203 ? 52.405 164.742 4.721 1.00 37.58 149 LEU B N 1
ATOM 5973 C CA . LEU B 1 203 ? 52.665 165.754 5.726 1.00 39.68 149 LEU B CA 1
ATOM 5974 C C . LEU B 1 203 ? 54.091 166.239 5.567 1.00 45.42 149 LEU B C 1
ATOM 5975 O O . LEU B 1 203 ? 55.005 165.432 5.378 1.00 45.13 149 LEU B O 1
ATOM 5980 N N . ALA B 1 204 ? 54.272 167.555 5.604 1.00 38.55 150 ALA B N 1
ATOM 5981 C CA . ALA B 1 204 ? 55.586 168.172 5.672 1.00 34.17 150 ALA B CA 1
ATOM 5982 C C . ALA B 1 204 ? 55.633 169.063 6.900 1.00 42.70 150 ALA B C 1
ATOM 5983 O O . ALA B 1 204 ? 54.627 169.666 7.284 1.00 43.68 150 ALA B O 1
ATOM 5985 N N . GLY B 1 205 ? 56.810 169.161 7.510 1.00 37.19 151 GLY B N 1
ATOM 5986 C CA . GLY B 1 205 ? 56.922 170.026 8.664 1.00 37.21 151 GLY B CA 1
ATOM 5987 C C . GLY B 1 205 ? 58.354 170.447 8.878 1.00 38.15 151 GLY B C 1
ATOM 5988 O O . GLY B 1 205 ? 59.242 170.104 8.095 1.00 42.92 151 GLY B O 1
ATOM 5989 N N . SER B 1 206 ? 58.571 171.171 9.979 1.00 34.77 152 SER B N 1
ATOM 5990 C CA . SER B 1 206 ? 59.888 171.696 10.311 1.00 41.67 152 SER B CA 1
ATOM 5991 C C . SER B 1 206 ? 60.931 170.576 10.380 1.00 45.90 152 SER B C 1
ATOM 5992 O O . SER B 1 206 ? 60.610 169.398 10.566 1.00 41.64 152 SER B O 1
ATOM 5995 N N . ASN B 1 207 ? 62.198 170.969 10.204 1.00 40.34 153 ASN B N 1
ATOM 5996 C CA . ASN B 1 207 ? 63.342 170.071 10.357 1.00 44.14 153 ASN B CA 1
ATOM 5997 C C . ASN B 1 207 ? 63.264 168.871 9.413 1.00 48.73 153 ASN B C 1
ATOM 5998 O O . ASN B 1 207 ? 63.602 167.750 9.795 1.00 44.87 153 ASN B O 1
ATOM 6003 N N . GLY B 1 208 ? 62.809 169.099 8.179 1.00 45.05 154 GLY B N 1
ATOM 6004 C CA . GLY B 1 208 ? 62.762 168.035 7.191 1.00 44.63 154 GLY B CA 1
ATOM 6005 C C . GLY B 1 208 ? 61.795 166.915 7.494 1.00 45.72 154 GLY B C 1
ATOM 6006 O O . GLY B 1 208 ? 61.976 165.795 7.002 1.00 42.96 154 GLY B O 1
ATOM 6007 N N . ARG B 1 209 ? 60.766 167.183 8.290 1.00 42.15 155 ARG B N 1
ATOM 6008 C CA . ARG B 1 209 ? 59.741 166.190 8.574 1.00 40.27 155 ARG B CA 1
ATOM 6009 C C . ARG B 1 209 ? 58.900 165.938 7.332 1.00 48.18 155 ARG B C 1
ATOM 6010 O O . ARG B 1 209 ? 58.372 166.878 6.729 1.00 44.34 155 ARG B O 1
ATOM 6018 N N . PHE B 1 210 ? 58.767 164.668 6.945 1.00 37.96 156 PHE B N 1
ATOM 6019 C CA . PHE B 1 210 ? 57.892 164.319 5.832 1.00 41.82 156 PHE B CA 1
ATOM 6020 C C . PHE B 1 210 ? 57.326 162.922 6.033 1.00 45.63 156 PHE B C 1
ATOM 6021 O O . PHE B 1 210 ? 58.094 161.972 6.216 1.00 40.34 156 PHE B O 1
ATOM 6029 N N . ASP B 1 211 ? 55.993 162.801 6.000 1.00 39.85 157 ASP B N 1
ATOM 6030 C CA . ASP B 1 211 ? 55.290 161.538 6.231 1.00 43.93 157 ASP B CA 1
ATOM 6031 C C . ASP B 1 211 ? 54.300 161.290 5.103 1.00 51.11 157 ASP B C 1
ATOM 6032 O O . ASP B 1 211 ? 53.507 162.178 4.762 1.00 44.69 157 ASP B O 1
ATOM 6037 N N . LYS B 1 212 ? 54.312 160.077 4.551 1.00 38.54 158 LYS B N 1
ATOM 6038 C CA . LYS B 1 212 ? 53.319 159.660 3.577 1.00 35.87 158 LYS B CA 1
ATOM 6039 C C . LYS B 1 212 ? 52.678 158.362 4.037 1.00 50.96 158 LYS B C 1
ATOM 6040 O O . LYS B 1 212 ? 53.370 157.450 4.502 1.00 46.26 158 LYS B O 1
ATOM 6046 N N . VAL B 1 213 ? 51.352 158.292 3.908 1.00 41.81 159 VAL B N 1
ATOM 6047 C CA . VAL B 1 213 ? 50.539 157.185 4.396 1.00 43.67 159 VAL B CA 1
ATOM 6048 C C . VAL B 1 213 ? 49.575 156.793 3.291 1.00 52.49 159 VAL B C 1
ATOM 6049 O O . VAL B 1 213 ? 49.009 157.660 2.616 1.00 45.52 159 VAL B O 1
ATOM 6053 N N . LEU B 1 214 ? 49.394 155.488 3.100 1.00 47.47 160 LEU B N 1
ATOM 6054 C CA . LEU B 1 214 ? 48.451 154.955 2.125 1.00 42.46 160 LEU B CA 1
ATOM 6055 C C . LEU B 1 214 ? 47.719 153.771 2.741 1.00 56.68 160 LEU B C 1
ATOM 6056 O O . LEU B 1 214 ? 48.342 152.908 3.369 1.00 57.07 160 LEU B O 1
ATOM 6061 N N . ASP B 1 215 ? 46.402 153.741 2.565 1.00 51.68 161 ASP B N 1
ATOM 6062 C CA . ASP B 1 215 ? 45.558 152.617 2.959 1.00 53.62 161 ASP B CA 1
ATOM 6063 C C . ASP B 1 215 ? 44.553 152.419 1.836 1.00 60.36 161 ASP B C 1
ATOM 6064 O O . ASP B 1 215 ? 43.656 153.249 1.654 1.00 59.57 161 ASP B O 1
ATOM 6069 N N . ALA B 1 216 ? 44.694 151.337 1.084 1.00 49.31 162 ALA B N 1
ATOM 6070 C CA . ALA B 1 216 ? 43.832 151.088 -0.058 1.00 52.70 162 ALA B CA 1
ATOM 6071 C C . ALA B 1 216 ? 43.293 149.670 0.002 1.00 54.94 162 ALA B C 1
ATOM 6072 O O . ALA B 1 216 ? 43.979 148.750 0.452 1.00 55.97 162 ALA B O 1
ATOM 6074 N N . ALA B 1 217 ? 42.066 149.498 -0.477 1.00 49.37 163 ALA B N 1
ATOM 6075 C CA . ALA B 1 217 ? 41.398 148.205 -0.435 1.00 50.35 163 ALA B CA 1
ATOM 6076 C C . ALA B 1 217 ? 40.454 148.080 -1.622 1.00 55.16 163 ALA B C 1
ATOM 6077 O O . ALA B 1 217 ? 39.952 149.080 -2.142 1.00 50.20 163 ALA B O 1
ATOM 6079 N N . ALA B 1 218 ? 40.209 146.837 -2.033 1.00 53.28 164 ALA B N 1
ATOM 6080 C CA . ALA B 1 218 ? 39.275 146.525 -3.105 1.00 54.90 164 ALA B CA 1
ATOM 6081 C C . ALA B 1 218 ? 38.695 145.145 -2.848 1.00 57.10 164 ALA B C 1
ATOM 6082 O O . ALA B 1 218 ? 39.331 144.306 -2.207 1.00 58.57 164 ALA B O 1
ATOM 6084 N N . GLY B 1 219 ? 37.488 144.910 -3.345 1.00 54.24 165 GLY B N 1
ATOM 6085 C CA . GLY B 1 219 ? 36.865 143.612 -3.155 1.00 55.43 165 GLY B CA 1
ATOM 6086 C C . GLY B 1 219 ? 35.360 143.702 -3.343 1.00 62.52 165 GLY B C 1
ATOM 6087 O O . GLY B 1 219 ? 34.851 144.668 -3.908 1.00 65.13 165 GLY B O 1
ATOM 6088 N N . ASN B 1 220 ? 34.675 142.676 -2.851 1.00 60.18 166 ASN B N 1
ATOM 6089 C CA . ASN B 1 220 ? 33.224 142.554 -2.988 1.00 67.03 166 ASN B CA 1
ATOM 6090 C C . ASN B 1 220 ? 32.695 141.750 -1.798 1.00 70.25 166 ASN B C 1
ATOM 6091 O O . ASN B 1 220 ? 33.381 141.604 -0.781 1.00 66.31 166 ASN B O 1
ATOM 6096 N N . ARG B 1 221 ? 31.483 141.199 -1.937 1.00 73.58 167 ARG B N 1
ATOM 6097 C CA . ARG B 1 221 ? 30.849 140.474 -0.835 1.00 75.84 167 ARG B CA 1
ATOM 6098 C C . ARG B 1 221 ? 31.658 139.258 -0.392 1.00 69.97 167 ARG B C 1
ATOM 6099 O O . ARG B 1 221 ? 31.548 138.833 0.763 1.00 67.72 167 ARG B O 1
ATOM 6107 N N . LEU B 1 222 ? 32.450 138.671 -1.289 1.00 67.56 168 LEU B N 1
ATOM 6108 C CA . LEU B 1 222 ? 33.106 137.397 -1.022 1.00 69.54 168 LEU B CA 1
ATOM 6109 C C . LEU B 1 222 ? 34.552 137.522 -0.563 1.00 65.92 168 LEU B C 1
ATOM 6110 O O . LEU B 1 222 ? 35.154 136.506 -0.200 1.00 64.36 168 LEU B O 1
ATOM 6115 N N . GLY B 1 223 ? 35.133 138.712 -0.587 1.00 63.54 169 GLY B N 1
ATOM 6116 C CA . GLY B 1 223 ? 36.536 138.831 -0.246 1.00 60.66 169 GLY B CA 1
ATOM 6117 C C . GLY B 1 223 ? 37.068 140.201 -0.585 1.00 60.70 169 GLY B C 1
ATOM 6118 O O . GLY B 1 223 ? 36.433 140.992 -1.288 1.00 60.96 169 GLY B O 1
ATOM 6119 N N . TYR B 1 224 ? 38.265 140.472 -0.070 1.00 55.42 170 TYR B N 1
ATOM 6120 C CA . TYR B 1 224 ? 38.884 141.768 -0.273 1.00 53.74 170 TYR B CA 1
ATOM 6121 C C . TYR B 1 224 ? 40.393 141.626 -0.221 1.00 54.74 170 TYR B C 1
ATOM 6122 O O . TYR B 1 224 ? 40.936 140.621 0.247 1.00 52.55 170 TYR B O 1
ATOM 6131 N N . LEU B 1 225 ? 41.054 142.660 -0.721 1.00 47.55 171 LEU B N 1
ATOM 6132 C CA . LEU B 1 225 ? 42.499 142.801 -0.695 1.00 49.03 171 LEU B CA 1
ATOM 6133 C C . LEU B 1 225 ? 42.792 144.181 -0.140 1.00 55.04 171 LEU B C 1
ATOM 6134 O O . LEU B 1 225 ? 42.229 145.171 -0.622 1.00 52.32 171 LEU B O 1
ATOM 6139 N N . ARG B 1 226 ? 43.650 144.259 0.873 1.00 47.77 172 ARG B N 1
ATOM 6140 C CA . ARG B 1 226 ? 43.934 145.541 1.507 1.00 51.47 172 ARG B CA 1
ATOM 6141 C C . ARG B 1 226 ? 45.436 145.741 1.574 1.00 52.22 172 ARG B C 1
ATOM 6142 O O . ARG B 1 226 ? 46.170 144.824 1.955 1.00 51.91 172 ARG B O 1
ATOM 6150 N N . PHE B 1 227 ? 45.893 146.923 1.186 1.00 41.87 173 PHE B N 1
ATOM 6151 C CA . PHE B 1 227 ? 47.285 147.296 1.357 1.00 47.44 173 PHE B CA 1
ATOM 6152 C C . PHE B 1 227 ? 47.372 148.507 2.264 1.00 54.87 173 PHE B C 1
ATOM 6153 O O . PHE B 1 227 ? 46.606 149.466 2.123 1.00 51.93 173 PHE B O 1
ATOM 6161 N N . THR B 1 228 ? 48.350 148.477 3.154 1.00 47.33 174 THR B N 1
ATOM 6162 C CA . THR B 1 228 ? 48.554 149.550 4.102 1.00 49.34 174 THR B CA 1
ATOM 6163 C C . THR B 1 228 ? 50.043 149.810 4.207 1.00 54.81 174 THR B C 1
ATOM 6164 O O . THR B 1 228 ? 50.830 148.868 4.334 1.00 47.77 174 THR B O 1
ATOM 6168 N N . GLY B 1 229 ? 50.430 151.080 4.153 1.00 45.30 175 GLY B N 1
ATOM 6169 C CA . GLY B 1 229 ? 51.837 151.416 4.216 1.00 48.56 175 GLY B CA 1
ATOM 6170 C C . GLY B 1 229 ? 52.064 152.854 4.618 1.00 52.45 175 GLY B C 1
ATOM 6171 O O . GLY B 1 229 ? 51.176 153.710 4.511 1.00 48.35 175 GLY B O 1
ATOM 6172 N N . ASN B 1 230 ? 53.281 153.113 5.072 1.00 41.77 176 ASN B N 1
ATOM 6173 C CA . ASN B 1 230 ? 53.690 154.475 5.360 1.00 44.10 176 ASN B CA 1
ATOM 6174 C C . ASN B 1 230 ? 55.197 154.568 5.230 1.00 50.41 176 ASN B C 1
ATOM 6175 O O . ASN B 1 230 ? 55.917 153.561 5.252 1.00 42.76 176 ASN B O 1
ATOM 6180 N N . HIS B 1 231 ? 55.656 155.800 5.075 1.00 41.92 177 HIS B N 1
ATOM 6181 C CA . HIS B 1 231 ? 57.069 156.133 5.088 1.00 39.94 177 HIS B CA 1
ATOM 6182 C C . HIS B 1 231 ? 57.174 157.517 5.700 1.00 44.30 177 HIS B C 1
ATOM 6183 O O . HIS B 1 231 ? 56.483 158.439 5.254 1.00 40.69 177 HIS B O 1
ATOM 6190 N N . ALA B 1 232 ? 58.002 157.655 6.733 1.00 38.61 178 ALA B N 1
ATOM 6191 C CA . ALA B 1 232 ? 58.108 158.910 7.462 1.00 40.91 178 ALA B CA 1
ATOM 6192 C C . ALA B 1 232 ? 59.555 159.136 7.846 1.00 42.57 178 ALA B C 1
ATOM 6193 O O . ALA B 1 232 ? 60.336 158.186 7.978 1.00 43.01 178 ALA B O 1
ATOM 6195 N N . GLN B 1 233 ? 59.909 160.404 8.026 1.00 38.12 179 GLN B N 1
ATOM 6196 C CA . GLN B 1 233 ? 61.280 160.758 8.356 1.00 36.71 179 GLN B CA 1
ATOM 6197 C C . GLN B 1 233 ? 61.316 162.174 8.906 1.00 45.67 179 GLN B C 1
ATOM 6198 O O . GLN B 1 233 ? 60.372 162.946 8.730 1.00 41.98 179 GLN B O 1
ATOM 6204 N N . SER B 1 234 ? 62.428 162.504 9.568 1.00 37.06 180 SER B N 1
ATOM 6205 C CA . SER B 1 234 ? 62.686 163.854 10.037 1.00 39.20 180 SER B CA 1
ATOM 6206 C C . SER B 1 234 ? 64.167 163.992 10.341 1.00 46.35 180 SER B C 1
ATOM 6207 O O . SER B 1 234 ? 64.830 163.022 10.725 1.00 40.38 180 SER B O 1
ATOM 6210 N N . ASP B 1 235 ? 64.686 165.202 10.149 1.00 38.95 181 ASP B N 1
ATOM 6211 C CA . ASP B 1 235 ? 66.035 165.502 10.597 1.00 40.38 181 ASP B CA 1
ATOM 6212 C C . ASP B 1 235 ? 66.009 165.846 12.081 1.00 40.83 181 ASP B C 1
ATOM 6213 O O . ASP B 1 235 ? 64.949 165.901 12.706 1.00 42.30 181 ASP B O 1
ATOM 6218 N N . ASP B 1 236 ? 67.198 166.074 12.647 1.00 39.45 182 ASP B N 1
ATOM 6219 C CA . ASP B 1 236 ? 67.338 166.520 14.026 1.00 39.83 182 ASP B CA 1
ATOM 6220 C C . ASP B 1 236 ? 66.461 167.742 14.276 1.00 46.85 182 ASP B C 1
ATOM 6221 O O . ASP B 1 236 ? 66.367 168.631 13.427 1.00 42.64 182 ASP B O 1
ATOM 6226 N N . TYR B 1 237 ? 65.824 167.802 15.445 1.00 45.47 183 TYR B N 1
ATOM 6227 C CA . TYR B 1 237 ? 65.114 169.015 15.839 1.00 46.23 183 TYR B CA 1
ATOM 6228 C C . TYR B 1 237 ? 65.990 169.861 16.753 1.00 45.17 183 TYR B C 1
ATOM 6229 O O . TYR B 1 237 ? 67.077 169.454 17.178 1.00 44.82 183 TYR B O 1
ATOM 6238 N N . GLU B 1 238 ? 65.499 171.057 17.051 1.00 42.61 184 GLU B N 1
ATOM 6239 C CA . GLU B 1 238 ? 66.123 171.962 18.000 1.00 44.36 184 GLU B CA 1
ATOM 6240 C C . GLU B 1 238 ? 65.200 172.167 19.189 1.00 40.11 184 GLU B C 1
ATOM 6241 O O . GLU B 1 238 ? 63.972 172.156 19.053 1.00 39.83 184 GLU B O 1
ATOM 6247 N N . ASP B 1 239 ? 65.796 172.340 20.363 1.00 42.99 185 ASP B N 1
ATOM 6248 C CA . ASP B 1 239 ? 65.003 172.634 21.546 1.00 41.00 185 ASP B CA 1
ATOM 6249 C C . ASP B 1 239 ? 64.664 174.127 21.562 1.00 48.83 185 ASP B C 1
ATOM 6250 O O . ASP B 1 239 ? 65.115 174.895 20.709 1.00 45.67 185 ASP B O 1
ATOM 6255 N N . GLY B 1 240 ? 63.865 174.547 22.545 1.00 46.69 186 GLY B N 1
ATOM 6256 C CA . GLY B 1 240 ? 63.416 175.932 22.646 1.00 51.17 186 GLY B CA 1
ATOM 6257 C C . GLY B 1 240 ? 64.525 176.945 22.864 1.00 52.25 186 GLY B C 1
ATOM 6258 O O . GLY B 1 240 ? 64.262 178.151 22.788 1.00 56.36 186 GLY B O 1
ATOM 6259 N N . ALA B 1 241 ? 65.743 176.496 23.142 1.00 49.58 187 ALA B N 1
ATOM 6260 C CA . ALA B 1 241 ? 66.898 177.370 23.257 1.00 52.57 187 ALA B CA 1
ATOM 6261 C C . ALA B 1 241 ? 67.741 177.391 21.987 1.00 56.11 187 ALA B C 1
ATOM 6262 O O . ALA B 1 241 ? 68.796 178.033 21.967 1.00 60.61 187 ALA B O 1
ATOM 6264 N N . GLY B 1 242 ? 67.302 176.711 20.929 1.00 50.39 188 GLY B N 1
ATOM 6265 C CA . GLY B 1 242 ? 68.033 176.711 19.675 1.00 53.65 188 GLY B CA 1
ATOM 6266 C C . GLY B 1 242 ? 69.165 175.710 19.563 1.00 60.03 188 GLY B C 1
ATOM 6267 O O . GLY B 1 242 ? 69.959 175.806 18.624 1.00 60.61 188 GLY B O 1
ATOM 6268 N N . ASN B 1 243 ? 69.269 174.748 20.478 1.00 55.03 189 ASN B N 1
ATOM 6269 C CA . ASN B 1 243 ? 70.316 173.733 20.411 1.00 55.75 189 ASN B CA 1
ATOM 6270 C C . ASN B 1 243 ? 69.801 172.502 19.676 1.00 50.42 189 ASN B C 1
ATOM 6271 O O . ASN B 1 243 ? 68.692 172.034 19.942 1.00 48.72 189 ASN B O 1
ATOM 6276 N N . THR B 1 244 ? 70.605 171.982 18.754 1.00 49.25 190 THR B N 1
ATOM 6277 C CA . THR B 1 244 ? 70.220 170.776 18.033 1.00 52.53 190 THR B CA 1
ATOM 6278 C C . THR B 1 244 ? 70.260 169.570 18.974 1.00 53.12 190 THR B C 1
ATOM 6279 O O . THR B 1 244 ? 71.150 169.458 19.823 1.00 53.50 190 THR B O 1
ATOM 6283 N N . VAL B 1 245 ? 69.275 168.691 18.849 1.00 44.61 191 VAL B N 1
ATOM 6284 C CA . VAL B 1 245 ? 69.175 167.466 19.646 1.00 50.16 191 VAL B CA 1
ATOM 6285 C C . VAL B 1 245 ? 69.390 166.272 18.720 1.00 46.14 191 VAL B C 1
ATOM 6286 O O . VAL B 1 245 ? 68.741 166.196 17.670 1.00 44.29 191 VAL B O 1
ATOM 6290 N N . PRO B 1 246 ? 70.267 165.310 19.076 1.00 53.85 192 PRO B N 1
ATOM 6291 C CA . PRO B 1 246 ? 70.396 164.074 18.275 1.00 51.37 192 PRO B CA 1
ATOM 6292 C C . PRO B 1 246 ? 69.073 163.328 18.163 1.00 45.85 192 PRO B C 1
ATOM 6293 O O . PRO B 1 246 ? 68.651 162.670 19.121 1.00 50.37 192 PRO B O 1
ATOM 6297 N N . SER B 1 247 ? 68.406 163.407 17.009 1.00 45.95 193 SER B N 1
ATOM 6298 C CA . SER B 1 247 ? 67.002 163.014 16.974 1.00 39.47 193 SER B CA 1
ATOM 6299 C C . SER B 1 247 ? 66.498 162.606 15.600 1.00 38.52 193 SER B C 1
ATOM 6300 O O . SER B 1 247 ? 65.311 162.292 15.459 1.00 40.25 193 SER B O 1
ATOM 6303 N N . ARG B 1 248 ? 67.358 162.633 14.582 1.00 37.69 194 ARG B N 1
ATOM 6304 C CA . ARG B 1 248 ? 66.941 162.243 13.235 1.00 41.64 194 ARG B CA 1
ATOM 6305 C C . ARG B 1 248 ? 66.462 160.788 13.211 1.00 41.83 194 ARG B C 1
ATOM 6306 O O . ARG B 1 248 ? 66.979 159.945 13.940 1.00 41.38 194 ARG B O 1
ATOM 6314 N N . TRP B 1 249 ? 65.457 160.498 12.374 1.00 35.84 195 TRP B N 1
ATOM 6315 C CA . TRP B 1 249 ? 64.880 159.157 12.279 1.00 39.53 195 TRP B CA 1
ATOM 6316 C C . TRP B 1 249 ? 64.224 158.978 10.915 1.00 44.60 195 TRP B C 1
ATOM 6317 O O . TRP B 1 249 ? 63.907 159.946 10.217 1.00 35.71 195 TRP B O 1
ATOM 6328 N N . LYS B 1 250 ? 64.019 157.715 10.548 1.00 38.43 196 LYS B N 1
ATOM 6329 C CA . LYS B 1 250 ? 63.300 157.376 9.324 1.00 40.69 196 LYS B CA 1
ATOM 6330 C C . LYS B 1 250 ? 62.743 155.966 9.461 1.00 43.23 196 LYS B C 1
ATOM 6331 O O . LYS B 1 250 ? 63.476 155.061 9.867 1.00 44.12 196 LYS B O 1
ATOM 6337 N N . LYS B 1 251 ? 61.468 155.768 9.126 1.00 37.27 197 LYS B N 1
ATOM 6338 C CA . LYS B 1 251 ? 60.892 154.438 9.237 1.00 41.66 197 LYS B CA 1
ATOM 6339 C C . LYS B 1 251 ? 59.854 154.229 8.148 1.00 47.02 197 LYS B C 1
ATOM 6340 O O . LYS B 1 251 ? 59.371 155.181 7.521 1.00 41.24 197 LYS B O 1
ATOM 6346 N N . TRP B 1 252 ? 59.526 152.960 7.910 1.00 36.55 198 TRP B N 1
ATOM 6347 C CA . TRP B 1 252 ? 58.477 152.627 6.957 1.00 36.16 198 TRP B CA 1
ATOM 6348 C C . TRP B 1 252 ? 57.889 151.268 7.299 1.00 41.05 198 TRP B C 1
ATOM 6349 O O . TRP B 1 252 ? 58.514 150.454 7.983 1.00 39.85 198 TRP B O 1
ATOM 6360 N N . ASN B 1 253 ? 56.674 151.047 6.808 1.00 35.62 199 ASN B N 1
ATOM 6361 C CA . ASN B 1 253 ? 55.944 149.799 6.932 1.00 42.45 199 ASN B CA 1
ATOM 6362 C C . ASN B 1 253 ? 55.205 149.538 5.638 1.00 47.58 199 ASN B C 1
ATOM 6363 O O . ASN B 1 253 ? 54.834 150.473 4.921 1.00 45.02 199 ASN B O 1
ATOM 6368 N N . GLY B 1 254 ? 54.965 148.262 5.365 1.00 38.63 200 GLY B N 1
ATOM 6369 C CA . GLY B 1 254 ? 54.117 147.850 4.265 1.00 42.66 200 GLY B CA 1
ATOM 6370 C C . GLY B 1 254 ? 53.426 146.565 4.670 1.00 47.68 200 GLY B C 1
ATOM 6371 O O . GLY B 1 254 ? 54.106 145.613 5.064 1.00 45.14 200 GLY B O 1
ATOM 6372 N N . ASP B 1 255 ? 52.096 146.519 4.615 1.00 41.77 201 ASP B N 1
ATOM 6373 C CA . ASP B 1 255 ? 51.341 145.371 5.098 1.00 46.42 201 ASP B CA 1
ATOM 6374 C C . ASP B 1 255 ? 50.186 145.078 4.152 1.00 50.79 201 ASP B C 1
ATOM 6375 O O . ASP B 1 255 ? 49.526 145.998 3.658 1.00 45.68 201 ASP B O 1
ATOM 6380 N N . VAL B 1 256 ? 49.946 143.792 3.903 1.00 42.53 202 VAL B N 1
ATOM 6381 C CA . VAL B 1 256 ? 48.919 143.335 2.977 1.00 42.07 202 VAL B CA 1
ATOM 6382 C C . VAL B 1 256 ? 48.008 142.367 3.710 1.00 44.16 202 VAL B C 1
ATOM 6383 O O . VAL B 1 256 ? 48.472 141.558 4.520 1.00 48.76 202 VAL B O 1
ATOM 6387 N N . ALA B 1 257 ? 46.709 142.461 3.445 1.00 47.95 203 ALA B N 1
ATOM 6388 C CA . ALA B 1 257 ? 45.718 141.574 4.035 1.00 50.52 203 ALA B CA 1
ATOM 6389 C C . ALA B 1 257 ? 44.822 141.014 2.939 1.00 55.20 203 ALA B C 1
ATOM 6390 O O . ALA B 1 257 ? 44.368 141.753 2.062 1.00 48.48 203 ALA B O 1
ATOM 6392 N N . VAL B 1 258 ? 44.565 139.711 2.994 1.00 45.88 204 VAL B N 1
ATOM 6393 C CA . VAL B 1 258 ? 43.646 139.043 2.079 1.00 48.28 204 VAL B CA 1
ATOM 6394 C C . VAL B 1 258 ? 42.493 138.495 2.905 1.00 54.51 204 VAL B C 1
ATOM 6395 O O . VAL B 1 258 ? 42.698 137.634 3.770 1.00 49.77 204 VAL B O 1
ATOM 6399 N N . GLY B 1 259 ? 41.288 138.985 2.644 1.00 53.44 205 GLY B N 1
ATOM 6400 C CA . GLY B 1 259 ? 40.094 138.551 3.358 1.00 54.26 205 GLY B CA 1
ATOM 6401 C C . GLY B 1 259 ? 39.219 137.673 2.479 1.00 60.33 205 GLY B C 1
ATOM 6402 O O . GLY B 1 259 ? 39.020 137.968 1.300 1.00 55.55 205 GLY B O 1
ATOM 6403 N N . TRP B 1 260 ? 38.708 136.589 3.062 1.00 57.32 206 TRP B N 1
ATOM 6404 C CA . TRP B 1 260 ? 37.756 135.700 2.411 1.00 56.43 206 TRP B CA 1
ATOM 6405 C C . TRP B 1 260 ? 36.498 135.640 3.265 1.00 59.59 206 TRP B C 1
ATOM 6406 O O . TRP B 1 260 ? 36.559 135.239 4.431 1.00 61.65 206 TRP B O 1
ATOM 6417 N N . THR B 1 261 ? 35.358 136.040 2.695 1.00 60.81 207 THR B N 1
ATOM 6418 C CA . THR B 1 261 ? 34.076 136.045 3.408 1.00 62.61 207 THR B CA 1
ATOM 6419 C C . THR B 1 261 ? 33.047 135.264 2.600 1.00 67.36 207 THR B C 1
ATOM 6420 O O . THR B 1 261 ? 32.140 135.850 1.994 1.00 67.54 207 THR B O 1
ATOM 6424 N N . PRO B 1 262 ? 33.135 133.927 2.605 1.00 66.72 208 PRO B N 1
ATOM 6425 C CA . PRO B 1 262 ? 32.264 133.124 1.727 1.00 68.16 208 PRO B CA 1
ATOM 6426 C C . PRO B 1 262 ? 30.789 133.205 2.083 1.00 72.80 208 PRO B C 1
ATOM 6427 O O . PRO B 1 262 ? 29.947 132.867 1.241 1.00 72.21 208 PRO B O 1
ATOM 6431 N N . ASP B 1 263 ? 30.454 133.614 3.303 1.00 70.72 209 ASP B N 1
ATOM 6432 C CA . ASP B 1 263 ? 29.088 133.945 3.674 1.00 74.03 209 ASP B CA 1
ATOM 6433 C C . ASP B 1 263 ? 29.150 134.977 4.793 1.00 78.39 209 ASP B C 1
ATOM 6434 O O . ASP B 1 263 ? 30.224 135.302 5.307 1.00 76.12 209 ASP B O 1
ATOM 6439 N N . GLU B 1 264 ? 27.978 135.494 5.166 1.00 79.41 210 GLU B N 1
ATOM 6440 C CA . GLU B 1 264 ? 27.889 136.569 6.148 1.00 81.69 210 GLU B CA 1
ATOM 6441 C C . GLU B 1 264 ? 28.387 136.164 7.533 1.00 80.50 210 GLU B C 1
ATOM 6442 O O . GLU B 1 264 ? 28.623 137.045 8.366 1.00 80.98 210 GLU B O 1
ATOM 6448 N N . ASP B 1 265 ? 28.546 134.868 7.802 1.00 79.93 211 ASP B N 1
ATOM 6449 C CA . ASP B 1 265 ? 28.903 134.368 9.124 1.00 78.28 211 ASP B CA 1
ATOM 6450 C C . ASP B 1 265 ? 30.346 133.891 9.206 1.00 74.52 211 ASP B C 1
ATOM 6451 O O . ASP B 1 265 ? 30.726 133.273 10.206 1.00 76.02 211 ASP B O 1
ATOM 6456 N N . THR B 1 266 ? 31.154 134.147 8.186 1.00 71.02 212 THR B N 1
ATOM 6457 C CA . THR B 1 266 ? 32.485 133.569 8.118 1.00 68.32 212 THR B CA 1
ATOM 6458 C C . THR B 1 266 ? 33.479 134.599 7.612 1.00 67.17 212 THR B C 1
ATOM 6459 O O . THR B 1 266 ? 33.208 135.327 6.650 1.00 62.34 212 THR B O 1
ATOM 6463 N N . LEU B 1 267 ? 34.628 134.660 8.275 1.00 63.46 213 LEU B N 1
ATOM 6464 C CA . LEU B 1 267 ? 35.732 135.490 7.828 1.00 57.84 213 LEU B CA 1
ATOM 6465 C C . LEU B 1 267 ? 37.023 134.725 8.047 1.00 57.86 213 LEU B C 1
ATOM 6466 O O . LEU B 1 267 ? 37.274 134.221 9.144 1.00 56.48 213 LEU B O 1
ATOM 6471 N N . ILE B 1 268 ? 37.821 134.618 6.993 1.00 56.77 214 ILE B N 1
ATOM 6472 C CA . ILE B 1 268 ? 39.182 134.116 7.073 1.00 57.06 214 ILE B CA 1
ATOM 6473 C C . ILE B 1 268 ? 40.082 135.177 6.465 1.00 57.76 214 ILE B C 1
ATOM 6474 O O . ILE B 1 268 ? 39.833 135.632 5.345 1.00 54.42 214 ILE B O 1
ATOM 6479 N N . GLU B 1 269 ? 41.106 135.590 7.205 1.00 52.06 215 GLU B N 1
ATOM 6480 C CA . GLU B 1 269 ? 41.967 136.667 6.742 1.00 51.52 215 GLU B CA 1
ATOM 6481 C C . GLU B 1 269 ? 43.425 136.303 6.968 1.00 50.31 215 GLU B C 1
ATOM 6482 O O . GLU B 1 269 ? 43.794 135.853 8.055 1.00 50.44 215 GLU B O 1
ATOM 6488 N N . LEU B 1 270 ? 44.241 136.507 5.940 1.00 47.93 216 LEU B N 1
ATOM 6489 C CA . LEU B 1 270 ? 45.681 136.293 5.977 1.00 46.08 216 LEU B CA 1
ATOM 6490 C C . LEU B 1 270 ? 46.381 137.644 5.899 1.00 53.40 216 LEU B C 1
ATOM 6491 O O . LEU B 1 270 ? 46.000 138.495 5.088 1.00 49.92 216 LEU B O 1
ATOM 6496 N N . THR B 1 271 ? 47.391 137.844 6.743 1.00 43.26 217 THR B N 1
ATOM 6497 C CA . THR B 1 271 ? 48.149 139.087 6.774 1.00 48.61 217 THR B CA 1
ATOM 6498 C C . THR B 1 271 ? 49.628 138.792 6.615 1.00 44.84 217 THR B C 1
ATOM 6499 O O . THR B 1 271 ? 50.123 137.747 7.042 1.00 46.22 217 THR B O 1
ATOM 6503 N N . ALA B 1 272 ? 50.329 139.729 6.002 1.00 39.59 218 ALA B N 1
ATOM 6504 C CA . ALA B 1 272 ? 51.777 139.667 5.908 1.00 40.63 218 ALA B CA 1
ATOM 6505 C C . ALA B 1 272 ? 52.291 141.090 5.792 1.00 45.24 218 ALA B C 1
ATOM 6506 O O . ALA B 1 272 ? 51.687 141.914 5.097 1.00 43.37 218 ALA B O 1
ATOM 6508 N N . GLY B 1 273 ? 53.396 141.371 6.482 1.00 40.10 219 GLY B N 1
ATOM 6509 C CA . GLY B 1 273 ? 53.907 142.723 6.563 1.00 43.17 219 GLY B CA 1
ATOM 6510 C C . GLY B 1 273 ? 55.395 142.744 6.806 1.00 44.62 219 GLY B C 1
ATOM 6511 O O . GLY B 1 273 ? 55.993 141.753 7.247 1.00 38.49 219 GLY B O 1
ATOM 6512 N N . LYS B 1 274 ? 55.981 143.910 6.525 1.00 35.61 220 LYS B N 1
ATOM 6513 C CA . LYS B 1 274 ? 57.404 144.181 6.657 1.00 36.11 220 LYS B CA 1
ATOM 6514 C C . LYS B 1 274 ? 57.606 145.654 6.979 1.00 41.93 220 LYS B C 1
ATOM 6515 O O . LYS B 1 274 ? 56.810 146.503 6.576 1.00 37.86 220 LYS B O 1
ATOM 6521 N N . GLY B 1 275 ? 58.702 145.955 7.663 1.00 32.97 221 GLY B N 1
ATOM 6522 C CA . GLY B 1 275 ? 59.048 147.331 7.957 1.00 37.80 221 GLY B CA 1
ATOM 6523 C C . GLY B 1 275 ? 60.516 147.424 8.291 1.00 41.05 221 GLY B C 1
ATOM 6524 O O . GLY B 1 275 ? 61.203 146.415 8.469 1.00 38.62 221 GLY B O 1
ATOM 6525 N N . ASP B 1 276 ? 60.993 148.660 8.362 1.00 35.65 222 ASP B N 1
ATOM 6526 C CA . ASP B 1 276 ? 62.379 148.945 8.709 1.00 35.46 222 ASP B CA 1
ATOM 6527 C C . ASP B 1 276 ? 62.462 150.390 9.161 1.00 44.59 222 ASP B C 1
ATOM 6528 O O . ASP B 1 276 ? 61.512 151.170 9.007 1.00 39.05 222 ASP B O 1
ATOM 6533 N N . GLY B 1 277 ? 63.611 150.741 9.715 1.00 36.43 223 GLY B N 1
ATOM 6534 C CA . GLY B 1 277 ? 63.782 152.096 10.195 1.00 39.23 223 GLY B CA 1
ATOM 6535 C C . GLY B 1 277 ? 65.149 152.286 10.798 1.00 41.85 223 GLY B C 1
ATOM 6536 O O . GLY B 1 277 ? 65.967 151.354 10.883 1.00 36.08 223 GLY B O 1
ATOM 6537 N N . GLU B 1 278 ? 65.365 153.514 11.247 1.00 30.05 224 GLU B N 1
ATOM 6538 C CA . GLU B 1 278 ? 66.598 153.952 11.882 1.00 35.99 224 GLU B CA 1
ATOM 6539 C C . GLU B 1 278 ? 66.269 155.176 12.725 1.00 38.75 224 GLU B C 1
ATOM 6540 O O . GLU B 1 278 ? 65.270 155.862 12.484 1.00 38.07 224 GLU B O 1
ATOM 6546 N N . ALA B 1 279 ? 67.094 155.426 13.737 1.00 33.42 225 ALA B N 1
ATOM 6547 C CA . ALA B 1 279 ? 66.853 156.552 14.631 1.00 38.05 225 ALA B CA 1
ATOM 6548 C C . ALA B 1 279 ? 68.102 156.808 15.440 1.00 43.66 225 ALA B C 1
ATOM 6549 O O . ALA B 1 279 ? 68.762 155.859 15.889 1.00 36.94 225 ALA B O 1
ATOM 6551 N N . ARG B 1 280 ? 68.418 158.090 15.617 1.00 33.97 226 ARG B N 1
ATOM 6552 C CA . ARG B 1 280 ? 69.369 158.519 16.628 1.00 38.08 226 ARG B CA 1
ATOM 6553 C C . ARG B 1 280 ? 68.722 158.492 18.001 1.00 41.02 226 ARG B C 1
ATOM 6554 O O . ARG B 1 280 ? 67.513 158.709 18.148 1.00 38.75 226 ARG B O 1
ATOM 6562 N N . TYR B 1 281 ? 69.543 158.230 19.017 1.00 39.70 227 TYR B N 1
ATOM 6563 C CA . TYR B 1 281 ? 69.086 158.170 20.400 1.00 38.68 227 TYR B CA 1
ATOM 6564 C C . TYR B 1 281 ? 69.897 159.165 21.211 1.00 42.02 227 TYR B C 1
ATOM 6565 O O . TYR B 1 281 ? 71.121 159.022 21.328 1.00 44.41 227 TYR B O 1
ATOM 6574 N N . ALA B 1 282 ? 69.212 160.167 21.772 1.00 43.05 228 ALA B N 1
ATOM 6575 C CA . ALA B 1 282 ? 69.869 161.172 22.597 1.00 43.96 228 ALA B CA 1
ATOM 6576 C C . ALA B 1 282 ? 70.256 160.602 23.958 1.00 39.76 228 ALA B C 1
ATOM 6577 O O . ALA B 1 282 ? 69.456 159.929 24.620 1.00 40.22 228 ALA B O 1
ATOM 6579 N N . GLY B 1 283 ? 71.481 160.893 24.383 1.00 41.68 229 GLY B N 1
ATOM 6580 C CA . GLY B 1 283 ? 71.941 160.450 25.680 1.00 49.29 229 GLY B CA 1
ATOM 6581 C C . GLY B 1 283 ? 72.251 158.972 25.786 1.00 49.52 229 GLY B C 1
ATOM 6582 O O . GLY B 1 283 ? 72.346 158.449 26.903 1.00 49.40 229 GLY B O 1
ATOM 6583 N N . ARG B 1 284 ? 72.404 158.276 24.662 1.00 45.13 230 ARG B N 1
ATOM 6584 C CA . ARG B 1 284 ? 72.921 156.912 24.661 1.00 46.30 230 ARG B CA 1
ATOM 6585 C C . ARG B 1 284 ? 74.196 156.855 23.832 1.00 47.71 230 ARG B C 1
ATOM 6586 O O . ARG B 1 284 ? 74.437 157.705 22.966 1.00 44.83 230 ARG B O 1
ATOM 6594 N N . GLY B 1 285 ? 75.002 155.821 24.088 1.00 43.58 231 GLY B N 1
ATOM 6595 C CA . GLY B 1 285 ? 76.228 155.608 23.343 1.00 47.57 231 GLY B CA 1
ATOM 6596 C C . GLY B 1 285 ? 76.039 155.054 21.954 1.00 43.57 231 GLY B C 1
ATOM 6597 O O . GLY B 1 285 ? 76.977 155.063 21.154 1.00 47.37 231 GLY B O 1
ATOM 6598 N N . MET B 1 286 ? 74.841 154.590 21.634 1.00 37.73 232 MET B N 1
ATOM 6599 C CA . MET B 1 286 ? 74.588 153.950 20.361 1.00 43.41 232 MET B CA 1
ATOM 6600 C C . MET B 1 286 ? 73.270 154.449 19.792 1.00 41.89 232 MET B C 1
ATOM 6601 O O . MET B 1 286 ? 72.327 154.737 20.532 1.00 42.34 232 MET B O 1
ATOM 6606 N N . ASP B 1 287 ? 73.214 154.519 18.468 1.00 37.96 233 ASP B N 1
ATOM 6607 C CA . ASP B 1 287 ? 71.983 154.749 17.740 1.00 40.34 233 ASP B CA 1
ATOM 6608 C C . ASP B 1 287 ? 71.441 153.430 17.224 1.00 44.52 233 ASP B C 1
ATOM 6609 O O . ASP B 1 287 ? 72.132 152.409 17.210 1.00 39.56 233 ASP B O 1
ATOM 6614 N N . GLY B 1 288 ? 70.193 153.469 16.764 1.00 38.19 234 GLY B N 1
ATOM 6615 C CA . GLY B 1 288 ? 69.617 152.332 16.080 1.00 39.09 234 GLY B CA 1
ATOM 6616 C C . GLY B 1 288 ? 69.713 152.462 14.576 1.00 41.52 234 GLY B C 1
ATOM 6617 O O . GLY B 1 288 ? 68.997 153.263 13.964 1.00 41.35 234 GLY B O 1
ATOM 6618 N N . SER B 1 289 ? 70.588 151.681 13.954 1.00 38.51 235 SER B N 1
ATOM 6619 C CA . SER B 1 289 ? 70.756 151.775 12.516 1.00 39.05 235 SER B CA 1
ATOM 6620 C C . SER B 1 289 ? 69.809 150.861 11.753 1.00 41.42 235 SER B C 1
ATOM 6621 O O . SER B 1 289 ? 69.660 151.029 10.536 1.00 41.05 235 SER B O 1
ATOM 6624 N N . GLN B 1 290 ? 69.157 149.915 12.427 1.00 35.71 236 GLN B N 1
ATOM 6625 C CA . GLN B 1 290 ? 68.203 149.043 11.760 1.00 33.20 236 GLN B CA 1
ATOM 6626 C C . GLN B 1 290 ? 67.146 148.582 12.751 1.00 36.20 236 GLN B C 1
ATOM 6627 O O . GLN B 1 290 ? 67.468 148.246 13.889 1.00 35.83 236 GLN B O 1
ATOM 6633 N N . PHE B 1 291 ? 65.895 148.533 12.287 1.00 36.92 237 PHE B N 1
ATOM 6634 C CA . PHE B 1 291 ? 64.744 148.040 13.042 1.00 34.92 237 PHE B CA 1
ATOM 6635 C C . PHE B 1 291 ? 63.850 147.218 12.104 1.00 40.62 237 PHE B C 1
ATOM 6636 O O . PHE B 1 291 ? 62.704 147.571 11.826 1.00 40.25 237 PHE B O 1
ATOM 6644 N N . LYS B 1 292 ? 64.362 146.089 11.610 1.00 33.11 238 LYS B N 1
ATOM 6645 C CA . LYS B 1 292 ? 63.620 145.292 10.648 1.00 33.63 238 LYS B CA 1
ATOM 6646 C C . LYS B 1 292 ? 62.504 144.511 11.320 1.00 39.61 238 LYS B C 1
ATOM 6647 O O . LYS B 1 292 ? 62.617 144.055 12.460 1.00 40.03 238 LYS B O 1
ATOM 6653 N N . ARG B 1 293 ? 61.419 144.340 10.594 1.00 34.95 239 ARG B N 1
ATOM 6654 C CA . ARG B 1 293 ? 60.284 143.614 11.126 1.00 39.74 239 ARG B CA 1
ATOM 6655 C C . ARG B 1 293 ? 59.694 142.800 9.995 1.00 38.73 239 ARG B C 1
ATOM 6656 O O . ARG B 1 293 ? 59.598 143.283 8.867 1.00 37.34 239 ARG B O 1
ATOM 6664 N N . GLU B 1 294 ? 59.317 141.567 10.299 1.00 35.04 240 GLU B N 1
ATOM 6665 C CA . GLU B 1 294 ? 58.562 140.721 9.393 1.00 37.58 240 GLU B CA 1
ATOM 6666 C C . GLU B 1 294 ? 57.408 140.140 10.178 1.00 35.86 240 GLU B C 1
ATOM 6667 O O . GLU B 1 294 ? 57.576 139.777 11.343 1.00 39.53 240 GLU B O 1
ATOM 6673 N N . SER B 1 295 ? 56.237 140.060 9.552 1.00 36.37 241 SER B N 1
ATOM 6674 C CA . SER B 1 295 ? 55.027 139.629 10.241 1.00 36.44 241 SER B CA 1
ATOM 6675 C C . SER B 1 295 ? 54.172 138.769 9.329 1.00 37.45 241 SER B C 1
ATOM 6676 O O . SER B 1 295 ? 54.080 139.034 8.127 1.00 35.58 241 SER B O 1
ATOM 6679 N N . LEU B 1 296 ? 53.543 137.748 9.921 1.00 38.42 242 LEU B N 1
ATOM 6680 C CA . LEU B 1 296 ? 52.546 136.901 9.282 1.00 39.05 242 LEU B CA 1
ATOM 6681 C C . LEU B 1 296 ? 51.418 136.665 10.269 1.00 43.31 242 LEU B C 1
ATOM 6682 O O . LEU B 1 296 ? 51.631 136.649 11.484 1.00 41.42 242 LEU B O 1
ATOM 6687 N N . GLY B 1 297 ? 50.221 136.452 9.747 1.00 41.58 243 GLY B N 1
ATOM 6688 C CA . GLY B 1 297 ? 49.066 136.289 10.606 1.00 40.47 243 GLY B CA 1
ATOM 6689 C C . GLY B 1 297 ? 47.960 135.572 9.874 1.00 43.57 243 GLY B C 1
ATOM 6690 O O . GLY B 1 297 ? 47.799 135.713 8.661 1.00 45.31 243 GLY B O 1
ATOM 6691 N N . LEU B 1 298 ? 47.190 134.804 10.619 1.00 45.75 244 LEU B N 1
ATOM 6692 C CA . LEU B 1 298 ? 46.032 134.131 10.062 1.00 47.40 244 LEU B CA 1
ATOM 6693 C C . LEU B 1 298 ? 44.939 134.229 11.104 1.00 47.86 244 LEU B C 1
ATOM 6694 O O . LEU B 1 298 ? 45.178 133.961 12.284 1.00 49.75 244 LEU B O 1
ATOM 6699 N N . ARG B 1 299 ? 43.762 134.643 10.674 1.00 44.81 245 ARG B N 1
ATOM 6700 C CA . ARG B 1 299 ? 42.652 134.917 11.570 1.00 50.49 245 ARG B CA 1
ATOM 6701 C C . ARG B 1 299 ? 41.399 134.265 11.008 1.00 56.56 245 ARG B C 1
ATOM 6702 O O . ARG B 1 299 ? 41.224 134.186 9.788 1.00 54.93 245 ARG B O 1
ATOM 6710 N N . PHE B 1 300 ? 40.543 133.781 11.899 1.00 56.35 246 PHE B N 1
ATOM 6711 C CA . PHE B 1 300 ? 39.333 133.066 11.522 1.00 56.54 246 PHE B CA 1
ATOM 6712 C C . PHE B 1 300 ? 38.239 133.461 12.496 1.00 61.18 246 PHE B C 1
ATOM 6713 O O . PHE B 1 300 ? 38.429 133.373 13.713 1.00 59.50 246 PHE B O 1
ATOM 6721 N N . VAL B 1 301 ? 37.109 133.918 11.968 1.00 54.80 247 VAL B N 1
ATOM 6722 C CA . VAL B 1 301 ? 35.964 134.305 12.778 1.00 56.81 247 VAL B CA 1
ATOM 6723 C C . VAL B 1 301 ? 34.736 133.639 12.175 1.00 63.68 247 VAL B C 1
ATOM 6724 O O . VAL B 1 301 ? 34.311 133.999 11.072 1.00 64.94 247 VAL B O 1
ATOM 6728 N N . LYS B 1 302 ? 34.174 132.661 12.879 1.00 62.59 248 LYS B N 1
ATOM 6729 C CA . LYS B 1 302 ? 32.891 132.072 12.516 1.00 65.30 248 LYS B CA 1
ATOM 6730 C C . LYS B 1 302 ? 31.822 132.642 13.441 1.00 66.51 248 LYS B C 1
ATOM 6731 O O . LYS B 1 302 ? 31.985 132.635 14.666 1.00 66.13 248 LYS B O 1
ATOM 6737 N N . SER B 1 303 ? 30.741 133.148 12.861 1.00 71.81 249 SER B N 1
ATOM 6738 C CA . SER B 1 303 ? 29.708 133.836 13.620 1.00 71.93 249 SER B CA 1
ATOM 6739 C C . SER B 1 303 ? 28.397 133.047 13.617 1.00 71.71 249 SER B C 1
ATOM 6740 O O . SER B 1 303 ? 28.122 132.248 12.716 1.00 70.10 249 SER B O 1
ATOM 6743 N N . ASN B 1 304 ? 27.594 133.286 14.655 1.00 72.05 250 ASN B N 1
ATOM 6744 C CA . ASN B 1 304 ? 26.255 132.702 14.815 1.00 73.88 250 ASN B CA 1
ATOM 6745 C C . ASN B 1 304 ? 26.262 131.187 14.626 1.00 74.35 250 ASN B C 1
ATOM 6746 O O . ASN B 1 304 ? 25.435 130.624 13.907 1.00 73.79 250 ASN B O 1
ATOM 6751 N N . VAL B 1 305 ? 27.203 130.518 15.296 1.00 68.95 251 VAL B N 1
ATOM 6752 C CA . VAL B 1 305 ? 27.353 129.076 15.104 1.00 72.91 251 VAL B CA 1
ATOM 6753 C C . VAL B 1 305 ? 26.087 128.343 15.530 1.00 76.83 251 VAL B C 1
ATOM 6754 O O . VAL B 1 305 ? 25.673 127.369 14.894 1.00 76.42 251 VAL B O 1
ATOM 6758 N N . SER B 1 306 ? 25.438 128.814 16.587 1.00 77.12 252 SER B N 1
ATOM 6759 C CA . SER B 1 306 ? 24.222 128.182 17.089 1.00 77.34 252 SER B CA 1
ATOM 6760 C C . SER B 1 306 ? 23.349 129.253 17.736 1.00 79.72 252 SER B C 1
ATOM 6761 O O . SER B 1 306 ? 23.552 130.452 17.519 1.00 80.34 252 SER B O 1
ATOM 6764 N N . ASP B 1 307 ? 22.372 128.810 18.532 1.00 85.10 253 ASP B N 1
ATOM 6765 C CA . ASP B 1 307 ? 21.460 129.688 19.262 1.00 87.20 253 ASP B CA 1
ATOM 6766 C C . ASP B 1 307 ? 22.152 130.449 20.388 1.00 80.95 253 ASP B C 1
ATOM 6767 O O . ASP B 1 307 ? 21.736 131.563 20.726 1.00 82.26 253 ASP B O 1
ATOM 6772 N N . VAL B 1 308 ? 23.192 129.865 20.983 1.00 78.72 254 VAL B N 1
ATOM 6773 C CA . VAL B 1 308 ? 23.858 130.428 22.154 1.00 77.65 254 VAL B CA 1
ATOM 6774 C C . VAL B 1 308 ? 25.308 130.754 21.803 1.00 71.95 254 VAL B C 1
ATOM 6775 O O . VAL B 1 308 ? 25.884 131.722 22.314 1.00 64.05 254 VAL B O 1
ATOM 6779 N N . LEU B 1 309 ? 25.892 129.965 20.900 1.00 69.57 255 LEU B N 1
ATOM 6780 C CA . LEU B 1 309 ? 27.284 130.121 20.484 1.00 66.41 255 LEU B CA 1
ATOM 6781 C C . LEU B 1 309 ? 27.356 131.222 19.436 1.00 68.18 255 LEU B C 1
ATOM 6782 O O . LEU B 1 309 ? 27.205 130.998 18.236 1.00 70.49 255 LEU B O 1
ATOM 6787 N N . GLU B 1 310 ? 27.621 132.433 19.909 1.00 63.85 256 GLU B N 1
ATOM 6788 C CA . GLU B 1 310 ? 27.530 133.609 19.062 1.00 67.32 256 GLU B CA 1
ATOM 6789 C C . GLU B 1 310 ? 28.747 133.777 18.167 1.00 69.53 256 GLU B C 1
ATOM 6790 O O . GLU B 1 310 ? 28.624 134.319 17.060 1.00 67.30 256 GLU B O 1
ATOM 6796 N N . LYS B 1 311 ? 29.925 133.350 18.621 1.00 62.07 257 LYS B N 1
ATOM 6797 C CA . LYS B 1 311 ? 31.138 133.645 17.878 1.00 59.37 257 LYS B CA 1
ATOM 6798 C C . LYS B 1 311 ? 32.226 132.672 18.304 1.00 54.78 257 LYS B C 1
ATOM 6799 O O . LYS B 1 311 ? 32.308 132.279 19.468 1.00 51.05 257 LYS B O 1
ATOM 6805 N N . VAL B 1 312 ? 33.054 132.291 17.335 1.00 55.23 258 VAL B N 1
ATOM 6806 C CA . VAL B 1 312 ? 34.269 131.510 17.538 1.00 56.02 258 VAL B CA 1
ATOM 6807 C C . VAL B 1 312 ? 35.376 132.210 16.759 1.00 58.69 258 VAL B C 1
ATOM 6808 O O . VAL B 1 312 ? 35.252 132.394 15.545 1.00 60.71 258 VAL B O 1
ATOM 6812 N N . GLU B 1 313 ? 36.428 132.643 17.452 1.00 51.53 259 GLU B N 1
ATOM 6813 C CA . GLU B 1 313 ? 37.581 133.271 16.816 1.00 53.69 259 GLU B CA 1
ATOM 6814 C C . GLU B 1 313 ? 38.830 132.449 17.094 1.00 51.69 259 GLU B C 1
ATOM 6815 O O . GLU B 1 313 ? 39.020 131.943 18.205 1.00 52.67 259 GLU B O 1
ATOM 6821 N N . ALA B 1 314 ? 39.681 132.323 16.085 1.00 50.12 260 ALA B N 1
ATOM 6822 C CA . ALA B 1 314 ? 40.985 131.693 16.230 1.00 47.60 260 ALA B CA 1
ATOM 6823 C C . ALA B 1 314 ? 41.977 132.529 15.447 1.00 54.00 260 ALA B C 1
ATOM 6824 O O . ALA B 1 314 ? 41.637 133.062 14.387 1.00 51.38 260 ALA B O 1
ATOM 6826 N N . GLN B 1 315 ? 43.189 132.680 15.978 1.00 45.16 261 GLN B N 1
ATOM 6827 C CA . GLN B 1 315 ? 44.222 133.348 15.205 1.00 42.31 261 GLN B CA 1
ATOM 6828 C C . GLN B 1 315 ? 45.592 132.850 15.627 1.00 44.19 261 GLN B C 1
ATOM 6829 O O . GLN B 1 315 ? 45.798 132.404 16.756 1.00 47.15 261 GLN B O 1
ATOM 6835 N N . VAL B 1 316 ? 46.523 132.935 14.688 1.00 44.73 262 VAL B N 1
ATOM 6836 C CA . VAL B 1 316 ? 47.933 132.660 14.913 1.00 44.76 262 VAL B CA 1
ATOM 6837 C C . VAL B 1 316 ? 48.722 133.786 14.264 1.00 43.67 262 VAL B C 1
ATOM 6838 O O . VAL B 1 316 ? 48.331 134.302 13.212 1.00 39.27 262 VAL B O 1
ATOM 6842 N N . TYR B 1 317 ? 49.823 134.176 14.891 1.00 39.70 263 TYR B N 1
ATOM 6843 C CA . TYR B 1 317 ? 50.619 135.278 14.378 1.00 39.84 263 TYR B CA 1
ATOM 6844 C C . TYR B 1 317 ? 52.090 134.939 14.557 1.00 42.36 263 TYR B C 1
ATOM 6845 O O . TYR B 1 317 ? 52.477 134.233 15.496 1.00 41.54 263 TYR B O 1
ATOM 6854 N N . TYR B 1 318 ? 52.896 135.427 13.629 1.00 39.46 264 TYR B N 1
ATOM 6855 C CA . TYR B 1 318 ? 54.345 135.313 13.671 1.00 37.87 264 TYR B CA 1
ATOM 6856 C C . TYR B 1 318 ? 54.902 136.715 13.520 1.00 41.70 264 TYR B C 1
ATOM 6857 O O . TYR B 1 318 ? 54.493 137.442 12.614 1.00 39.36 264 TYR B O 1
ATOM 6866 N N . ASN B 1 319 ? 55.798 137.109 14.421 1.00 37.97 265 ASN B N 1
ATOM 6867 C CA . ASN B 1 319 ? 56.456 138.406 14.339 1.00 41.11 265 ASN B CA 1
ATOM 6868 C C . ASN B 1 319 ? 57.947 138.189 14.522 1.00 45.19 265 ASN B C 1
ATOM 6869 O O . ASN B 1 319 ? 58.359 137.432 15.403 1.00 48.17 265 ASN B O 1
ATOM 6874 N N . TYR B 1 320 ? 58.750 138.841 13.693 1.00 36.56 266 TYR B N 1
ATOM 6875 C CA . TYR B 1 320 ? 60.198 138.757 13.792 1.00 37.66 266 TYR B CA 1
ATOM 6876 C C . TYR B 1 320 ? 60.767 140.167 13.789 1.00 41.62 266 TYR B C 1
ATOM 6877 O O . TYR B 1 320 ? 60.416 140.971 12.924 1.00 39.87 266 TYR B O 1
ATOM 6886 N N . ALA B 1 321 ? 61.618 140.473 14.770 1.00 36.68 267 ALA B N 1
ATOM 6887 C CA . ALA B 1 321 ? 62.302 141.754 14.869 1.00 37.24 267 ALA B CA 1
ATOM 6888 C C . ALA B 1 321 ? 63.797 141.514 14.766 1.00 42.95 267 ALA B C 1
ATOM 6889 O O . ALA B 1 321 ? 64.327 140.650 15.467 1.00 34.71 267 ALA B O 1
ATOM 6891 N N . ASP B 1 322 ? 64.481 142.291 13.926 1.00 36.14 268 ASP B N 1
ATOM 6892 C CA . ASP B 1 322 ? 65.931 142.162 13.730 1.00 38.81 268 ASP B CA 1
ATOM 6893 C C . ASP B 1 322 ? 66.552 143.558 13.801 1.00 37.99 268 ASP B C 1
ATOM 6894 O O . ASP B 1 322 ? 66.490 144.332 12.842 1.00 39.24 268 ASP B O 1
ATOM 6899 N N . HIS B 1 323 ? 67.198 143.854 14.927 1.00 33.19 269 HIS B N 1
ATOM 6900 C CA . HIS B 1 323 ? 67.598 145.206 15.310 1.00 32.15 269 HIS B CA 1
ATOM 6901 C C . HIS B 1 323 ? 69.114 145.298 15.318 1.00 36.45 269 HIS B C 1
ATOM 6902 O O . HIS B 1 323 ? 69.786 144.394 15.832 1.00 34.90 269 HIS B O 1
ATOM 6909 N N . ILE B 1 324 ? 69.659 146.369 14.733 1.00 31.50 270 ILE B N 1
ATOM 6910 C CA . ILE B 1 324 ? 71.080 146.688 14.858 1.00 31.17 270 ILE B CA 1
ATOM 6911 C C . ILE B 1 324 ? 71.242 148.065 15.488 1.00 42.21 270 ILE B C 1
ATOM 6912 O O . ILE B 1 324 ? 70.586 149.036 15.074 1.00 37.30 270 ILE B O 1
ATOM 6917 N N . MET B 1 325 ? 72.110 148.147 16.491 1.00 33.87 271 MET B N 1
ATOM 6918 C CA . MET B 1 325 ? 72.550 149.414 17.038 1.00 34.76 271 MET B CA 1
ATOM 6919 C C . MET B 1 325 ? 74.066 149.494 16.946 1.00 41.34 271 MET B C 1
ATOM 6920 O O . MET B 1 325 ? 74.754 148.467 16.971 1.00 36.79 271 MET B O 1
ATOM 6925 N N . ASP B 1 326 ? 74.581 150.714 16.806 1.00 37.34 272 ASP B N 1
ATOM 6926 C CA . ASP B 1 326 ? 76.018 150.912 16.654 1.00 40.30 272 ASP B CA 1
ATOM 6927 C C . ASP B 1 326 ? 76.358 152.365 16.948 1.00 42.73 272 ASP B C 1
ATOM 6928 O O . ASP B 1 326 ? 75.477 153.218 17.090 1.00 42.13 272 ASP B O 1
ATOM 6933 N N . ASN B 1 327 ? 77.663 152.641 17.022 1.00 45.43 273 ASN B N 1
ATOM 6934 C CA . ASN B 1 327 ? 78.143 153.988 17.303 1.00 44.65 273 ASN B CA 1
ATOM 6935 C C . ASN B 1 327 ? 78.912 154.588 16.126 1.00 46.09 273 ASN B C 1
ATOM 6936 O O . ASN B 1 327 ? 79.749 155.477 16.325 1.00 43.87 273 ASN B O 1
ATOM 6941 N N . PHE B 1 328 ? 78.665 154.121 14.903 1.00 47.13 274 PHE B N 1
ATOM 6942 C CA . PHE B 1 328 ? 79.432 154.646 13.782 1.00 43.63 274 PHE B CA 1
ATOM 6943 C C . PHE B 1 328 ? 78.630 154.891 12.514 1.00 46.04 274 PHE B C 1
ATOM 6944 O O . PHE B 1 328 ? 79.198 155.445 11.568 1.00 44.87 274 PHE B O 1
ATOM 6952 N N . ARG B 1 329 ? 77.347 154.528 12.449 1.00 43.23 275 ARG B N 1
ATOM 6953 C CA . ARG B 1 329 ? 76.574 154.746 11.229 1.00 43.21 275 ARG B CA 1
ATOM 6954 C C . ARG B 1 329 ? 75.692 155.989 11.272 1.00 46.67 275 ARG B C 1
ATOM 6955 O O . ARG B 1 329 ? 75.377 156.538 10.214 1.00 50.19 275 ARG B O 1
ATOM 6963 N N . LEU B 1 330 ? 75.252 156.424 12.450 1.00 42.09 276 LEU B N 1
ATOM 6964 C CA . LEU B 1 330 ? 74.490 157.661 12.593 1.00 48.69 276 LEU B CA 1
ATOM 6965 C C . LEU B 1 330 ? 75.219 158.678 13.457 1.00 46.14 276 LEU B C 1
ATOM 6966 O O . LEU B 1 330 ? 74.663 159.744 13.762 1.00 48.90 276 LEU B O 1
ATOM 6971 N N . ARG B 1 331 ? 76.432 158.355 13.882 1.00 46.40 277 ARG B N 1
ATOM 6972 C CA . ARG B 1 331 ? 77.336 159.253 14.576 1.00 43.93 277 ARG B CA 1
ATOM 6973 C C . ARG B 1 331 ? 78.743 158.748 14.299 1.00 50.19 277 ARG B C 1
ATOM 6974 O O . ARG B 1 331 ? 78.936 157.791 13.546 1.00 47.90 277 ARG B O 1
ATOM 6982 N N . THR B 1 332 ? 79.711 159.382 14.913 1.00 51.51 278 THR B N 1
ATOM 6983 C CA . THR B 1 332 ? 81.111 159.000 14.890 1.00 54.01 278 THR B CA 1
ATOM 6984 C C . THR B 1 332 ? 81.528 158.570 16.290 1.00 55.12 278 THR B C 1
ATOM 6985 O O . THR B 1 332 ? 81.142 159.223 17.266 1.00 55.39 278 THR B O 1
ATOM 6989 N N . PRO B 1 333 ? 82.277 157.478 16.440 1.00 52.30 279 PRO B N 1
ATOM 6990 C CA . PRO B 1 333 ? 82.716 157.078 17.783 1.00 58.56 279 PRO B CA 1
ATOM 6991 C C . PRO B 1 333 ? 83.452 158.217 18.480 1.00 62.23 279 PRO B C 1
ATOM 6992 O O . PRO B 1 333 ? 84.213 158.965 17.861 1.00 58.29 279 PRO B O 1
ATOM 6996 N N . ASP B 1 334 ? 83.182 158.371 19.774 1.00 63.09 280 ASP B N 1
ATOM 6997 C CA . ASP B 1 334 ? 83.856 159.378 20.584 1.00 66.30 280 ASP B CA 1
ATOM 6998 C C . ASP B 1 334 ? 85.074 158.747 21.244 1.00 65.43 280 ASP B C 1
ATOM 6999 O O . ASP B 1 334 ? 84.913 157.845 22.076 1.00 66.43 280 ASP B O 1
ATOM 7004 N N . PRO B 1 335 ? 86.294 159.180 20.917 1.00 70.16 281 PRO B N 1
ATOM 7005 C CA . PRO B 1 335 ? 87.482 158.484 21.441 1.00 72.10 281 PRO B CA 1
ATOM 7006 C C . PRO B 1 335 ? 87.664 158.630 22.943 1.00 71.33 281 PRO B C 1
ATOM 7007 O O . PRO B 1 335 ? 88.399 157.832 23.540 1.00 71.68 281 PRO B O 1
ATOM 7011 N N . SER B 1 336 ? 87.019 159.610 23.571 1.00 72.16 282 SER B N 1
ATOM 7012 C CA . SER B 1 336 ? 87.148 159.832 25.004 1.00 73.95 282 SER B CA 1
ATOM 7013 C C . SER B 1 336 ? 86.111 159.076 25.826 1.00 72.16 282 SER B C 1
ATOM 7014 O O . SER B 1 336 ? 86.198 159.077 27.060 1.00 71.46 282 SER B O 1
ATOM 7017 N N . SER B 1 337 ? 85.154 158.421 25.180 1.00 68.43 283 SER B N 1
ATOM 7018 C CA . SER B 1 337 ? 84.024 157.823 25.868 1.00 70.61 283 SER B CA 1
ATOM 7019 C C . SER B 1 337 ? 84.327 156.385 26.287 1.00 70.82 283 SER B C 1
ATOM 7020 O O . SER B 1 337 ? 85.424 155.859 26.075 1.00 70.04 283 SER B O 1
ATOM 7023 N N . MET B 1 338 ? 83.324 155.738 26.892 1.00 72.70 284 MET B N 1
ATOM 7024 C CA . MET B 1 338 ? 83.421 154.325 27.243 1.00 72.12 284 MET B CA 1
ATOM 7025 C C . MET B 1 338 ? 83.350 153.416 26.022 1.00 76.43 284 MET B C 1
ATOM 7026 O O . MET B 1 338 ? 83.701 152.235 26.127 1.00 77.99 284 MET B O 1
ATOM 7031 N N . MET B 1 339 ? 82.897 153.934 24.876 1.00 71.36 285 MET B N 1
ATOM 7032 C CA . MET B 1 339 ? 82.868 153.211 23.604 1.00 67.05 285 MET B CA 1
ATOM 7033 C C . MET B 1 339 ? 83.726 153.967 22.593 1.00 62.70 285 MET B C 1
ATOM 7034 O O . MET B 1 339 ? 83.200 154.598 21.666 1.00 58.53 285 MET B O 1
ATOM 7039 N N . PRO B 1 340 ? 85.055 153.924 22.739 1.00 63.03 286 PRO B N 1
ATOM 7040 C CA . PRO B 1 340 ? 85.912 154.776 21.901 1.00 64.87 286 PRO B CA 1
ATOM 7041 C C . PRO B 1 340 ? 86.106 154.284 20.477 1.00 61.43 286 PRO B C 1
ATOM 7042 O O . PRO B 1 340 ? 86.563 155.068 19.638 1.00 62.04 286 PRO B O 1
ATOM 7046 N N . MET B 1 341 ? 85.775 153.039 20.166 1.00 61.26 287 MET B N 1
ATOM 7047 C CA . MET B 1 341 ? 86.044 152.464 18.858 1.00 62.36 287 MET B CA 1
ATOM 7048 C C . MET B 1 341 ? 84.761 151.931 18.218 1.00 59.51 287 MET B C 1
ATOM 7049 O O . MET B 1 341 ? 83.738 151.770 18.897 1.00 50.89 287 MET B O 1
ATOM 7054 N N . PRO B 1 342 ? 84.775 151.675 16.904 1.00 56.16 288 PRO B N 1
ATOM 7055 C CA . PRO B 1 342 ? 83.566 151.186 16.225 1.00 50.21 288 PRO B CA 1
ATOM 7056 C C . PRO B 1 342 ? 83.012 149.930 16.879 1.00 51.17 288 PRO B C 1
ATOM 7057 O O . PRO B 1 342 ? 83.745 148.986 17.185 1.00 48.41 288 PRO B O 1
ATOM 7061 N N . MET B 1 343 ? 81.696 149.915 17.071 1.00 46.40 289 MET B N 1
ATOM 7062 C CA . MET B 1 343 ? 81.050 148.890 17.878 1.00 46.01 289 MET B CA 1
ATOM 7063 C C . MET B 1 343 ? 79.616 148.738 17.392 1.00 48.21 289 MET B C 1
ATOM 7064 O O . MET B 1 343 ? 78.921 149.740 17.209 1.00 42.02 289 MET B O 1
ATOM 7069 N N . ALA B 1 344 ? 79.179 147.505 17.166 1.00 40.62 290 ALA B N 1
ATOM 7070 C CA . ALA B 1 344 ? 77.803 147.251 16.764 1.00 42.35 290 ALA B CA 1
ATOM 7071 C C . ALA B 1 344 ? 77.285 146.008 17.476 1.00 46.78 290 ALA B C 1
ATOM 7072 O O . ALA B 1 344 ? 78.039 145.057 17.706 1.00 45.77 290 ALA B O 1
ATOM 7074 N N . SER B 1 345 ? 75.999 146.025 17.831 1.00 40.87 291 SER B N 1
ATOM 7075 C CA . SER B 1 345 ? 75.320 144.884 18.428 1.00 38.45 291 SER B CA 1
ATOM 7076 C C . SER B 1 345 ? 74.064 144.602 17.624 1.00 43.51 291 SER B C 1
ATOM 7077 O O . SER B 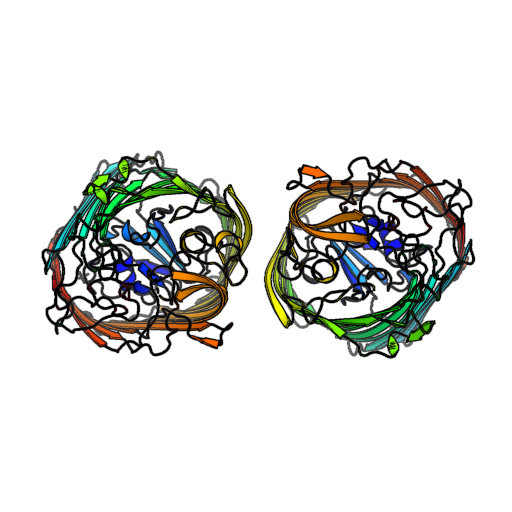1 345 ? 73.288 145.523 17.320 1.00 39.37 291 SER B O 1
ATOM 7080 N N . GLN B 1 346 ? 73.861 143.337 17.288 1.00 37.05 292 GLN B N 1
ATOM 7081 C CA . GLN B 1 346 ? 72.694 142.904 16.540 1.00 34.68 292 GLN B CA 1
ATOM 7082 C C . GLN B 1 346 ? 71.916 141.932 17.408 1.00 40.40 292 GLN B C 1
ATOM 7083 O O . GLN B 1 346 ? 72.509 141.032 18.018 1.00 40.33 292 GLN B O 1
ATOM 7089 N N . VAL B 1 347 ? 70.601 142.134 17.496 1.00 28.39 293 VAL B N 1
ATOM 7090 C CA . VAL B 1 347 ? 69.735 141.319 18.340 1.00 30.19 293 VAL B CA 1
ATOM 7091 C C . VAL B 1 347 ? 68.489 140.989 17.542 1.00 35.80 293 VAL B C 1
ATOM 7092 O O . VAL B 1 347 ? 68.071 141.754 16.666 1.00 38.57 293 VAL B O 1
ATOM 7096 N N . ASP B 1 348 ? 67.879 139.845 17.832 1.00 32.68 294 ASP B N 1
ATOM 7097 C CA . ASP B 1 348 ? 66.624 139.566 17.155 1.00 31.82 294 ASP B CA 1
ATOM 7098 C C . ASP B 1 348 ? 65.680 138.896 18.130 1.00 38.29 294 ASP B C 1
ATOM 7099 O O . ASP B 1 348 ? 66.076 138.436 19.201 1.00 38.70 294 ASP B O 1
ATOM 7104 N N . ARG B 1 349 ? 64.413 138.888 17.760 1.00 36.53 295 ARG B N 1
ATOM 7105 C CA . ARG B 1 349 ? 63.372 138.371 18.628 1.00 34.89 295 ARG B CA 1
ATOM 7106 C C . ARG B 1 349 ? 62.337 137.753 17.714 1.00 38.46 295 ARG B C 1
ATOM 7107 O O . ARG B 1 349 ? 61.839 138.424 16.807 1.00 35.53 295 ARG B O 1
ATOM 7115 N N . ARG B 1 350 ? 62.027 136.485 17.929 1.00 37.06 296 ARG B N 1
ATOM 7116 C CA . ARG B 1 350 ? 61.125 135.751 17.056 1.00 38.83 296 ARG B CA 1
ATOM 7117 C C . ARG B 1 350 ? 59.955 135.252 17.890 1.00 40.87 296 ARG B C 1
ATOM 7118 O O . ARG B 1 350 ? 60.157 134.548 18.891 1.00 39.22 296 ARG B O 1
ATOM 7126 N N . THR B 1 351 ? 58.737 135.617 17.489 1.00 35.86 297 THR B N 1
ATOM 7127 C CA . THR B 1 351 ? 57.559 135.446 18.337 1.00 35.97 297 THR B CA 1
ATOM 7128 C C . THR B 1 351 ? 56.503 134.673 17.574 1.00 38.49 297 THR B C 1
ATOM 7129 O O . THR B 1 351 ? 56.178 135.021 16.437 1.00 39.10 297 THR B O 1
ATOM 7133 N N . LEU B 1 352 ? 55.985 133.605 18.183 1.00 36.05 298 LEU B N 1
ATOM 7134 C CA . LEU B 1 352 ? 54.884 132.830 17.619 1.00 35.61 298 LEU B CA 1
ATOM 7135 C C . LEU B 1 352 ? 53.809 132.698 18.686 1.00 36.51 298 LEU B C 1
ATOM 7136 O O . LEU B 1 352 ? 54.107 132.332 19.822 1.00 39.79 298 LEU B O 1
ATOM 7141 N N . GLY B 1 353 ? 52.563 132.976 18.327 1.00 38.23 299 GLY B N 1
ATOM 7142 C CA . GLY B 1 353 ? 51.503 132.978 19.311 1.00 39.57 299 GLY B CA 1
ATOM 7143 C C . GLY B 1 353 ? 50.159 132.669 18.691 1.00 40.84 299 GLY B C 1
ATOM 7144 O O . GLY B 1 353 ? 50.005 132.632 17.473 1.00 39.50 299 GLY B O 1
ATOM 7145 N N . GLY B 1 354 ? 49.178 132.448 19.555 1.00 42.93 300 GLY B N 1
ATOM 7146 C CA . GLY B 1 354 ? 47.853 132.117 19.073 1.00 44.92 300 GLY B CA 1
ATOM 7147 C C . GLY B 1 354 ? 46.824 132.277 20.168 1.00 45.84 300 GLY B C 1
ATOM 7148 O O . GLY B 1 354 ? 47.149 132.444 21.350 1.00 40.29 300 GLY B O 1
ATOM 7149 N N . ARG B 1 355 ? 45.565 132.190 19.749 1.00 39.80 301 ARG B N 1
ATOM 7150 C CA . ARG B 1 355 ? 44.444 132.421 20.640 1.00 42.62 301 ARG B CA 1
ATOM 7151 C C . ARG B 1 355 ? 43.218 131.748 20.044 1.00 47.53 301 ARG B C 1
ATOM 7152 O O . ARG B 1 355 ? 43.025 131.767 18.828 1.00 49.58 301 ARG B O 1
ATOM 7160 N N . LEU B 1 356 ? 42.410 131.140 20.903 1.00 45.33 302 LEU B N 1
ATOM 7161 C CA . LEU B 1 356 ? 41.167 130.500 20.485 1.00 48.59 302 LEU B CA 1
ATOM 7162 C C . LEU B 1 356 ? 40.118 130.882 21.513 1.00 47.56 302 LEU B C 1
ATOM 7163 O O . LEU B 1 356 ? 40.331 130.664 22.707 1.00 48.41 302 LEU B O 1
ATOM 7168 N N . ALA B 1 357 ? 39.007 131.472 21.072 1.00 44.01 303 ALA B N 1
ATOM 7169 C CA . ALA B 1 357 ? 38.038 132.033 21.999 1.00 48.05 303 ALA B CA 1
ATOM 7170 C C . ALA B 1 357 ? 36.619 131.810 21.482 1.00 52.77 303 ALA B C 1
ATOM 7171 O O . ALA B 1 357 ? 36.360 131.983 20.289 1.00 52.73 303 ALA B O 1
ATOM 7173 N N . ALA B 1 358 ? 35.702 131.419 22.376 1.00 49.24 304 ALA B N 1
ATOM 7174 C CA . ALA B 1 358 ? 34.291 131.248 22.031 1.00 51.49 304 ALA B CA 1
ATOM 7175 C C . ALA B 1 358 ? 33.449 132.202 22.868 1.00 56.60 304 ALA B C 1
ATOM 7176 O O . ALA B 1 358 ? 33.740 132.414 24.053 1.00 50.58 304 ALA B O 1
ATOM 7178 N N . THR B 1 359 ? 32.417 132.794 22.254 1.00 51.02 305 THR B N 1
ATOM 7179 C CA . THR B 1 359 ? 31.478 133.671 22.948 1.00 49.78 305 THR B CA 1
ATOM 7180 C C . THR B 1 359 ? 30.102 133.017 22.963 1.00 57.61 305 THR B C 1
ATOM 7181 O O . THR B 1 359 ? 29.549 132.704 21.903 1.00 57.07 305 THR B O 1
ATOM 7185 N N . TRP B 1 360 ? 29.551 132.830 24.164 1.00 52.60 306 TRP B N 1
ATOM 7186 C CA . TRP B 1 360 ? 28.200 132.329 24.372 1.00 53.79 306 TRP B CA 1
ATOM 7187 C C . TRP B 1 360 ? 27.326 133.467 24.881 1.00 59.26 306 TRP B C 1
ATOM 7188 O O . TRP B 1 360 ? 27.781 134.320 25.655 1.00 58.07 306 TRP B O 1
ATOM 7199 N N . ARG B 1 361 ? 26.076 133.494 24.423 1.00 61.55 307 ARG B N 1
ATOM 7200 C CA . ARG B 1 361 ? 25.132 134.552 24.769 1.00 61.36 307 ARG B CA 1
ATOM 7201 C C . ARG B 1 361 ? 23.765 133.914 24.913 1.00 64.10 307 ARG B C 1
ATOM 7202 O O . ARG B 1 361 ? 23.276 133.272 23.982 1.00 67.94 307 ARG B O 1
ATOM 7210 N N . TRP B 1 362 ? 23.153 134.088 26.074 1.00 63.23 308 TRP B N 1
ATOM 7211 C CA . TRP B 1 362 ? 21.887 133.444 26.366 1.00 67.36 308 TRP B CA 1
ATOM 7212 C C . TRP B 1 362 ? 21.320 134.138 27.588 1.00 70.78 308 TRP B C 1
ATOM 7213 O O . TRP B 1 362 ? 22.073 134.580 28.463 1.00 68.77 308 TRP B O 1
ATOM 7224 N N . ASP B 1 363 ? 19.995 134.251 27.623 1.00 74.58 309 ASP B N 1
ATOM 7225 C CA . ASP B 1 363 ? 19.277 134.823 28.765 1.00 71.18 309 ASP B CA 1
ATOM 7226 C C . ASP B 1 363 ? 19.890 136.195 29.045 1.00 68.94 309 ASP B C 1
ATOM 7227 O O . ASP B 1 363 ? 20.114 136.962 28.095 1.00 67.54 309 ASP B O 1
ATOM 7232 N N . ASP B 1 364 ? 20.211 136.527 30.294 1.00 64.05 310 ASP B N 1
ATOM 7233 C CA . ASP B 1 364 ? 20.875 137.772 30.652 1.00 67.83 310 ASP B CA 1
ATOM 7234 C C . ASP B 1 364 ? 22.381 137.596 30.863 1.00 61.70 310 ASP B C 1
ATOM 7235 O O . ASP B 1 364 ? 22.964 138.270 31.717 1.00 59.13 310 ASP B O 1
ATOM 7240 N N . PHE B 1 365 ? 23.025 136.711 30.098 1.00 59.43 311 PHE B N 1
ATOM 7241 C CA . PHE B 1 365 ? 24.418 136.361 30.336 1.00 56.15 311 PHE B CA 1
ATOM 7242 C C . PHE B 1 365 ? 25.212 136.336 29.037 1.00 58.97 311 PHE B C 1
ATOM 7243 O O . PHE B 1 365 ? 24.702 135.970 27.975 1.00 56.68 311 PHE B O 1
ATOM 7251 N N . LYS B 1 366 ? 26.479 136.730 29.144 1.00 54.93 312 LYS B N 1
ATOM 7252 C CA . LYS B 1 366 ? 27.467 136.540 28.094 1.00 49.51 312 LYS B CA 1
ATOM 7253 C C . LYS B 1 366 ? 28.712 135.919 28.711 1.00 47.67 312 LYS B C 1
ATOM 7254 O O . LYS B 1 366 ? 29.153 136.337 29.785 1.00 45.18 312 LYS B O 1
ATOM 7260 N N . LEU B 1 367 ? 29.268 134.920 28.033 1.00 47.81 313 LEU B N 1
ATOM 7261 C CA . LEU B 1 367 ? 30.448 134.200 28.497 1.00 51.76 313 LEU B CA 1
ATOM 7262 C C . LEU B 1 367 ? 31.458 134.131 27.365 1.00 49.52 313 LEU B C 1
ATOM 7263 O O . LEU B 1 367 ? 31.144 133.621 26.287 1.00 49.15 313 LEU B O 1
ATOM 7268 N N . VAL B 1 368 ? 32.662 134.648 27.598 1.00 46.22 314 VAL B N 1
ATOM 7269 C CA . VAL B 1 368 ? 33.788 134.440 26.696 1.00 45.79 314 VAL B CA 1
ATOM 7270 C C . VAL B 1 368 ? 34.732 133.458 27.366 1.00 50.33 314 VAL B C 1
ATOM 7271 O O . VAL B 1 368 ? 35.041 133.604 28.555 1.00 50.68 314 VAL B O 1
ATOM 7275 N N . THR B 1 369 ? 35.190 132.461 26.612 1.00 45.74 315 THR B N 1
ATOM 7276 C CA . THR B 1 369 ? 36.068 131.435 27.154 1.00 49.92 315 THR B CA 1
ATOM 7277 C C . THR B 1 369 ? 37.099 131.063 26.091 1.00 49.22 315 THR B C 1
ATOM 7278 O O . THR B 1 369 ? 36.765 130.970 24.909 1.00 48.92 315 THR B O 1
ATOM 7282 N N . GLY B 1 370 ? 38.356 130.884 26.494 1.00 48.19 316 GLY B N 1
ATOM 7283 C CA . GLY B 1 370 ? 39.356 130.579 25.487 1.00 41.34 316 GLY B CA 1
ATOM 7284 C C . GLY B 1 370 ? 40.705 130.207 26.066 1.00 43.15 316 GLY B C 1
ATOM 7285 O O . GLY B 1 370 ? 40.875 130.075 27.280 1.00 40.84 316 GLY B O 1
ATOM 7286 N N . VAL B 1 371 ? 41.664 130.007 25.155 1.00 38.51 317 VAL B N 1
ATOM 7287 C CA . VAL B 1 371 ? 43.041 129.681 25.494 1.00 40.51 317 VAL B CA 1
ATOM 7288 C C . VAL B 1 371 ? 43.946 130.481 24.575 1.00 43.51 317 VAL B C 1
ATOM 7289 O O . VAL B 1 371 ? 43.554 130.900 23.487 1.00 38.69 317 VAL B O 1
ATOM 7293 N N . ASP B 1 372 ? 45.167 130.707 25.035 1.00 42.31 318 ASP B N 1
ATOM 7294 C CA . ASP B 1 372 ? 46.161 131.386 24.230 1.00 36.93 318 ASP B CA 1
ATOM 7295 C C . ASP B 1 372 ? 47.517 130.779 24.540 1.00 42.49 318 ASP B C 1
ATOM 7296 O O . ASP B 1 372 ? 47.700 130.095 25.551 1.00 38.91 318 ASP B O 1
ATOM 7301 N N . ALA B 1 373 ? 48.469 131.028 23.651 1.00 40.94 319 ALA B N 1
ATOM 7302 C CA . ALA B 1 373 ? 49.819 130.513 23.820 1.00 43.67 319 ALA B CA 1
ATOM 7303 C C . ALA B 1 373 ? 50.785 131.431 23.096 1.00 41.00 319 ALA B C 1
ATOM 7304 O O . ALA B 1 373 ? 50.421 132.077 22.117 1.00 41.37 319 ALA B O 1
ATOM 7306 N N . MET B 1 374 ? 52.025 131.466 23.572 1.00 37.47 320 MET B N 1
ATOM 7307 C CA A MET B 1 374 ? 53.062 132.270 22.946 0.50 40.12 320 MET B CA 1
ATOM 7308 C CA B MET B 1 374 ? 53.064 132.256 22.923 0.50 40.03 320 MET B CA 1
ATOM 7309 C C . MET B 1 374 ? 54.413 131.616 23.195 1.00 41.33 320 MET B C 1
ATOM 7310 O O . MET B 1 374 ? 54.650 131.060 24.273 1.00 36.69 320 MET B O 1
ATOM 7319 N N . ARG B 1 375 ? 55.283 131.691 22.207 1.00 34.53 321 ARG B N 1
ATOM 7320 C CA . ARG B 1 375 ? 56.680 131.338 22.376 1.00 39.74 321 ARG B CA 1
ATOM 7321 C C . ARG B 1 375 ? 57.500 132.469 21.792 1.00 41.39 321 ARG B C 1
ATOM 7322 O O . ARG B 1 375 ? 57.154 132.989 20.728 1.00 36.50 321 ARG B O 1
ATOM 7330 N N . ASN B 1 376 ? 58.570 132.875 22.474 1.00 32.35 322 ASN B N 1
ATOM 7331 C CA . ASN B 1 376 ? 59.481 133.790 21.808 1.00 36.48 322 ASN B CA 1
ATOM 7332 C C . ASN B 1 376 ? 60.922 133.511 22.203 1.00 38.46 322 ASN B C 1
ATOM 7333 O O . ASN B 1 376 ? 61.221 133.061 23.311 1.00 38.43 322 ASN B O 1
ATOM 7338 N N . GLU B 1 377 ? 61.803 133.788 21.260 1.00 33.62 323 GLU B N 1
ATOM 7339 C CA . GLU B 1 377 ? 63.215 133.483 21.351 1.00 36.56 323 GLU B CA 1
ATOM 7340 C C . GLU B 1 377 ? 64.009 134.737 21.042 1.00 35.65 323 GLU B C 1
ATOM 7341 O O . GLU B 1 377 ? 63.692 135.460 20.094 1.00 37.45 323 GLU B O 1
ATOM 7347 N N . HIS B 1 378 ? 65.028 134.998 21.851 1.00 31.67 324 HIS B N 1
ATOM 7348 C CA . HIS B 1 378 ? 65.913 136.138 21.676 1.00 32.53 324 HIS B CA 1
ATOM 7349 C C . HIS B 1 378 ? 67.334 135.669 21.383 1.00 36.10 324 HIS B C 1
ATOM 7350 O O . HIS B 1 378 ? 67.844 134.761 22.050 1.00 34.32 324 HIS B O 1
ATOM 7357 N N . ARG B 1 379 ? 67.990 136.314 20.415 1.00 32.40 325 ARG B N 1
ATOM 7358 C CA . ARG B 1 379 ? 69.379 136.020 20.084 1.00 35.47 325 ARG B CA 1
ATOM 7359 C C . ARG B 1 379 ? 70.166 137.313 19.958 1.00 36.68 325 ARG B C 1
ATOM 7360 O O . ARG B 1 379 ? 69.603 138.393 19.741 1.00 35.49 325 ARG B O 1
ATOM 7368 N N . ALA B 1 380 ? 71.488 137.192 20.065 1.00 33.07 326 ALA B N 1
ATOM 7369 C CA . ALA B 1 380 ? 72.365 138.344 19.947 1.00 37.70 326 ALA B CA 1
ATOM 7370 C C . ALA B 1 380 ? 73.669 137.947 19.270 1.00 41.30 326 ALA B C 1
ATOM 7371 O O . ALA B 1 380 ? 74.040 136.770 19.239 1.00 40.23 326 ALA B O 1
ATOM 7373 N N . ARG B 1 381 ? 74.353 138.956 18.718 1.00 34.92 327 ARG B N 1
ATOM 7374 C CA . ARG B 1 381 ? 75.740 138.835 18.279 1.00 38.76 327 ARG B CA 1
ATOM 7375 C C . ARG B 1 381 ? 76.329 140.230 18.168 1.00 45.60 327 ARG B C 1
ATOM 7376 O O . ARG B 1 381 ? 75.600 141.216 18.002 1.00 39.99 327 ARG B O 1
ATOM 7384 N N . GLY B 1 382 ? 77.653 140.306 18.300 1.00 35.64 328 GLY B N 1
ATOM 7385 C CA . GLY B 1 382 ? 78.332 141.578 18.362 1.00 45.14 328 GLY B CA 1
ATOM 7386 C C . GLY B 1 382 ? 79.533 141.630 17.437 1.00 47.19 328 GLY B C 1
ATOM 7387 O O . GLY B 1 382 ? 80.084 140.609 17.020 1.00 42.98 328 GLY B O 1
ATOM 7388 N N . SER B 1 383 ? 79.935 142.857 17.134 1.00 42.06 329 SER B N 1
ATOM 7389 C CA . SER B 1 383 ? 81.124 143.114 16.347 1.00 43.29 329 SER B CA 1
ATOM 7390 C C . SER B 1 383 ? 82.365 142.900 17.206 1.00 43.08 329 SER B C 1
ATOM 7391 O O . SER B 1 383 ? 82.293 142.767 18.428 1.00 44.12 329 SER B O 1
ATOM 7394 N N . LYS B 1 384 ? 83.522 142.871 16.557 1.00 47.78 330 LYS B N 1
ATOM 7395 C CA . LYS B 1 384 ? 84.781 142.844 17.283 1.00 47.37 330 LYS B CA 1
ATOM 7396 C C . LYS B 1 384 ? 85.742 143.814 16.620 1.00 54.01 330 LYS B C 1
ATOM 7397 O O . LYS B 1 384 ? 85.690 144.037 15.409 1.00 58.46 330 LYS B O 1
ATOM 7403 N N . TYR B 1 385 ? 86.594 144.415 17.440 1.00 53.02 331 TYR B N 1
ATOM 7404 C CA . TYR B 1 385 ? 87.592 145.370 16.986 1.00 60.62 331 TYR B CA 1
ATOM 7405 C C . TYR B 1 385 ? 88.910 144.973 17.625 1.00 61.44 331 TYR B C 1
ATOM 7406 O O . TYR B 1 385 ? 89.022 144.951 18.853 1.00 63.66 331 TYR B O 1
ATOM 7415 N N . ASP B 1 386 ? 89.891 144.614 16.809 1.00 67.84 332 ASP B N 1
ATOM 7416 C CA . ASP B 1 386 ? 91.182 144.226 17.358 1.00 74.89 332 ASP B CA 1
ATOM 7417 C C . ASP B 1 386 ? 91.984 145.487 17.652 1.00 79.49 332 ASP B C 1
ATOM 7418 O O . ASP B 1 386 ? 92.193 146.320 16.762 1.00 79.61 332 ASP B O 1
ATOM 7423 N N . MET B 1 387 ? 92.424 145.632 18.904 1.00 77.83 333 MET B N 1
ATOM 7424 C CA . MET B 1 387 ? 93.028 146.889 19.322 1.00 88.29 333 MET B CA 1
ATOM 7425 C C . MET B 1 387 ? 94.393 147.139 18.694 1.00 95.00 333 MET B C 1
ATOM 7426 O O . MET B 1 387 ? 94.824 148.296 18.643 1.00 97.74 333 MET B O 1
ATOM 7431 N N . MET B 1 388 ? 95.084 146.104 18.211 1.00 94.80 334 MET B N 1
ATOM 7432 C CA . MET B 1 388 ? 96.436 146.295 17.701 1.00 94.40 334 MET B CA 1
ATOM 7433 C C . MET B 1 388 ? 96.528 146.298 16.179 1.00 92.30 334 MET B C 1
ATOM 7434 O O . MET B 1 388 ? 97.569 146.694 15.648 1.00 94.91 334 MET B O 1
ATOM 7439 N N . THR B 1 389 ? 95.484 145.887 15.457 1.00 89.48 335 THR B N 1
ATOM 7440 C CA . THR B 1 389 ? 95.463 146.075 14.011 1.00 90.82 335 THR B CA 1
ATOM 7441 C C . THR B 1 389 ? 94.453 147.117 13.550 1.00 94.34 335 THR B C 1
ATOM 7442 O O . THR B 1 389 ? 94.462 147.475 12.366 1.00 92.96 335 THR B O 1
ATOM 7446 N N . ASP B 1 390 ? 93.596 147.616 14.448 1.00 95.01 336 ASP B N 1
ATOM 7447 C CA . ASP B 1 390 ? 92.536 148.567 14.097 1.00 96.50 336 ASP B CA 1
ATOM 7448 C C . ASP B 1 390 ? 91.631 148.020 12.994 1.00 92.99 336 ASP B C 1
ATOM 7449 O O . ASP B 1 390 ? 91.167 148.758 12.123 1.00 94.58 336 ASP B O 1
ATOM 7454 N N . TYR B 1 391 ? 91.381 146.714 13.026 1.00 88.46 337 TYR B N 1
ATOM 7455 C CA . TYR B 1 391 ? 90.507 146.060 12.062 1.00 82.50 337 TYR B CA 1
ATOM 7456 C C . TYR B 1 391 ? 89.163 145.776 12.721 1.00 74.55 337 TYR B C 1
ATOM 7457 O O . TYR B 1 391 ? 89.113 145.297 13.862 1.00 70.01 337 TYR B O 1
ATOM 7466 N N . TYR B 1 392 ? 88.083 146.078 12.004 1.00 71.31 338 TYR B N 1
ATOM 7467 C CA . TYR B 1 392 ? 86.718 145.932 12.498 1.00 64.48 338 TYR B CA 1
ATOM 7468 C C . TYR B 1 392 ? 86.056 144.753 11.798 1.00 59.81 338 TYR B C 1
ATOM 7469 O O . TYR B 1 392 ? 85.987 144.719 10.565 1.00 62.40 338 TYR B O 1
ATOM 7478 N N . THR B 1 393 ? 85.556 143.805 12.586 1.00 51.85 339 THR B N 1
ATOM 7479 C CA . THR B 1 393 ? 84.744 142.697 12.101 1.00 52.48 339 THR B CA 1
ATOM 7480 C C . THR B 1 393 ? 83.301 142.966 12.507 1.00 48.60 339 THR B C 1
ATOM 7481 O O . THR B 1 393 ? 83.009 143.092 13.697 1.00 48.85 339 THR B O 1
ATOM 7485 N N . ASP B 1 394 ? 82.407 143.057 11.528 1.00 49.49 340 ASP B N 1
ATOM 7486 C CA . ASP B 1 394 ? 81.024 143.410 11.820 1.00 49.53 340 ASP B CA 1
ATOM 7487 C C . ASP B 1 394 ? 80.275 142.235 12.457 1.00 50.37 340 ASP B C 1
ATOM 7488 O O . ASP B 1 394 ? 80.640 141.062 12.301 1.00 49.77 340 ASP B O 1
ATOM 7493 N N . ALA B 1 395 ? 79.194 142.580 13.170 1.00 46.09 341 ALA B N 1
ATOM 7494 C CA . ALA B 1 395 ? 78.421 141.600 13.930 1.00 45.10 341 ALA B CA 1
ATOM 7495 C C . ALA B 1 395 ? 77.908 140.466 13.051 1.00 47.86 341 ALA B C 1
ATOM 7496 O O . ALA B 1 395 ? 77.834 139.310 13.499 1.00 50.12 341 ALA B O 1
ATOM 7498 N N . ASP B 1 396 ? 77.547 140.764 11.800 1.00 42.45 342 ASP B N 1
ATOM 7499 C CA . ASP B 1 396 ? 76.970 139.736 10.936 1.00 48.39 342 ASP B CA 1
ATOM 7500 C C . ASP B 1 396 ? 77.994 138.708 10.450 1.00 47.77 342 ASP B C 1
ATOM 7501 O O . ASP B 1 396 ? 77.596 137.723 9.822 1.00 45.27 342 ASP B O 1
ATOM 7506 N N . GLN B 1 397 ? 79.284 138.899 10.732 1.00 44.29 343 GLN B N 1
ATOM 7507 C CA . GLN B 1 397 ? 80.285 137.863 10.495 1.00 50.15 343 GLN B CA 1
ATOM 7508 C C . GLN B 1 397 ? 80.315 136.785 11.581 1.00 49.91 343 GLN B C 1
ATOM 7509 O O . GLN B 1 397 ? 81.135 135.872 11.490 1.00 47.98 343 GLN B O 1
ATOM 7515 N N . PHE B 1 398 ? 79.463 136.862 12.598 1.00 46.41 344 PHE B N 1
ATOM 7516 C CA . PHE B 1 398 ? 79.507 135.961 13.738 1.00 43.49 344 PHE B CA 1
ATOM 7517 C C . PHE B 1 398 ? 78.206 135.187 13.848 1.00 45.20 344 PHE B C 1
ATOM 7518 O O . PHE B 1 398 ? 77.175 135.602 13.303 1.00 42.34 344 PHE B O 1
ATOM 7526 N N . PRO B 1 399 ? 78.218 134.037 14.515 1.00 44.68 345 PRO B N 1
ATOM 7527 C CA . PRO B 1 399 ? 76.966 133.302 14.688 1.00 42.37 345 PRO B CA 1
ATOM 7528 C C . PRO B 1 399 ? 76.071 134.010 15.693 1.00 39.23 345 PRO B C 1
ATOM 7529 O O . PRO B 1 399 ? 76.541 134.699 16.602 1.00 38.49 345 PRO B O 1
ATOM 7533 N N . TRP B 1 400 ? 74.769 133.857 15.489 1.00 38.37 346 TRP B N 1
ATOM 7534 C CA . TRP B 1 400 ? 73.795 134.211 16.512 1.00 41.76 346 TRP B CA 1
ATOM 7535 C C . TRP B 1 400 ? 74.017 133.371 17.768 1.00 45.71 346 TRP B C 1
ATOM 7536 O O . TRP B 1 400 ? 74.156 132.149 17.682 1.00 47.08 346 TRP B O 1
ATOM 7547 N N . SER B 1 401 ? 74.052 134.030 18.936 1.00 46.59 347 SER B N 1
ATOM 7548 C CA . SER B 1 401 ? 74.032 133.358 20.238 1.00 46.58 347 SER B CA 1
ATOM 7549 C C . SER B 1 401 ? 72.627 133.495 20.821 1.00 43.80 347 SER B C 1
ATOM 7550 O O . SER B 1 401 ? 72.209 134.600 21.180 1.00 39.49 347 SER B O 1
ATOM 7553 N N . LYS B 1 402 ? 71.922 132.375 20.945 1.00 42.99 348 LYS B N 1
ATOM 7554 C CA . LYS B 1 402 ? 70.634 132.341 21.625 1.00 42.50 348 LYS B CA 1
ATOM 7555 C C . LYS B 1 402 ? 70.803 132.727 23.091 1.00 44.10 348 LYS B C 1
ATOM 7556 O O . LYS B 1 402 ? 71.692 132.215 23.779 1.00 39.05 348 LYS B O 1
ATOM 7562 N N . ASP B 1 403 ? 69.976 133.642 23.601 1.00 35.70 349 ASP B N 1
ATOM 7563 C CA . ASP B 1 403 ? 70.125 133.895 25.025 1.00 35.99 349 ASP B CA 1
ATOM 7564 C C . ASP B 1 403 ? 68.877 133.628 25.864 1.00 38.66 349 ASP B C 1
ATOM 7565 O O . ASP B 1 403 ? 69.034 133.270 27.032 1.00 35.18 349 ASP B O 1
ATOM 7570 N N . ALA B 1 404 ? 67.671 133.663 25.299 1.00 35.16 350 ALA B N 1
ATOM 7571 C CA . ALA B 1 404 ? 66.483 133.415 26.108 1.00 40.16 350 ALA B CA 1
ATOM 7572 C C . ALA B 1 404 ? 65.360 132.861 25.246 1.00 39.50 350 ALA B C 1
ATOM 7573 O O . ALA B 1 404 ? 65.180 133.294 24.104 1.00 36.45 350 ALA B O 1
ATOM 7575 N N . VAL B 1 405 ? 64.586 131.932 25.810 1.00 32.93 351 VAL B N 1
ATOM 7576 C CA . VAL B 1 405 ? 63.351 131.457 25.190 1.00 35.33 351 VAL B CA 1
ATOM 7577 C C . VAL B 1 405 ? 62.256 131.495 26.252 1.00 37.39 351 VAL B C 1
ATOM 7578 O O . VAL B 1 405 ? 62.423 130.927 27.332 1.00 36.17 351 VAL B O 1
ATOM 7582 N N . PHE B 1 406 ? 61.166 132.211 25.973 1.00 30.26 352 PHE B N 1
ATOM 7583 C CA . PHE B 1 406 ? 60.028 132.315 26.870 1.00 29.98 352 PHE B CA 1
ATOM 7584 C C . PHE B 1 406 ? 58.867 131.507 26.312 1.00 36.18 352 PHE B C 1
ATOM 7585 O O . PHE B 1 406 ? 58.684 131.431 25.102 1.00 33.82 352 PHE B O 1
ATOM 7593 N N . HIS B 1 407 ? 58.041 130.959 27.200 1.00 38.06 353 HIS B N 1
ATOM 7594 C CA . HIS B 1 407 ? 56.806 130.286 26.811 1.00 37.45 353 HIS B CA 1
ATOM 7595 C C . HIS B 1 407 ? 55.691 130.754 27.725 1.00 37.41 353 HIS B C 1
ATOM 7596 O O . HIS B 1 407 ? 55.906 130.928 28.924 1.00 34.97 353 HIS B O 1
ATOM 7603 N N . ASN B 1 408 ? 54.480 130.884 27.177 1.00 35.13 354 ASN B N 1
ATOM 7604 C CA . ASN B 1 408 ? 53.303 131.046 28.022 1.00 39.05 354 ASN B CA 1
ATOM 7605 C C . ASN B 1 408 ? 52.132 130.278 27.428 1.00 38.83 354 ASN B C 1
ATOM 7606 O O . ASN B 1 408 ? 52.003 130.164 26.213 1.00 38.98 354 ASN B O 1
ATOM 7611 N N . TYR B 1 409 ? 51.294 129.735 28.307 1.00 38.27 355 TYR B N 1
ATOM 7612 C CA . TYR B 1 409 ? 50.052 129.059 27.960 1.00 41.00 355 TYR B CA 1
ATOM 7613 C C . TYR B 1 409 ? 49.003 129.538 28.939 1.00 36.92 355 TYR B C 1
ATOM 7614 O O . TYR B 1 409 ? 49.261 129.569 30.140 1.00 41.74 355 TYR B O 1
ATOM 7623 N N . GLY B 1 410 ? 47.824 129.879 28.450 1.00 36.10 356 GLY B N 1
ATOM 7624 C CA . GLY B 1 410 ? 46.804 130.452 29.305 1.00 35.09 356 GLY B CA 1
ATOM 7625 C C . GLY B 1 410 ? 45.433 129.908 28.975 1.00 34.84 356 GLY B C 1
ATOM 7626 O O . GLY B 1 410 ? 45.164 129.492 27.856 1.00 39.01 356 GLY B O 1
ATOM 7627 N N . ALA B 1 411 ? 44.571 129.904 29.980 1.00 34.71 357 ALA B N 1
ATOM 7628 C CA . ALA B 1 411 ? 43.151 129.623 29.829 1.00 40.04 357 ALA B CA 1
ATOM 7629 C C . ALA B 1 411 ? 42.398 130.740 30.528 1.00 36.95 357 ALA B C 1
ATOM 7630 O O . ALA B 1 411 ? 42.768 131.132 31.637 1.00 36.77 357 ALA B O 1
ATOM 7632 N N . PHE B 1 412 ? 41.353 131.267 29.892 1.00 35.36 358 PHE B N 1
ATOM 7633 C CA . PHE B 1 412 ? 40.676 132.425 30.454 1.00 36.84 358 PHE B CA 1
ATOM 7634 C C . PHE B 1 412 ? 39.167 132.304 30.295 1.00 37.63 358 PHE B C 1
ATOM 7635 O O . PHE B 1 412 ? 38.662 131.581 29.437 1.00 39.91 358 PHE B O 1
ATOM 7643 N N . GLY B 1 413 ? 38.452 133.047 31.139 1.00 39.61 359 GLY B N 1
ATOM 7644 C CA . GLY B 1 413 ? 37.002 133.107 31.074 1.00 44.16 359 GLY B CA 1
ATOM 7645 C C . GLY B 1 413 ? 36.494 134.425 31.624 1.00 44.64 359 GLY B C 1
ATOM 7646 O O . GLY B 1 413 ? 37.038 134.925 32.611 1.00 39.88 359 GLY B O 1
ATOM 7647 N N . GLU B 1 414 ? 35.480 135.008 30.978 1.00 40.56 360 GLU B N 1
ATOM 7648 C CA . GLU B 1 414 ? 34.896 136.283 31.387 1.00 42.29 360 GLU B CA 1
ATOM 7649 C C . GLU B 1 414 ? 33.384 136.149 31.281 1.00 41.67 360 GLU B C 1
ATOM 7650 O O . GLU B 1 414 ? 32.864 135.873 30.199 1.00 43.76 360 GLU B O 1
ATOM 7656 N N . LEU B 1 415 ? 32.690 136.319 32.397 1.00 43.76 361 LEU B N 1
ATOM 7657 C CA . LEU B 1 415 ? 31.240 136.186 32.474 1.00 44.53 361 LEU B CA 1
ATOM 7658 C C . LEU B 1 415 ? 30.619 137.547 32.759 1.00 49.07 361 LEU B C 1
ATOM 7659 O O . LEU B 1 415 ? 31.022 138.230 33.709 1.00 46.47 361 LEU B O 1
ATOM 7664 N N . THR B 1 416 ? 29.648 137.943 31.937 1.00 48.07 362 THR B N 1
ATOM 7665 C CA . THR B 1 416 ? 28.905 139.183 32.141 1.00 47.76 362 THR B CA 1
ATOM 7666 C C . THR B 1 416 ? 27.461 138.862 32.498 1.00 47.36 362 THR B C 1
ATOM 7667 O O . THR B 1 416 ? 26.803 138.089 31.797 1.00 49.70 362 THR B O 1
ATOM 7671 N N . TRP B 1 417 ? 26.974 139.455 33.582 1.00 49.39 363 TRP B N 1
ATOM 7672 C CA . TRP B 1 417 ? 25.578 139.351 33.986 1.00 51.89 363 TRP B CA 1
ATOM 7673 C C . TRP B 1 417 ? 24.898 140.685 33.714 1.00 48.60 363 TRP B C 1
ATOM 7674 O O . TRP B 1 417 ? 25.289 141.710 34.281 1.00 49.00 363 TRP B O 1
ATOM 7685 N N . PHE B 1 418 ? 23.902 140.676 32.835 1.00 52.69 364 PHE B N 1
ATOM 7686 C CA . PHE B 1 418 ? 23.079 141.864 32.596 1.00 58.88 364 PHE B CA 1
ATOM 7687 C C . PHE B 1 418 ? 21.916 141.780 33.576 1.00 58.50 364 PHE B C 1
ATOM 7688 O O . PHE B 1 418 ? 20.849 141.251 33.264 1.00 59.76 364 PHE B O 1
ATOM 7696 N N . ALA B 1 419 ? 22.146 142.280 34.794 1.00 59.31 365 ALA B N 1
ATOM 7697 C CA . ALA B 1 419 ? 21.187 142.082 35.877 1.00 63.74 365 ALA B CA 1
ATOM 7698 C C . ALA B 1 419 ? 19.866 142.771 35.565 1.00 70.11 365 ALA B C 1
ATOM 7699 O O . ALA B 1 419 ? 18.821 142.122 35.446 1.00 79.54 365 ALA B O 1
ATOM 7701 N N . ALA B 1 420 ? 19.897 144.093 35.445 1.00 68.39 366 ALA B N 1
ATOM 7702 C CA . ALA B 1 420 ? 18.790 144.884 34.934 1.00 73.65 366 ALA B CA 1
ATOM 7703 C C . ALA B 1 420 ? 19.307 145.704 33.760 1.00 75.05 366 ALA B C 1
ATOM 7704 O O . ALA B 1 420 ? 20.477 145.601 33.376 1.00 76.23 366 ALA B O 1
ATOM 7706 N N . GLU B 1 421 ? 18.433 146.530 33.182 1.00 69.69 367 GLU B N 1
ATOM 7707 C CA . GLU B 1 421 ? 18.885 147.415 32.116 1.00 73.90 367 GLU B CA 1
ATOM 7708 C C . GLU B 1 421 ? 19.908 148.430 32.614 1.00 69.34 367 GLU B C 1
ATOM 7709 O O . GLU B 1 421 ? 20.669 148.972 31.805 1.00 68.12 367 GLU B O 1
ATOM 7715 N N . ARG B 1 422 ? 19.966 148.678 33.928 1.00 66.04 368 ARG B N 1
ATOM 7716 C CA . ARG B 1 422 ? 20.860 149.682 34.501 1.00 65.75 368 ARG B CA 1
ATOM 7717 C C . ARG B 1 422 ? 21.892 149.082 35.462 1.00 64.01 368 ARG B C 1
ATOM 7718 O O . ARG B 1 422 ? 22.462 149.814 36.281 1.00 60.05 368 ARG B O 1
ATOM 7726 N N . ASP B 1 423 ? 22.143 147.773 35.390 1.00 56.86 369 ASP B N 1
ATOM 7727 C CA . ASP B 1 423 ? 23.077 147.107 36.298 1.00 62.11 369 ASP B CA 1
ATOM 7728 C C . ASP B 1 423 ? 23.809 145.996 35.560 1.00 59.59 369 ASP B C 1
ATOM 7729 O O . ASP B 1 423 ? 23.174 145.154 34.918 1.00 53.04 369 ASP B O 1
ATOM 7734 N N . ARG B 1 424 ? 25.139 145.985 35.666 1.00 53.44 370 ARG B N 1
ATOM 7735 C CA . ARG B 1 424 ? 25.958 144.971 35.014 1.00 54.39 370 ARG B CA 1
ATOM 7736 C C . ARG B 1 424 ? 27.031 144.479 35.976 1.00 50.87 370 ARG B C 1
ATOM 7737 O O . ARG B 1 424 ? 27.641 145.273 36.704 1.00 52.36 370 ARG B O 1
ATOM 7745 N N . LEU B 1 425 ? 27.270 143.172 35.957 1.00 45.54 371 LEU B N 1
ATOM 7746 C CA . LEU B 1 425 ? 28.318 142.545 36.753 1.00 46.18 371 LEU B CA 1
ATOM 7747 C C . LEU B 1 425 ? 29.193 141.710 35.830 1.00 47.06 371 LEU B C 1
ATOM 7748 O O . LEU B 1 425 ? 28.688 140.871 35.076 1.00 46.16 371 LEU B O 1
ATOM 7753 N N . ILE B 1 426 ? 30.500 141.947 35.875 1.00 46.91 372 ILE B N 1
ATOM 7754 C CA . ILE B 1 426 ? 31.459 141.238 35.036 1.00 44.48 372 ILE B CA 1
ATOM 7755 C C . ILE B 1 426 ? 32.494 140.594 35.953 1.00 44.06 372 ILE B C 1
ATOM 7756 O O . ILE B 1 426 ? 33.003 141.243 36.875 1.00 42.99 372 ILE B O 1
ATOM 7761 N N . GLY B 1 427 ? 32.787 139.324 35.716 1.00 40.48 373 GLY B N 1
ATOM 7762 C CA . GLY B 1 427 ? 33.874 138.678 36.422 1.00 42.16 373 GLY B CA 1
ATOM 7763 C C . GLY B 1 427 ? 34.760 137.924 35.457 1.00 45.24 373 GLY B C 1
ATOM 7764 O O . GLY B 1 427 ? 34.252 137.332 34.505 1.00 44.56 373 GLY B O 1
ATOM 7765 N N . GLY B 1 428 ? 36.070 137.946 35.664 1.00 41.24 374 GLY B N 1
ATOM 7766 C CA . GLY B 1 428 ? 36.981 137.248 34.776 1.00 43.19 374 GLY B CA 1
ATOM 7767 C C . GLY B 1 428 ? 38.068 136.545 35.564 1.00 38.42 374 GLY B C 1
ATOM 7768 O O . GLY B 1 428 ? 38.456 136.986 36.645 1.00 37.41 374 GLY B O 1
ATOM 7769 N N . LEU B 1 429 ? 38.560 135.447 34.999 1.00 38.07 375 LEU B N 1
ATOM 7770 C CA . LEU B 1 429 ? 39.625 134.641 35.589 1.00 39.47 375 LEU B CA 1
ATOM 7771 C C . LEU B 1 429 ? 40.547 134.162 34.489 1.00 35.79 375 LEU B C 1
ATOM 7772 O O . LEU B 1 429 ? 40.094 133.837 33.392 1.00 38.21 375 LEU B O 1
ATOM 7777 N N . ARG B 1 430 ? 41.832 134.064 34.782 1.00 35.78 376 ARG B N 1
ATOM 7778 C CA . ARG B 1 430 ? 42.679 133.296 33.890 1.00 35.22 376 ARG B CA 1
ATOM 7779 C C . ARG B 1 430 ? 43.766 132.602 34.694 1.00 36.82 376 ARG B C 1
ATOM 7780 O O . ARG B 1 430 ? 44.101 133.003 35.812 1.00 33.98 376 ARG B O 1
ATOM 7788 N N . LEU B 1 431 ? 44.297 131.535 34.113 1.00 32.57 377 LEU B N 1
ATOM 7789 C CA . LEU B 1 431 ? 45.403 130.805 34.718 1.00 38.28 377 LEU B CA 1
ATOM 7790 C C . LEU B 1 431 ? 46.460 130.643 33.641 1.00 35.74 377 LEU B C 1
ATOM 7791 O O . LEU B 1 431 ? 46.163 130.151 32.553 1.00 37.61 377 LEU B O 1
ATOM 7796 N N . ASP B 1 432 ? 47.675 131.083 33.941 1.00 35.65 378 ASP B N 1
ATOM 7797 C CA . ASP B 1 432 ? 48.786 131.122 33.006 1.00 37.94 378 ASP B CA 1
ATOM 7798 C C . ASP B 1 432 ? 49.905 130.216 33.494 1.00 36.78 378 ASP B C 1
ATOM 7799 O O . ASP B 1 432 ? 50.239 130.214 34.680 1.00 36.42 378 ASP B O 1
ATOM 7804 N N . ARG B 1 433 ? 50.520 129.512 32.568 1.00 34.55 379 ARG B N 1
ATOM 7805 C CA . ARG B 1 433 ? 51.743 128.765 32.830 1.00 39.78 379 ARG B CA 1
ATOM 7806 C C . ARG B 1 433 ? 52.853 129.431 32.031 1.00 35.11 379 ARG B C 1
ATOM 7807 O O . ARG B 1 433 ? 52.837 129.408 30.802 1.00 36.74 379 ARG B O 1
ATOM 7815 N N . ALA B 1 434 ? 53.809 130.018 32.719 1.00 34.65 380 ALA B N 1
ATOM 7816 C CA . ALA B 1 434 ? 54.872 130.768 32.082 1.00 37.93 380 ALA B CA 1
ATOM 7817 C C . ALA B 1 434 ? 56.185 130.067 32.359 1.00 35.23 380 ALA B C 1
ATOM 7818 O O . ALA B 1 434 ? 56.387 129.544 33.458 1.00 34.91 380 ALA B O 1
ATOM 7820 N N . SER B 1 435 ? 57.090 130.084 31.385 1.00 35.10 381 SER B N 1
ATOM 7821 C CA . SER B 1 435 ? 58.421 129.548 31.634 1.00 38.04 381 SER B CA 1
ATOM 7822 C C . SER B 1 435 ? 59.431 130.265 30.759 1.00 36.63 381 SER B C 1
ATOM 7823 O O . SER B 1 435 ? 59.081 130.860 29.739 1.00 37.46 381 SER B O 1
ATOM 7826 N N . VAL B 1 436 ? 60.694 130.209 31.184 1.00 31.55 382 VAL B N 1
ATOM 7827 C CA . VAL B 1 436 ? 61.806 130.798 30.454 1.00 32.18 382 VAL B CA 1
ATOM 7828 C C . VAL B 1 436 ? 63.044 129.929 30.665 1.00 33.78 382 VAL B C 1
ATOM 7829 O O . VAL B 1 436 ? 63.257 129.393 31.759 1.00 33.99 382 VAL B O 1
ATOM 7833 N N . LYS B 1 437 ? 63.854 129.784 29.617 1.00 34.08 383 LYS B N 1
ATOM 7834 C CA . LYS B 1 437 ? 65.130 129.077 29.700 1.00 36.34 383 LYS B CA 1
ATOM 7835 C C . LYS B 1 437 ? 66.270 130.034 29.370 1.00 36.39 383 LYS B C 1
ATOM 7836 O O . LYS B 1 437 ? 66.203 130.756 28.371 1.00 34.57 383 LYS B O 1
ATOM 7842 N N . ASP B 1 438 ? 67.314 130.030 30.212 1.00 33.05 384 ASP B N 1
ATOM 7843 C CA . ASP B 1 438 ? 68.517 130.848 30.030 1.00 37.20 384 ASP B CA 1
ATOM 7844 C C . ASP B 1 438 ? 69.517 130.072 29.167 1.00 39.05 384 ASP B C 1
ATOM 7845 O O . ASP B 1 438 ? 70.028 129.032 29.588 1.00 36.36 384 ASP B O 1
ATOM 7850 N N . TYR B 1 439 ? 69.803 130.568 27.959 1.00 39.02 385 TYR B N 1
ATOM 7851 C CA . TYR B 1 439 ? 70.749 129.908 27.056 1.00 35.59 385 TYR B CA 1
ATOM 7852 C C . TYR B 1 439 ? 72.129 130.554 27.055 1.00 36.35 385 TYR B C 1
ATOM 7853 O O . TYR B 1 439 ? 73.007 130.096 26.320 1.00 38.50 385 TYR B O 1
ATOM 7862 N N . ARG B 1 440 ? 72.345 131.603 27.836 1.00 33.63 386 ARG B N 1
ATOM 7863 C CA . ARG B 1 440 ? 73.664 132.217 27.896 1.00 35.61 386 ARG B CA 1
ATOM 7864 C C . ARG B 1 440 ? 74.650 131.246 28.544 1.00 40.78 386 ARG B C 1
ATOM 7865 O O . ARG B 1 440 ? 74.430 130.792 29.672 1.00 38.59 386 ARG B O 1
ATOM 7873 N N . GLN B 1 441 ? 75.738 130.927 27.844 1.00 39.70 387 GLN B N 1
ATOM 7874 C CA . GLN B 1 441 ? 76.775 130.121 28.487 1.00 44.18 387 GLN B CA 1
ATOM 7875 C C . GLN B 1 441 ? 77.688 130.975 29.350 1.00 46.46 387 GLN B C 1
ATOM 7876 O O . GLN B 1 441 ? 78.173 130.510 30.387 1.00 44.34 387 GLN B O 1
ATOM 7882 N N . THR B 1 442 ? 77.912 132.222 28.956 1.00 39.88 388 THR B N 1
ATOM 7883 C CA . THR B 1 442 ? 78.786 133.128 29.686 1.00 43.19 388 THR B CA 1
ATOM 7884 C C . THR B 1 442 ? 78.089 134.479 29.822 1.00 46.18 388 THR B C 1
ATOM 7885 O O . THR B 1 442 ? 77.160 134.786 29.080 1.00 40.55 388 THR B O 1
ATOM 7889 N N . LEU B 1 443 ? 78.528 135.271 30.794 1.00 45.46 389 LEU B N 1
ATOM 7890 C CA . LEU B 1 443 ? 78.061 136.640 30.981 1.00 47.71 389 LEU B CA 1
ATOM 7891 C C . LEU B 1 443 ? 79.243 137.572 30.805 1.00 53.14 389 LEU B C 1
ATOM 7892 O O . LEU B 1 443 ? 80.358 137.257 31.239 1.00 43.97 389 LEU B O 1
ATOM 7897 N N . LYS B 1 444 ? 78.991 138.719 30.183 1.00 52.19 390 LYS B N 1
ATOM 7898 C CA . LYS B 1 444 ? 80.033 139.703 29.926 1.00 61.27 390 LYS B CA 1
ATOM 7899 C C . LYS B 1 444 ? 79.519 141.121 30.157 1.00 68.71 390 LYS B C 1
ATOM 7900 O O . LYS B 1 444 ? 79.873 141.762 31.146 1.00 68.93 390 LYS B O 1
ATOM 7906 N N . MET B 1 448 ? 83.734 145.385 26.106 1.00 99.82 394 MET B N 1
ATOM 7907 C CA . MET B 1 448 ? 85.081 145.400 26.669 1.00 102.98 394 MET B CA 1
ATOM 7908 C C . MET B 1 448 ? 85.103 144.692 28.014 1.00 97.83 394 MET B C 1
ATOM 7909 O O . MET B 1 448 ? 86.029 144.855 28.810 1.00 96.81 394 MET B O 1
ATOM 7914 N N . GLY B 1 449 ? 84.067 143.904 28.262 1.00 96.27 395 GLY B N 1
ATOM 7915 C CA . GLY B 1 449 ? 83.990 143.136 29.481 1.00 91.54 395 GLY B CA 1
ATOM 7916 C C . GLY B 1 449 ? 84.676 141.789 29.364 1.00 84.26 395 GLY B C 1
ATOM 7917 O O . GLY B 1 449 ? 84.880 141.256 28.277 1.00 84.40 395 GLY B O 1
ATOM 7918 N N . HIS B 1 450 ? 85.036 141.241 30.516 1.00 79.23 396 HIS B N 1
ATOM 7919 C CA . HIS B 1 450 ? 85.694 139.947 30.598 1.00 71.08 396 HIS B CA 1
ATOM 7920 C C . HIS B 1 450 ? 84.659 138.885 30.956 1.00 66.70 396 HIS B C 1
ATOM 7921 O O . HIS B 1 450 ? 83.892 139.057 31.909 1.00 60.74 396 HIS B O 1
ATOM 7928 N N . ALA B 1 451 ? 84.630 137.797 30.190 1.00 56.82 397 ALA B N 1
ATOM 7929 C CA . ALA B 1 451 ? 83.565 136.815 30.341 1.00 51.53 397 ALA B CA 1
ATOM 7930 C C . ALA B 1 451 ? 83.695 136.038 31.652 1.00 51.65 397 ALA B C 1
ATOM 7931 O O . ALA B 1 451 ? 84.788 135.874 32.206 1.00 51.67 397 ALA B O 1
ATOM 7933 N N . MET B 1 452 ? 82.553 135.569 32.156 1.00 44.93 398 MET B N 1
ATOM 7934 C CA . MET B 1 452 ? 82.509 134.647 33.280 1.00 46.97 398 MET B CA 1
ATOM 7935 C C . MET B 1 452 ? 81.461 133.586 32.988 1.00 47.69 398 MET B C 1
ATOM 7936 O O . MET B 1 452 ? 80.523 133.820 32.225 1.00 46.23 398 MET B O 1
ATOM 7941 N N . ALA B 1 453 ? 81.649 132.402 33.564 1.00 41.24 399 ALA B N 1
ATOM 7942 C CA . ALA B 1 453 ? 80.676 131.337 33.378 1.00 45.71 399 ALA B CA 1
ATOM 7943 C C . ALA B 1 453 ? 79.330 131.785 33.929 1.00 48.55 399 ALA B C 1
ATOM 7944 O O . ALA B 1 453 ? 79.255 132.359 35.019 1.00 46.98 399 ALA B O 1
ATOM 7946 N N . ASN B 1 454 ? 78.271 131.539 33.178 1.00 44.67 400 ASN B N 1
ATOM 7947 C CA . ASN B 1 454 ? 76.942 131.891 33.665 1.00 47.80 400 ASN B CA 1
ATOM 7948 C C . ASN B 1 454 ? 76.449 130.818 34.629 1.00 42.16 400 ASN B C 1
ATOM 7949 O O . ASN B 1 454 ? 76.234 129.678 34.207 1.00 41.49 400 ASN B O 1
ATOM 7954 N N . PRO B 1 455 ? 76.221 131.141 35.906 1.00 44.57 401 PRO B N 1
ATOM 7955 C CA . PRO B 1 455 ? 75.742 130.111 36.841 1.00 46.83 401 PRO B CA 1
ATOM 7956 C C . PRO B 1 455 ? 74.396 129.515 36.473 1.00 47.53 401 PRO B C 1
ATOM 7957 O O . PRO B 1 455 ? 74.128 128.373 36.862 1.00 46.18 401 PRO B O 1
ATOM 7961 N N . THR B 1 456 ? 73.530 130.239 35.750 1.00 36.93 402 THR B N 1
ATOM 7962 C CA . THR B 1 456 ? 72.235 129.689 35.360 1.00 36.99 402 THR B CA 1
ATOM 7963 C C . THR B 1 456 ? 72.213 129.210 33.916 1.00 40.85 402 THR B C 1
ATOM 7964 O O . THR B 1 456 ? 71.129 129.014 33.359 1.00 38.41 402 THR B O 1
ATOM 7968 N N . ALA B 1 457 ? 73.382 128.990 33.304 1.00 40.65 403 ALA B N 1
ATOM 7969 C CA . ALA B 1 457 ? 73.429 128.445 31.954 1.00 39.87 403 ALA B CA 1
ATOM 7970 C C . ALA B 1 457 ? 72.546 127.211 31.836 1.00 41.88 403 ALA B C 1
ATOM 7971 O O . ALA B 1 457 ? 72.648 126.282 32.636 1.00 45.50 403 ALA B O 1
ATOM 7973 N N . ASN B 1 458 ? 71.652 127.225 30.847 1.00 39.49 404 ASN B N 1
ATOM 7974 C CA . ASN B 1 458 ? 70.745 126.139 30.480 1.00 42.59 404 ASN B CA 1
ATOM 7975 C C . ASN B 1 458 ? 69.657 125.855 31.519 1.00 36.79 404 ASN B C 1
ATOM 7976 O O . ASN B 1 458 ? 68.903 124.881 31.348 1.00 40.26 404 ASN B O 1
ATOM 7981 N N . ASP B 1 459 ? 69.521 126.673 32.561 1.00 38.78 405 ASP B N 1
ATOM 7982 C CA . ASP B 1 459 ? 68.438 126.509 33.529 1.00 38.62 405 ASP B CA 1
ATOM 7983 C C . ASP B 1 459 ? 67.101 126.971 32.948 1.00 44.48 405 ASP B C 1
ATOM 7984 O O . ASP B 1 459 ? 67.040 127.936 32.182 1.00 37.65 405 ASP B O 1
ATOM 7989 N N . THR B 1 460 ? 66.023 126.298 33.366 1.00 37.94 406 THR B N 1
ATOM 7990 C CA . THR B 1 460 ? 64.642 126.697 33.114 1.00 37.38 406 THR B CA 1
ATOM 7991 C C . THR B 1 460 ? 63.970 127.037 34.434 1.00 41.55 406 THR B C 1
ATOM 7992 O O . THR B 1 460 ? 64.168 126.339 35.435 1.00 37.57 406 THR B O 1
ATOM 7996 N N . ARG B 1 461 ? 63.192 128.115 34.450 1.00 33.90 407 ARG B N 1
ATOM 7997 C CA . ARG B 1 461 ? 62.303 128.387 35.571 1.00 33.19 407 ARG B CA 1
ATOM 7998 C C . ARG B 1 461 ? 60.880 128.569 35.051 1.00 37.48 407 ARG B C 1
ATOM 7999 O O . ARG B 1 461 ? 60.662 128.931 33.891 1.00 32.95 407 ARG B O 1
ATOM 8007 N N . ALA B 1 462 ? 59.909 128.291 35.916 1.00 31.43 408 ALA B N 1
ATOM 8008 C CA . ALA B 1 462 ? 58.516 128.344 35.507 1.00 32.66 408 ALA B CA 1
ATOM 8009 C C . ALA B 1 462 ? 57.664 128.736 36.705 1.00 34.86 408 ALA B C 1
ATOM 8010 O O . ALA B 1 462 ? 58.111 128.691 37.852 1.00 34.91 408 ALA B O 1
ATOM 8012 N N . ASP B 1 463 ? 56.436 129.160 36.429 1.00 32.48 409 ASP B N 1
ATOM 8013 C CA . ASP B 1 463 ? 55.498 129.444 37.504 1.00 33.69 409 ASP B CA 1
ATOM 8014 C C . ASP B 1 463 ? 54.096 129.349 36.929 1.00 34.59 409 ASP B C 1
ATOM 8015 O O . ASP B 1 463 ? 53.896 129.396 35.715 1.00 37.86 409 ASP B O 1
ATOM 8020 N N . THR B 1 464 ? 53.130 129.209 37.822 1.00 36.05 410 THR B N 1
ATOM 8021 C CA . THR B 1 464 ? 51.723 129.119 37.461 1.00 35.50 410 THR B CA 1
ATOM 8022 C C . THR B 1 464 ? 51.016 130.257 38.174 1.00 36.87 410 THR B C 1
ATOM 8023 O O . THR B 1 464 ? 51.078 130.349 39.403 1.00 38.97 410 THR B O 1
ATOM 8027 N N . LEU B 1 465 ? 50.365 131.126 37.410 1.00 37.39 411 LEU B N 1
ATOM 8028 C CA . LEU B 1 465 ? 49.947 132.444 37.893 1.00 40.10 411 LEU B CA 1
ATOM 8029 C C . LEU B 1 465 ? 48.466 132.710 37.626 1.00 38.23 411 LEU B C 1
ATOM 8030 O O . LEU B 1 465 ? 48.072 132.844 36.448 1.00 34.77 411 LEU B O 1
ATOM 8035 N N . PRO B 1 466 ? 47.622 132.793 38.660 1.00 36.28 412 PRO B N 1
ATOM 8036 C CA . PRO B 1 466 ? 46.208 133.132 38.451 1.00 36.22 412 PRO B CA 1
ATOM 8037 C C . PRO B 1 466 ? 45.994 134.636 38.511 1.00 37.97 412 PRO B C 1
ATOM 8038 O O . PRO B 1 466 ? 46.631 135.346 39.288 1.00 36.85 412 PRO B O 1
ATOM 8042 N N . SER B 1 467 ? 45.081 135.118 37.670 1.00 34.65 413 SER B N 1
ATOM 8043 C CA . SER B 1 467 ? 44.702 136.527 37.616 1.00 36.44 413 SER B CA 1
ATOM 8044 C C . SER B 1 467 ? 43.186 136.604 37.488 1.00 37.39 413 SER B C 1
ATOM 8045 O O . SER B 1 467 ? 42.550 135.650 37.049 1.00 35.99 413 SER B O 1
ATOM 8048 N N . GLY B 1 468 ? 42.604 137.744 37.858 1.00 37.33 414 GLY B N 1
ATOM 8049 C CA . GLY B 1 468 ? 41.167 137.885 37.678 1.00 33.59 414 GLY B CA 1
ATOM 8050 C C . GLY B 1 468 ? 40.661 139.222 38.182 1.00 33.65 414 GLY B C 1
ATOM 8051 O O . GLY B 1 468 ? 41.393 140.006 38.790 1.00 35.11 414 GLY B O 1
ATOM 8052 N N . PHE B 1 469 ? 39.379 139.477 37.919 1.00 34.83 415 PHE B N 1
ATOM 8053 C CA . PHE B 1 469 ? 38.789 140.740 38.339 1.00 37.41 415 PHE B CA 1
ATOM 8054 C C . PHE B 1 469 ? 37.288 140.561 38.526 1.00 36.39 415 PHE B C 1
ATOM 8055 O O . PHE B 1 469 ? 36.685 139.622 38.006 1.00 35.78 415 PHE B O 1
ATOM 8063 N N . VAL B 1 470 ? 36.692 141.488 39.266 1.00 37.11 416 VAL B N 1
ATOM 8064 C CA . VAL B 1 470 ? 35.239 141.632 39.306 1.00 42.22 416 VAL B CA 1
ATOM 8065 C C . VAL B 1 470 ? 34.935 143.112 39.154 1.00 42.44 416 VAL B C 1
ATOM 8066 O O . VAL B 1 470 ? 35.661 143.961 39.696 1.00 39.79 416 VAL B O 1
ATOM 8070 N N . ARG B 1 471 ? 33.891 143.430 38.381 1.00 41.10 417 ARG B N 1
ATOM 8071 C CA . ARG B 1 471 ? 33.537 144.829 38.132 1.00 37.52 417 ARG B CA 1
ATOM 8072 C C . ARG B 1 471 ? 32.024 144.995 38.171 1.00 44.81 417 ARG B C 1
ATOM 8073 O O . ARG B 1 471 ? 31.290 144.195 37.581 1.00 39.84 417 ARG B O 1
ATOM 8081 N N . TYR B 1 472 ? 31.567 146.037 38.862 1.00 41.69 418 TYR B N 1
ATOM 8082 C CA . TYR B 1 472 ? 30.153 146.370 38.940 1.00 42.16 418 TYR B CA 1
ATOM 8083 C C . TYR B 1 472 ? 29.930 147.724 38.276 1.00 45.47 418 TYR B C 1
ATOM 8084 O O . TYR B 1 472 ? 30.618 148.698 38.606 1.00 45.82 418 TYR B O 1
ATOM 8093 N N . GLU B 1 473 ? 28.992 147.771 37.328 1.00 43.56 419 GLU B N 1
ATOM 8094 C CA . GLU B 1 473 ? 28.614 148.987 36.613 1.00 49.73 419 GLU B CA 1
ATOM 8095 C C . GLU B 1 473 ? 27.132 149.264 36.840 1.00 53.53 419 GLU B C 1
ATOM 8096 O O . GLU B 1 473 ? 26.312 148.343 36.824 1.00 51.22 419 GLU B O 1
ATOM 8102 N N . HIS B 1 474 ? 26.793 150.537 37.032 1.00 53.13 420 HIS B N 1
ATOM 8103 C CA . HIS B 1 474 ? 25.458 150.930 37.477 1.00 52.18 420 HIS B CA 1
ATOM 8104 C C . HIS B 1 474 ? 25.080 152.244 36.810 1.00 55.90 420 HIS B C 1
ATOM 8105 O O . HIS B 1 474 ? 25.807 153.232 36.936 1.00 53.82 420 HIS B O 1
ATOM 8112 N N . ASP B 1 475 ? 23.959 152.254 36.091 1.00 59.59 421 ASP B N 1
ATOM 8113 C CA . ASP B 1 475 ? 23.433 153.478 35.495 1.00 61.63 421 ASP B CA 1
ATOM 8114 C C . ASP B 1 475 ? 22.402 154.086 36.435 1.00 63.62 421 ASP B C 1
ATOM 8115 O O . ASP B 1 475 ? 21.542 153.373 36.961 1.00 62.60 421 ASP B O 1
ATOM 8120 N N . LEU B 1 476 ? 22.501 155.393 36.663 1.00 65.12 422 LEU B N 1
ATOM 8121 C CA . LEU B 1 476 ? 21.505 156.079 37.474 1.00 66.70 422 LEU B CA 1
ATOM 8122 C C . LEU B 1 476 ? 20.180 156.173 36.721 1.00 70.22 422 LEU B C 1
ATOM 8123 O O . LEU B 1 476 ? 20.143 156.297 35.493 1.00 70.21 422 LEU B O 1
ATOM 8128 N N . ALA B 1 477 ? 19.081 156.099 37.475 1.00 75.32 423 ALA B N 1
ATOM 8129 C CA . ALA B 1 477 ? 17.756 156.136 36.861 1.00 81.40 423 ALA B CA 1
ATOM 8130 C C . ALA B 1 477 ? 17.403 157.539 36.381 1.00 82.80 423 ALA B C 1
ATOM 8131 O O . ALA B 1 477 ? 16.947 157.721 35.246 1.00 83.68 423 ALA B O 1
ATOM 8133 N N . ASP B 1 478 ? 17.620 158.547 37.229 1.00 85.76 424 ASP B N 1
ATOM 8134 C CA . ASP B 1 478 ? 17.153 159.907 36.987 1.00 91.35 424 ASP B CA 1
ATOM 8135 C C . ASP B 1 478 ? 18.225 160.805 36.379 1.00 90.78 424 ASP B C 1
ATOM 8136 O O . ASP B 1 478 ? 18.157 162.029 36.540 1.00 94.56 424 ASP B O 1
ATOM 8141 N N . SER B 1 479 ? 19.203 160.233 35.681 1.00 87.73 425 SER B N 1
ATOM 8142 C CA . SER B 1 479 ? 20.338 161.015 35.203 1.00 80.12 425 SER B CA 1
ATOM 8143 C C . SER B 1 479 ? 21.127 160.230 34.162 1.00 77.85 425 SER B C 1
ATOM 8144 O O . SER B 1 479 ? 21.141 158.992 34.206 1.00 78.09 425 SER B O 1
ATOM 8147 N N . PRO B 1 480 ? 21.791 160.901 33.202 1.00 73.86 426 PRO B N 1
ATOM 8148 C CA . PRO B 1 480 ? 22.626 160.188 32.214 1.00 70.67 426 PRO B CA 1
ATOM 8149 C C . PRO B 1 480 ? 24.024 159.877 32.748 1.00 68.08 426 PRO B C 1
ATOM 8150 O O . PRO B 1 480 ? 25.047 160.264 32.164 1.00 63.54 426 PRO B O 1
ATOM 8154 N N . THR B 1 481 ? 24.076 159.163 33.877 1.00 63.15 427 THR B N 1
ATOM 8155 C CA . THR B 1 481 ? 25.312 158.905 34.607 1.00 62.08 427 THR B CA 1
ATOM 8156 C C . THR B 1 481 ? 25.530 157.404 34.770 1.00 61.43 427 THR B C 1
ATOM 8157 O O . THR B 1 481 ? 24.589 156.657 35.051 1.00 57.71 427 THR B O 1
ATOM 8161 N N . THR B 1 482 ? 26.776 156.967 34.581 1.00 57.71 428 THR B N 1
ATOM 8162 C CA . THR B 1 482 ? 27.165 155.576 34.776 1.00 54.18 428 THR B CA 1
ATOM 8163 C C . THR B 1 482 ? 28.330 155.540 35.751 1.00 54.60 428 THR B C 1
ATOM 8164 O O . THR B 1 482 ? 29.270 156.334 35.629 1.00 48.19 428 THR B O 1
ATOM 8168 N N . LEU B 1 483 ? 28.236 154.657 36.742 1.00 49.34 429 LEU B N 1
ATOM 8169 C CA . LEU B 1 483 ? 29.251 154.490 37.769 1.00 49.39 429 LEU B CA 1
ATOM 8170 C C . LEU B 1 483 ? 29.826 153.087 37.660 1.00 48.99 429 LEU B C 1
ATOM 8171 O O . LEU B 1 483 ? 29.123 152.146 37.279 1.00 46.13 429 LEU B O 1
ATOM 8176 N N . TYR B 1 484 ? 31.103 152.941 38.014 1.00 44.96 430 TYR B N 1
ATOM 8177 C CA . TYR B 1 484 ? 31.693 151.610 38.056 1.00 43.23 430 TYR B CA 1
ATOM 8178 C C . TYR B 1 484 ? 32.655 151.503 39.232 1.00 40.50 430 TYR B C 1
ATOM 8179 O O . TYR B 1 484 ? 33.212 152.498 39.712 1.00 39.04 430 TYR B O 1
ATOM 8188 N N . ALA B 1 485 ? 32.831 150.275 39.702 1.00 42.10 431 ALA B N 1
ATOM 8189 C CA . ALA B 1 485 ? 33.838 149.994 40.714 1.00 40.78 431 ALA B CA 1
ATOM 8190 C C . ALA B 1 485 ? 34.273 148.556 40.494 1.00 42.63 431 ALA B C 1
ATOM 8191 O O . ALA B 1 485 ? 33.428 147.679 40.293 1.00 38.48 431 ALA B O 1
ATOM 8193 N N . GLY B 1 486 ? 35.585 148.324 40.471 1.00 41.45 432 GLY B N 1
ATOM 8194 C CA . GLY B 1 486 ? 36.097 146.994 40.196 1.00 39.83 432 GLY B CA 1
ATOM 8195 C C . GLY B 1 486 ? 37.327 146.689 41.029 1.00 39.04 432 GLY B C 1
ATOM 8196 O O . GLY B 1 486 ? 38.037 147.587 41.493 1.00 41.30 432 GLY B O 1
ATOM 8197 N N . LEU B 1 487 ? 37.571 145.394 41.204 1.00 38.70 433 LEU B N 1
ATOM 8198 C CA . LEU B 1 487 ? 38.730 144.900 41.934 1.00 36.16 433 LEU B CA 1
ATOM 8199 C C . LEU B 1 487 ? 39.428 143.876 41.055 1.00 36.63 433 LEU B C 1
ATOM 8200 O O . LEU B 1 487 ? 38.798 142.923 40.589 1.00 38.02 433 LEU B O 1
ATOM 8205 N N . GLY B 1 488 ? 40.713 144.084 40.809 1.00 36.49 434 GLY B N 1
ATOM 8206 C CA . GLY B 1 488 ? 41.471 143.196 39.955 1.00 32.62 434 GLY B CA 1
ATOM 8207 C C . GLY B 1 488 ? 42.730 142.710 40.645 1.00 38.89 434 GLY B C 1
ATOM 8208 O O . GLY B 1 488 ? 43.319 143.401 41.473 1.00 37.08 434 GLY B O 1
ATOM 8209 N N . HIS B 1 489 ? 43.150 141.507 40.268 1.00 35.06 435 HIS B N 1
ATOM 8210 C CA . HIS B 1 489 ? 44.394 140.920 40.762 1.00 38.84 435 HIS B CA 1
ATOM 8211 C C . HIS B 1 489 ? 45.152 140.384 39.560 1.00 33.47 435 HIS B C 1
ATOM 8212 O O . HIS B 1 489 ? 44.613 139.573 38.803 1.00 37.12 435 HIS B O 1
ATOM 8219 N N . ALA B 1 490 ? 46.363 140.894 39.336 1.00 33.71 436 ALA B N 1
ATOM 8220 C CA . ALA B 1 490 ? 47.176 140.508 38.189 1.00 34.73 436 ALA B CA 1
ATOM 8221 C C . ALA B 1 490 ? 48.511 139.960 38.674 1.00 39.80 436 ALA B C 1
ATOM 8222 O O . ALA B 1 490 ? 49.145 140.537 39.560 1.00 35.01 436 ALA B O 1
ATOM 8224 N N . GLU B 1 491 ? 48.939 138.843 38.100 1.00 38.48 437 GLU B N 1
ATOM 8225 C CA . GLU B 1 491 ? 50.254 138.293 38.398 1.00 36.52 437 GLU B CA 1
ATOM 8226 C C . GLU B 1 491 ? 51.022 138.216 37.089 1.00 34.77 437 GLU B C 1
ATOM 8227 O O . GLU B 1 491 ? 50.499 137.713 36.093 1.00 36.78 437 GLU B O 1
ATOM 8233 N N . ARG B 1 492 ? 52.235 138.762 37.086 1.00 32.57 438 ARG B N 1
ATOM 8234 C CA . ARG B 1 492 ? 53.037 138.935 35.884 1.00 33.48 438 ARG B CA 1
ATOM 8235 C C . ARG B 1 492 ? 54.391 138.256 36.067 1.00 33.97 438 ARG B C 1
ATOM 8236 O O . ARG B 1 492 ? 55.165 138.623 36.963 1.00 30.97 438 ARG B O 1
ATOM 8244 N N . PHE B 1 493 ? 54.675 137.298 35.209 1.00 33.38 439 PHE B N 1
ATOM 8245 C CA . PHE B 1 493 ? 55.991 136.669 35.172 1.00 33.99 439 PHE B CA 1
ATOM 8246 C C . PHE B 1 493 ? 57.016 137.672 34.644 1.00 34.62 439 PHE B C 1
ATOM 8247 O O . PHE B 1 493 ? 56.700 138.437 33.739 1.00 33.74 439 PHE B O 1
ATOM 8255 N N . PRO B 1 494 ? 58.234 137.722 35.202 1.00 35.77 440 PRO B N 1
ATOM 8256 C CA . PRO B 1 494 ? 59.193 138.751 34.752 1.00 36.18 440 PRO B CA 1
ATOM 8257 C C . PRO B 1 494 ? 59.503 138.623 33.264 1.00 39.18 440 PRO B C 1
ATOM 8258 O O . PRO B 1 494 ? 59.420 137.540 32.686 1.00 33.97 440 PRO B O 1
ATOM 8262 N N . ASP B 1 495 ? 59.846 139.755 32.634 1.00 36.56 441 ASP B N 1
ATOM 8263 C CA . ASP B 1 495 ? 60.032 139.792 31.192 1.00 36.97 441 ASP B CA 1
ATOM 8264 C C . ASP B 1 495 ? 61.521 139.733 30.839 1.00 34.10 441 ASP B C 1
ATOM 8265 O O . ASP B 1 495 ? 62.392 139.619 31.708 1.00 33.74 441 ASP B O 1
ATOM 8270 N N . TYR B 1 496 ? 61.803 139.784 29.531 1.00 31.93 442 TYR B N 1
ATOM 8271 C CA . TYR B 1 496 ? 63.184 139.671 29.064 1.00 34.64 442 TYR B CA 1
ATOM 8272 C C . TYR B 1 496 ? 64.077 140.721 29.720 1.00 36.15 442 TYR B C 1
ATOM 8273 O O . TYR B 1 496 ? 65.176 140.400 30.199 1.00 31.88 442 TYR B O 1
ATOM 8282 N N . TRP B 1 497 ? 63.609 141.981 29.793 1.00 32.56 443 TRP B N 1
ATOM 8283 C CA . TRP B 1 497 ? 64.465 143.046 30.317 1.00 35.81 443 TRP B CA 1
ATOM 8284 C C . TRP B 1 497 ? 64.701 142.888 31.809 1.00 34.07 443 TRP B C 1
ATOM 8285 O O . TRP B 1 497 ? 65.782 143.220 32.302 1.00 35.93 443 TRP B O 1
ATOM 8296 N N . GLU B 1 498 ? 63.713 142.377 32.546 1.00 32.03 444 GLU B N 1
ATOM 8297 C CA . GLU B 1 498 ? 63.888 142.206 33.980 1.00 35.23 444 GLU B CA 1
ATOM 8298 C C . GLU B 1 498 ? 64.857 141.060 34.306 1.00 33.62 444 GLU B C 1
ATOM 8299 O O . GLU B 1 498 ? 65.588 141.128 35.303 1.00 39.02 444 GLU B O 1
ATOM 8305 N N . LEU B 1 499 ? 64.924 140.032 33.466 1.00 31.59 445 LEU B N 1
ATOM 8306 C CA . LEU B 1 499 ? 65.747 138.862 33.791 1.00 34.38 445 LEU B CA 1
ATOM 8307 C C . LEU B 1 499 ? 67.129 138.911 33.168 1.00 34.75 445 LEU B C 1
ATOM 8308 O O . LEU B 1 499 ? 68.099 138.491 33.801 1.00 39.62 445 LEU B O 1
ATOM 8313 N N . PHE B 1 500 ? 67.237 139.440 31.952 1.00 34.32 446 PHE B N 1
ATOM 8314 C CA . PHE B 1 500 ? 68.467 139.382 31.180 1.00 35.73 446 PHE B CA 1
ATOM 8315 C C . PHE B 1 500 ? 69.188 140.715 31.027 1.00 38.57 446 PHE B C 1
ATOM 8316 O O . PHE B 1 500 ? 70.391 140.708 30.766 1.00 38.99 446 PHE B O 1
ATOM 8324 N N . SER B 1 501 ? 68.501 141.861 31.173 1.00 35.04 447 SER B N 1
ATOM 8325 C CA . SER B 1 501 ? 69.220 143.123 30.970 1.00 38.57 447 SER B CA 1
ATOM 8326 C C . SER B 1 501 ? 69.999 143.650 32.171 1.00 36.05 447 SER B C 1
ATOM 8327 O O . SER B 1 501 ? 70.983 144.369 31.966 1.00 40.07 447 SER B O 1
ATOM 8330 N N . PRO B 1 502 ? 69.601 143.413 33.424 1.00 35.08 448 PRO B N 1
ATOM 8331 C CA . PRO B 1 502 ? 70.367 144.018 34.519 1.00 38.56 448 PRO B CA 1
ATOM 8332 C C . PRO B 1 502 ? 71.703 143.315 34.676 1.00 45.15 448 PRO B C 1
ATOM 8333 O O . PRO B 1 502 ? 71.807 142.100 34.499 1.00 41.60 448 PRO B O 1
ATOM 8337 N N . LYS B 1 503 ? 72.739 144.088 35.001 1.00 43.80 449 LYS B N 1
ATOM 8338 C CA . LYS B 1 503 ? 74.033 143.458 35.227 1.00 50.39 449 LYS B CA 1
ATOM 8339 C C . LYS B 1 503 ? 74.067 142.661 36.529 1.00 49.87 449 LYS B C 1
ATOM 8340 O O . LYS B 1 503 ? 74.924 141.788 36.679 1.00 53.38 449 LYS B O 1
ATOM 8346 N N . ARG B 1 504 ? 73.155 142.930 37.465 1.00 48.54 450 ARG B N 1
ATOM 8347 C CA . ARG B 1 504 ? 73.171 142.306 38.783 1.00 54.54 450 ARG B CA 1
ATOM 8348 C C . ARG B 1 504 ? 71.762 141.939 39.219 1.00 50.22 450 ARG B C 1
ATOM 8349 O O . ARG B 1 504 ? 70.789 142.609 38.854 1.00 43.57 450 ARG B O 1
ATOM 8357 N N . GLY B 1 505 ? 71.668 140.886 40.040 1.00 47.69 451 GLY B N 1
ATOM 8358 C CA . GLY B 1 505 ? 70.419 140.479 40.640 1.00 45.71 451 GLY B CA 1
ATOM 8359 C C . GLY B 1 505 ? 70.251 141.065 42.027 1.00 48.28 451 GLY B C 1
ATOM 8360 O O . GLY B 1 505 ? 71.085 141.842 42.497 1.00 51.61 451 GLY B O 1
ATOM 8361 N N . PRO B 1 506 ? 69.166 140.719 42.710 1.00 46.79 452 PRO B N 1
ATOM 8362 C CA . PRO B 1 506 ? 68.994 141.208 44.079 1.00 53.42 452 PRO B CA 1
ATOM 8363 C C . PRO B 1 506 ? 70.118 140.728 44.988 1.00 65.71 452 PRO B C 1
ATOM 8364 O O . PRO B 1 506 ? 70.660 139.632 44.820 1.00 65.73 452 PRO B O 1
ATOM 8368 N N . ASN B 1 507 ? 70.467 141.590 45.948 1.00 67.11 453 ASN B N 1
ATOM 8369 C CA . ASN B 1 507 ? 71.504 141.393 46.961 1.00 73.34 453 ASN B CA 1
ATOM 8370 C C . ASN B 1 507 ? 72.574 140.359 46.610 1.00 81.23 453 ASN B C 1
ATOM 8371 O O . ASN B 1 507 ? 72.526 139.216 47.084 1.00 82.07 453 ASN B O 1
ATOM 8376 N N . GLY B 1 508 ? 73.540 140.744 45.775 1.00 81.01 454 GLY B N 1
ATOM 8377 C CA . GLY B 1 508 ? 74.731 139.935 45.594 1.00 88.50 454 GLY B CA 1
ATOM 8378 C C . GLY B 1 508 ? 74.814 139.057 44.358 1.00 93.07 454 GLY B C 1
ATOM 8379 O O . GLY B 1 508 ? 75.810 139.119 43.630 1.00 96.82 454 GLY B O 1
ATOM 8380 N N . SER B 1 509 ? 73.788 138.232 44.122 1.00 91.00 455 SER B N 1
ATOM 8381 C CA . SER B 1 509 ? 73.834 137.201 43.085 1.00 85.64 455 SER B CA 1
ATOM 8382 C C . SER B 1 509 ? 74.301 137.766 41.747 1.00 89.64 455 SER B C 1
ATOM 8383 O O . SER B 1 509 ? 73.996 138.913 41.398 1.00 85.76 455 SER B O 1
ATOM 8386 N N . VAL B 1 510 ? 75.059 136.954 40.995 1.00 86.32 456 VAL B N 1
ATOM 8387 C CA . VAL B 1 510 ? 75.610 137.449 39.735 1.00 82.00 456 VAL B CA 1
ATOM 8388 C C . VAL B 1 510 ? 74.523 137.727 38.723 1.00 71.67 456 VAL B C 1
ATOM 8389 O O . VAL B 1 510 ? 74.742 138.519 37.794 1.00 68.50 456 VAL B O 1
ATOM 8393 N N . ASN B 1 511 ? 73.356 137.101 38.848 1.00 64.92 457 ASN B N 1
ATOM 8394 C CA . ASN B 1 511 ? 72.357 137.427 37.855 1.00 56.98 457 ASN B CA 1
ATOM 8395 C C . ASN B 1 511 ? 70.957 137.414 38.444 1.00 47.01 457 ASN B C 1
ATOM 8396 O O . ASN B 1 511 ? 70.686 136.828 39.495 1.00 47.65 457 ASN B O 1
ATOM 8401 N N . ALA B 1 512 ? 70.085 138.124 37.740 1.00 44.40 458 ALA B N 1
ATOM 8402 C CA . ALA B 1 512 ? 68.692 138.287 38.097 1.00 38.20 458 ALA B CA 1
ATOM 8403 C C . ALA B 1 512 ? 67.856 137.115 37.633 1.00 35.95 458 ALA B C 1
ATOM 8404 O O . ALA B 1 512 ? 66.752 136.920 38.153 1.00 36.79 458 ALA B O 1
ATOM 8406 N N . PHE B 1 513 ? 68.379 136.316 36.694 1.00 36.48 459 PHE B N 1
ATOM 8407 C CA . PHE B 1 513 ? 67.569 135.267 36.091 1.00 38.16 459 PHE B CA 1
ATOM 8408 C C . PHE B 1 513 ? 66.969 134.376 37.162 1.00 40.28 459 PHE B C 1
ATOM 8409 O O . PHE B 1 513 ? 65.789 134.020 37.098 1.00 40.60 459 PHE B O 1
ATOM 8417 N N . ASP B 1 514 ? 67.755 134.087 38.191 1.00 43.89 460 ASP B N 1
ATOM 8418 C CA . ASP B 1 514 ? 67.460 133.085 39.200 1.00 56.35 460 ASP B CA 1
ATOM 8419 C C . ASP B 1 514 ? 66.532 133.613 40.289 1.00 51.06 460 ASP B C 1
ATOM 8420 O O . ASP B 1 514 ? 65.797 132.837 40.903 1.00 50.09 460 ASP B O 1
ATOM 8425 N N . LYS B 1 515 ? 66.549 134.919 40.544 1.00 38.83 461 LYS B N 1
ATOM 8426 C CA . LYS B 1 515 ? 66.000 135.449 41.778 1.00 37.28 461 LYS B CA 1
ATOM 8427 C C . LYS B 1 515 ? 64.807 136.383 41.620 1.00 41.78 461 LYS B C 1
ATOM 8428 O O . LYS B 1 515 ? 64.085 136.581 42.601 1.00 43.14 461 LYS B O 1
ATOM 8434 N N . ILE B 1 516 ? 64.596 136.998 40.460 1.00 36.63 462 ILE B N 1
ATOM 8435 C CA . ILE B 1 516 ? 63.535 138.000 40.378 1.00 36.09 462 ILE B CA 1
ATOM 8436 C C . ILE B 1 516 ? 62.188 137.290 40.382 1.00 33.23 462 ILE B C 1
ATOM 8437 O O . ILE B 1 516 ? 61.932 136.411 39.550 1.00 33.17 462 ILE B O 1
ATOM 8442 N N . LYS B 1 517 ? 61.314 137.679 41.321 1.00 33.26 463 LYS B N 1
ATOM 8443 C CA . LYS B 1 517 ? 60.006 137.062 41.498 1.00 35.87 463 LYS B CA 1
ATOM 8444 C C . LYS B 1 517 ? 58.936 137.724 40.624 1.00 31.13 463 LYS B C 1
ATOM 8445 O O . LYS B 1 517 ? 59.085 138.873 40.197 1.00 35.70 463 LYS B O 1
ATOM 8451 N N . PRO B 1 518 ? 57.850 136.999 40.326 1.00 34.67 464 PRO B N 1
ATOM 8452 C CA . PRO B 1 518 ? 56.726 137.605 39.609 1.00 31.42 464 PRO B CA 1
ATOM 8453 C C . PRO B 1 518 ? 56.117 138.742 40.418 1.00 35.06 464 PRO B C 1
ATOM 8454 O O . PRO B 1 518 ? 56.139 138.747 41.645 1.00 33.52 464 PRO B O 1
ATOM 8458 N N . GLU B 1 519 ? 55.551 139.699 39.695 1.00 33.82 465 GLU B N 1
ATOM 8459 C CA . GLU B 1 519 ? 54.964 140.917 40.233 1.00 33.96 465 GLU B CA 1
ATOM 8460 C C . GLU B 1 519 ? 53.461 140.708 40.397 1.00 25.92 465 GLU B C 1
ATOM 8461 O O . GLU B 1 519 ? 52.793 140.286 39.455 1.00 30.82 465 GLU B O 1
ATOM 8467 N N . LYS B 1 520 ? 52.922 140.993 41.588 1.00 29.67 466 LYS B N 1
ATOM 8468 C CA . LYS B 1 520 ? 51.519 140.688 41.876 1.00 29.06 466 LYS B CA 1
ATOM 8469 C C . LYS B 1 520 ? 50.802 141.967 42.310 1.00 33.59 466 LYS B C 1
ATOM 8470 O O . LYS B 1 520 ? 51.094 142.518 43.375 1.00 34.51 466 LYS B O 1
ATOM 8476 N N . THR B 1 521 ? 49.849 142.417 41.488 1.00 30.33 467 THR B N 1
ATOM 8477 C CA . THR B 1 521 ? 49.180 143.701 41.653 1.00 34.08 467 THR B CA 1
ATOM 8478 C C . THR B 1 521 ? 47.743 143.459 42.078 1.00 31.43 467 THR B C 1
ATOM 8479 O O . THR B 1 521 ? 47.030 142.668 41.452 1.00 34.36 467 THR B O 1
ATOM 8483 N N . THR B 1 522 ? 47.323 144.135 43.136 1.00 35.43 468 THR B N 1
ATOM 8484 C CA . THR B 1 522 ? 45.930 144.131 43.547 1.00 37.52 468 THR B CA 1
ATOM 8485 C C . THR B 1 522 ? 45.451 145.575 43.522 1.00 34.46 468 THR B C 1
ATOM 8486 O O . THR B 1 522 ? 46.062 146.445 44.149 1.00 33.45 468 THR B O 1
ATOM 8490 N N . GLN B 1 523 ? 44.378 145.833 42.785 1.00 32.42 469 GLN B N 1
ATOM 8491 C CA . GLN B 1 523 ? 44.039 147.214 42.472 1.00 33.68 469 GLN B CA 1
ATOM 8492 C C . GLN B 1 523 ? 42.530 147.417 42.468 1.00 35.34 469 GLN B C 1
ATOM 8493 O O . GLN B 1 523 ? 41.779 146.603 41.924 1.00 37.09 469 GLN B O 1
ATOM 8499 N N . LEU B 1 524 ? 42.101 148.519 43.066 1.00 34.86 470 LEU B N 1
ATOM 8500 C CA . LEU B 1 524 ? 40.713 148.942 43.020 1.00 38.61 470 LEU B CA 1
ATOM 8501 C C . LEU B 1 524 ? 40.603 150.054 41.988 1.00 37.67 470 LEU B C 1
ATOM 8502 O O . LEU B 1 524 ? 41.325 151.050 42.084 1.00 38.16 470 LEU B O 1
ATOM 8507 N N . ASP B 1 525 ? 39.753 149.862 40.976 1.00 35.22 471 ASP B N 1
ATOM 8508 C CA . ASP B 1 525 ? 39.456 150.884 39.972 1.00 38.96 471 ASP B CA 1
ATOM 8509 C C . ASP B 1 525 ? 38.022 151.375 40.159 1.00 40.13 471 ASP B C 1
ATOM 8510 O O . ASP B 1 525 ? 37.110 150.575 40.384 1.00 43.40 471 ASP B O 1
ATOM 8515 N N . PHE B 1 526 ? 37.812 152.687 40.060 1.00 37.68 472 PHE B N 1
ATOM 8516 C CA . PHE B 1 526 ? 36.470 153.226 40.231 1.00 37.24 472 PHE B CA 1
ATOM 8517 C C . PHE B 1 526 ? 36.338 154.501 39.407 1.00 41.84 472 PHE B C 1
ATOM 8518 O O . PHE B 1 526 ? 37.328 155.193 39.146 1.00 38.06 472 PHE B O 1
ATOM 8526 N N . GLY B 1 527 ? 35.114 154.816 39.004 1.00 39.64 473 GLY B N 1
ATOM 8527 C CA . GLY B 1 527 ? 34.905 156.094 38.352 1.00 43.07 473 GLY B CA 1
ATOM 8528 C C . GLY B 1 527 ? 33.482 156.290 37.897 1.00 43.43 473 GLY B C 1
ATOM 8529 O O . GLY B 1 527 ? 32.576 155.555 38.290 1.00 40.90 473 GLY B O 1
ATOM 8530 N N . LEU B 1 528 ? 33.300 157.287 37.039 1.00 42.41 474 LEU B N 1
ATOM 8531 C CA . LEU B 1 528 ? 31.956 157.635 36.612 1.00 50.11 474 LEU B CA 1
ATOM 8532 C C . LEU B 1 528 ? 32.021 158.448 35.328 1.00 44.66 474 LEU B C 1
ATOM 8533 O O . LEU B 1 528 ? 33.065 159.000 34.967 1.00 39.07 474 LEU B O 1
ATOM 8538 N N . GLN B 1 529 ? 30.876 158.508 34.650 1.00 45.09 475 GLN B N 1
ATOM 8539 C CA . GLN B 1 529 ? 30.727 159.139 33.348 1.00 48.45 475 GLN B CA 1
ATOM 8540 C C . GLN B 1 529 ? 29.392 159.871 33.325 1.00 53.11 475 GLN B C 1
ATOM 8541 O O . GLN B 1 529 ? 28.353 159.259 33.586 1.00 51.66 475 GLN B O 1
ATOM 8547 N N . TYR B 1 530 ? 29.410 161.166 33.025 1.00 50.63 476 TYR B N 1
ATOM 8548 C CA . TYR B 1 530 ? 28.177 161.933 32.858 1.00 56.24 476 TYR B CA 1
ATOM 8549 C C . TYR B 1 530 ? 28.086 162.372 31.405 1.00 53.89 476 TYR B C 1
ATOM 8550 O O . TYR B 1 530 ? 28.976 163.074 30.913 1.00 56.43 476 TYR B O 1
ATOM 8559 N N . ASN B 1 531 ? 27.029 161.955 30.717 1.00 57.95 477 ASN B N 1
ATOM 8560 C CA . ASN B 1 531 ? 26.863 162.238 29.289 1.00 65.89 477 ASN B CA 1
ATOM 8561 C C . ASN B 1 531 ? 25.622 163.103 29.060 1.00 65.86 477 ASN B C 1
ATOM 8562 O O . ASN B 1 531 ? 24.627 162.634 28.504 1.00 68.48 477 ASN B O 1
ATOM 8567 N N . GLY B 1 532 ? 25.695 164.369 29.463 1.00 68.04 478 GLY B N 1
ATOM 8568 C CA . GLY B 1 532 ? 24.669 165.333 29.115 1.00 75.20 478 GLY B CA 1
ATOM 8569 C C . GLY B 1 532 ? 24.756 165.726 27.647 1.00 79.02 478 GLY B C 1
ATOM 8570 O O . GLY B 1 532 ? 25.581 165.228 26.880 1.00 79.53 478 GLY B O 1
ATOM 8571 N N . ASP B 1 533 ? 23.878 166.647 27.247 1.00 88.64 479 ASP B N 1
ATOM 8572 C CA . ASP B 1 533 ? 23.877 167.075 25.850 1.00 89.33 479 ASP B CA 1
ATOM 8573 C C . ASP B 1 533 ? 24.790 168.267 25.598 1.00 82.62 479 ASP B C 1
ATOM 8574 O O . ASP B 1 533 ? 25.349 168.383 24.502 1.00 85.49 479 ASP B O 1
ATOM 8579 N N . LYS B 1 534 ? 24.976 169.147 26.580 1.00 74.04 480 LYS B N 1
ATOM 8580 C CA . LYS B 1 534 ? 25.978 170.200 26.464 1.00 75.76 480 LYS B CA 1
ATOM 8581 C C . LYS B 1 534 ? 27.242 169.927 27.269 1.00 70.38 480 LYS B C 1
ATOM 8582 O O . LYS B 1 534 ? 28.330 170.343 26.853 1.00 64.02 480 LYS B O 1
ATOM 8588 N N . LEU B 1 535 ? 27.131 169.241 28.405 1.00 68.33 481 LEU B N 1
ATOM 8589 C CA . LEU B 1 535 ? 28.262 168.977 29.284 1.00 62.49 481 LEU B CA 1
ATOM 8590 C C . LEU B 1 535 ? 28.484 167.479 29.422 1.00 64.72 481 LEU B C 1
ATOM 8591 O O . LEU B 1 535 ? 27.556 166.739 29.759 1.00 64.09 481 LEU B O 1
ATOM 8596 N N . GLN B 1 536 ? 29.712 167.040 29.155 1.00 63.34 482 GLN B N 1
ATOM 8597 C CA . GLN B 1 536 ? 30.155 165.681 29.442 1.00 60.93 482 GLN B CA 1
ATOM 8598 C C . GLN B 1 536 ? 31.330 165.757 30.405 1.00 57.45 482 GLN B C 1
ATOM 8599 O O . GLN B 1 536 ? 32.227 166.591 30.235 1.00 51.68 482 GLN B O 1
ATOM 8605 N N . ALA B 1 537 ? 31.302 164.922 31.437 1.00 52.42 483 ALA B N 1
ATOM 8606 C CA . ALA B 1 537 ? 32.392 164.867 32.396 1.00 47.11 483 ALA B CA 1
ATOM 8607 C C . ALA B 1 537 ? 32.621 163.414 32.790 1.00 44.11 483 ALA B C 1
ATOM 8608 O O . ALA B 1 537 ? 31.730 162.571 32.672 1.00 46.81 483 ALA B O 1
ATOM 8610 N N . TRP B 1 538 ? 33.836 163.123 33.227 1.00 43.37 484 TRP B N 1
ATOM 8611 C CA . TRP B 1 538 ? 34.172 161.745 33.562 1.00 43.19 484 TRP B CA 1
ATOM 8612 C C . TRP B 1 538 ? 35.337 161.775 34.533 1.00 44.80 484 TRP B C 1
ATOM 8613 O O . TRP B 1 538 ? 36.048 162.781 34.658 1.00 38.54 484 TRP B O 1
ATOM 8624 N N . ALA B 1 539 ? 35.512 160.650 35.228 1.00 44.45 485 ALA B N 1
ATOM 8625 C CA . ALA B 1 539 ? 36.560 160.512 36.225 1.00 40.36 485 ALA B CA 1
ATOM 8626 C C . ALA B 1 539 ? 36.822 159.019 36.410 1.00 42.80 485 ALA B C 1
ATOM 8627 O O . ALA B 1 539 ? 35.889 158.218 36.375 1.00 40.15 485 ALA B O 1
ATOM 8629 N N . SER B 1 540 ? 38.093 158.650 36.541 1.00 44.30 486 SER B N 1
ATOM 8630 C CA . SER B 1 540 ? 38.479 157.254 36.747 1.00 42.82 486 SER B CA 1
ATOM 8631 C C . SER B 1 540 ? 39.686 157.243 37.667 1.00 42.79 486 SER B C 1
ATOM 8632 O O . SER B 1 540 ? 40.696 157.882 37.363 1.00 46.37 486 SER B O 1
ATOM 8635 N N . GLY B 1 541 ? 39.562 156.570 38.815 1.00 38.79 487 GLY B N 1
ATOM 8636 C CA . GLY B 1 541 ? 40.590 156.575 39.829 1.00 36.44 487 GLY B CA 1
ATOM 8637 C C . GLY B 1 541 ? 41.018 155.143 40.137 1.00 35.44 487 GLY B C 1
ATOM 8638 O O . GLY B 1 541 ? 40.351 154.178 39.769 1.00 34.06 487 GLY B O 1
ATOM 8639 N N . TYR B 1 542 ? 42.152 155.022 40.812 1.00 35.95 488 TYR B N 1
ATOM 8640 C CA . TYR B 1 542 ? 42.631 153.703 41.201 1.00 36.17 488 TYR B CA 1
ATOM 8641 C C . TYR B 1 542 ? 43.467 153.841 42.467 1.00 33.58 488 TYR B C 1
ATOM 8642 O O . TYR B 1 542 ? 44.088 154.880 42.716 1.00 33.47 488 TYR B O 1
ATOM 8651 N N . VAL B 1 543 ? 43.447 152.791 43.281 1.00 34.69 489 VAL B N 1
ATOM 8652 C CA . VAL B 1 543 ? 44.363 152.621 44.403 1.00 33.48 489 VAL B CA 1
ATOM 8653 C C . VAL B 1 543 ? 44.765 151.150 44.391 1.00 36.05 489 VAL B C 1
ATOM 8654 O O . VAL B 1 543 ? 43.945 150.281 44.094 1.00 33.23 489 VAL B O 1
ATOM 8658 N N . GLY B 1 544 ? 46.028 150.870 44.657 1.00 34.85 490 GLY B N 1
ATOM 8659 C CA . GLY B 1 544 ? 46.499 149.514 44.465 1.00 31.60 490 GLY B CA 1
ATOM 8660 C C . GLY B 1 544 ? 47.706 149.252 45.328 1.00 36.96 490 GLY B C 1
ATOM 8661 O O . GLY B 1 544 ? 48.326 150.176 45.863 1.00 33.95 490 GLY B O 1
ATOM 8662 N N . VAL B 1 545 ? 48.008 147.968 45.491 1.00 34.89 491 VAL B N 1
ATOM 8663 C CA . VAL B 1 545 ? 49.246 147.542 46.120 1.00 35.73 491 VAL B CA 1
ATOM 8664 C C . VAL B 1 545 ? 49.914 146.573 45.160 1.00 35.62 491 VAL B C 1
ATOM 8665 O O . VAL B 1 545 ? 49.252 145.858 44.401 1.00 36.38 491 VAL B O 1
ATOM 8669 N N . VAL B 1 546 ? 51.238 146.580 45.161 1.00 37.73 492 VAL B N 1
ATOM 8670 C CA . VAL B 1 546 ? 52.005 145.691 44.298 1.00 35.09 492 VAL B CA 1
ATOM 8671 C C . VAL B 1 546 ? 52.985 144.948 45.189 1.00 38.23 492 VAL B C 1
ATOM 8672 O O . VAL B 1 546 ? 53.819 145.573 45.851 1.00 38.30 492 VAL B O 1
ATOM 8676 N N . GLN B 1 547 ? 52.870 143.629 45.234 1.00 35.08 493 GLN B N 1
ATOM 8677 C CA . GLN B 1 547 ? 53.884 142.824 45.887 1.00 35.35 493 GLN B CA 1
ATOM 8678 C C . GLN B 1 547 ? 54.963 142.484 44.872 1.00 33.92 493 GLN B C 1
ATOM 8679 O O . GLN B 1 547 ? 54.660 142.065 43.750 1.00 35.58 493 GLN B O 1
ATOM 8685 N N . ASP B 1 548 ? 56.217 142.688 45.263 1.00 32.75 494 ASP B N 1
ATOM 8686 C CA . ASP B 1 548 ? 57.361 142.304 44.443 1.00 33.17 494 ASP B CA 1
ATOM 8687 C C . ASP B 1 548 ? 57.393 143.079 43.119 1.00 31.05 494 ASP B C 1
ATOM 8688 O O . ASP B 1 548 ? 57.797 142.556 42.079 1.00 31.02 494 ASP B O 1
ATOM 8693 N N . PHE B 1 549 ? 57.013 144.355 43.176 1.00 32.12 495 PHE B N 1
ATOM 8694 C CA . PHE B 1 549 ? 57.242 145.283 42.074 1.00 34.36 495 PHE B CA 1
ATOM 8695 C C . PHE B 1 549 ? 58.713 145.260 41.665 1.00 32.11 495 PHE B C 1
ATOM 8696 O O . PHE B 1 549 ? 59.602 145.374 42.505 1.00 34.37 495 PHE B O 1
ATOM 8704 N N . ILE B 1 550 ? 58.973 145.109 40.375 1.00 33.71 496 ILE B N 1
ATOM 8705 C CA . ILE B 1 550 ? 60.340 144.983 39.871 1.00 34.05 496 ILE B CA 1
ATOM 8706 C C . ILE B 1 550 ? 60.877 146.355 39.484 1.00 36.18 496 ILE B C 1
ATOM 8707 O O . ILE B 1 550 ? 60.313 147.019 38.611 1.00 34.19 496 ILE B O 1
ATOM 8712 N N . LEU B 1 551 ? 61.986 146.774 40.095 1.00 32.65 497 LEU B N 1
ATOM 8713 C CA . LEU B 1 551 ? 62.630 148.007 39.658 1.00 40.84 497 LEU B CA 1
ATOM 8714 C C . LEU B 1 551 ? 64.140 147.828 39.605 1.00 42.40 497 LEU B C 1
ATOM 8715 O O . LEU B 1 551 ? 64.696 146.820 40.054 1.00 40.00 497 LEU B O 1
ATOM 8720 N N . PHE B 1 552 ? 64.794 148.820 39.008 1.00 37.11 498 PHE B N 1
ATOM 8721 C CA . PHE B 1 552 ? 66.232 148.814 38.787 1.00 38.30 498 PHE B CA 1
ATOM 8722 C C . PHE B 1 552 ? 66.873 149.845 39.701 1.00 40.99 498 PHE B C 1
ATOM 8723 O O . PHE B 1 552 ? 66.296 150.911 39.946 1.00 36.18 498 PHE B O 1
ATOM 8731 N N . SER B 1 553 ? 68.057 149.518 40.206 1.00 32.16 499 SER B N 1
ATOM 8732 C CA . SER B 1 553 ? 68.890 150.434 40.972 1.00 39.77 499 SER B CA 1
ATOM 8733 C C . SER B 1 553 ? 70.182 150.676 40.201 1.00 41.40 499 SER B C 1
ATOM 8734 O O . SER B 1 553 ? 70.698 149.766 39.546 1.00 38.19 499 SER B O 1
ATOM 8737 N N . TYR B 1 554 ? 70.709 151.898 40.282 1.00 38.86 500 TYR B N 1
ATOM 8738 C CA . TYR B 1 554 ? 71.857 152.324 39.484 1.00 41.45 500 TYR B CA 1
ATOM 8739 C C . TYR B 1 554 ? 73.024 152.702 40.382 1.00 42.93 500 TYR B C 1
ATOM 8740 O O . TYR B 1 554 ? 72.840 153.351 41.412 1.00 44.04 500 TYR B O 1
ATOM 8749 N N . ARG B 1 555 ? 74.221 152.298 39.984 1.00 41.27 501 ARG B N 1
ATOM 8750 C CA . ARG B 1 555 ? 75.449 152.718 40.640 1.00 46.21 501 ARG B CA 1
ATOM 8751 C C . ARG B 1 555 ? 76.429 153.157 39.568 1.00 49.69 501 ARG B C 1
ATOM 8752 O O . ARG B 1 555 ? 76.489 152.556 38.494 1.00 45.81 501 ARG B O 1
ATOM 8760 N N . GLU B 1 556 ? 77.195 154.204 39.857 1.00 44.24 502 GLU B N 1
ATOM 8761 C CA . GLU B 1 556 ? 78.094 154.783 38.871 1.00 51.13 502 GLU B CA 1
ATOM 8762 C C . GLU B 1 556 ? 79.492 154.929 39.451 1.00 46.98 502 GLU B C 1
ATOM 8763 O O . GLU B 1 556 ? 79.660 155.252 40.628 1.00 44.19 502 GLU B O 1
ATOM 8769 N N . GLY B 1 557 ? 80.490 154.710 38.611 1.00 47.45 503 GLY B N 1
ATOM 8770 C CA . GLY B 1 557 ? 81.845 155.108 38.926 1.00 48.99 503 GLY B CA 1
ATOM 8771 C C . GLY B 1 557 ? 82.542 155.456 37.632 1.00 51.74 503 GLY B C 1
ATOM 8772 O O . GLY B 1 557 ? 82.041 155.178 36.540 1.00 46.21 503 GLY B O 1
ATOM 8773 N N . MET B 1 558 ? 83.712 156.086 37.766 1.00 54.72 504 MET B N 1
ATOM 8774 C CA . MET B 1 558 ? 84.531 156.375 36.592 1.00 56.05 504 MET B CA 1
ATOM 8775 C C . MET B 1 558 ? 84.804 155.126 35.764 1.00 61.48 504 MET B C 1
ATOM 8776 O O . MET B 1 558 ? 84.893 155.205 34.533 1.00 58.55 504 MET B O 1
ATOM 8781 N N . MET B 1 559 ? 84.921 153.964 36.410 1.00 56.12 505 MET B N 1
ATOM 8782 C CA . MET B 1 559 ? 85.278 152.741 35.701 1.00 61.17 505 MET B CA 1
ATOM 8783 C C . MET B 1 559 ? 84.074 151.984 35.145 1.00 63.28 505 MET B C 1
ATOM 8784 O O . MET B 1 559 ? 84.257 150.914 34.552 1.00 65.41 505 MET B O 1
ATOM 8789 N N . GLY B 1 560 ? 82.867 152.497 35.309 1.00 59.60 506 GLY B N 1
ATOM 8790 C CA . GLY B 1 560 ? 81.707 151.878 34.694 1.00 61.51 506 GLY B CA 1
ATOM 8791 C C . GLY B 1 560 ? 80.458 152.073 35.527 1.00 61.18 506 GLY B C 1
ATOM 8792 O O . GLY B 1 560 ? 80.497 152.519 36.673 1.00 58.58 506 GLY B O 1
ATOM 8793 N N . SER B 1 561 ? 79.330 151.725 34.913 1.00 63.96 507 SER B N 1
ATOM 8794 C CA . SER B 1 561 ? 78.007 151.801 35.514 1.00 64.61 507 SER B CA 1
ATOM 8795 C C . SER B 1 561 ? 77.453 150.400 35.726 1.00 64.03 507 SER B C 1
ATOM 8796 O O . SER B 1 561 ? 77.854 149.441 35.061 1.00 58.85 507 SER B O 1
ATOM 8799 N N . SER B 1 562 ? 76.504 150.298 36.651 1.00 54.36 508 SER B N 1
ATOM 8800 C CA . SER B 1 562 ? 75.923 149.014 36.999 1.00 57.62 508 SER B CA 1
ATOM 8801 C C . SER B 1 562 ? 74.453 149.202 37.336 1.00 55.61 508 SER B C 1
ATOM 8802 O O . SER B 1 562 ? 74.082 150.174 38.002 1.00 49.11 508 SER B O 1
ATOM 8805 N N . THR B 1 563 ? 73.629 148.274 36.864 1.00 45.27 509 THR B N 1
ATOM 8806 C CA . THR B 1 563 ? 72.232 148.191 37.249 1.00 47.56 509 THR B CA 1
ATOM 8807 C C . THR B 1 563 ? 71.982 146.907 38.025 1.00 49.84 509 THR B C 1
ATOM 8808 O O . THR B 1 563 ? 72.661 145.894 37.833 1.00 44.08 509 THR B O 1
ATOM 8812 N N . GLN B 1 564 ? 70.972 146.962 38.884 1.00 44.74 510 GLN B N 1
ATOM 8813 C CA . GLN B 1 564 ? 70.577 145.843 39.723 1.00 43.86 510 GLN B CA 1
ATOM 8814 C C . GLN B 1 564 ? 69.061 145.783 39.712 1.00 48.76 510 GLN B C 1
ATOM 8815 O O . GLN B 1 564 ? 68.406 146.806 39.918 1.00 43.48 510 GLN B O 1
ATOM 8821 N N . ALA B 1 565 ? 68.500 144.612 39.444 1.00 37.45 511 ALA B N 1
ATOM 8822 C CA . ALA B 1 565 ? 67.057 144.447 39.520 1.00 38.52 511 ALA B CA 1
ATOM 8823 C C . ALA B 1 565 ? 66.677 143.893 40.885 1.00 44.32 511 ALA B C 1
ATOM 8824 O O . ALA B 1 565 ? 67.369 143.026 41.434 1.00 42.59 511 ALA B O 1
ATOM 8826 N N . THR B 1 566 ? 65.585 144.417 41.444 1.00 36.39 512 THR B N 1
ATOM 8827 C CA . THR B 1 566 ? 65.143 144.066 42.787 1.00 37.87 512 THR B CA 1
ATOM 8828 C C . THR B 1 566 ? 63.620 143.956 42.780 1.00 34.85 512 THR B C 1
ATOM 8829 O O . THR B 1 566 ? 62.946 144.543 41.929 1.00 34.23 512 THR B O 1
ATOM 8833 N N . ASN B 1 567 ? 63.075 143.188 43.726 1.00 35.89 513 ASN B N 1
ATOM 8834 C CA . ASN B 1 567 ? 61.641 143.179 44.015 1.00 35.17 513 ASN B CA 1
ATOM 8835 C C . ASN B 1 567 ? 61.392 144.062 45.227 1.00 34.40 513 ASN B C 1
ATOM 8836 O O . ASN B 1 567 ? 62.096 143.930 46.231 1.00 34.96 513 ASN B O 1
ATOM 8841 N N . VAL B 1 568 ? 60.386 144.948 45.150 1.00 34.02 514 VAL B N 1
ATOM 8842 C CA . VAL B 1 568 ? 59.983 145.766 46.290 1.00 33.12 514 VAL B CA 1
ATOM 8843 C C . VAL B 1 568 ? 58.465 145.684 46.439 1.00 31.16 514 VAL B C 1
ATOM 8844 O O . VAL B 1 568 ? 57.746 145.265 45.530 1.00 33.66 514 VAL B O 1
ATOM 8848 N N . ASP B 1 569 ? 57.986 146.019 47.630 1.00 31.91 515 ASP B N 1
ATOM 8849 C CA . ASP B 1 569 ? 56.556 146.220 47.851 1.00 38.49 515 ASP B CA 1
ATOM 8850 C C . ASP B 1 569 ? 56.233 147.693 47.584 1.00 38.97 515 ASP B C 1
ATOM 8851 O O . ASP B 1 569 ? 56.990 148.576 47.991 1.00 35.16 515 ASP B O 1
ATOM 8856 N N . ALA B 1 570 ? 55.120 147.948 46.891 1.00 34.41 516 ALA B N 1
ATOM 8857 C CA . ALA B 1 570 ? 54.772 149.300 46.464 1.00 35.68 516 ALA B CA 1
ATOM 8858 C C . ALA B 1 570 ? 53.299 149.567 46.716 1.00 38.37 516 ALA B C 1
ATOM 8859 O O . ALA B 1 570 ? 52.476 148.645 46.774 1.00 35.91 516 ALA B O 1
ATOM 8861 N N . ARG B 1 571 ? 52.985 150.859 46.843 1.00 36.69 517 ARG B N 1
ATOM 8862 C CA . ARG B 1 571 ? 51.622 151.368 46.922 1.00 37.09 517 ARG B CA 1
ATOM 8863 C C . ARG B 1 571 ? 51.429 152.422 45.841 1.00 34.96 517 ARG B C 1
ATOM 8864 O O . ARG B 1 571 ? 52.309 153.263 45.621 1.00 34.35 517 ARG B O 1
ATOM 8872 N N . ILE B 1 572 ? 50.289 152.364 45.151 1.00 34.73 518 ILE B N 1
ATOM 8873 C CA . ILE B 1 572 ? 50.043 153.251 44.018 1.00 34.72 518 ILE B CA 1
ATOM 8874 C C . ILE B 1 572 ? 48.649 153.844 44.111 1.00 36.11 518 ILE B C 1
ATOM 8875 O O . ILE B 1 572 ? 47.719 153.243 44.660 1.00 32.90 518 ILE B O 1
ATOM 8880 N N . MET B 1 573 ? 48.503 155.031 43.535 1.00 32.67 519 MET B N 1
ATOM 8881 C CA . MET B 1 573 ? 47.177 155.595 43.407 1.00 35.93 519 MET B CA 1
ATOM 8882 C C . MET B 1 573 ? 47.272 156.714 42.387 1.00 37.51 519 MET B C 1
ATOM 8883 O O . MET B 1 573 ? 48.360 157.231 42.102 1.00 34.75 519 MET B O 1
ATOM 8888 N N . GLY B 1 574 ? 46.122 157.067 41.828 1.00 36.96 520 GLY B N 1
ATOM 8889 C CA . GLY B 1 574 ? 46.071 158.199 40.924 1.00 38.26 520 GLY B CA 1
ATOM 8890 C C . GLY B 1 574 ? 44.725 158.232 40.241 1.00 39.72 520 GLY B C 1
ATOM 8891 O O . GLY B 1 574 ? 43.768 157.600 40.692 1.00 34.14 520 GLY B O 1
ATOM 8892 N N . GLY B 1 575 ? 44.674 158.956 39.138 1.00 38.81 521 GLY B N 1
ATOM 8893 C CA . GLY B 1 575 ? 43.468 158.927 38.340 1.00 42.15 521 GLY B CA 1
ATOM 8894 C C . GLY B 1 575 ? 43.517 159.977 37.258 1.00 32.47 521 GLY B C 1
ATOM 8895 O O . GLY B 1 575 ? 44.500 160.700 37.094 1.00 35.60 521 GLY B O 1
ATOM 8896 N N . GLU B 1 576 ? 42.433 160.021 36.510 1.00 37.43 522 GLU B N 1
ATOM 8897 C CA . GLU B 1 576 ? 42.277 160.933 35.395 1.00 35.66 522 GLU B CA 1
ATOM 8898 C C . GLU B 1 576 ? 40.870 161.497 35.477 1.00 40.78 522 GLU B C 1
ATOM 8899 O O . GLU B 1 576 ? 39.936 160.785 35.846 1.00 41.24 522 GLU B O 1
ATOM 8905 N N . LEU B 1 577 ? 40.715 162.765 35.126 1.00 43.14 523 LEU B N 1
ATOM 8906 C CA . LEU B 1 577 ? 39.383 163.333 35.014 1.00 41.93 523 LEU B CA 1
ATOM 8907 C C . LEU B 1 577 ? 39.374 164.330 33.866 1.00 45.61 523 LEU B C 1
ATOM 8908 O O . LEU B 1 577 ? 40.416 164.885 33.486 1.00 42.15 523 LEU B O 1
ATOM 8913 N N . GLY B 1 578 ? 38.188 164.497 33.281 1.00 44.02 524 GLY B N 1
ATOM 8914 C CA . GLY B 1 578 ? 38.015 165.375 32.145 1.00 47.61 524 GLY B CA 1
ATOM 8915 C C . GLY B 1 578 ? 36.601 165.912 32.072 1.00 46.71 524 GLY B C 1
ATOM 8916 O O . GLY B 1 578 ? 35.677 165.416 32.722 1.00 42.58 524 GLY B O 1
ATOM 8917 N N . ALA B 1 579 ? 36.448 166.938 31.245 1.00 45.46 525 ALA B N 1
ATOM 8918 C CA . ALA B 1 579 ? 35.145 167.518 30.980 1.00 49.57 525 ALA B CA 1
ATOM 8919 C C . ALA B 1 579 ? 35.211 168.219 29.635 1.00 49.09 525 ALA B C 1
ATOM 8920 O O . ALA B 1 579 ? 36.277 168.681 29.210 1.00 51.58 525 ALA B O 1
ATOM 8922 N N . SER B 1 580 ? 34.076 168.258 28.952 1.00 50.91 526 SER B N 1
ATOM 8923 C CA . SER B 1 580 ? 33.918 169.067 27.755 1.00 54.04 526 SER B CA 1
ATOM 8924 C C . SER B 1 580 ? 32.609 169.836 27.848 1.00 56.16 526 SER B C 1
ATOM 8925 O O . SER B 1 580 ? 31.643 169.374 28.457 1.00 55.82 526 SER B O 1
ATOM 8928 N N . TYR B 1 581 ? 32.581 171.014 27.232 1.00 53.92 527 TYR B N 1
ATOM 8929 C CA . TYR B 1 581 ? 31.382 171.840 27.245 1.00 57.14 527 TYR B CA 1
ATOM 8930 C C . TYR B 1 581 ? 31.187 172.483 25.879 1.00 54.90 527 TYR B C 1
ATOM 8931 O O . TYR B 1 581 ? 32.118 173.087 25.336 1.00 46.55 527 TYR B O 1
ATOM 8940 N N . GLN B 1 582 ? 29.985 172.345 25.327 1.00 53.06 528 GLN B N 1
ATOM 8941 C CA . GLN B 1 582 ? 29.630 172.989 24.063 1.00 62.54 528 GLN B CA 1
ATOM 8942 C C . GLN B 1 582 ? 29.283 174.452 24.337 1.00 58.80 528 GLN B C 1
ATOM 8943 O O . GLN B 1 582 ? 28.165 174.774 24.741 1.00 61.94 528 GLN B O 1
ATOM 8949 N N . LEU B 1 583 ? 30.255 175.344 24.125 1.00 54.68 529 LEU B N 1
ATOM 8950 C CA . LEU B 1 583 ? 30.040 176.768 24.375 1.00 55.03 529 LEU B CA 1
ATOM 8951 C C . LEU B 1 583 ? 28.984 177.346 23.442 1.00 56.66 529 LEU B C 1
ATOM 8952 O O . LEU B 1 583 ? 28.073 178.058 23.881 1.00 54.50 529 LEU B O 1
ATOM 8957 N N . THR B 1 584 ? 29.125 177.091 22.143 1.00 54.06 530 THR B N 1
ATOM 8958 C CA . THR B 1 584 ? 28.181 177.518 21.115 1.00 61.83 530 THR B CA 1
ATOM 8959 C C . THR B 1 584 ? 27.938 176.327 20.197 1.00 63.98 530 THR B C 1
ATOM 8960 O O . THR B 1 584 ? 28.517 175.249 20.382 1.00 62.18 530 THR B O 1
ATOM 8964 N N . GLY B 1 585 ? 27.088 176.519 19.185 1.00 64.96 531 GLY B N 1
ATOM 8965 C CA . GLY B 1 585 ? 26.882 175.458 18.208 1.00 64.74 531 GLY B CA 1
ATOM 8966 C C . GLY B 1 585 ? 28.139 175.088 17.449 1.00 63.97 531 GLY B C 1
ATOM 8967 O O . GLY B 1 585 ? 28.195 174.017 16.840 1.00 67.26 531 GLY B O 1
ATOM 8968 N N . ASN B 1 586 ? 29.153 175.950 17.481 1.00 59.48 532 ASN B N 1
ATOM 8969 C CA . ASN B 1 586 ? 30.401 175.741 16.771 1.00 60.29 532 ASN B CA 1
ATOM 8970 C C . ASN B 1 586 ? 31.618 175.672 17.681 1.00 54.77 532 ASN B C 1
ATOM 8971 O O . ASN B 1 586 ? 32.710 175.361 17.194 1.00 51.60 532 ASN B O 1
ATOM 8976 N N . TRP B 1 587 ? 31.480 175.990 18.962 1.00 53.37 533 TRP B N 1
ATOM 8977 C CA . TRP B 1 587 ? 32.613 176.077 19.870 1.00 52.42 533 TRP B CA 1
ATOM 8978 C C . TRP B 1 587 ? 32.489 175.041 20.979 1.00 52.36 533 TRP B C 1
ATOM 8979 O O . TRP B 1 587 ? 31.413 174.858 21.561 1.00 47.96 533 TRP B O 1
ATOM 8990 N N . LYS B 1 588 ? 33.605 174.374 21.264 1.00 49.35 534 LYS B N 1
ATOM 8991 C CA . LYS B 1 588 ? 33.694 173.384 22.328 1.00 49.84 534 LYS B CA 1
ATOM 8992 C C . LYS B 1 588 ? 34.970 173.624 23.115 1.00 49.23 534 LYS B C 1
ATOM 8993 O O . LYS B 1 588 ? 36.025 173.922 22.540 1.00 46.43 534 LYS B O 1
ATOM 8999 N N . THR B 1 589 ? 34.869 173.510 24.430 1.00 42.15 535 THR B N 1
ATOM 9000 C CA . THR B 1 589 ? 36.029 173.641 25.289 1.00 45.97 535 THR B CA 1
ATOM 9001 C C . THR B 1 589 ? 36.127 172.373 26.120 1.00 48.93 535 THR B C 1
ATOM 9002 O O . THR B 1 589 ? 35.115 171.740 26.432 1.00 50.29 535 THR B O 1
ATOM 9006 N N . ASP B 1 590 ? 37.352 171.960 26.413 1.00 49.73 536 ASP B N 1
ATOM 9007 C CA . ASP B 1 590 ? 37.525 170.728 27.163 1.00 49.01 536 ASP B CA 1
ATOM 9008 C C . ASP B 1 590 ? 38.744 170.864 28.051 1.00 48.37 536 ASP B C 1
ATOM 9009 O O . ASP B 1 590 ? 39.621 171.705 27.824 1.00 46.43 536 ASP B O 1
ATOM 9014 N N . ALA B 1 591 ? 38.773 170.028 29.083 1.00 43.93 537 ALA B N 1
ATOM 9015 C CA . ALA B 1 591 ? 39.840 170.067 30.059 1.00 42.82 537 ALA B CA 1
ATOM 9016 C C . ALA B 1 591 ? 40.074 168.644 30.532 1.00 42.90 537 ALA B C 1
ATOM 9017 O O . ALA B 1 591 ? 39.154 167.822 30.531 1.00 37.92 537 ALA B O 1
ATOM 9019 N N . SER B 1 592 ? 41.310 168.354 30.916 1.00 41.78 538 SER B N 1
ATOM 9020 C CA . SER B 1 592 ? 41.595 167.041 31.475 1.00 39.90 538 SER B CA 1
ATOM 9021 C C . SER B 1 592 ? 42.709 167.183 32.494 1.00 41.96 538 SER B C 1
ATOM 9022 O O . SER B 1 592 ? 43.515 168.117 32.436 1.00 38.14 538 SER B O 1
ATOM 9025 N N . LEU B 1 593 ? 42.722 166.261 33.451 1.00 40.91 539 LEU B N 1
ATOM 9026 C CA . LEU B 1 593 ? 43.741 166.236 34.484 1.00 40.66 539 LEU B CA 1
ATOM 9027 C C . LEU B 1 593 ? 44.159 164.783 34.677 1.00 37.26 539 LEU B C 1
ATOM 9028 O O . LEU B 1 593 ? 43.332 163.881 34.547 1.00 32.92 539 LEU B O 1
ATOM 9033 N N . ALA B 1 594 ? 45.437 164.557 34.963 1.00 38.39 540 ALA B N 1
ATOM 9034 C CA . ALA B 1 594 ? 45.928 163.196 35.152 1.00 38.41 540 ALA B CA 1
ATOM 9035 C C . ALA B 1 594 ? 47.011 163.221 36.213 1.00 38.36 540 ALA B C 1
ATOM 9036 O O . ALA B 1 594 ? 47.917 164.061 36.168 1.00 37.17 540 ALA B O 1
ATOM 9038 N N . TYR B 1 595 ? 46.902 162.306 37.175 1.00 35.79 541 TYR B N 1
ATOM 9039 C CA . TYR B 1 595 ? 47.786 162.287 38.326 1.00 35.44 541 TYR B CA 1
ATOM 9040 C C . TYR B 1 595 ? 48.191 160.843 38.624 1.00 37.57 541 TYR B C 1
ATOM 9041 O O . TYR B 1 595 ? 47.386 159.921 38.483 1.00 32.68 541 TYR B O 1
ATOM 9050 N N . ALA B 1 596 ? 49.439 160.650 39.017 1.00 35.89 542 ALA B N 1
ATOM 9051 C CA . ALA B 1 596 ? 49.906 159.325 39.401 1.00 40.15 542 ALA B CA 1
ATOM 9052 C C . ALA B 1 596 ? 50.800 159.469 40.622 1.00 41.89 542 ALA B C 1
ATOM 9053 O O . ALA B 1 596 ? 51.544 160.451 40.746 1.00 38.50 542 ALA B O 1
ATOM 9055 N N . TRP B 1 597 ? 50.691 158.502 41.540 1.00 36.80 543 TRP B N 1
ATOM 9056 C CA . TRP B 1 597 ? 51.417 158.542 42.797 1.00 38.45 543 TRP B CA 1
ATOM 9057 C C . TRP B 1 597 ? 51.885 157.131 43.112 1.00 36.53 543 TRP B C 1
ATOM 9058 O O . TRP B 1 597 ? 51.144 156.165 42.908 1.00 35.38 543 TRP B O 1
ATOM 9069 N N . GLY B 1 598 ? 53.117 157.018 43.592 1.00 34.83 544 GLY B N 1
ATOM 9070 C CA . GLY B 1 598 ? 53.650 155.711 43.932 1.00 36.65 544 GLY B CA 1
ATOM 9071 C C . GLY B 1 598 ? 54.626 155.806 45.079 1.00 39.00 544 GLY B C 1
ATOM 9072 O O . GLY B 1 598 ? 55.411 156.764 45.156 1.00 36.29 544 GLY B O 1
ATOM 9073 N N . LYS B 1 599 ? 54.586 154.823 45.985 1.00 37.42 545 LYS B N 1
ATOM 9074 C CA . LYS B 1 599 ? 55.547 154.746 47.073 1.00 36.56 545 LYS B CA 1
ATOM 9075 C C . LYS B 1 599 ? 56.212 153.374 47.079 1.00 40.51 545 LYS B C 1
ATOM 9076 O O . LYS B 1 599 ? 55.552 152.352 46.872 1.00 35.08 545 LYS B O 1
ATOM 9082 N N . ASN B 1 600 ? 57.525 153.377 47.299 1.00 38.02 546 ASN B N 1
ATOM 9083 C CA . ASN B 1 600 ? 58.331 152.175 47.516 1.00 37.16 546 ASN B CA 1
ATOM 9084 C C . ASN B 1 600 ? 58.312 151.934 49.024 1.00 40.09 546 ASN B C 1
ATOM 9085 O O . ASN B 1 600 ? 59.009 152.612 49.779 1.00 38.70 546 ASN B O 1
ATOM 9090 N N . SER B 1 601 ? 57.476 150.995 49.476 1.00 38.36 547 SER B N 1
ATOM 9091 C CA . SER B 1 601 ? 57.390 150.727 50.911 1.00 41.05 547 SER B CA 1
ATOM 9092 C C . SER B 1 601 ? 58.656 150.054 51.443 1.00 41.37 547 SER B C 1
ATOM 9093 O O . SER B 1 601 ? 59.064 150.323 52.578 1.00 44.95 547 SER B O 1
ATOM 9096 N N . SER B 1 602 ? 59.294 149.196 50.640 1.00 40.40 548 SER B N 1
ATOM 9097 C CA . SER B 1 602 ? 60.487 148.483 51.103 1.00 42.76 548 SER B CA 1
ATOM 9098 C C . SER B 1 602 ? 61.639 149.437 51.402 1.00 48.27 548 SER B C 1
ATOM 9099 O O . SER B 1 602 ? 62.352 149.260 52.395 1.00 46.82 548 SER B O 1
ATOM 9102 N N . ASP B 1 603 ? 61.870 150.425 50.527 1.00 45.60 549 ASP B N 1
ATOM 9103 C CA . ASP B 1 603 ? 62.949 151.396 50.690 1.00 44.84 549 ASP B CA 1
ATOM 9104 C C . ASP B 1 603 ? 62.458 152.709 51.297 1.00 49.01 549 ASP B C 1
ATOM 9105 O O . ASP B 1 603 ? 63.267 153.616 51.522 1.00 52.26 549 ASP B O 1
ATOM 9110 N N . ASP B 1 604 ? 61.152 152.823 51.568 1.00 46.09 550 ASP B N 1
ATOM 9111 C CA . ASP B 1 604 ? 60.554 153.986 52.241 1.00 49.59 550 ASP B CA 1
ATOM 9112 C C . ASP B 1 604 ? 60.841 155.282 51.481 1.00 47.27 550 ASP B C 1
ATOM 9113 O O . ASP B 1 604 ? 61.372 156.251 52.026 1.00 50.63 550 ASP B O 1
ATOM 9118 N N . ARG B 1 605 ? 60.492 155.291 50.204 1.00 37.64 551 ARG B N 1
ATOM 9119 C CA . ARG B 1 605 ? 60.709 156.466 49.377 1.00 45.28 551 ARG B CA 1
ATOM 9120 C C . ARG B 1 605 ? 59.725 156.417 48.222 1.00 42.55 551 ARG B C 1
ATOM 9121 O O . ARG B 1 605 ? 58.926 155.483 48.099 1.00 38.49 551 ARG B O 1
ATOM 9129 N N . ALA B 1 606 ? 59.792 157.435 47.371 1.00 39.80 552 ALA B N 1
ATOM 9130 C CA . ALA B 1 606 ? 58.918 157.483 46.216 1.00 36.68 552 ALA B CA 1
ATOM 9131 C C . ALA B 1 606 ? 59.265 156.357 45.250 1.00 41.55 552 ALA B C 1
ATOM 9132 O O . ALA B 1 606 ? 60.393 155.846 45.232 1.00 39.05 552 ALA B O 1
ATOM 9134 N N . LEU B 1 607 ? 58.273 155.938 44.467 1.00 37.91 553 LEU B N 1
ATOM 9135 C CA . LEU B 1 607 ? 58.588 155.124 43.310 1.00 36.59 553 LEU B CA 1
ATOM 9136 C C . LEU B 1 607 ? 59.241 156.012 42.258 1.00 40.36 553 LEU B C 1
ATOM 9137 O O . LEU B 1 607 ? 58.928 157.201 42.156 1.00 36.09 553 LEU B O 1
ATOM 9142 N N . PRO B 1 608 ? 60.160 155.473 41.469 1.00 43.54 554 PRO B N 1
ATOM 9143 C CA . PRO B 1 608 ? 60.816 156.297 40.453 1.00 40.50 554 PRO B CA 1
ATOM 9144 C C . PRO B 1 608 ? 59.970 156.412 39.195 1.00 40.80 554 PRO B C 1
ATOM 9145 O O . PRO B 1 608 ? 59.051 155.621 38.937 1.00 35.63 554 PRO B O 1
ATOM 9149 N N . GLN B 1 609 ? 60.319 157.420 38.393 1.00 39.62 555 GLN B N 1
ATOM 9150 C CA . GLN B 1 609 ? 59.813 157.531 37.025 1.00 38.72 555 GLN B CA 1
ATOM 9151 C C . GLN B 1 609 ? 58.292 157.658 36.989 1.00 39.05 555 GLN B C 1
ATOM 9152 O O . GLN B 1 609 ? 57.622 157.095 36.115 1.00 35.02 555 GLN B O 1
ATOM 9158 N N . ILE B 1 610 ? 57.739 158.382 37.956 1.00 32.71 556 ILE B N 1
ATOM 9159 C CA . ILE B 1 610 ? 56.308 158.667 38.013 1.00 36.05 556 ILE B CA 1
ATOM 9160 C C . ILE B 1 610 ? 56.091 160.055 37.411 1.00 41.49 556 ILE B C 1
ATOM 9161 O O . ILE B 1 610 ? 56.725 161.018 37.866 1.00 36.20 556 ILE B O 1
ATOM 9166 N N . PRO B 1 611 ? 55.231 160.206 36.401 1.00 36.81 557 PRO B N 1
ATOM 9167 C CA . PRO B 1 611 ? 55.093 161.517 35.756 1.00 38.16 557 PRO B CA 1
ATOM 9168 C C . PRO B 1 611 ? 54.310 162.483 36.624 1.00 39.80 557 PRO B C 1
ATOM 9169 O O . PRO B 1 611 ? 53.416 162.077 37.386 1.00 39.20 557 PRO B O 1
ATOM 9173 N N . PRO B 1 612 ? 54.603 163.778 36.535 1.00 40.38 558 PRO B N 1
ATOM 9174 C CA . PRO B 1 612 ? 53.939 164.763 37.399 1.00 40.82 558 PRO B CA 1
ATOM 9175 C C . PRO B 1 612 ? 52.514 165.062 36.938 1.00 37.53 558 PRO B C 1
ATOM 9176 O O . PRO B 1 612 ? 52.081 164.688 35.848 1.00 38.47 558 PRO B O 1
ATOM 9180 N N . LEU B 1 613 ? 51.774 165.727 37.824 1.00 37.18 559 LEU B N 1
ATOM 9181 C CA . LEU B 1 613 ? 50.416 166.176 37.530 1.00 39.48 559 LEU B CA 1
ATOM 9182 C C . LEU B 1 613 ? 50.384 166.973 36.233 1.00 38.97 559 LEU B C 1
ATOM 9183 O O . LEU B 1 613 ? 51.247 167.815 35.989 1.00 38.65 559 LEU B O 1
ATOM 9188 N N . GLU B 1 614 ? 49.407 166.682 35.383 1.00 37.98 560 GLU B N 1
ATOM 9189 C CA . GLU B 1 614 ? 49.382 167.267 34.052 1.00 44.23 560 GLU B CA 1
ATOM 9190 C C . GLU B 1 614 ? 47.957 167.673 33.726 1.00 44.22 560 GLU B C 1
ATOM 9191 O O . GLU B 1 614 ? 47.036 166.865 33.881 1.00 42.95 560 GLU B O 1
ATOM 9197 N N . ALA B 1 615 ? 47.781 168.917 33.274 1.00 41.55 561 ALA B N 1
ATOM 9198 C CA . ALA B 1 615 ? 46.483 169.441 32.855 1.00 42.14 561 ALA B CA 1
ATOM 9199 C C . ALA B 1 615 ? 46.512 169.814 31.376 1.00 41.69 561 ALA B C 1
ATOM 9200 O O . ALA B 1 615 ? 47.511 170.342 30.881 1.00 41.31 561 ALA B O 1
ATOM 9202 N N . ARG B 1 616 ? 45.416 169.543 30.671 1.00 38.47 562 ARG B N 1
ATOM 9203 C CA . ARG B 1 616 ? 45.249 169.957 29.284 1.00 42.34 562 ARG B CA 1
ATOM 9204 C C . ARG B 1 616 ? 43.998 170.819 29.143 1.00 41.65 562 ARG B C 1
ATOM 9205 O O . ARG B 1 616 ? 42.936 170.464 29.658 1.00 40.86 562 ARG B O 1
ATOM 9213 N N . PHE B 1 617 ? 44.113 171.936 28.430 1.00 41.20 563 PHE B N 1
ATOM 9214 C CA . PHE B 1 617 ? 42.964 172.815 28.199 1.00 39.42 563 PHE B CA 1
ATOM 9215 C C . PHE B 1 617 ? 42.840 173.068 26.708 1.00 38.92 563 PHE B C 1
ATOM 9216 O O . PHE B 1 617 ? 43.765 173.607 26.092 1.00 39.54 563 PHE B O 1
ATOM 9224 N N . GLY B 1 618 ? 41.718 172.660 26.128 1.00 38.74 564 GLY B N 1
ATOM 9225 C CA . GLY B 1 618 ? 41.530 172.719 24.695 1.00 43.88 564 GLY B CA 1
ATOM 9226 C C . GLY B 1 618 ? 40.330 173.561 24.307 1.00 48.82 564 GLY B C 1
ATOM 9227 O O . GLY B 1 618 ? 39.367 173.688 25.065 1.00 44.71 564 GLY B O 1
ATOM 9228 N N . LEU B 1 619 ? 40.401 174.132 23.107 1.00 43.21 565 LEU B N 1
ATOM 9229 C CA . LEU B 1 619 ? 39.305 174.852 22.472 1.00 46.46 565 LEU B CA 1
ATOM 9230 C C . LEU B 1 619 ? 39.162 174.319 21.055 1.00 43.97 565 LEU B C 1
ATOM 9231 O O . LEU B 1 619 ? 40.161 174.176 20.344 1.00 44.94 565 LEU B O 1
ATOM 9236 N N . THR B 1 620 ? 37.937 174.027 20.640 1.00 40.95 566 THR B N 1
ATOM 9237 C CA . THR B 1 620 ? 37.687 173.454 19.328 1.00 41.55 566 THR B CA 1
ATOM 9238 C C . THR B 1 620 ? 36.564 174.197 18.623 1.00 44.10 566 THR B C 1
ATOM 9239 O O . THR B 1 620 ? 35.482 174.374 19.189 1.00 46.99 566 THR B O 1
ATOM 9243 N N . TYR B 1 621 ? 36.815 174.599 17.379 1.00 46.68 567 TYR B N 1
ATOM 9244 C CA . TYR B 1 621 ? 35.832 175.287 16.549 1.00 49.58 567 TYR B CA 1
ATOM 9245 C C . TYR B 1 621 ? 35.585 174.491 15.275 1.00 47.50 567 TYR B C 1
ATOM 9246 O O . TYR B 1 621 ? 36.541 174.096 14.602 1.00 45.82 567 TYR B O 1
ATOM 9255 N N . GLU B 1 622 ? 34.314 174.230 14.954 1.00 47.41 568 GLU B N 1
ATOM 9256 C CA . GLU B 1 622 ? 33.959 173.601 13.685 1.00 54.47 568 GLU B CA 1
ATOM 9257 C C . GLU B 1 622 ? 32.738 174.286 13.098 1.00 60.86 568 GLU B C 1
ATOM 9258 O O . GLU B 1 622 ? 31.726 174.431 13.787 1.00 62.29 568 GLU B O 1
ATOM 9264 N N . GLU B 1 623 ? 32.823 174.668 11.823 1.00 60.76 569 GLU B N 1
ATOM 9265 C CA . GLU B 1 623 ? 31.707 175.308 11.128 1.00 65.04 569 GLU B CA 1
ATOM 9266 C C . GLU B 1 623 ? 31.866 175.060 9.635 1.00 57.90 569 GLU B C 1
ATOM 9267 O O . GLU B 1 623 ? 32.793 175.590 9.017 1.00 56.50 569 GLU B O 1
ATOM 9273 N N . GLY B 1 624 ? 30.968 174.270 9.066 1.00 57.34 570 GLY B N 1
ATOM 9274 C CA . GLY B 1 624 ? 31.032 173.995 7.643 1.00 65.54 570 GLY B CA 1
ATOM 9275 C C . GLY B 1 624 ? 32.320 173.279 7.300 1.00 59.65 570 GLY B C 1
ATOM 9276 O O . GLY B 1 624 ? 32.644 172.230 7.866 1.00 63.00 570 GLY B O 1
ATOM 9277 N N . ASP B 1 625 ? 33.080 173.860 6.381 1.00 55.83 571 ASP B N 1
ATOM 9278 C CA . ASP B 1 625 ? 34.302 173.260 5.876 1.00 58.61 571 ASP B CA 1
ATOM 9279 C C . ASP B 1 625 ? 35.509 173.571 6.738 1.00 54.14 571 ASP B C 1
ATOM 9280 O O . ASP B 1 625 ? 36.601 173.075 6.450 1.00 51.47 571 ASP B O 1
ATOM 9285 N N . TRP B 1 626 ? 35.341 174.383 7.773 1.00 52.72 572 TRP B N 1
ATOM 9286 C CA . TRP B 1 626 ? 36.445 174.894 8.567 1.00 53.09 572 TRP B CA 1
ATOM 9287 C C . TRP B 1 626 ? 36.471 174.231 9.936 1.00 49.46 572 TRP B C 1
ATOM 9288 O O . TRP B 1 626 ? 35.431 173.881 10.499 1.00 46.27 572 TRP B O 1
ATOM 9299 N N . SER B 1 627 ? 37.675 174.069 10.471 1.00 42.11 573 SER B N 1
ATOM 9300 C CA . SER B 1 627 ? 37.818 173.639 11.850 1.00 47.07 573 SER B CA 1
ATOM 9301 C C . SER B 1 627 ? 39.125 174.192 12.380 1.00 44.96 573 SER B C 1
ATOM 9302 O O . SER B 1 627 ? 40.054 174.468 11.616 1.00 46.19 573 SER B O 1
ATOM 9305 N N . ALA B 1 628 ? 39.172 174.402 13.689 1.00 44.17 574 ALA B N 1
ATOM 9306 C CA . ALA B 1 628 ? 40.387 174.887 14.318 1.00 41.91 574 ALA B CA 1
ATOM 9307 C C . ALA B 1 628 ? 40.438 174.355 15.740 1.00 42.12 574 ALA B C 1
ATOM 9308 O O . ALA B 1 628 ? 39.417 173.988 16.326 1.00 42.55 574 ALA B O 1
ATOM 9310 N N . GLY B 1 629 ? 41.639 174.334 16.287 1.00 43.28 575 GLY B N 1
ATOM 9311 C CA . GLY B 1 629 ? 41.845 173.834 17.632 1.00 41.76 575 GLY B CA 1
ATOM 9312 C C . GLY B 1 629 ? 43.032 174.523 18.248 1.00 43.28 575 GLY B C 1
ATOM 9313 O O . GLY B 1 629 ? 43.955 174.957 17.551 1.00 44.48 575 GLY B O 1
ATOM 9314 N N . SER B 1 630 ? 42.986 174.660 19.566 1.00 36.57 576 SER B N 1
ATOM 9315 C CA . SER B 1 630 ? 44.119 175.135 20.335 1.00 41.05 576 SER B CA 1
ATOM 9316 C C . SER B 1 630 ? 44.176 174.310 21.607 1.00 42.29 576 SER B C 1
ATOM 9317 O O . SER B 1 630 ? 43.168 173.764 22.052 1.00 41.28 576 SER B O 1
ATOM 9320 N N . LEU B 1 631 ? 45.365 174.242 22.195 1.00 42.31 577 LEU B N 1
ATOM 9321 C CA . LEU B 1 631 ? 45.592 173.367 23.337 1.00 42.65 577 LEU B CA 1
ATOM 9322 C C . LEU B 1 631 ? 46.691 173.951 24.206 1.00 37.51 577 LEU B C 1
ATOM 9323 O O . LEU B 1 631 ? 47.799 174.191 23.719 1.00 39.59 577 LEU B O 1
ATOM 9328 N N . TRP B 1 632 ? 46.385 174.171 25.485 1.00 36.08 578 TRP B N 1
ATOM 9329 C CA . TRP B 1 632 ? 47.401 174.435 26.492 1.00 39.55 578 TRP B CA 1
ATOM 9330 C C . TRP B 1 632 ? 47.674 173.137 27.240 1.00 41.76 578 TRP B C 1
ATOM 9331 O O . TRP B 1 632 ? 46.741 172.487 27.711 1.00 36.32 578 TRP B O 1
ATOM 9342 N N . ARG B 1 633 ? 48.941 172.793 27.377 1.00 39.52 579 ARG B N 1
ATOM 9343 C CA . ARG B 1 633 ? 49.356 171.673 28.204 1.00 45.27 579 ARG B CA 1
ATOM 9344 C C . ARG B 1 633 ? 50.171 172.238 29.355 1.00 42.84 579 ARG B C 1
ATOM 9345 O O . ARG B 1 633 ? 51.178 172.919 29.129 1.00 40.27 579 ARG B O 1
ATOM 9353 N N . VAL B 1 634 ? 49.719 171.990 30.585 1.00 36.75 580 VAL B N 1
ATOM 9354 C CA . VAL B 1 634 ? 50.332 172.573 31.772 1.00 38.07 580 VAL B CA 1
ATOM 9355 C C . VAL B 1 634 ? 50.753 171.445 32.706 1.00 37.29 580 VAL B C 1
ATOM 9356 O O . VAL B 1 634 ? 49.919 170.643 33.137 1.00 37.72 580 VAL B O 1
ATOM 9360 N N . VAL B 1 635 ? 52.036 171.409 33.051 1.00 37.99 581 VAL B N 1
ATOM 9361 C CA . VAL B 1 635 ? 52.616 170.276 33.759 1.00 43.68 581 VAL B CA 1
ATOM 9362 C C . VAL B 1 635 ? 53.250 170.783 35.041 1.00 42.98 581 VAL B C 1
ATOM 9363 O O . VAL B 1 635 ? 54.113 171.673 35.008 1.00 42.50 581 VAL B O 1
ATOM 9367 N N . ALA B 1 636 ? 52.830 170.205 36.168 1.00 38.25 582 ALA B N 1
ATOM 9368 C CA . ALA B 1 636 ? 53.410 170.541 37.453 1.00 37.83 582 ALA B CA 1
ATOM 9369 C C . ALA B 1 636 ? 54.857 170.063 37.528 1.00 43.13 582 ALA B C 1
ATOM 9370 O O . ALA B 1 636 ? 55.284 169.208 36.741 1.00 42.73 582 ALA B O 1
ATOM 9372 N N . PRO B 1 637 ? 55.637 170.605 38.462 1.00 43.75 583 PRO B N 1
ATOM 9373 C CA . PRO B 1 637 ? 56.937 169.999 38.770 1.00 45.65 583 PRO B CA 1
ATOM 9374 C C . PRO B 1 637 ? 56.746 168.626 39.401 1.00 41.16 583 PRO B C 1
ATOM 9375 O O . PRO B 1 637 ? 55.699 168.334 39.985 1.00 45.08 583 PRO B O 1
ATOM 9379 N N . GLN B 1 638 ? 57.769 167.766 39.267 1.00 39.80 584 GLN B N 1
ATOM 9380 C CA . GLN B 1 638 ? 57.797 166.474 39.965 1.00 36.58 584 GLN B CA 1
ATOM 9381 C C . GLN B 1 638 ? 58.881 166.538 41.032 1.00 36.34 584 GLN B C 1
ATOM 9382 O O . GLN B 1 638 ? 60.080 166.516 40.722 1.00 41.86 584 GLN B O 1
ATOM 9388 N N . ASN B 1 639 ? 58.465 166.624 42.289 1.00 43.82 585 ASN B N 1
ATOM 9389 C CA . ASN B 1 639 ? 59.405 166.638 43.398 1.00 42.90 585 ASN B CA 1
ATOM 9390 C C . ASN B 1 639 ? 59.479 165.298 44.127 1.00 44.26 585 ASN B C 1
ATOM 9391 O O . ASN B 1 639 ? 60.339 165.134 44.998 1.00 47.45 585 ASN B O 1
ATOM 9396 N N . ARG B 1 640 ? 58.610 164.349 43.792 1.00 40.48 586 ARG B N 1
ATOM 9397 C CA . ARG B 1 640 ? 58.692 162.980 44.319 1.00 43.29 586 ARG B CA 1
ATOM 9398 C C . ARG B 1 640 ? 59.549 162.184 43.350 1.00 39.17 586 ARG B C 1
ATOM 9399 O O . ARG B 1 640 ? 59.072 161.759 42.298 1.00 40.30 586 ARG B O 1
ATOM 9407 N N . ILE B 1 641 ? 60.826 162.009 43.681 1.00 41.68 587 ILE B N 1
ATOM 9408 C CA . ILE B 1 641 ? 61.727 161.217 42.856 1.00 45.98 587 ILE B CA 1
ATOM 9409 C C . ILE B 1 641 ? 62.480 160.228 43.739 1.00 43.53 587 ILE B C 1
ATOM 9410 O O . ILE B 1 641 ? 62.584 160.392 44.956 1.00 44.02 587 ILE B O 1
ATOM 9415 N N . ALA B 1 642 ? 63.010 159.186 43.100 1.00 41.60 588 ALA B N 1
ATOM 9416 C CA . ALA B 1 642 ? 63.818 158.169 43.768 1.00 40.85 588 ALA B CA 1
ATOM 9417 C C . ALA B 1 642 ? 65.159 158.101 43.048 1.00 44.73 588 ALA B C 1
ATOM 9418 O O . ALA B 1 642 ? 65.373 157.233 42.197 1.00 40.08 588 ALA B O 1
ATOM 9420 N N . ARG B 1 643 ? 66.046 159.039 43.378 1.00 41.51 589 ARG B N 1
ATOM 9421 C CA . ARG B 1 643 ? 67.346 159.138 42.726 1.00 40.14 589 ARG B CA 1
ATOM 9422 C C . ARG B 1 643 ? 68.067 157.792 42.709 1.00 40.25 589 ARG B C 1
ATOM 9423 O O . ARG B 1 643 ? 68.113 157.084 43.718 1.00 42.17 589 ARG B O 1
ATOM 9431 N N . ASP B 1 644 ? 68.638 157.465 41.544 1.00 39.51 590 ASP B N 1
ATOM 9432 C CA . ASP B 1 644 ? 69.410 156.257 41.258 1.00 41.48 590 ASP B CA 1
ATOM 9433 C C . ASP B 1 644 ? 68.547 154.994 41.234 1.00 47.14 590 ASP B C 1
ATOM 9434 O O . ASP B 1 644 ? 69.064 153.864 41.368 1.00 38.18 590 ASP B O 1
ATOM 9439 N N . GLN B 1 645 ? 67.240 155.161 41.044 1.00 38.63 591 GLN B N 1
ATOM 9440 C CA . GLN B 1 645 ? 66.347 154.052 40.763 1.00 37.69 591 GLN B CA 1
ATOM 9441 C C . GLN B 1 645 ? 65.505 154.375 39.537 1.00 39.57 591 GLN B C 1
ATOM 9442 O O . GLN B 1 645 ? 65.347 155.536 39.144 1.00 40.50 591 GLN B O 1
ATOM 9448 N N . GLY B 1 646 ? 64.992 153.326 38.911 1.00 35.64 592 GLY B N 1
ATOM 9449 C CA . GLY B 1 646 ? 64.170 153.498 37.735 1.00 33.43 592 GLY B CA 1
ATOM 9450 C C . GLY B 1 646 ? 63.848 152.186 37.057 1.00 39.66 592 GLY B C 1
ATOM 9451 O O . GLY B 1 646 ? 63.496 151.196 37.711 1.00 35.57 592 GLY B O 1
ATOM 9452 N N . ASN B 1 647 ? 63.976 152.166 35.738 1.00 39.19 593 ASN B N 1
ATOM 9453 C CA . ASN B 1 647 ? 63.628 150.995 34.940 1.00 40.37 593 ASN B CA 1
ATOM 9454 C C . ASN B 1 647 ? 64.801 150.661 34.035 1.00 35.70 593 ASN B C 1
ATOM 9455 O O . ASN B 1 647 ? 65.895 151.204 34.225 1.00 42.83 593 ASN B O 1
ATOM 9460 N N . VAL B 1 648 ? 64.584 149.800 33.033 1.00 36.77 594 VAL B N 1
ATOM 9461 C CA . VAL B 1 648 ? 65.686 149.380 32.171 1.00 37.97 594 VAL B CA 1
ATOM 9462 C C . VAL B 1 648 ? 66.102 150.498 31.218 1.00 44.78 594 VAL B C 1
ATOM 9463 O O . VAL B 1 648 ? 67.221 150.471 30.688 1.00 41.88 594 VAL B O 1
ATOM 9467 N N . VAL B 1 649 ? 65.243 151.490 31.003 1.00 41.52 595 VAL B N 1
ATOM 9468 C CA . VAL B 1 649 ? 65.571 152.595 30.101 1.00 43.89 595 VAL B CA 1
ATOM 9469 C C . VAL B 1 649 ? 66.351 153.697 30.817 1.00 43.53 595 VAL B C 1
ATOM 9470 O O . VAL B 1 649 ? 67.330 154.220 30.277 1.00 46.62 595 VAL B O 1
ATOM 9474 N N . GLY B 1 650 ? 65.935 154.094 32.013 1.00 40.76 596 GLY B N 1
ATOM 9475 C CA . GLY B 1 650 ? 66.613 155.198 32.682 1.00 42.47 596 GLY B CA 1
ATOM 9476 C C . GLY B 1 650 ? 66.293 155.283 34.160 1.00 47.12 596 GLY B C 1
ATOM 9477 O O . GLY B 1 650 ? 65.478 154.523 34.698 1.00 39.17 596 GLY B O 1
ATOM 9478 N N . LYS B 1 651 ? 66.970 156.231 34.819 1.00 44.94 597 LYS B N 1
ATOM 9479 C CA . LYS B 1 651 ? 66.877 156.411 36.262 1.00 40.67 597 LYS B CA 1
ATOM 9480 C C . LYS B 1 651 ? 66.352 157.803 36.603 1.00 47.21 597 LYS B C 1
ATOM 9481 O O . LYS B 1 651 ? 66.463 158.739 35.810 1.00 44.54 597 LYS B O 1
ATOM 9487 N N . ASP B 1 652 ? 65.761 157.920 37.794 1.00 44.30 598 ASP B N 1
ATOM 9488 C CA . ASP B 1 652 ? 65.502 159.228 38.382 1.00 42.04 598 ASP B CA 1
ATOM 9489 C C . ASP B 1 652 ? 66.814 159.853 38.836 1.00 45.17 598 ASP B C 1
ATOM 9490 O O . ASP B 1 652 ? 67.761 159.159 39.220 1.00 41.13 598 ASP B O 1
ATOM 9495 N N . PHE B 1 653 ? 66.859 161.179 38.838 1.00 43.34 599 PHE B N 1
ATOM 9496 C CA . PHE B 1 653 ? 68.018 161.816 39.443 1.00 42.88 599 PHE B CA 1
ATOM 9497 C C . PHE B 1 653 ? 67.675 163.196 39.990 1.00 47.49 599 PHE B C 1
ATOM 9498 O O . PHE B 1 653 ? 67.993 163.502 41.141 1.00 46.28 599 PHE B O 1
ATOM 9506 N N . ASP B 1 654 ? 67.040 164.034 39.183 1.00 46.10 600 ASP B N 1
ATOM 9507 C CA . ASP B 1 654 ? 66.742 165.399 39.593 1.00 58.47 600 ASP B CA 1
ATOM 9508 C C . ASP B 1 654 ? 65.247 165.669 39.526 1.00 48.16 600 ASP B C 1
ATOM 9509 O O . ASP B 1 654 ? 64.535 165.105 38.694 1.00 42.01 600 ASP B O 1
ATOM 9514 N N . LYS B 1 655 ? 64.770 166.521 40.428 1.00 48.94 601 LYS B N 1
ATOM 9515 C CA . LYS B 1 655 ? 63.396 166.986 40.329 1.00 45.28 601 LYS B CA 1
ATOM 9516 C C . LYS B 1 655 ? 63.214 167.751 39.022 1.00 46.73 601 LYS B C 1
ATOM 9517 O O . LYS B 1 655 ? 64.173 168.255 38.431 1.00 45.48 601 LYS B O 1
ATOM 9523 N N . SER B 1 656 ? 61.985 167.792 38.536 1.00 41.53 602 SER B N 1
ATOM 9524 C CA . SER B 1 656 ? 61.723 168.382 37.235 1.00 44.58 602 SER B CA 1
ATOM 9525 C C . SER B 1 656 ? 60.929 169.675 37.385 1.00 43.58 602 SER B C 1
ATOM 9526 O O . SER B 1 656 ? 60.118 169.824 38.296 1.00 43.69 602 SER B O 1
ATOM 9529 N N . ALA B 1 657 ? 61.131 170.584 36.444 1.00 47.84 603 ALA B N 1
ATOM 9530 C CA . ALA B 1 657 ? 60.496 171.891 36.482 1.00 44.38 603 ALA B CA 1
ATOM 9531 C C . ALA B 1 657 ? 59.116 171.849 35.829 1.00 45.53 603 ALA B C 1
ATOM 9532 O O . ALA B 1 657 ? 58.891 171.129 34.852 1.00 48.26 603 ALA B O 1
ATOM 9534 N N . GLY B 1 658 ? 58.181 172.626 36.382 1.00 46.00 604 GLY B N 1
ATOM 9535 C CA . GLY B 1 658 ? 56.902 172.812 35.721 1.00 43.38 604 GLY B CA 1
ATOM 9536 C C . GLY B 1 658 ? 57.053 173.547 34.401 1.00 43.69 604 GLY B C 1
ATOM 9537 O O . GLY B 1 658 ? 58.077 174.165 34.130 1.00 42.71 604 GLY B O 1
ATOM 9538 N N . PHE B 1 659 ? 56.021 173.469 33.557 1.00 41.59 605 PHE B N 1
ATOM 9539 C CA . PHE B 1 659 ? 56.040 174.185 32.284 1.00 43.84 605 PHE B CA 1
ATOM 9540 C C . PHE B 1 659 ? 54.638 174.230 31.694 1.00 42.79 605 PHE B C 1
ATOM 9541 O O . PHE B 1 659 ? 53.757 173.449 32.067 1.00 43.25 605 PHE B O 1
ATOM 9549 N N . GLY B 1 660 ? 54.454 175.147 30.746 1.00 44.03 606 GLY B N 1
ATOM 9550 C CA . GLY B 1 660 ? 53.237 175.205 29.955 1.00 39.96 606 GLY B CA 1
ATOM 9551 C C . GLY B 1 660 ? 53.574 175.427 28.494 1.00 45.24 606 GLY B C 1
ATOM 9552 O O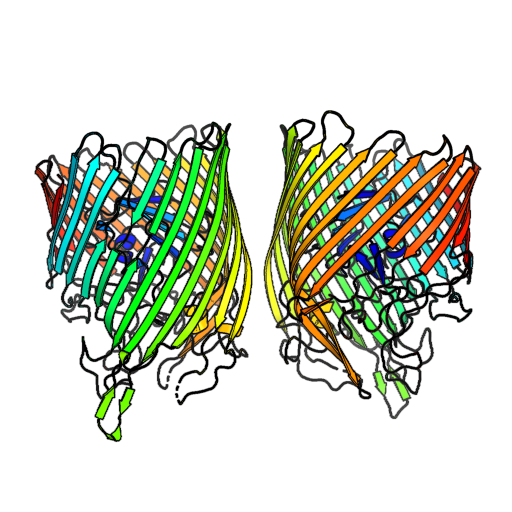 . GLY B 1 660 ? 54.476 176.205 28.182 1.00 44.22 606 GLY B O 1
ATOM 9553 N N . VAL B 1 661 ? 52.880 174.751 27.589 1.00 39.63 607 VAL B N 1
ATOM 9554 C CA . VAL B 1 661 ? 53.204 174.793 26.168 1.00 45.30 607 VAL B CA 1
ATOM 9555 C C . VAL B 1 661 ? 51.901 174.861 25.392 1.00 40.62 607 VAL B C 1
ATOM 9556 O O . VAL B 1 661 ? 50.909 174.238 25.778 1.00 38.60 607 VAL B O 1
ATOM 9560 N N . PHE B 1 662 ? 51.910 175.594 24.282 1.00 37.30 608 PHE B N 1
ATOM 9561 C CA . PHE B 1 662 ? 50.696 175.908 23.544 1.00 37.73 608 PHE B CA 1
ATOM 9562 C C . PHE B 1 662 ? 50.828 175.481 22.092 1.00 33.34 608 PHE B C 1
ATOM 9563 O O . PHE B 1 662 ? 51.872 175.688 21.465 1.00 37.81 608 PHE B O 1
ATOM 9571 N N . SER B 1 663 ? 49.742 174.950 21.546 1.00 33.77 609 SER B N 1
ATOM 9572 C CA . SER B 1 663 ? 49.710 174.506 20.162 1.00 38.96 609 SER B CA 1
ATOM 9573 C C . SER B 1 663 ? 48.370 174.898 19.550 1.00 41.09 609 SER B C 1
ATOM 9574 O O . SER B 1 663 ? 47.376 175.097 20.250 1.00 40.59 609 SER B O 1
ATOM 9577 N N . LEU B 1 664 ? 48.358 175.037 18.228 1.00 40.84 610 LEU B N 1
ATOM 9578 C CA . LEU B 1 664 ? 47.188 175.542 17.526 1.00 43.33 610 LEU B CA 1
ATOM 9579 C C . LEU B 1 664 ? 47.152 174.901 16.152 1.00 39.59 610 LEU B C 1
ATOM 9580 O O . LEU B 1 664 ? 48.197 174.701 15.534 1.00 47.06 610 LEU B O 1
ATOM 9585 N N . ASN B 1 665 ? 45.959 174.578 15.673 1.00 38.59 611 ASN B N 1
ATOM 9586 C CA . ASN B 1 665 ? 45.850 173.956 14.365 1.00 45.37 611 ASN B CA 1
ATOM 9587 C C . ASN B 1 665 ? 44.588 174.440 13.672 1.00 46.36 611 ASN B C 1
ATOM 9588 O O . ASN B 1 665 ? 43.643 174.900 14.311 1.00 44.19 611 ASN B O 1
ATOM 9593 N N . GLY B 1 666 ? 44.575 174.296 12.351 1.00 46.45 612 GLY B N 1
ATOM 9594 C CA . GLY B 1 666 ? 43.376 174.557 11.581 1.00 48.16 612 GLY B CA 1
ATOM 9595 C C . GLY B 1 666 ? 43.287 173.604 10.415 1.00 45.46 612 GLY B C 1
ATOM 9596 O O . GLY B 1 666 ? 44.290 173.022 9.981 1.00 49.17 612 GLY B O 1
ATOM 9597 N N . ALA B 1 667 ? 42.069 173.456 9.903 1.00 41.77 613 ALA B N 1
ATOM 9598 C CA . ALA B 1 667 ? 41.807 172.582 8.770 1.00 45.79 613 ALA B CA 1
ATOM 9599 C C . ALA B 1 667 ? 40.715 173.173 7.881 1.00 51.05 613 ALA B C 1
ATOM 9600 O O . ALA B 1 667 ? 39.749 173.765 8.371 1.00 54.84 613 ALA B O 1
ATOM 9602 N N . TYR B 1 668 ? 40.871 172.993 6.570 1.00 46.41 614 TYR B N 1
ATOM 9603 C CA . TYR B 1 668 ? 39.880 173.398 5.581 1.00 47.96 614 TYR B CA 1
ATOM 9604 C C . TYR B 1 668 ? 39.600 172.229 4.650 1.00 46.38 614 TYR B C 1
ATOM 9605 O O . TYR B 1 668 ? 40.505 171.777 3.944 1.00 46.94 614 TYR B O 1
ATOM 9614 N N . ARG B 1 669 ? 38.354 171.755 4.635 1.00 44.88 615 ARG B N 1
ATOM 9615 C CA . ARG B 1 669 ? 37.935 170.731 3.684 1.00 48.84 615 ARG B CA 1
ATOM 9616 C C . ARG B 1 669 ? 37.761 171.306 2.283 1.00 52.20 615 ARG B C 1
ATOM 9617 O O . ARG B 1 669 ? 36.708 171.864 1.958 1.00 49.69 615 ARG B O 1
ATOM 9625 N N . VAL B 1 670 ? 38.789 171.142 1.450 1.00 49.79 616 VAL B N 1
ATOM 9626 C CA . VAL B 1 670 ? 38.776 171.661 0.084 1.00 49.80 616 VAL B CA 1
ATOM 9627 C C . VAL B 1 670 ? 37.626 171.058 -0.716 1.00 48.58 616 VAL B C 1
ATOM 9628 O O . VAL B 1 670 ? 36.946 171.764 -1.469 1.00 44.67 616 VAL B O 1
ATOM 9632 N N . THR B 1 671 ? 37.453 169.739 -0.628 1.00 41.94 617 THR B N 1
ATOM 9633 C CA . THR B 1 671 ? 36.265 169.033 -1.079 1.00 47.94 617 THR B CA 1
ATOM 9634 C C . THR B 1 671 ? 35.928 168.000 -0.005 1.00 50.97 617 THR B C 1
ATOM 9635 O O . THR B 1 671 ? 36.611 167.879 1.024 1.00 50.88 617 THR B O 1
ATOM 9639 N N . ARG B 1 672 ? 34.886 167.200 -0.258 1.00 57.00 618 ARG B N 1
ATOM 9640 C CA . ARG B 1 672 ? 34.589 166.089 0.642 1.00 63.32 618 ARG B CA 1
ATOM 9641 C C . ARG B 1 672 ? 35.713 165.064 0.681 1.00 63.02 618 ARG B C 1
ATOM 9642 O O . ARG B 1 672 ? 35.787 164.289 1.639 1.00 67.28 618 ARG B O 1
ATOM 9650 N N . ASN B 1 673 ? 36.575 165.022 -0.335 1.00 58.56 619 ASN B N 1
ATOM 9651 C CA . ASN B 1 673 ? 37.602 163.994 -0.424 1.00 58.06 619 ASN B CA 1
ATOM 9652 C C . ASN B 1 673 ? 38.998 164.515 -0.161 1.00 58.17 619 ASN B C 1
ATOM 9653 O O . ASN B 1 673 ? 39.936 163.717 -0.134 1.00 56.24 619 ASN B O 1
ATOM 9658 N N . VAL B 1 674 ? 39.179 165.824 -0.007 1.00 51.21 620 VAL B N 1
ATOM 9659 C CA . VAL B 1 674 ? 40.512 166.397 0.117 1.00 47.66 620 VAL B CA 1
ATOM 9660 C C . VAL B 1 674 ? 40.480 167.452 1.212 1.00 54.20 620 VAL B C 1
ATOM 9661 O O . VAL B 1 674 ? 39.751 168.445 1.100 1.00 46.84 620 VAL B O 1
ATOM 9665 N N . LYS B 1 675 ? 41.285 167.258 2.254 1.00 48.51 621 LYS B N 1
ATOM 9666 C CA . LYS B 1 675 ? 41.350 168.172 3.382 1.00 44.86 621 LYS B CA 1
ATOM 9667 C C . LYS B 1 675 ? 42.766 168.700 3.537 1.00 50.84 621 LYS B C 1
ATOM 9668 O O . LYS B 1 675 ? 43.733 167.931 3.466 1.00 47.25 621 LYS B O 1
ATOM 9674 N N . LEU B 1 676 ? 42.877 170.009 3.741 1.00 43.08 622 LEU B N 1
ATOM 9675 C CA . LEU B 1 676 ? 44.131 170.694 4.026 1.00 43.35 622 LEU B CA 1
ATOM 9676 C C . LEU B 1 676 ? 44.142 171.100 5.488 1.00 50.37 622 LEU B C 1
ATOM 9677 O O . LEU B 1 676 ? 43.161 171.673 5.974 1.00 49.04 622 LEU B O 1
ATOM 9682 N N . SER B 1 677 ? 45.258 170.860 6.174 1.00 45.11 623 SER B N 1
ATOM 9683 C CA . SER B 1 677 ? 45.380 171.279 7.559 1.00 40.76 623 SER B CA 1
ATOM 9684 C C . SER B 1 677 ? 46.798 171.748 7.818 1.00 43.55 623 SER B C 1
ATOM 9685 O O . SER B 1 677 ? 47.717 171.484 7.041 1.00 44.94 623 SER B O 1
ATOM 9688 N N . ALA B 1 678 ? 46.959 172.482 8.911 1.00 39.23 624 ALA B N 1
ATOM 9689 C CA . ALA B 1 678 ? 48.262 173.004 9.285 1.00 45.14 624 ALA B CA 1
ATOM 9690 C C . ALA B 1 678 ? 48.222 173.316 10.768 1.00 46.06 624 ALA B C 1
ATOM 9691 O O . ALA B 1 678 ? 47.153 173.521 11.347 1.00 45.16 624 ALA B O 1
ATOM 9693 N N . GLY B 1 679 ? 49.399 173.341 11.381 1.00 43.25 625 GLY B N 1
ATOM 9694 C CA . GLY B 1 679 ? 49.418 173.665 12.792 1.00 40.67 625 GLY B CA 1
ATOM 9695 C C . GLY B 1 679 ? 50.783 174.129 13.216 1.00 39.60 625 GLY B C 1
ATOM 9696 O O . GLY B 1 679 ? 51.766 174.030 12.479 1.00 42.14 625 GLY B O 1
ATOM 9697 N N . VAL B 1 680 ? 50.832 174.639 14.434 1.00 40.41 626 VAL B N 1
ATOM 9698 C CA . VAL B 1 680 ? 52.086 174.952 15.095 1.00 40.38 626 VAL B CA 1
ATOM 9699 C C . VAL B 1 680 ? 52.048 174.283 16.461 1.00 42.04 626 VAL B C 1
ATOM 9700 O O . VAL B 1 680 ? 50.996 174.233 17.105 1.00 40.94 626 VAL B O 1
ATOM 9704 N N . ASP B 1 681 ? 53.186 173.745 16.888 1.00 43.98 627 ASP B N 1
ATOM 9705 C CA . ASP B 1 681 ? 53.324 173.146 18.203 1.00 43.83 627 ASP B CA 1
ATOM 9706 C C . ASP B 1 681 ? 54.393 173.912 18.961 1.00 39.95 627 ASP B C 1
ATOM 9707 O O . ASP B 1 681 ? 55.399 174.324 18.368 1.00 40.21 627 ASP B O 1
ATOM 9712 N N . ASN B 1 682 ? 54.182 174.092 20.271 1.00 36.47 628 ASN B N 1
ATOM 9713 C CA . ASN B 1 682 ? 55.056 174.929 21.095 1.00 40.02 628 ASN B CA 1
ATOM 9714 C C . ASN B 1 682 ? 55.207 176.329 20.468 1.00 38.29 628 ASN B C 1
ATOM 9715 O O . ASN B 1 682 ? 56.312 176.824 20.229 1.00 38.99 628 ASN B O 1
ATOM 9720 N N . LEU B 1 683 ? 54.062 176.953 20.186 1.00 40.06 629 LEU B N 1
ATOM 9721 C CA . LEU B 1 683 ? 54.043 178.278 19.552 1.00 39.08 629 LEU B CA 1
ATOM 9722 C C . LEU B 1 683 ? 54.993 179.269 20.227 1.00 40.18 629 LEU B C 1
ATOM 9723 O O . LEU B 1 683 ? 55.677 180.044 19.551 1.00 44.27 629 LEU B O 1
ATOM 9728 N N . PHE B 1 684 ? 55.089 179.239 21.552 1.00 38.71 630 PHE B N 1
ATOM 9729 C CA . PHE B 1 684 ? 55.907 180.222 22.236 1.00 42.93 630 PHE B CA 1
ATOM 9730 C C . PHE B 1 684 ? 57.350 179.773 22.433 1.00 46.98 630 PHE B C 1
ATOM 9731 O O . PHE B 1 684 ? 58.102 180.455 23.137 1.00 42.91 630 PHE B O 1
ATOM 9739 N N . ASP B 1 685 ? 57.763 178.679 21.774 1.00 44.31 631 ASP B N 1
ATOM 9740 C CA . ASP B 1 685 ? 59.171 178.257 21.704 1.00 43.57 631 ASP B CA 1
ATOM 9741 C C . ASP B 1 685 ? 59.758 178.059 23.104 1.00 46.67 631 ASP B C 1
ATOM 9742 O O . ASP B 1 685 ? 60.905 178.418 23.388 1.00 44.47 631 ASP B O 1
ATOM 9747 N N . LYS B 1 686 ? 58.946 177.486 23.989 1.00 44.74 632 LYS B N 1
ATOM 9748 C CA . LYS B 1 686 ? 59.391 177.148 25.336 1.00 44.75 632 LYS B CA 1
ATOM 9749 C C . LYS B 1 686 ? 60.582 176.189 25.309 1.00 47.33 632 LYS B C 1
ATOM 9750 O O . LYS B 1 686 ? 60.620 175.236 24.528 1.00 43.53 632 LYS B O 1
ATOM 9756 N N . ASP B 1 687 ? 61.572 176.466 26.151 1.00 42.64 633 ASP B N 1
ATOM 9757 C CA . ASP B 1 687 ? 62.694 175.564 26.351 1.00 46.87 633 ASP B CA 1
ATOM 9758 C C . ASP B 1 687 ? 62.374 174.678 27.552 1.00 49.85 633 ASP B C 1
ATOM 9759 O O . ASP B 1 687 ? 62.201 175.178 28.668 1.00 45.67 633 ASP B O 1
ATOM 9764 N N . TYR B 1 688 ? 62.254 173.373 27.323 1.00 44.60 634 TYR B N 1
ATOM 9765 C CA . TYR B 1 688 ? 61.824 172.511 28.413 1.00 42.89 634 TYR B CA 1
ATOM 9766 C C . TYR B 1 688 ? 62.123 171.049 28.105 1.00 41.19 634 TYR B C 1
ATOM 9767 O O . TYR B 1 688 ? 62.333 170.654 26.955 1.00 40.37 634 TYR B O 1
ATOM 9776 N N . THR B 1 689 ? 62.117 170.261 29.171 1.00 42.80 635 THR B N 1
ATOM 9777 C CA . THR B 1 689 ? 62.245 168.816 29.129 1.00 42.73 635 THR B CA 1
ATOM 9778 C C . THR B 1 689 ? 61.117 168.243 29.974 1.00 45.97 635 THR B C 1
ATOM 9779 O O . THR B 1 689 ? 60.473 168.966 30.742 1.00 43.89 635 THR B O 1
ATOM 9783 N N . GLU B 1 690 ? 60.841 166.952 29.798 1.00 41.29 636 GLU B N 1
ATOM 9784 C CA . GLU B 1 690 ? 59.848 166.275 30.615 1.00 44.04 636 GLU B CA 1
ATOM 9785 C C . GLU B 1 690 ? 60.542 165.321 31.576 1.00 45.23 636 GLU B C 1
ATOM 9786 O O . GLU B 1 690 ? 61.610 164.782 31.281 1.00 40.83 636 GLU B O 1
ATOM 9792 N N . HIS B 1 691 ? 59.921 165.142 32.742 1.00 38.49 637 HIS B N 1
ATOM 9793 C CA . HIS B 1 691 ? 60.532 164.376 33.819 1.00 42.02 637 HIS B CA 1
ATOM 9794 C C . HIS B 1 691 ? 60.895 162.951 33.376 1.00 40.05 637 HIS B C 1
ATOM 9795 O O . HIS B 1 691 ? 61.968 162.446 33.721 1.00 40.55 637 HIS B O 1
ATOM 9802 N N . LEU B 1 692 ? 60.020 162.294 32.610 1.00 37.34 638 LEU B N 1
ATOM 9803 C CA . LEU B 1 692 ? 60.265 160.913 32.197 1.00 42.65 638 LEU B CA 1
ATOM 9804 C C . LEU B 1 692 ? 61.256 160.782 31.052 1.00 41.94 638 LEU B C 1
ATOM 9805 O O . LEU B 1 692 ? 61.626 159.653 30.721 1.00 38.83 638 LEU B O 1
ATOM 9810 N N . ASN B 1 693 ? 61.689 161.890 30.442 1.00 37.52 639 ASN B N 1
ATOM 9811 C CA . ASN B 1 693 ? 62.557 161.805 29.276 1.00 35.38 639 ASN B CA 1
ATOM 9812 C C . ASN B 1 693 ? 63.878 161.145 29.651 1.00 40.65 639 ASN B C 1
ATOM 9813 O O . ASN B 1 693 ? 64.389 161.325 30.757 1.00 43.76 639 ASN B O 1
ATOM 9818 N N . LYS B 1 694 ? 64.417 160.359 28.728 1.00 42.54 640 LYS B N 1
ATOM 9819 C CA . LYS B 1 694 ? 65.639 159.597 28.982 1.00 46.71 640 LYS B CA 1
ATOM 9820 C C . LYS B 1 694 ? 66.752 160.487 29.529 1.00 44.41 640 LYS B C 1
ATOM 9821 O O . LYS B 1 694 ? 67.111 161.496 28.919 1.00 47.83 640 LYS B O 1
ATOM 9827 N N . ALA B 1 695 ? 67.261 160.129 30.710 1.00 48.60 641 ALA B N 1
ATOM 9828 C CA . ALA B 1 695 ? 68.414 160.799 31.304 1.00 49.55 641 ALA B CA 1
ATOM 9829 C C . ALA B 1 695 ? 69.707 160.226 30.730 1.00 50.82 641 ALA B C 1
ATOM 9830 O O . ALA B 1 695 ? 69.887 159.003 30.685 1.00 51.49 641 ALA B O 1
ATOM 9832 N N . GLY B 1 696 ? 70.611 161.108 30.306 1.00 46.90 642 GLY B N 1
ATOM 9833 C CA . GLY B 1 696 ? 71.818 160.690 29.619 1.00 48.50 642 GLY B CA 1
ATOM 9834 C C . GLY B 1 696 ? 72.702 159.738 30.400 1.00 49.29 642 GLY B C 1
ATOM 9835 O O . GLY B 1 696 ? 72.986 159.970 31.579 1.00 51.87 642 GLY B O 1
ATOM 9836 N N . ASP B 1 697 ? 73.132 158.657 29.751 1.00 48.01 643 ASP B N 1
ATOM 9837 C CA . ASP B 1 697 ? 74.026 157.702 30.391 1.00 53.62 643 ASP B CA 1
ATOM 9838 C C . ASP B 1 697 ? 75.359 158.368 30.715 1.00 58.09 643 ASP B C 1
ATOM 9839 O O . ASP B 1 697 ? 75.781 159.317 30.051 1.00 57.56 643 ASP B O 1
ATOM 9844 N N . ALA B 1 698 ? 76.028 157.863 31.750 1.00 55.53 644 ALA B N 1
ATOM 9845 C CA . ALA B 1 698 ? 77.355 158.357 32.086 1.00 59.89 644 ALA B CA 1
ATOM 9846 C C . ALA B 1 698 ? 78.398 157.804 31.117 1.00 60.23 644 ALA B C 1
ATOM 9847 O O . ALA B 1 698 ? 78.222 156.734 30.522 1.00 57.86 644 ALA B O 1
ATOM 9849 N N . GLY B 1 699 ? 79.487 158.548 30.958 1.00 55.69 645 GLY B N 1
ATOM 9850 C CA . GLY B 1 699 ? 80.634 158.076 30.211 1.00 61.14 645 GLY B CA 1
ATOM 9851 C C . GLY B 1 699 ? 80.756 158.566 28.785 1.00 63.02 645 GLY B C 1
ATOM 9852 O O . GLY B 1 699 ? 81.454 157.925 27.993 1.00 67.73 645 GLY B O 1
ATOM 9853 N N . PHE B 1 700 ? 80.109 159.671 28.429 1.00 59.17 646 PHE B N 1
ATOM 9854 C CA . PHE B 1 700 ? 80.131 160.164 27.062 1.00 64.66 646 PHE B CA 1
ATOM 9855 C C . PHE B 1 700 ? 80.251 161.681 27.080 1.00 70.44 646 PHE B C 1
ATOM 9856 O O . PHE B 1 700 ? 80.336 162.312 28.141 1.00 68.57 646 PHE B O 1
ATOM 9864 N N . GLY B 1 701 ? 80.259 162.269 25.882 1.00 71.11 647 GLY B N 1
ATOM 9865 C CA . GLY B 1 701 ? 80.458 163.702 25.767 1.00 74.04 647 GLY B CA 1
ATOM 9866 C C . GLY B 1 701 ? 79.278 164.522 26.248 1.00 76.37 647 GLY B C 1
ATOM 9867 O O . GLY B 1 701 ? 79.451 165.675 26.659 1.00 77.77 647 GLY B O 1
ATOM 9868 N N . PHE B 1 702 ? 78.071 163.958 26.202 1.00 73.55 648 PHE B N 1
ATOM 9869 C CA . PHE B 1 702 ? 76.904 164.691 26.676 1.00 72.85 648 PHE B CA 1
ATOM 9870 C C . PHE B 1 702 ? 76.859 164.693 28.206 1.00 74.91 648 PHE B C 1
ATOM 9871 O O . PHE B 1 702 ? 77.547 163.918 28.879 1.00 71.35 648 PHE B O 1
ATOM 9879 N N . SER B 1 703 ? 76.015 165.572 28.745 1.00 77.44 649 SER B N 1
ATOM 9880 C CA . SER B 1 703 ? 76.100 166.027 30.130 1.00 79.52 649 SER B CA 1
ATOM 9881 C C . SER B 1 703 ? 75.773 164.911 31.126 1.00 86.89 649 SER B C 1
ATOM 9882 O O . SER B 1 703 ? 75.583 163.742 30.775 1.00 84.79 649 SER B O 1
ATOM 9885 N N . ALA B 1 704 ? 75.690 165.297 32.402 1.00 88.29 650 ALA B N 1
ATOM 9886 C CA . ALA B 1 704 ? 75.566 164.374 33.525 1.00 86.07 650 ALA B CA 1
ATOM 9887 C C . ALA B 1 704 ? 74.318 163.506 33.431 1.00 75.37 650 ALA B C 1
ATOM 9888 O O . ALA B 1 704 ? 74.347 162.414 32.851 1.00 78.73 650 ALA B O 1
ATOM 9890 N N . ASN B 1 705 ? 73.219 163.980 34.005 1.00 70.30 651 ASN B N 1
ATOM 9891 C CA . ASN B 1 705 ? 71.987 163.207 34.099 1.00 66.51 651 ASN B CA 1
ATOM 9892 C C . ASN B 1 705 ? 70.823 163.933 33.436 1.00 62.99 651 ASN B C 1
ATOM 9893 O O . ASN B 1 705 ? 69.665 163.751 33.821 1.00 63.74 651 ASN B O 1
ATOM 9898 N N . GLU B 1 706 ? 71.122 164.746 32.425 1.00 60.55 652 GLU B N 1
ATOM 9899 C CA . GLU B 1 706 ? 70.122 165.618 31.825 1.00 60.86 652 GLU B CA 1
ATOM 9900 C C . GLU B 1 706 ? 69.153 164.826 30.959 1.00 55.04 652 GLU B C 1
ATOM 9901 O O . GLU B 1 706 ? 69.566 163.975 30.164 1.00 54.75 652 GLU B O 1
ATOM 9907 N N . THR B 1 707 ? 67.866 165.116 31.107 1.00 51.00 653 THR B N 1
ATOM 9908 C CA . THR B 1 707 ? 66.842 164.485 30.288 1.00 49.57 653 THR B CA 1
ATOM 9909 C C . THR B 1 707 ? 66.794 165.149 28.908 1.00 53.06 653 THR B C 1
ATOM 9910 O O . THR B 1 707 ? 67.110 166.337 28.762 1.00 49.38 653 THR B O 1
ATOM 9914 N N . VAL B 1 708 ? 66.414 164.369 27.891 1.00 42.52 654 VAL B N 1
ATOM 9915 C CA . VAL B 1 708 ? 66.347 164.854 26.511 1.00 43.64 654 VAL B CA 1
ATOM 9916 C C . VAL B 1 708 ? 65.462 166.101 26.451 1.00 41.39 654 VAL B C 1
ATOM 9917 O O . VAL B 1 708 ? 64.344 166.088 26.990 1.00 42.12 654 VAL B O 1
ATOM 9921 N N . PRO B 1 709 ? 65.901 167.186 25.811 1.00 43.27 655 PRO B N 1
ATOM 9922 C CA . PRO B 1 709 ? 65.027 168.365 25.681 1.00 43.70 655 PRO B CA 1
ATOM 9923 C C . PRO B 1 709 ? 63.890 168.108 24.701 1.00 44.82 655 PRO B C 1
ATOM 9924 O O . PRO B 1 709 ? 64.038 167.379 23.719 1.00 45.29 655 PRO B O 1
ATOM 9928 N N . GLU B 1 710 ? 62.733 168.698 24.992 1.00 40.47 656 GLU B N 1
ATOM 9929 C CA . GLU B 1 710 ? 61.624 168.645 24.056 1.00 38.85 656 GLU B CA 1
ATOM 9930 C C . GLU B 1 710 ? 61.860 169.632 22.908 1.00 38.29 656 GLU B C 1
ATOM 9931 O O . GLU B 1 710 ? 62.714 170.518 22.999 1.00 42.62 656 GLU B O 1
ATOM 9937 N N . PRO B 1 711 ? 61.155 169.461 21.795 1.00 37.77 657 PRO B N 1
ATOM 9938 C CA . PRO B 1 711 ? 61.357 170.357 20.652 1.00 44.18 657 PRO B CA 1
ATOM 9939 C C . PRO B 1 711 ? 60.860 171.766 20.942 1.00 42.37 657 PRO B C 1
ATOM 9940 O O . PRO B 1 711 ? 59.927 171.973 21.725 1.00 36.93 657 PRO B O 1
ATOM 9944 N N . GLY B 1 712 ? 61.506 172.737 20.294 1.00 43.76 658 GLY B N 1
ATOM 9945 C CA . GLY B 1 712 ? 61.022 174.104 20.270 1.00 38.05 658 GLY B CA 1
ATOM 9946 C C . GLY B 1 712 ? 59.827 174.235 19.345 1.00 38.99 658 GLY B C 1
ATOM 9947 O O . GLY B 1 712 ? 59.127 173.264 19.046 1.00 38.82 658 GLY B O 1
ATOM 9948 N N . ARG B 1 713 ? 59.618 175.457 18.840 1.00 42.42 659 ARG B N 1
ATOM 9949 C CA . ARG B 1 713 ? 58.509 175.704 17.924 1.00 36.91 659 ARG B CA 1
ATOM 9950 C C . ARG B 1 713 ? 58.711 174.968 16.607 1.00 33.53 659 ARG B C 1
ATOM 9951 O O . ARG B 1 713 ? 59.790 175.024 16.010 1.00 39.45 659 ARG B O 1
ATOM 9959 N N . THR B 1 714 ? 57.661 174.295 16.139 1.00 34.47 660 THR B N 1
ATOM 9960 C CA . THR B 1 714 ? 57.685 173.624 14.849 1.00 39.33 660 THR B CA 1
ATOM 9961 C C . THR B 1 714 ? 56.337 173.792 14.166 1.00 39.79 660 THR B C 1
ATOM 9962 O O . THR B 1 714 ? 55.307 173.998 14.808 1.00 42.12 660 THR B O 1
ATOM 9966 N N . PHE B 1 715 ? 56.353 173.636 12.852 1.00 41.13 661 PHE B N 1
ATOM 9967 C CA . PHE B 1 715 ? 55.180 173.794 12.011 1.00 39.94 661 PHE B CA 1
ATOM 9968 C C . PHE B 1 715 ? 54.974 172.532 11.201 1.00 42.47 661 PHE B C 1
ATOM 9969 O O . PHE B 1 715 ? 55.924 171.801 10.925 1.00 41.77 661 PHE B O 1
ATOM 9977 N N . TRP B 1 716 ? 53.734 172.298 10.794 1.00 39.69 662 TRP B N 1
ATOM 9978 C CA . TRP B 1 716 ? 53.428 171.184 9.918 1.00 44.19 662 TRP B CA 1
ATOM 9979 C C . TRP B 1 716 ? 52.237 171.575 9.066 1.00 45.41 662 TRP B C 1
ATOM 9980 O O . TRP B 1 716 ? 51.375 172.348 9.495 1.00 44.24 662 TRP B O 1
ATOM 9991 N N . THR B 1 717 ? 52.204 171.051 7.850 1.00 40.77 663 THR B N 1
ATOM 9992 C CA . THR B 1 717 ? 51.005 171.093 7.032 1.00 44.61 663 THR B CA 1
ATOM 9993 C C . THR B 1 717 ? 50.799 169.712 6.443 1.00 44.20 663 THR B C 1
ATOM 9994 O O . THR B 1 717 ? 51.756 168.953 6.240 1.00 43.67 663 THR B O 1
ATOM 9998 N N . LYS B 1 718 ? 49.541 169.401 6.169 1.00 44.18 664 LYS B N 1
ATOM 9999 C CA . LYS B 1 718 ? 49.122 168.068 5.787 1.00 43.43 664 LYS B CA 1
ATOM 10000 C C . LYS B 1 718 ? 48.015 168.149 4.751 1.00 48.38 664 LYS B C 1
ATOM 10001 O O . LYS B 1 718 ? 47.164 169.041 4.810 1.00 46.02 664 LYS B O 1
ATOM 10007 N N . VAL B 1 719 ? 48.009 167.212 3.812 1.00 38.30 665 VAL B N 1
ATOM 10008 C CA . VAL B 1 719 ? 46.868 167.019 2.925 1.00 46.26 665 VAL B CA 1
ATOM 10009 C C . VAL B 1 719 ? 46.396 165.577 3.061 1.00 53.86 665 VAL B C 1
ATOM 10010 O O . VAL B 1 719 ? 47.203 164.645 2.973 1.00 50.55 665 VAL B O 1
ATOM 10014 N N . ASP B 1 720 ? 45.102 165.401 3.321 1.00 49.99 666 ASP B N 1
ATOM 10015 C CA . ASP B 1 720 ? 44.471 164.096 3.470 1.00 55.36 666 ASP B CA 1
ATOM 10016 C C . ASP B 1 720 ? 43.534 163.840 2.300 1.00 58.87 666 ASP B C 1
ATOM 10017 O O . ASP B 1 720 ? 42.756 164.723 1.915 1.00 53.85 666 ASP B O 1
ATOM 10022 N N . PHE B 1 721 ? 43.601 162.626 1.750 1.00 51.54 667 PHE B N 1
ATOM 10023 C CA . PHE B 1 721 ? 42.731 162.178 0.669 1.00 54.79 667 PHE B CA 1
ATOM 10024 C C . PHE B 1 721 ? 41.870 161.029 1.164 1.00 61.48 667 PHE B C 1
ATOM 10025 O O . PHE B 1 721 ? 42.334 160.176 1.933 1.00 56.99 667 PHE B O 1
ATOM 10033 N N . SER B 1 722 ? 40.622 160.994 0.704 1.00 58.42 668 SER B N 1
ATOM 10034 C CA . SER B 1 722 ? 39.678 159.997 1.206 1.00 64.56 668 SER B CA 1
ATOM 10035 C C . SER B 1 722 ? 38.628 159.776 0.116 1.00 68.20 668 SER B C 1
ATOM 10036 O O . SER B 1 722 ? 37.647 160.516 0.027 1.00 65.72 668 SER B O 1
ATOM 10039 N N . PHE B 1 723 ? 38.860 158.761 -0.711 1.00 64.09 669 PHE B N 1
ATOM 10040 C CA . PHE B 1 723 ? 37.960 158.429 -1.807 1.00 69.78 669 PHE B CA 1
ATOM 10041 C C . PHE B 1 723 ? 37.247 157.096 -1.574 1.00 81.52 669 PHE B C 1
ATOM 10042 O O . PHE B 1 723 ? 37.667 156.272 -0.752 1.00 79.67 669 PHE B O 1
#

InterPro domains:
  IPR000531 TonB-dependent receptor-like, beta-barrel [PF00593] (235-683)
  IPR010100 TonB-dependent copper receptor [TIGR01778] (82-723)
  IPR012910 TonB-dependent receptor, plug domain [PF07715] (90-181)
  IPR036942 TonB-dependent receptor-like, beta-barrel domain superfamily [G3DSA:2.40.170.20] (193-723)
  IPR037066 TonB-dependent receptor, plug domain superfamily [G3DSA:2.170.130.10] (74-187)
  IPR039426 TonB-dependent receptor-like [PS52016] (74-723)
  IPR039426 TonB-dependent receptor-like [PTHR30069] (41-723)

Secondary structure (DSSP, 8-state):
-----BS----SBTTEEEE-TTS-BSSS---SHHHHHTTSTTEEEE--BSS-PEEEETTEEGGGEEEEETTEE-----TT-TT-GGGG--GGG-SEEEEEESS---TT-S--SSEEEEEE-PPP--SSSEEEEEEEEEEETTTEEEEEEEEEEEETTEEEEEEEEEEEE---B-TTS-B-S--EEEEEEEEEEEE-SSTTEEEEEEEEEEEEEE-BTTSS-EEEEEEEEEEEEEEEEE--SSSEEEEEEEEEEEEEEEEEESSSSS---TTSS--S--EEEEEEEEEEEEEEEEEEETTEEEEEEEEEEEEEEEEEE-EEETTTTEEE-GGGS--EEEEEEEEEEEEEEEEE--STTEEEEEEEEEEEEEEEE--SEE---EE-TTTT-EEEEEEEEEEEEEEEE-SSSSEEEEEEEEEEEE---HHHHHS-SB-STT-S-HHHHPPPEEEEEEEEEEEEE-SSEEEEEEEEEEEEEEEEEEEEE----EEEEEEEEEEEEEEEEEEEEE-SSSEEEEEEEEEEEEEETTTTEEPSSPPPPEEEEEEEEEETTEEEEEEEEEE--B----BTEE-SS-BB-S-B--EEEEEEEEEEE-SSSEEEEEEEESTT----B-TTSPBPPSSSSSPTTPBPBPP-SEEEEEEEEE-/--EEEE-TT---SSHHHHHTTSTTEEEE--SSS--EEEETTEEGGGEEEEETTB------TT-TT-GGGG--GGG-SEEEEEESS---TT-S--SSEEEEEE-PPP--SSSEEEEEEEEEEETTTEEEEEEEEEEEETTEEEEEEEEEEEE--EEBTTS-EES--EEEEEEEEEEEE-SSTTEEEEEEEEEEEEEE--TTSS-EEEEEEEEEEEEEEEEE--SSSEEEEEEEEEEEEEEEEEESSSSS---TTSS--S--EEEEEEEEEEEEEEEEEEETTEEEEEEEEEEEEEEEEEE-EEETTTTEEE-GGGS--EEEEEEEEEEEEEEEEEEEETTEEEEEEEEEEEEEEEE--SEE--PPPEE-TTTT-EEEEEEEEEEEEEEEE-SSSSEEEEEEEEEEEE---HHHHHS-SB-STT-S-STTTPPPEEEEEEEEEEEEE-SSEEEEEEEEEEEEEEEEEEEEEEETTEEEEEEEEEEEEEEEEEEEEEEE-SSSEEEEEEEEEEEEEETTTTEEPSSPPPPEEEEEEEEEETTEEEEEEEEEE--B----BTEE-SS-BB-S-B--EEEEEEEEEEEEETTEEEEEEEESTT----B-TTSPBPPSSSSS-SSPBPBPB-SEEEEEEEEE-

GO terms:
  GO:0005515 protein binding (F, IPI)

Sequence (1288 aa):
LAPSVVTGVAQSSPLTIVTNPKEPRQPVPASDGADYLKTIPGFAVIRNGGSNGDPVLRGMFGSRLNILTNGGMMLGACPNRMDAPTSYISPETYDKLTVIKGPQTVLWGPGASAGTILFEREPERFGELGSRVNASLLAGSNGRFDKVLDAAAGNRLGYLRFTGNHAQSDDYEDGAGNTVPSRWKKWNGDVVAVVGWTPDEDTLIELTAGKGDGEARYAGRGMDGSQFKRESLLGLRFVKSNVSDVLEKVEAQVYYNYADHIMDNFRLRTPDPSSMMPMPMASQVDRRTLGGRLAATWRWDDFKLVTGVDAMRNEHRARGSKYDMMTDYYTDADQFPWSKDAVFHNYGAFGELTWFAAERDRLIGGLRLDRASVKDYRQTLKHAMANPTANDTRADTLPSGFVRYEHDLADSPTTLYAGLGHAERFPDYWELFSPKRGPNGSVNAFDKIKPEKTTQLDFGLQYNGDKLQAWASGYVGVVQDFILFSYREMGSSTQATNVDARIMGGELGASYQLTGNWKTDASLAYAWGKNSSDDRALPQIPPLEARFGLTYEEGDWWSAGSLWRVVAPQNRIARDQGNVVGKDFDKSAGFGVFSLNGAYRVTRNVKLSAGVDNLFDKDYTEHLNKAGDAGFGFSANETVPEPGRTFWTTKVDFSFPLTIVTNPKEPASDGADYLKTIPGFAVIRNGGSNGDPVLRGMFGSRLNILTNGGMMLGACPNRMDAPTSSYISPETYDKLTVIKGPQTVLWGPGASAGTILFEREPERFGELGSRVNASLLAGSNGRFDKVLDAAAGNRLGYLRFTGNHAQSDDYEDGAGNTVPSRWKKWNGDVAVGWTPDEDTLIELTAGKGDGEARYAGRGMDGSQFKRESLGLRFVKSNVSDVLEKVEAQVYYNYADHIMDNFRLRTPDPSSMMPMPMASQVDRRTLGGRLAATWRWDDFKLVTGVDAMMRNEHRARGSKYDMMTDYYTDADQFPWSKDAVFHNYGAFGELTWFAAERDRLIGGLRLDRASVKDYRQTLKMGHAMANPTANDTRADTLPSGFVRYEHDLADSPTTLYAGLGHAERFPDYWELFSPKRGPNGSVNAFDKIKPEKTTQLDFGLQYNGDKLQAWASGYVGVVQDFILFSYREGMMGSSTQATNVDARIMGGELGASYQLTGNWKTDASLAYAWGKNSSDDRALPQIPPLEARFGLTYEEGDWSAGSLWRVVAPQNRIARDQGNVVGKDFDKSAGFGVFSLNGAYRVTRNVKLSAGVDNLFDKDYTEHLNKAGDAGFGFSANETVPEPGRTFWTKVDFSF

CATH classification: 2.40.170.20

B-factor: mean 49.47, std 14.7, range [25.79, 136.22]

Nearest PDB structures (foldseek):
  6fok-assembly2_B  TM=1.002E+00  e=0.000E+00  Pseudomonas aeruginosa PAO1
  6z8s-assembly2_B  TM=9.950E-01  e=0.000E+00  Pseudomonas aeruginosa PAO1
  6z8s-assembly1_A  TM=9.921E-01  e=0.000E+00  Pseudomonas aeruginosa PAO1
  6z8r-assembly1_A  TM=9.920E-01  e=0.000E+00  Pseudomonas aeruginosa PAO1
  6z8q-assembly1_A  TM=9.905E-01  e=0.000E+00  Pseudomonas aeruginosa PAO1

Solvent-accessible surface area: 53133 Å² total; per-residue (Å²): 188,9,9,44,13,30,16,39,18,64,10,71,33,0,4,39,0,69,16,70,0,55,68,6,9,0,28,66,17,10,8,0,0,0,39,5,0,34,1,2,7,10,10,10,12,0,47,0,1,16,9,4,6,0,4,3,0,11,10,9,19,9,35,11,10,13,16,5,25,39,19,2,37,10,28,0,1,0,34,58,9,3,2,3,19,0,11,21,7,7,0,27,5,18,31,60,1,18,0,24,0,1,6,3,23,3,26,61,12,47,5,12,5,6,0,1,0,21,1,65,40,66,47,25,233,35,42,147,148,28,80,52,51,36,24,9,79,5,40,24,36,54,43,28,89,9,98,13,78,1,28,5,46,10,58,133,98,16,16,101,8,81,5,8,15,53,3,56,13,76,31,15,86,9,16,62,48,88,82,6,64,1,62,7,65,19,100,23,21,20,56,9,73,3,144,29,49,75,166,51,18,19,50,17,82,34,33,10,116,4,32,11,38,2,54,2,7,13,11,7,21,2,0,23,29,14,93,22,82,26,93,11,84,49,68,23,62,33,94,68,57,138,59,27,73,72,34,38,35,22,79,28,62,12,26,0,19,0,31,4,0,3,60,106,12,68,116,32,55,88,108,13,99,28,62,59,38,44,2,30,10,4,2,6,80,1,98,6,14,23,90,0,18,7,84,84,93,113,67,48,77,49,11,48,14,78,18,40,26,86,5,22,2,50,32,46,36,21,125,55,60,124,176,95,98,138,54,36,37,4,77,124,58,107,59,69,70,18,1,6,15,53,8,122,6,52,10,21,25,79,17,99,66,21,67,143,85,32,54,68,10,28,2,92,10,57,5,91,7,22,2,65,0,54,39,106,85,53,173,180,61,112,73,9,77,3,32,77,63,88,52,30,20,15,4,17,13,10,14,73,35,101,26,48,29,70,78,149,43,70,15,23,69,12,48,4,90,2,17,6,2,12,24,2,22,11,11,10,2,18,34,13,149,55,5,19,141,90,33,89,20,2,2,75,62,0,72,13,2,10,3,33,8,68,0,85,11,73,16,73,80,12,140,108,68,65,28,17,28,3,9,3,52,10,71,1,14,18,21,7,1,5,28,36,144,105,198,19,56,14,23,29,0,30,31,10,50,3,130,10,85,17,16,5,92,5,38,16,77,60,81,69,68,55,104,60,44,54,42,20,60,18,100,9,62,2,65,0,47,66,68,107,110,12,2,10,15,7,17,17,69,22,13,16,104,8,76,36,52,35,79,65,76,101,4,43,9,29,9,103,21,69,7,31,73,15,90,88,35,5,129,48,18,6,16,21,8,5,32,3,51,84,134,17,79,30,17,27,14,29,6,66,14,21,7,107,80,63,47,194,42,32,24,77,4,46,6,23,8,5,48,135,56,84,77,31,48,15,16,5,4,8,8,7,56,27,41,38,72,69,66,47,36,120,34,6,39,7,30,4,117,22,102,10,77,12,26,34,62,58,140,37,9,67,35,90,41,58,8,69,168,102,37,8,1,0,0,45,31,0,38,88,11,29,11,8,11,11,2,43,1,2,16,8,5,5,1,3,2,0,11,8,13,20,9,38,12,11,7,13,5,25,33,16,3,47,10,26,1,1,0,29,63,11,3,3,3,23,0,12,24,5,12,6,42,4,16,28,76,1,20,0,20,0,0,8,3,24,3,26,58,13,52,6,13,6,6,0,1,0,24,1,52,36,79,34,21,218,36,42,152,145,25,85,56,50,42,22,2,70,8,47,22,36,51,45,36,84,16,105,17,78,3,26,6,44,11,56,154,65,15,14,105,7,83,5,7,13,56,3,66,13,76,34,15,86,10,13,63,48,88,87,5,66,1,69,7,74,18,96,23,18,26,63,10,69,4,140,27,50,62,154,34,11,19,49,20,95,39,42,11,123,4,35,11,33,2,54,2,7,12,12,7,14,2,0,21,29,16,91,18,67,18,98,11,85,37,69,25,73,34,94,74,56,132,54,28,72,66,35,37,32,22,80,26,54,14,24,0,20,0,30,11,0,3,58,107,9,73,116,27,51,110,110,15,82,50,53,32,40,31,2,32,10,5,1,7,82,1,102,7,15,23,91,2,17,6,81,88,93,110,68,48,75,55,11,56,12,75,20,40,36,85,6,24,2,48,32,43,32,18,128,48,68,135,186,84,97,144,54,38,37,3,77,128,52,107,62,70,70,15,0,6,17,56,8,120,8,52,8,21,23,77,17,100,62,43,55,160,81,30,53,69,12,26,2,90,9,52,4,89,6,21,1,64,0,57,38,102,77,29,182,149,44,174,55,93,78,7,86,7,27,78,59,89,40,24,17,16,3,17,14,12,13,72,28,103,34,45,29,67,67,146,42,71,14,46,63,16,47,4,92,2,19,6,2,9,24,2,21,11,17,11,2,19,25,11,115,72,0,20,135,51,26,50,8,1,2,52,80,0,102,12,3,10,5,35,8,74,0,83,10,74,42,80,82,17,130,94,70,47,32,55,28,2,10,4,53,10,81,4,16,15,17,5,2,7,30,33,163,78,46,181,182,31,50,32,15,31,0,33,25,4,55,3,130,11,84,12,14,6,96,5,39,20,95,57,89,65,83,57,98,67,45,57,38,18,60,18,98,8,53,1,67,0,48,71,68,108,91,10,1,10,19,8,18,18,67,21,14,34,102,9,68,38,53,102,88,76,74,143,19,35,11,28,58,104,19,67,7,32,70,15,92,92,34,1,111,51,16,4,16,20,7,5,21,2,50,85,132,17,79,30,17,23,16,32,26,78,62,25,9,78,72,67,74,216,45,38,68,93,18,45,10,13,62,2,50,127,53,81,75,27,49,17,14,6,4,9,9,6,56,52,35,43,70,70,66,74,34,121,35,6,42,6,24,3,109,28,112,41,77,45,30,34,57,52,138

Organism: Pseudomonas aeruginosa (strain ATCC 15692 / DSM 22644 / CIP 104116 / JCM 14847 / LMG 12228 / 1C / PRS 101 / PAO1) (NCBI:txid208964)